Protein AF-A0A948CA43-F1 (afdb_monomer)

Foldseek 3Di:
DWWKDFWPPDFFTHDDDFDPLLVQCQQFPADAAFQAALVRAPQVPGPRQTGMKIAQFDFAPGGLDLVGTAFRFKDKFWDFFDADDVLVVLVVVVQFKWKKKFAANDANGTGTMMIIAGEPGTHGSVRLQQLVVLVCVSSVDDGDPVVSRSSDMDHGHYYHNHGDIDIDIDDGHHHYSVVSNVDDRDPDDDDDDDDDDDPDDPPPDDDQDDVPDRDGPLVVLLVQLCPDPDPVSNVQLVCLQVLAASDADPCSLVSLLSLLLSSLPRDDLPDDLVSSLVSRVSHQQNHDDDDPPPDPGSSVSSSVSNVVSNVVVVVVVVVVVVVVVVVVVSSVVSVVVPDDDDDDDPDDDDDDPPQAADDPVLLQVLCVVLVHGSVVQQQVCWEDEDQWIFGDAPSATDGTDGPVVCQVCVCVRCVRHPNQCQWDADPPPRDIDGDGVVVSCVRRYDYAHAEEEECLDQGWHADPVNSYTYHNLFHWDPDAADADVLLLVLLLLQQDVHSVLSLLCLLCVSVQQFFAAAEERAADPQLCLQLLQLLQQNRGALGGAAEPCCCPDPANSSCSRGLEYEYEADDDPPPDQVLVVLCPLRVDQWDWHHDPPDDIHIYGGHGYYYYRYNDLCSNQDQDADAPVNLQSNQQRYAYGHQHPPVSNVVSNCSDPPVCRPVCSPVPSRNVSNSNSNSNNSNVPPDADCPDNGNRTGHRDVSSLLSNCRHDVLVLLLQLVQACLQDVDPPQPCSVQWDAEQLWIKHFLVSLDPVSCCVRPVPDDRDDSVVSVSSLNSQADDWDWDQDPNDTTIIGTGNVSNSLVSCVVVVHHDNVSSVVRNHHDDPVVVVVVVVGVVVD

Solvent-accessible surface area (backbone atoms only — not comparable to full-atom values): 46603 Å² total; per-residue (Å²): 81,33,19,36,33,70,29,91,84,58,50,56,51,44,78,42,83,55,55,70,69,49,50,47,49,58,49,40,47,88,76,39,69,30,92,43,36,62,90,72,46,55,50,95,73,30,74,74,71,66,41,48,25,35,24,44,18,41,56,54,77,65,45,72,41,71,90,23,49,56,29,35,39,40,49,73,42,43,30,66,76,34,66,78,69,71,62,62,59,44,44,60,74,65,46,42,27,35,34,41,23,33,37,58,60,27,43,92,72,34,35,18,37,35,42,37,31,52,43,70,51,68,38,40,70,84,48,38,67,59,39,52,53,44,50,43,65,72,50,72,59,71,56,52,72,70,61,76,42,75,63,42,77,41,67,57,40,34,23,26,61,77,40,66,83,50,46,48,75,48,88,49,42,67,44,52,52,63,64,46,59,68,47,81,79,80,88,84,76,83,81,77,78,84,75,81,81,74,80,83,67,83,81,73,80,81,77,65,58,52,96,85,50,105,49,72,42,61,67,59,55,54,53,54,49,73,65,49,86,48,68,71,60,27,51,54,42,50,30,27,73,69,39,35,44,77,39,84,78,74,64,50,70,58,43,46,47,51,50,20,40,49,54,43,73,73,46,66,91,85,59,54,69,67,56,57,49,60,56,38,40,56,8,48,72,48,43,72,78,84,48,66,93,95,44,97,42,48,61,65,54,41,51,56,42,27,53,49,33,41,49,54,44,51,54,52,52,49,55,52,50,53,50,54,50,52,54,53,51,53,52,58,56,43,63,72,70,65,76,88,80,82,91,78,73,103,81,73,78,82,83,74,62,93,81,53,58,56,49,73,67,57,49,42,49,50,14,52,77,50,74,40,52,54,77,63,38,54,30,50,42,25,38,33,45,97,65,38,35,28,46,43,44,96,92,40,57,44,81,69,38,44,63,75,55,39,68,72,38,48,66,70,59,41,62,35,45,73,88,57,79,57,58,49,67,42,92,90,76,66,49,78,41,72,54,54,60,72,56,48,48,67,69,25,36,36,77,33,82,41,57,38,37,21,48,54,33,71,64,48,42,64,41,79,91,79,29,30,32,38,38,35,40,34,35,66,55,98,68,75,59,39,84,47,72,66,60,51,53,48,49,40,63,60,20,47,99,44,19,69,60,47,52,46,41,46,27,50,57,83,51,19,75,50,36,39,36,25,39,35,43,35,42,39,88,78,51,52,76,61,50,61,53,38,16,54,22,41,41,42,28,96,58,61,48,23,50,42,70,50,58,74,43,91,50,28,55,52,53,46,44,23,54,39,29,36,42,58,87,72,75,85,85,72,90,62,63,60,61,59,55,52,50,49,52,44,72,34,42,65,46,80,38,29,42,88,97,49,78,73,30,49,28,37,28,20,53,43,45,41,34,42,32,87,61,83,63,81,76,58,49,84,57,74,56,49,68,70,57,40,53,63,47,19,38,43,30,35,74,25,72,29,50,54,65,73,50,23,47,51,45,26,45,44,48,57,67,73,58,22,64,68,44,48,47,48,47,30,44,73,64,33,36,43,22,20,24,35,50,27,34,47,73,71,57,89,67,84,50,86,56,94,27,51,37,61,25,60,82,45,71,68,58,58,46,49,44,48,66,22,52,67,31,26,54,50,44,51,41,49,41,43,46,61,42,51,82,72,85,77,66,77,57,70,89,36,51,50,63,9,71,68,39,34,32,40,28,72,73,47,68,37,69,74,48,34,52,72,70,40,63,91,52,83,85,72,55,70,70,56,49,48,51,29,47,54,64,47,26,85,48,69,48,78,47,79,53,95,94,38,84,43,57,30,30,34,35,46,52,67,60,46,50,55,47,27,65,73,70,71,47,61,43,64,69,53,36,52,53,44,24,68,33,88,32,73,68,51,56,56,52,49,53,59,49,62,78,71,108

Radius of gyration: 36.67 Å; Cα contacts (8 Å, |Δi|>4): 1391; chains: 1; bounding box: 112×78×95 Å

pLDDT: mean 81.32, std 15.83, range [22.72, 98.62]

Nearest PDB structures (foldseek):
  2gxa-assembly2_K  TM=6.063E-01  e=1.203E-04  Deltapapillomavirus 4
  2v9p-assembly2_I  TM=6.144E-01  e=5.506E-04  Deltapapillomavirus 4
  5a9k-assembly1_C  TM=6.094E-01  e=7.157E-04  Bovine papillomavirus
  1tue-assembly2_D  TM=6.218E-01  e=1.656E-03  human papillomavirus 18
  5a9k-assembly1_B  TM=6.104E-01  e=1.656E-03  Bovine papillomavirus

Mean predicted aligned error: 19.96 Å

Sequence (839 aa):
MISVVQNKKDSRPFRLDVSWAELVADLTTLPRRCVCTVASCLQRDCEHKDGPGWCPCTFAGDHRLKANVEAVTVLVVDIDHQPPGNYNALLEEAGITHVVHSTHSHRDDDWCLRVVVPLSRPVTPTEWPRFRAAALARFRLPNDEATKDASRLFFLPSTPSDGPFLGFEEKGKVLDVDEILGAPAVAGLAPTPPSKEPASKPVAAPGVLNPRKGVADMDWLRATLKRLKDDASQALANLMLAGKPLAVEGGRDAALQRLAGILAFSLPTSTPIEAFLELARASVLALPGEPPSGYSDWMPAFESKLLRSLSDRSVSDLKKAAFKEEIQKRYRKAAAAAGTPEEPDEREEPADDPTAPYTPQQVARWASEQGCDPSEFYFRWIVSAGKAFWVFSEGKYQPPISRDDLEVSILRDLARAPDVTLYYQKEEDGNLVYVAPKSILRDYSTVARHVEASLALQRSYYDAATQTFHEAVCPMRPLTPKENPDIQKWLEMLGGDQADKLLDWVATYTNLSRQTCAIYLHSGPSTGKSLLSQGLAKIWTAGGPSELDSVVGGFNSVLTVCPLVVADESLPKDGKGITTVLRRLIGTTTRNLNRKFMATCNLRGAVRLIICANNDRLLETGEELTNADLEAVAGRFLYLDTSNPDASERLRNYLLEEITPEVVNSEWLDNDGIARHALWLARTRPVNSTGRFLVEGRQTEFHRGLVTASGVTSSVAEFLTKWVSHPGQGYAGNDLVQVGNGQIWVATEVFGKANWENLVPSLPLPSATRVGRALTNLSNGAVRALVNKRQLTFHRVQPGLLVAWAQKAQVGDLDYLQKRLASDNKVVTAWDRRVEAKL

Secondary structure (DSSP, 8-state):
-EEEESSTT--SPEEE---HHHHHHHHHS---EESS-TTT--GGG-GGG---EEESEEESSSS--GGGEEEEEEEEEEEEEE-S--HHHHHHHHTB-EEEEE-TT--SSSEEEEEEEEEEEEEPTTTHHHHHHHHHHHHT----GGGGSTT--EEPP-EETT----EEEE--B-B-HHHHHHSPPPS--PPPPPP-------------B-TTSS-B-HHHHHHHHHT-S-HHHHHHHHHHHTT--S-SSS-HHHHHHHHHHHHHHHS-TTS-HHHHHHHHHHHHHT--SPPSTT-SSHHHHHHHHHHHHHHHHHHHHHHHHHHHHHHHHHHHHHHTTS-------S--PPPPPTTSPPPHHHHHHHHHHTTS-HHHHGGGSEEEETTEEEEEETTEEPPPB-HHHHHHHHHHHTTT-TT---EEE-TTT--EEEPPHHHHHHHHEEE-SEEEEESS-SS-EEETTTTEEEEESSPPP-------HHHHHHHHHHHGGGHHHHHHHHHTTT-TTS--PEEEEEE-TTS-HHHHHHHHHTTT-SS-PEEHHHHHSS--GGGGT-SEEEE-S----SSS-HHHHHHHHHH-SEEEE--TTS--EEEES--EEEEEESSGGGG--SSPPPHHHHHHHHTTEEEEEE-SHHHHHHHHHIIIIII-HHHIIIIIIIT-HHHHHHHHHHHH------SSSSS-----HHHHHGGGSSHHHHHHHHHHHHHHH-TTSS-S-GGGEEEETTEEEEEGGGG-HHHHHHH-TTSPPPPHHHHHHHHHHHEEEEEEEEETTEEEEEEEE-HHHHHHHHHHHT-S-HHHHHHHHHS--HHHHHHHHHHHTT-

Structure (mmCIF, N/CA/C/O backbone):
data_AF-A0A948CA43-F1
#
_entry.id   AF-A0A948CA43-F1
#
loop_
_atom_site.group_PDB
_atom_site.id
_atom_site.type_symbol
_atom_site.label_atom_id
_atom_site.label_alt_id
_atom_site.label_comp_id
_atom_site.label_asym_id
_atom_site.label_entity_id
_atom_site.label_seq_id
_atom_site.pdbx_PDB_ins_code
_atom_site.Cartn_x
_atom_site.Cartn_y
_atom_site.Cartn_z
_atom_site.occupancy
_atom_site.B_iso_or_equiv
_atom_site.auth_seq_id
_atom_site.auth_comp_id
_atom_site.auth_asym_id
_atom_site.auth_atom_id
_atom_site.pdbx_PDB_model_num
ATOM 1 N N . MET A 1 1 ? 22.266 1.550 -1.591 1.00 83.62 1 MET A N 1
ATOM 2 C CA . MET A 1 1 ? 22.006 2.641 -2.565 1.00 83.62 1 MET A CA 1
ATOM 3 C C . MET A 1 1 ? 23.142 3.658 -2.648 1.00 83.62 1 MET A C 1
ATOM 5 O O . MET A 1 1 ? 23.427 4.289 -1.650 1.00 83.62 1 MET A O 1
ATOM 9 N N . ILE A 1 2 ? 23.712 3.903 -3.828 1.00 89.50 2 ILE A N 1
ATOM 10 C CA . ILE A 1 2 ? 24.694 4.975 -4.108 1.00 89.50 2 ILE A CA 1
ATOM 11 C C . ILE A 1 2 ? 24.252 5.790 -5.334 1.00 89.50 2 ILE A C 1
ATOM 13 O O . ILE A 1 2 ? 23.255 5.451 -5.972 1.00 89.50 2 ILE A O 1
ATOM 17 N N . SER A 1 3 ? 24.980 6.849 -5.698 1.00 90.62 3 SER A N 1
ATOM 18 C CA . SER A 1 3 ? 24.748 7.545 -6.974 1.00 90.62 3 SER A CA 1
ATOM 19 C C . SER A 1 3 ? 25.986 7.517 -7.868 1.00 90.62 3 SER A C 1
ATOM 21 O O . SER A 1 3 ? 27.083 7.719 -7.371 1.00 90.62 3 SER A O 1
ATOM 23 N N . VAL A 1 4 ? 25.841 7.321 -9.179 1.00 87.25 4 VAL A N 1
ATOM 24 C CA . VAL A 1 4 ? 26.958 7.263 -10.144 1.00 87.25 4 VAL A CA 1
ATOM 25 C C . VAL A 1 4 ? 26.875 8.355 -11.204 1.00 87.25 4 VAL A C 1
ATOM 27 O O . VAL A 1 4 ? 25.801 8.869 -11.508 1.00 87.25 4 VAL A O 1
ATOM 30 N N . VAL A 1 5 ? 28.018 8.695 -11.787 1.00 82.69 5 VAL A N 1
ATOM 31 C CA . VAL A 1 5 ? 28.165 9.678 -12.863 1.00 82.69 5 VAL A CA 1
ATOM 32 C C . VAL A 1 5 ? 29.162 9.193 -13.910 1.00 82.69 5 VAL A C 1
ATOM 34 O O . VAL A 1 5 ? 30.081 8.428 -13.612 1.00 82.69 5 VAL A O 1
ATOM 37 N N . GLN A 1 6 ? 29.021 9.686 -15.139 1.00 75.94 6 GLN A N 1
ATOM 38 C CA . GLN A 1 6 ? 29.928 9.332 -16.238 1.00 75.94 6 GLN A CA 1
ATOM 39 C C . GLN A 1 6 ? 31.344 9.871 -16.071 1.00 75.94 6 GLN A C 1
ATOM 41 O O . GLN A 1 6 ? 32.311 9.248 -16.505 1.00 75.94 6 GLN A O 1
ATOM 46 N N . ASN A 1 7 ? 31.444 11.082 -15.535 1.00 79.62 7 ASN A N 1
ATOM 47 C CA . ASN A 1 7 ? 32.680 11.831 -15.372 1.00 79.62 7 ASN A CA 1
ATOM 48 C C . ASN A 1 7 ? 32.446 12.994 -14.406 1.00 79.62 7 ASN A C 1
ATOM 50 O O . ASN A 1 7 ? 31.318 13.280 -13.998 1.00 79.62 7 ASN A O 1
ATOM 54 N N . LYS A 1 8 ? 33.514 13.718 -14.075 1.00 78.50 8 LYS A N 1
ATOM 55 C CA . LYS A 1 8 ? 33.456 14.831 -13.116 1.00 78.50 8 LYS A CA 1
ATOM 56 C C . LYS A 1 8 ? 32.545 16.000 -13.519 1.00 78.50 8 LYS A C 1
ATOM 58 O O . LYS A 1 8 ? 32.153 16.775 -12.646 1.00 78.50 8 LYS A O 1
ATOM 63 N N . LYS A 1 9 ? 32.245 16.164 -14.816 1.00 76.06 9 LYS A N 1
ATOM 64 C CA . LYS A 1 9 ? 31.420 17.263 -15.356 1.00 76.06 9 LYS A CA 1
ATOM 65 C C . LYS A 1 9 ? 29.929 16.924 -15.384 1.00 76.06 9 LYS A C 1
ATOM 67 O O . LYS A 1 9 ? 29.112 17.811 -15.623 1.00 76.06 9 LYS A O 1
ATOM 72 N N . ASP A 1 10 ? 29.571 15.667 -15.148 1.00 75.62 10 ASP A N 1
ATOM 73 C CA . ASP A 1 10 ? 28.184 15.237 -15.124 1.00 75.62 10 ASP A CA 1
ATOM 74 C C . ASP A 1 10 ? 27.490 15.736 -13.845 1.00 75.62 10 ASP A C 1
ATOM 76 O O . ASP A 1 10 ? 27.913 15.481 -12.712 1.00 75.62 10 ASP A O 1
ATOM 80 N N . SER A 1 11 ? 26.437 16.524 -14.048 1.00 76.31 11 SER A N 1
ATOM 81 C CA . SER A 1 11 ? 25.667 17.163 -1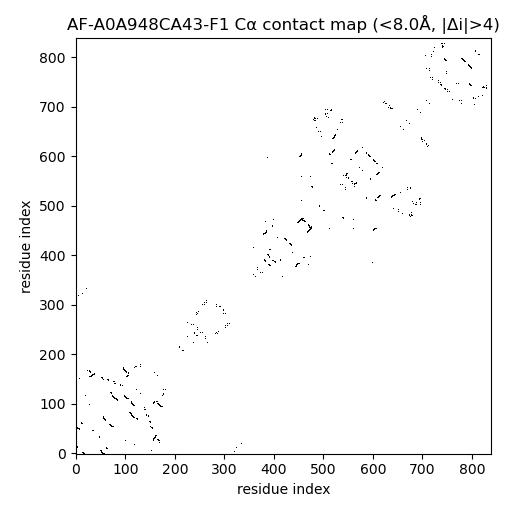2.983 1.00 76.31 11 SER A CA 1
ATOM 82 C C . SER A 1 11 ? 24.381 16.418 -12.654 1.00 76.31 11 SER A C 1
ATOM 84 O O . SER A 1 11 ? 23.662 16.873 -11.765 1.00 76.31 11 SER A O 1
ATOM 86 N N . ARG A 1 12 ? 24.082 15.305 -13.342 1.00 75.75 12 ARG A N 1
ATOM 87 C CA . ARG A 1 12 ? 22.857 14.524 -13.147 1.00 75.75 12 ARG A CA 1
ATOM 88 C C . ARG A 1 12 ? 23.185 13.092 -12.726 1.00 75.75 12 ARG A C 1
ATOM 90 O O . ARG A 1 12 ? 23.360 12.227 -13.580 1.00 75.75 12 ARG A O 1
ATOM 97 N N . PRO A 1 13 ? 23.310 12.843 -11.415 1.00 80.06 13 PRO A N 1
ATOM 98 C CA . PRO A 1 13 ? 23.765 11.56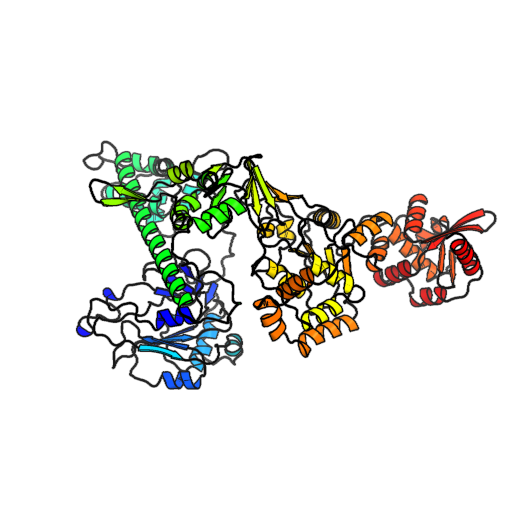5 -10.912 1.00 80.06 13 PRO A CA 1
ATOM 99 C C . PRO A 1 13 ? 22.646 10.527 -11.025 1.00 80.06 13 PRO A C 1
ATOM 101 O O . PRO A 1 13 ? 21.471 10.823 -10.803 1.00 80.06 13 PRO A O 1
ATOM 104 N N . PHE A 1 14 ? 23.013 9.295 -11.359 1.00 78.81 14 PHE A N 1
ATOM 105 C CA . PHE A 1 14 ? 22.080 8.184 -11.450 1.00 78.81 14 PHE A CA 1
ATOM 106 C C . PHE A 1 14 ? 22.072 7.387 -10.147 1.00 78.81 14 PHE A C 1
ATOM 108 O O . PHE A 1 14 ? 23.113 6.898 -9.715 1.00 78.81 14 PHE A O 1
ATOM 115 N N . ARG A 1 15 ? 20.901 7.254 -9.519 1.00 83.81 15 ARG A N 1
ATOM 116 C CA . ARG A 1 15 ? 20.733 6.454 -8.301 1.00 83.81 15 ARG A CA 1
ATOM 117 C C . ARG A 1 15 ? 20.768 4.968 -8.643 1.00 83.81 15 ARG A C 1
ATOM 119 O O . ARG A 1 15 ? 20.048 4.520 -9.534 1.00 83.81 15 ARG A O 1
ATOM 126 N N . LEU A 1 16 ? 21.557 4.219 -7.891 1.00 78.75 16 LEU A N 1
ATOM 127 C CA . LEU A 1 16 ? 21.676 2.776 -7.997 1.00 78.75 16 LEU A CA 1
ATOM 128 C C . LEU A 1 16 ? 21.432 2.132 -6.651 1.00 78.75 16 LEU A C 1
ATOM 130 O O . LEU A 1 16 ? 21.919 2.621 -5.629 1.00 78.75 16 LEU A O 1
ATOM 134 N N . ASP A 1 17 ? 20.723 1.012 -6.671 1.00 81.38 17 ASP A N 1
ATOM 135 C CA . ASP A 1 17 ? 20.732 0.104 -5.541 1.00 81.38 17 ASP A CA 1
ATOM 136 C C . ASP A 1 17 ? 21.807 -0.952 -5.765 1.00 81.38 17 ASP A C 1
ATOM 138 O O . ASP A 1 17 ? 21.845 -1.582 -6.818 1.00 81.38 17 ASP A O 1
ATOM 142 N N . VAL A 1 18 ? 22.734 -1.031 -4.819 1.00 81.25 18 VAL A N 1
ATOM 143 C CA . VAL A 1 18 ? 23.960 -1.827 -4.904 1.00 81.25 18 VAL A CA 1
ATOM 144 C C . VAL A 1 18 ? 24.154 -2.436 -3.528 1.00 81.25 18 VAL A C 1
ATOM 146 O O . VAL A 1 18 ? 24.157 -1.704 -2.529 1.00 81.25 18 VAL A O 1
ATOM 149 N N . SER A 1 19 ? 24.273 -3.758 -3.478 1.00 84.62 19 SER A N 1
ATOM 150 C CA . SER A 1 19 ? 24.628 -4.497 -2.271 1.00 84.62 19 SER A CA 1
ATOM 151 C C . SER A 1 19 ? 26.076 -4.215 -1.865 1.00 84.62 19 SER A C 1
ATOM 153 O O . SER A 1 19 ? 26.899 -3.766 -2.665 1.00 84.62 19 SER A O 1
ATOM 155 N N . TRP A 1 20 ? 26.419 -4.501 -0.609 1.00 86.31 20 TRP A N 1
ATOM 156 C CA . TRP A 1 20 ? 27.797 -4.345 -0.141 1.00 86.31 20 TRP A CA 1
ATOM 157 C C . TRP A 1 20 ? 28.786 -5.180 -0.972 1.00 86.31 20 TRP A C 1
ATOM 159 O O . TRP A 1 20 ? 29.804 -4.656 -1.411 1.00 86.31 20 TRP A O 1
ATOM 169 N N . ALA A 1 21 ? 28.440 -6.435 -1.273 1.00 83.31 21 ALA A N 1
ATOM 170 C CA . ALA A 1 21 ? 29.279 -7.336 -2.063 1.00 83.31 21 ALA A CA 1
ATOM 171 C C . ALA A 1 21 ? 29.534 -6.815 -3.489 1.00 83.31 21 ALA A C 1
ATOM 173 O O . ALA A 1 21 ? 30.657 -6.876 -3.985 1.00 83.31 21 ALA A O 1
ATOM 174 N N . GLU A 1 22 ? 28.514 -6.254 -4.141 1.00 81.88 22 GLU A N 1
ATOM 175 C CA . GLU A 1 22 ? 28.656 -5.660 -5.474 1.00 81.88 22 GLU A CA 1
ATOM 176 C C . GLU A 1 22 ? 29.536 -4.404 -5.457 1.00 81.88 22 GLU A C 1
ATOM 178 O O . GLU A 1 22 ? 30.362 -4.213 -6.351 1.00 81.88 22 GLU A O 1
ATOM 183 N N . LEU A 1 23 ? 29.393 -3.558 -4.430 1.00 86.69 23 LEU A N 1
ATOM 184 C CA . LEU A 1 23 ? 30.242 -2.381 -4.262 1.00 86.69 23 LEU A CA 1
ATOM 185 C C . LEU A 1 23 ? 31.700 -2.786 -4.005 1.00 86.69 23 LEU A C 1
ATOM 187 O O . LEU A 1 23 ? 32.607 -2.227 -4.615 1.00 86.69 23 LEU A O 1
ATOM 191 N N . VAL A 1 24 ? 31.933 -3.789 -3.155 1.00 87.38 24 VAL A N 1
ATOM 192 C CA . VAL A 1 24 ? 33.267 -4.354 -2.910 1.00 87.38 24 VAL A CA 1
ATOM 193 C C . VAL A 1 24 ? 33.880 -4.880 -4.202 1.00 87.38 24 VAL A C 1
ATOM 195 O O . VAL A 1 24 ? 35.030 -4.558 -4.501 1.00 87.38 24 VAL A O 1
ATOM 198 N N . ALA A 1 25 ? 33.127 -5.645 -4.995 1.00 83.81 25 ALA A N 1
ATOM 199 C CA . ALA A 1 25 ? 33.611 -6.172 -6.266 1.00 83.81 25 ALA A CA 1
ATOM 200 C C . ALA A 1 25 ? 34.038 -5.042 -7.216 1.00 83.81 25 ALA A C 1
ATOM 202 O O . ALA A 1 25 ? 35.097 -5.123 -7.834 1.00 83.81 25 ALA A O 1
ATOM 203 N N . ASP A 1 26 ? 33.277 -3.951 -7.284 1.00 81.06 26 ASP A N 1
ATOM 204 C CA . ASP A 1 26 ? 33.608 -2.799 -8.125 1.00 81.06 26 ASP A CA 1
ATOM 205 C C . ASP A 1 26 ? 34.831 -2.006 -7.666 1.00 81.06 26 ASP A C 1
ATOM 207 O O . ASP A 1 26 ? 35.533 -1.419 -8.498 1.00 81.06 26 ASP A O 1
ATOM 211 N N . LEU A 1 27 ? 35.072 -1.964 -6.357 1.00 88.12 27 LEU A N 1
ATOM 212 C CA . LEU A 1 27 ? 36.183 -1.226 -5.765 1.00 88.12 27 LEU A CA 1
ATOM 213 C C . LEU A 1 27 ? 37.477 -2.052 -5.711 1.00 88.12 27 LEU A C 1
ATOM 215 O O . LEU A 1 27 ? 38.562 -1.476 -5.753 1.00 88.12 27 LEU A O 1
ATOM 219 N N . THR A 1 28 ? 37.381 -3.383 -5.669 1.00 84.19 28 THR A N 1
ATOM 220 C CA . THR A 1 28 ? 38.541 -4.292 -5.593 1.00 84.19 28 THR A CA 1
ATOM 221 C C . THR A 1 28 ? 38.920 -4.918 -6.934 1.00 84.19 28 THR A C 1
ATOM 223 O O . THR A 1 28 ? 40.076 -5.287 -7.130 1.00 84.19 28 THR A O 1
ATOM 226 N N . THR A 1 29 ? 38.006 -4.986 -7.904 1.00 73.75 29 THR A N 1
ATOM 227 C CA . THR A 1 29 ? 38.320 -5.480 -9.252 1.00 73.75 29 THR A CA 1
ATOM 228 C C . THR A 1 29 ? 38.840 -4.325 -10.097 1.00 73.75 29 THR A C 1
ATOM 230 O O . THR A 1 29 ? 38.057 -3.461 -10.477 1.00 73.75 29 THR A O 1
ATOM 233 N N . LEU A 1 30 ? 40.147 -4.295 -10.399 1.00 59.53 30 LEU A N 1
ATOM 234 C CA . LEU A 1 30 ? 40.789 -3.222 -11.176 1.00 59.53 30 LEU A CA 1
ATOM 235 C C . LEU A 1 30 ? 40.073 -3.008 -12.530 1.00 59.53 30 LEU A C 1
ATOM 237 O O . LEU A 1 30 ? 40.308 -3.779 -13.463 1.00 59.53 30 LEU A O 1
ATOM 241 N N . PRO A 1 31 ? 39.263 -1.947 -12.713 1.00 58.81 31 PRO A N 1
ATOM 242 C CA . PRO A 1 31 ? 38.435 -1.832 -13.908 1.00 58.81 31 PRO A CA 1
ATOM 243 C C . PRO A 1 31 ? 39.147 -1.122 -15.066 1.00 58.81 31 PRO A C 1
ATOM 245 O O . PRO A 1 31 ? 38.720 -1.253 -16.212 1.00 58.81 31 PRO A O 1
ATOM 248 N N . ARG A 1 32 ? 40.192 -0.318 -14.799 1.00 72.56 32 ARG A N 1
ATOM 249 C CA . ARG A 1 32 ? 40.781 0.573 -15.813 1.00 72.56 32 ARG A CA 1
ATOM 250 C C . ARG A 1 32 ? 42.267 0.862 -15.588 1.00 72.56 32 ARG A C 1
ATOM 252 O O . ARG A 1 32 ? 42.634 1.637 -14.703 1.00 72.56 32 ARG A O 1
ATOM 259 N N . ARG A 1 33 ? 43.106 0.316 -16.472 1.00 80.00 33 ARG A N 1
ATOM 260 C CA . ARG A 1 33 ? 44.472 0.804 -16.717 1.00 80.00 33 ARG A CA 1
ATOM 261 C C . ARG A 1 33 ? 44.417 1.894 -17.784 1.00 80.00 33 ARG A C 1
ATOM 263 O O . ARG A 1 33 ? 43.873 1.675 -18.865 1.00 80.00 33 ARG A O 1
ATOM 270 N N . CYS A 1 34 ? 44.906 3.083 -17.458 1.00 76.06 34 CYS A N 1
ATOM 271 C CA . CYS A 1 34 ? 44.925 4.215 -18.381 1.00 76.06 34 CYS A CA 1
ATOM 272 C C . CYS A 1 34 ? 46.132 4.149 -19.325 1.00 76.06 34 CYS A C 1
ATOM 274 O O . CYS A 1 34 ? 47.083 3.417 -19.082 1.00 76.06 34 CYS A O 1
ATOM 276 N N . VAL A 1 35 ? 46.089 4.937 -20.403 1.00 78.44 35 VAL A N 1
ATOM 277 C CA . VAL A 1 35 ? 47.144 4.968 -21.434 1.00 78.44 35 VAL A CA 1
ATOM 278 C C . VAL A 1 35 ? 48.443 5.620 -20.929 1.00 78.44 35 VAL A C 1
ATOM 280 O O . VAL A 1 35 ? 49.507 5.371 -21.482 1.00 78.44 35 VAL A O 1
ATOM 283 N N . CYS A 1 36 ? 48.380 6.451 -19.884 1.00 80.06 36 CYS A N 1
ATOM 284 C CA . CYS A 1 36 ? 49.569 7.043 -19.269 1.00 80.06 36 CYS A CA 1
ATOM 285 C C . CYS A 1 36 ? 50.351 6.028 -18.425 1.00 80.06 36 CYS A C 1
ATOM 287 O O . CYS A 1 36 ? 49.749 5.148 -17.815 1.00 80.06 36 CYS A O 1
ATOM 289 N N . THR A 1 37 ? 51.669 6.213 -18.324 1.00 86.81 37 THR A N 1
ATOM 290 C CA . THR A 1 37 ? 52.538 5.484 -17.386 1.00 86.81 37 THR A CA 1
ATOM 291 C C . THR A 1 37 ? 52.716 6.268 -16.089 1.00 86.81 37 THR A C 1
ATOM 293 O O . THR A 1 37 ? 52.406 7.459 -16.028 1.00 86.81 37 THR A O 1
ATOM 296 N N . VAL A 1 38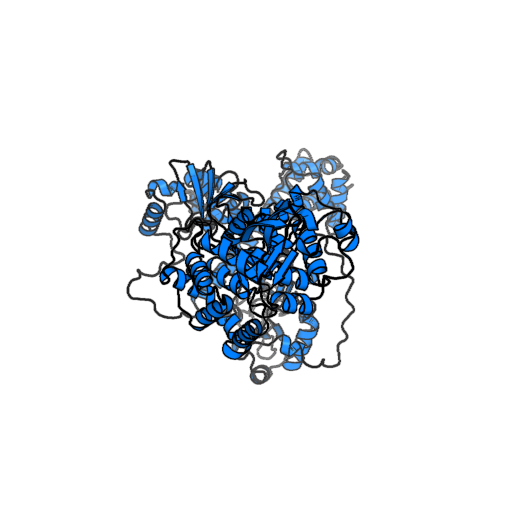 ? 53.239 5.635 -15.038 1.00 85.38 38 VAL A N 1
ATOM 297 C CA . VAL A 1 38 ? 53.605 6.293 -13.776 1.00 85.38 38 VAL A CA 1
ATOM 298 C C . VAL A 1 38 ? 54.512 7.496 -14.033 1.00 85.38 38 VAL A C 1
ATOM 300 O O . VAL A 1 38 ? 54.262 8.562 -13.471 1.00 85.38 38 VAL A O 1
ATOM 303 N N . ALA A 1 39 ? 55.490 7.349 -14.931 1.00 82.69 39 ALA A N 1
ATOM 304 C CA . ALA A 1 39 ? 56.434 8.403 -15.298 1.00 82.69 39 ALA A CA 1
ATOM 305 C C . ALA A 1 39 ? 55.787 9.568 -16.069 1.00 82.69 39 ALA A C 1
ATOM 307 O O . ALA A 1 39 ? 56.209 10.711 -15.918 1.00 82.69 39 ALA A O 1
ATOM 308 N N . SER A 1 40 ? 54.766 9.300 -16.892 1.00 84.25 40 SER A N 1
ATOM 309 C CA . SER A 1 40 ? 54.089 10.321 -17.704 1.00 84.25 40 SER A CA 1
ATOM 310 C C . SER A 1 40 ? 52.806 10.868 -17.062 1.00 84.25 40 SER A C 1
ATOM 312 O O . SER A 1 40 ? 52.106 11.681 -17.668 1.00 84.25 40 SER A O 1
ATOM 314 N N . CYS A 1 41 ? 52.431 10.382 -15.877 1.00 83.62 41 CYS A N 1
ATOM 315 C CA . CYS A 1 41 ? 51.171 10.715 -15.225 1.00 83.62 41 CYS A CA 1
ATOM 316 C C . CYS A 1 41 ? 51.309 11.983 -14.378 1.00 83.62 41 CYS A C 1
ATOM 318 O O . CYS A 1 41 ? 52.017 12.004 -13.377 1.00 83.62 41 CYS A O 1
ATOM 320 N N . LEU A 1 42 ? 50.523 13.009 -14.713 1.00 83.56 42 LEU A N 1
ATOM 321 C CA . LEU A 1 42 ? 50.434 14.263 -13.952 1.00 83.56 42 LEU A CA 1
ATOM 322 C C . LEU A 1 42 ? 49.577 14.147 -12.673 1.00 83.56 42 LEU A C 1
ATOM 324 O O . LEU A 1 42 ? 49.065 15.149 -12.182 1.00 83.56 42 LEU A O 1
ATOM 328 N N . GLN A 1 43 ? 49.356 12.927 -12.166 1.00 82.75 43 GLN A N 1
ATOM 329 C CA . GLN A 1 43 ? 48.565 12.618 -10.966 1.00 82.75 43 GLN A CA 1
ATOM 330 C C . GLN A 1 43 ? 47.230 13.391 -10.905 1.00 82.75 43 GLN A C 1
ATOM 332 O O . GLN A 1 43 ? 46.274 13.066 -11.619 1.00 82.75 43 GLN A O 1
ATOM 337 N N . ARG A 1 44 ? 47.154 14.443 -10.075 1.00 75.44 44 ARG A N 1
ATOM 338 C CA . ARG A 1 44 ? 45.971 15.289 -9.898 1.00 75.44 44 ARG A CA 1
ATOM 339 C C . ARG A 1 44 ? 45.526 15.979 -11.191 1.00 75.44 44 ARG A C 1
ATOM 341 O O . ARG A 1 44 ? 44.320 16.135 -11.381 1.00 75.44 44 ARG A O 1
ATOM 348 N N . ASP A 1 45 ? 46.436 16.314 -12.090 1.00 78.69 45 ASP A N 1
ATOM 349 C CA . ASP A 1 45 ? 46.121 17.049 -13.319 1.00 78.69 45 ASP A CA 1
ATOM 350 C C . ASP A 1 45 ? 46.138 16.155 -14.566 1.00 78.69 45 ASP A C 1
ATOM 352 O O . ASP A 1 45 ? 45.966 16.622 -15.688 1.00 78.69 45 ASP A O 1
ATOM 356 N N . CYS A 1 46 ? 46.279 14.839 -14.381 1.00 79.00 46 CYS A N 1
ATOM 357 C CA . CYS A 1 46 ? 46.268 13.870 -15.470 1.00 79.00 46 CYS A CA 1
ATOM 358 C C . CYS A 1 46 ? 44.894 13.823 -16.161 1.00 79.00 46 CYS A C 1
ATOM 360 O O . CYS A 1 46 ? 43.903 13.402 -15.564 1.00 79.00 46 CYS A O 1
ATOM 362 N N . GLU A 1 47 ? 44.822 14.193 -17.440 1.00 77.69 47 GLU A N 1
ATOM 363 C CA . GLU A 1 47 ? 43.575 14.139 -18.219 1.00 77.69 47 GLU A CA 1
ATOM 364 C C . GLU A 1 47 ? 43.055 12.704 -18.387 1.00 77.69 47 GLU A C 1
ATOM 366 O O . GLU A 1 47 ? 41.847 12.464 -18.374 1.00 77.69 47 GLU A O 1
ATOM 371 N N . HIS A 1 48 ? 43.963 11.725 -18.440 1.00 80.50 48 HIS A N 1
ATOM 372 C CA . HIS A 1 48 ? 43.624 10.306 -18.565 1.00 80.50 48 HIS A CA 1
ATOM 373 C C . HIS A 1 48 ? 42.959 9.717 -17.315 1.00 80.50 48 HIS A C 1
ATOM 375 O O . HIS A 1 48 ? 42.450 8.595 -17.381 1.00 80.50 48 HIS A O 1
ATOM 381 N N . LYS A 1 49 ? 42.932 10.455 -16.195 1.00 79.06 49 LYS A N 1
ATOM 382 C CA . LYS A 1 49 ? 42.250 10.043 -14.962 1.00 79.06 49 LYS A CA 1
ATOM 383 C C . LYS A 1 49 ? 40.734 10.254 -15.015 1.00 79.06 49 LYS A C 1
ATOM 385 O O . LYS A 1 49 ? 40.023 9.700 -14.183 1.00 79.06 49 LYS A O 1
ATOM 390 N N . ASP A 1 50 ? 40.235 11.080 -15.942 1.00 81.44 50 ASP A N 1
ATOM 391 C CA . ASP A 1 50 ? 38.801 11.368 -16.028 1.00 81.44 50 ASP A CA 1
ATOM 392 C C . ASP A 1 50 ? 38.032 10.124 -16.495 1.00 81.44 50 ASP A C 1
ATOM 394 O O . ASP A 1 50 ? 38.434 9.405 -17.420 1.00 81.44 50 ASP A O 1
ATOM 398 N N . GLY A 1 51 ? 36.926 9.833 -15.822 1.00 79.19 51 GLY A N 1
ATOM 399 C CA . GLY A 1 51 ? 36.196 8.585 -15.981 1.00 79.19 51 GLY A CA 1
ATOM 400 C C . GLY A 1 51 ? 35.027 8.457 -15.013 1.00 79.19 51 GLY A C 1
ATOM 401 O O . GLY A 1 51 ? 34.753 9.400 -14.265 1.00 79.19 51 GLY A O 1
ATOM 402 N N . PRO A 1 52 ? 34.353 7.294 -15.015 1.00 83.81 52 PRO A N 1
ATOM 403 C CA . PRO A 1 52 ? 33.190 7.056 -14.173 1.00 83.81 52 PRO A CA 1
ATOM 404 C C . PRO A 1 52 ? 33.491 7.291 -12.693 1.00 83.81 52 PRO A C 1
ATOM 406 O O . PRO A 1 52 ? 34.558 6.934 -12.183 1.00 83.81 52 PRO A O 1
ATOM 409 N N . GLY A 1 53 ? 32.532 7.890 -12.002 1.00 87.75 53 GLY A N 1
ATOM 410 C CA . GLY A 1 53 ? 32.627 8.163 -10.577 1.00 87.75 53 GLY A CA 1
ATOM 411 C C . GLY A 1 53 ? 31.308 7.919 -9.866 1.00 87.75 53 GLY A C 1
ATOM 412 O O . GLY A 1 53 ? 30.281 7.659 -10.490 1.00 87.75 53 GLY A O 1
ATOM 413 N N . TRP A 1 54 ? 31.345 8.004 -8.546 1.00 91.75 54 TRP A N 1
ATOM 414 C CA . TRP A 1 54 ? 30.227 7.726 -7.671 1.00 91.75 54 TRP A CA 1
ATOM 415 C C . TRP A 1 54 ? 30.232 8.634 -6.439 1.00 91.75 54 TRP A C 1
ATOM 417 O O . TRP A 1 54 ? 31.255 9.184 -6.033 1.00 91.75 54 TRP A O 1
ATOM 427 N N . CYS A 1 55 ? 29.055 8.821 -5.864 1.00 92.69 55 CYS A N 1
ATOM 428 C CA . CYS A 1 55 ? 28.811 9.530 -4.625 1.00 92.69 55 CYS A CA 1
ATOM 429 C C . CYS A 1 55 ? 28.258 8.523 -3.611 1.00 92.69 55 CYS A C 1
ATOM 431 O O . CYS A 1 55 ? 27.334 7.775 -3.950 1.00 92.69 55 CYS A O 1
ATOM 433 N N . PRO A 1 56 ? 28.728 8.548 -2.353 1.00 93.31 56 PRO A N 1
ATOM 434 C CA . PRO A 1 56 ? 28.242 7.660 -1.299 1.00 93.31 56 PRO A CA 1
ATOM 435 C C . PRO A 1 56 ? 26.853 8.061 -0.778 1.00 93.31 56 PRO A C 1
ATOM 437 O O . PRO A 1 56 ? 26.399 7.578 0.258 1.00 93.31 56 PRO A O 1
ATOM 440 N N . CYS A 1 57 ? 26.176 8.977 -1.467 1.00 92.12 57 CYS A N 1
ATOM 441 C CA . CYS A 1 57 ? 24.919 9.569 -1.064 1.00 92.12 57 CYS A CA 1
ATOM 442 C C . CYS A 1 57 ? 23.873 9.500 -2.176 1.00 92.12 57 CYS A C 1
ATOM 444 O O . CYS A 1 57 ? 24.172 9.258 -3.350 1.00 92.12 57 CYS A O 1
ATOM 446 N N . THR A 1 58 ? 22.629 9.724 -1.780 1.00 90.06 58 THR A N 1
ATOM 447 C CA . THR A 1 58 ? 21.478 9.865 -2.673 1.00 90.06 58 THR A CA 1
ATOM 448 C C . THR A 1 58 ? 21.067 11.332 -2.773 1.00 90.06 58 THR A C 1
ATOM 450 O O . THR A 1 58 ? 21.324 12.115 -1.857 1.00 90.06 58 THR A O 1
ATOM 453 N N . PHE A 1 59 ? 20.460 11.718 -3.900 1.00 84.94 59 PHE A N 1
ATOM 454 C CA . PHE A 1 59 ? 20.031 13.095 -4.166 1.00 84.94 59 PHE A CA 1
ATOM 455 C C . PHE A 1 59 ? 18.524 13.188 -4.419 1.00 84.94 59 PHE A C 1
ATOM 457 O O . PHE A 1 59 ? 17.979 12.359 -5.149 1.00 84.94 59 PHE A O 1
ATOM 464 N N . ALA A 1 60 ? 17.894 14.234 -3.890 1.00 77.19 60 ALA A N 1
ATOM 465 C CA . ALA A 1 60 ? 16.547 14.676 -4.207 1.00 77.19 60 ALA A CA 1
ATOM 466 C C . ALA A 1 60 ? 16.538 15.397 -5.562 1.00 77.19 60 ALA A C 1
ATOM 468 O O . ALA A 1 60 ? 17.299 16.340 -5.799 1.00 77.19 60 ALA A O 1
ATOM 469 N N . GLY A 1 61 ? 15.651 14.966 -6.459 1.00 71.50 61 GLY A N 1
ATOM 470 C CA . GLY A 1 61 ? 15.612 15.450 -7.840 1.00 71.50 61 GLY A CA 1
ATOM 471 C C . GLY A 1 61 ? 16.711 14.840 -8.717 1.00 71.50 61 GLY A C 1
ATOM 472 O O . GLY A 1 61 ? 17.214 13.756 -8.440 1.00 71.50 61 GLY A O 1
ATOM 473 N N . ASP A 1 62 ? 17.065 15.520 -9.807 1.00 71.38 62 ASP A N 1
ATOM 474 C CA . ASP A 1 62 ? 17.934 14.987 -10.866 1.00 71.38 62 ASP A CA 1
ATOM 475 C C . ASP A 1 62 ? 19.315 15.655 -10.936 1.00 71.38 62 ASP A C 1
ATOM 477 O O . ASP A 1 62 ? 20.038 15.461 -11.910 1.00 71.38 62 ASP A O 1
ATOM 481 N N . HIS A 1 63 ? 19.698 16.438 -9.922 1.00 75.31 63 HIS A N 1
ATOM 482 C CA . HIS A 1 63 ? 20.935 17.220 -9.927 1.00 75.31 63 HIS A CA 1
ATOM 483 C C . HIS A 1 63 ? 21.834 16.954 -8.713 1.00 75.31 63 HIS A C 1
ATOM 485 O O . HIS A 1 63 ? 21.381 16.989 -7.567 1.00 75.31 63 HIS A O 1
ATOM 491 N N . ARG A 1 64 ? 23.141 16.798 -8.974 1.00 82.31 64 ARG A N 1
ATOM 492 C CA . ARG A 1 64 ? 24.213 16.675 -7.974 1.00 82.31 64 ARG A CA 1
ATOM 493 C C . ARG A 1 64 ? 24.523 18.045 -7.377 1.00 82.31 64 ARG A C 1
ATOM 495 O O . ARG A 1 64 ? 25.374 18.776 -7.878 1.00 82.31 64 ARG A O 1
ATOM 502 N N . LEU A 1 65 ? 23.814 18.396 -6.311 1.00 80.81 65 LEU A N 1
ATOM 503 C CA . LEU A 1 65 ? 24.035 19.614 -5.535 1.00 80.81 65 LEU A CA 1
ATOM 504 C C . LEU A 1 65 ? 24.072 19.273 -4.050 1.00 80.81 65 LEU A C 1
ATOM 506 O O . LEU A 1 65 ? 23.313 18.425 -3.591 1.00 80.81 65 LEU A O 1
ATOM 510 N N . LYS A 1 66 ? 24.889 19.999 -3.282 1.00 80.75 66 LYS A N 1
ATOM 511 C CA . LYS A 1 66 ? 24.962 19.845 -1.823 1.00 80.75 66 LYS A CA 1
ATOM 512 C C . LYS A 1 66 ? 23.592 19.981 -1.144 1.00 80.75 66 LYS A C 1
ATOM 514 O O . LYS A 1 66 ? 23.288 19.226 -0.232 1.00 80.75 66 LYS A O 1
ATOM 519 N N . ALA A 1 67 ? 22.759 20.906 -1.624 1.00 81.81 67 ALA A N 1
ATOM 520 C CA . ALA A 1 67 ? 21.402 21.129 -1.115 1.00 81.81 67 ALA A CA 1
ATOM 521 C C . ALA A 1 67 ? 20.422 19.984 -1.426 1.00 81.81 67 ALA A C 1
ATOM 523 O O . ALA A 1 67 ? 19.369 19.906 -0.808 1.00 81.81 67 ALA A O 1
ATOM 524 N N . ASN A 1 68 ? 20.764 19.117 -2.381 1.00 86.25 68 ASN A N 1
ATOM 525 C CA . ASN A 1 68 ? 19.914 18.015 -2.807 1.00 86.25 68 ASN A CA 1
ATOM 526 C C . ASN A 1 68 ? 20.282 16.698 -2.118 1.00 86.25 68 ASN A C 1
ATOM 528 O O . ASN A 1 68 ? 19.649 15.702 -2.419 1.00 86.25 68 ASN A O 1
ATOM 532 N N . VAL A 1 69 ? 21.300 16.631 -1.255 1.00 88.56 69 VAL A N 1
ATOM 533 C CA . VAL A 1 69 ? 21.659 15.363 -0.596 1.00 88.56 69 VAL A CA 1
ATOM 534 C C . VAL A 1 69 ? 20.499 14.903 0.295 1.00 88.56 69 VAL A C 1
ATOM 536 O O . VAL A 1 69 ? 20.059 15.655 1.156 1.00 88.56 69 VAL A O 1
ATOM 539 N N . GLU A 1 70 ? 20.014 13.677 0.091 1.00 89.75 70 GLU A N 1
ATOM 540 C CA . GLU A 1 70 ? 18.970 13.044 0.913 1.00 89.75 70 GLU A CA 1
ATOM 541 C C . GLU A 1 70 ? 19.578 12.314 2.107 1.00 89.75 70 GLU A C 1
ATOM 543 O O . GLU A 1 70 ? 19.162 12.529 3.241 1.00 89.75 70 GLU A O 1
ATOM 548 N N . ALA A 1 71 ? 20.573 11.461 1.853 1.00 91.38 71 ALA A N 1
ATOM 549 C CA . ALA A 1 71 ? 21.306 10.737 2.884 1.00 91.38 71 ALA A CA 1
ATOM 550 C C . ALA A 1 71 ? 22.632 10.185 2.344 1.00 91.38 71 ALA A C 1
ATOM 552 O O . ALA A 1 71 ? 22.734 9.840 1.162 1.00 91.38 71 ALA A O 1
ATOM 553 N N . VAL A 1 72 ? 23.627 10.063 3.222 1.00 94.06 72 VAL A N 1
ATOM 554 C CA . VAL A 1 72 ? 24.882 9.335 2.993 1.00 94.06 72 VAL A CA 1
ATOM 555 C C . VAL A 1 72 ? 24.703 7.895 3.465 1.00 94.06 72 VAL A C 1
ATOM 557 O O . VAL A 1 72 ? 24.209 7.655 4.558 1.00 94.06 72 VAL A O 1
ATOM 560 N N . THR A 1 73 ? 25.067 6.929 2.634 1.00 93.69 73 THR A N 1
ATOM 561 C CA . THR A 1 73 ? 24.739 5.502 2.825 1.00 93.69 73 THR A CA 1
ATOM 562 C C . THR A 1 73 ? 25.955 4.636 3.137 1.00 93.69 73 THR A C 1
ATOM 564 O O . THR A 1 73 ? 25.809 3.566 3.717 1.00 93.69 73 THR A O 1
ATOM 567 N N . VAL A 1 74 ? 27.150 5.111 2.783 1.00 94.62 74 VAL A N 1
ATOM 568 C CA . VAL A 1 74 ? 28.440 4.502 3.120 1.00 94.62 74 VAL A CA 1
ATOM 569 C C . VAL A 1 74 ? 29.416 5.608 3.508 1.00 94.62 74 VAL A C 1
ATOM 571 O O . VAL A 1 74 ? 29.345 6.721 2.982 1.00 94.62 74 VAL A O 1
ATOM 574 N N . LEU A 1 75 ? 30.331 5.339 4.431 1.00 94.31 75 LEU A N 1
ATOM 575 C CA . LEU A 1 75 ? 31.399 6.279 4.766 1.00 94.31 75 LEU A CA 1
ATOM 576 C C . LEU A 1 75 ? 32.578 6.061 3.816 1.00 94.31 75 LEU A C 1
ATOM 578 O O . LEU A 1 75 ? 32.960 4.924 3.567 1.00 94.31 75 LEU A O 1
ATOM 582 N N . VAL A 1 76 ? 33.168 7.149 3.315 1.00 94.44 76 VAL A N 1
ATOM 583 C CA . VAL A 1 76 ? 34.409 7.120 2.529 1.00 94.44 76 VAL A CA 1
ATOM 584 C C . VAL A 1 76 ? 35.457 7.972 3.239 1.00 94.44 76 VAL A C 1
ATOM 586 O O . VAL A 1 76 ? 35.246 9.170 3.447 1.00 94.44 76 VAL A O 1
ATOM 589 N N . VAL A 1 77 ? 36.574 7.351 3.602 1.00 92.12 77 VAL A N 1
ATOM 590 C CA . VAL A 1 77 ? 37.784 8.001 4.114 1.00 92.12 77 VAL A CA 1
ATOM 591 C C . VAL A 1 77 ? 38.783 8.077 2.960 1.00 92.12 77 VAL A C 1
ATOM 593 O O . VAL A 1 77 ? 39.170 7.047 2.414 1.00 92.12 77 VAL A O 1
ATOM 596 N N . ASP A 1 78 ? 39.150 9.291 2.552 1.00 92.81 78 ASP A N 1
ATOM 597 C CA . ASP A 1 78 ? 40.013 9.572 1.397 1.00 92.81 78 ASP A CA 1
ATOM 598 C C . ASP A 1 78 ? 41.417 9.915 1.912 1.00 92.81 78 ASP A C 1
ATOM 600 O O . ASP A 1 78 ? 41.666 11.022 2.392 1.00 92.81 78 ASP A O 1
ATOM 604 N N . ILE A 1 79 ? 42.312 8.931 1.870 1.00 89.69 79 ILE A N 1
ATOM 605 C CA . ILE A 1 79 ? 43.721 9.057 2.242 1.00 89.69 79 ILE A CA 1
ATOM 606 C C . ILE A 1 79 ? 44.460 9.545 0.997 1.00 89.69 79 ILE A C 1
ATOM 608 O O . ILE A 1 79 ? 44.645 8.783 0.052 1.00 89.69 79 ILE A O 1
ATOM 612 N N . ASP A 1 80 ? 44.866 10.812 0.976 1.00 88.25 80 ASP A N 1
ATOM 613 C CA . ASP A 1 80 ? 45.533 11.421 -0.178 1.00 88.25 80 ASP A CA 1
ATOM 614 C C . ASP A 1 80 ? 46.970 11.812 0.182 1.00 88.25 80 ASP A C 1
ATOM 616 O O . ASP A 1 80 ? 47.208 12.445 1.218 1.00 88.25 80 ASP A O 1
ATOM 620 N N . HIS A 1 81 ? 47.910 11.407 -0.671 1.00 87.06 81 HIS A N 1
ATOM 621 C CA . HIS A 1 81 ? 49.339 11.703 -0.587 1.00 87.06 81 HIS A CA 1
ATOM 622 C C . HIS A 1 81 ? 49.973 11.502 0.805 1.00 87.06 81 HIS A C 1
ATOM 624 O O . HIS A 1 81 ? 50.461 12.449 1.429 1.00 87.06 81 HIS A O 1
ATOM 630 N N . GLN A 1 82 ? 49.918 10.271 1.326 1.00 86.00 82 GLN A N 1
ATOM 631 C CA . GLN A 1 82 ? 50.510 9.904 2.618 1.00 86.00 82 GLN A CA 1
ATOM 632 C C . GLN A 1 82 ? 51.715 8.962 2.460 1.00 86.00 82 GLN A C 1
ATOM 634 O O . GLN A 1 82 ? 51.743 8.165 1.526 1.00 86.00 82 GLN A O 1
ATOM 639 N N . PRO A 1 83 ? 52.705 8.984 3.371 1.00 81.25 83 PRO A N 1
ATOM 640 C CA . PRO A 1 83 ? 53.776 7.990 3.352 1.00 81.25 83 PRO A CA 1
ATOM 641 C C . PRO A 1 83 ? 53.230 6.575 3.636 1.00 81.25 83 PRO A C 1
ATOM 643 O O . PRO A 1 83 ? 52.174 6.442 4.264 1.00 81.25 83 PRO A O 1
ATOM 646 N N . PRO A 1 84 ? 53.955 5.506 3.251 1.00 78.56 84 PRO A N 1
ATOM 647 C CA . PRO A 1 84 ? 53.597 4.142 3.624 1.00 78.56 84 PRO A CA 1
ATOM 648 C C . PRO A 1 84 ? 53.421 4.014 5.141 1.00 78.56 84 PRO A C 1
ATOM 650 O O . PRO A 1 84 ? 54.309 4.374 5.917 1.00 78.56 84 PRO A O 1
ATOM 653 N N . GLY A 1 85 ? 52.264 3.516 5.571 1.00 70.12 85 GLY A N 1
ATOM 654 C CA . GLY A 1 85 ? 51.870 3.488 6.978 1.00 70.12 85 GLY A CA 1
ATOM 655 C C . GLY A 1 85 ? 50.999 2.282 7.309 1.00 70.12 85 GLY A C 1
ATOM 656 O O . GLY A 1 85 ? 50.432 1.644 6.425 1.00 70.12 85 GLY A O 1
ATOM 657 N N . ASN A 1 86 ? 50.874 1.961 8.599 1.00 69.69 86 ASN A N 1
ATOM 658 C CA . ASN A 1 86 ? 50.103 0.802 9.058 1.00 69.69 86 ASN A CA 1
ATOM 659 C C . ASN A 1 86 ? 48.602 1.123 9.212 1.00 69.69 86 ASN A C 1
ATOM 661 O O . ASN A 1 86 ? 48.019 0.962 10.282 1.00 69.69 86 ASN A O 1
ATOM 665 N N . TYR A 1 87 ? 47.987 1.644 8.146 1.00 76.19 87 TYR A N 1
ATOM 666 C CA . TYR A 1 87 ? 46.564 2.003 8.136 1.00 76.19 87 TYR A CA 1
ATOM 667 C C . TYR A 1 87 ? 45.658 0.778 8.301 1.00 76.19 87 TYR A C 1
ATOM 669 O O . TYR A 1 87 ? 44.598 0.894 8.908 1.00 76.19 87 TYR A O 1
ATOM 677 N N . ASN A 1 88 ? 46.113 -0.391 7.836 1.00 67.69 88 ASN A N 1
ATOM 678 C CA . ASN A 1 88 ? 45.411 -1.658 8.025 1.00 67.69 88 ASN A CA 1
ATOM 679 C C . ASN A 1 88 ? 45.314 -2.025 9.508 1.00 67.69 88 ASN A C 1
ATOM 681 O O . ASN A 1 88 ? 44.214 -2.278 9.972 1.00 67.69 88 ASN A O 1
ATOM 685 N N . ALA A 1 89 ? 46.394 -1.930 10.295 1.00 69.44 89 ALA A N 1
ATOM 686 C CA . ALA A 1 89 ? 46.316 -2.245 11.727 1.00 69.44 89 ALA A CA 1
ATOM 687 C C . ALA A 1 89 ? 45.354 -1.330 12.510 1.00 69.44 89 ALA A C 1
ATOM 689 O O . ALA A 1 89 ? 44.711 -1.785 13.451 1.00 69.44 89 ALA A O 1
ATOM 690 N N . LEU A 1 90 ? 45.223 -0.052 12.124 1.00 75.94 90 LEU A N 1
ATOM 691 C CA . LEU A 1 90 ? 44.246 0.865 12.736 1.00 75.94 90 LEU A CA 1
ATOM 692 C C . LEU A 1 90 ? 42.794 0.474 12.412 1.00 75.94 90 LEU A C 1
ATOM 694 O O . LEU A 1 90 ? 41.887 0.724 13.206 1.00 75.94 90 LEU A O 1
ATOM 698 N N . LEU A 1 91 ? 42.570 -0.126 11.243 1.00 69.81 91 LEU A N 1
ATOM 699 C CA . LEU A 1 91 ? 41.265 -0.612 10.804 1.00 69.81 91 LEU A CA 1
ATOM 700 C C . LEU A 1 91 ? 40.939 -1.998 11.382 1.00 69.81 91 LEU A C 1
ATOM 702 O O . LEU A 1 91 ? 39.806 -2.214 11.814 1.00 69.81 91 LEU A O 1
ATOM 706 N N . GLU A 1 92 ? 41.936 -2.880 11.487 1.00 75.12 92 GLU A N 1
ATOM 707 C CA . GLU A 1 92 ? 41.869 -4.169 12.188 1.00 75.12 92 GLU A CA 1
ATOM 708 C C . GLU A 1 92 ? 41.521 -3.966 13.676 1.00 75.12 92 GLU A C 1
ATOM 710 O O . GLU A 1 92 ? 40.613 -4.615 14.195 1.00 75.12 92 GLU A O 1
ATOM 715 N N . GLU A 1 93 ? 42.161 -2.999 14.356 1.00 78.06 93 GLU A N 1
ATOM 716 C CA . GLU A 1 93 ? 41.852 -2.629 15.752 1.00 78.06 93 GLU A CA 1
ATOM 717 C C . GLU A 1 93 ? 40.392 -2.170 15.915 1.00 78.06 93 GLU A C 1
ATOM 719 O O . GLU A 1 93 ? 39.753 -2.437 16.935 1.00 78.06 93 GLU A O 1
ATOM 724 N N . ALA A 1 94 ? 39.833 -1.502 14.900 1.00 77.69 94 ALA A N 1
ATOM 725 C CA . ALA A 1 94 ? 38.451 -1.037 14.921 1.00 77.69 94 ALA A CA 1
ATOM 726 C C . ALA A 1 94 ? 37.424 -2.167 14.705 1.00 77.69 94 ALA A C 1
ATOM 728 O O . ALA A 1 94 ? 36.253 -1.981 15.049 1.00 77.69 94 ALA A O 1
ATOM 729 N N . GLY A 1 95 ? 37.837 -3.320 14.162 1.00 83.62 95 GLY A N 1
ATOM 730 C CA . GLY A 1 95 ? 36.998 -4.511 13.993 1.00 83.62 95 GLY A CA 1
ATOM 731 C C . GLY A 1 95 ? 35.770 -4.302 13.102 1.00 83.62 95 GLY A C 1
ATOM 732 O O . GLY A 1 95 ? 34.744 -4.959 13.305 1.00 83.62 95 GLY A O 1
ATOM 733 N N . ILE A 1 96 ? 35.837 -3.361 12.154 1.00 88.31 96 ILE A N 1
ATOM 734 C CA . ILE A 1 96 ? 34.727 -2.991 11.268 1.00 88.31 96 ILE A CA 1
ATOM 735 C C . ILE A 1 96 ? 34.882 -3.586 9.868 1.00 88.31 96 ILE A C 1
ATOM 737 O O . ILE A 1 96 ? 35.988 -3.669 9.339 1.00 88.31 96 ILE A O 1
ATOM 741 N N . THR A 1 97 ? 33.760 -3.947 9.240 1.00 92.06 97 THR A N 1
ATOM 742 C CA . THR A 1 97 ? 33.755 -4.306 7.815 1.00 92.06 97 THR A CA 1
ATOM 743 C C . THR A 1 97 ? 34.183 -3.093 7.001 1.00 92.06 97 THR A C 1
ATOM 745 O O . THR A 1 97 ? 33.640 -2.007 7.192 1.00 92.06 97 THR A O 1
ATOM 748 N N . HIS A 1 98 ? 35.136 -3.260 6.091 1.00 91.94 98 HIS A N 1
ATOM 749 C CA . HIS A 1 98 ? 35.584 -2.177 5.225 1.00 91.94 98 HIS A CA 1
ATOM 750 C C . HIS A 1 98 ? 36.231 -2.708 3.941 1.00 91.94 98 HIS A C 1
ATOM 752 O O . HIS A 1 98 ? 36.661 -3.855 3.860 1.00 91.94 98 HIS A O 1
ATOM 758 N N . VAL A 1 99 ? 36.301 -1.854 2.922 1.00 92.88 99 VAL A N 1
ATOM 759 C CA . VAL A 1 99 ? 37.046 -2.118 1.686 1.00 92.88 99 VAL A CA 1
ATOM 760 C C . VAL A 1 99 ? 38.074 -1.022 1.468 1.00 92.88 99 VAL A C 1
ATOM 762 O O . VAL A 1 99 ? 37.760 0.166 1.578 1.00 92.88 99 VAL A O 1
ATOM 765 N N . VAL A 1 100 ? 39.304 -1.423 1.163 1.00 90.88 100 VAL A N 1
ATOM 766 C CA . VAL A 1 100 ? 40.407 -0.519 0.841 1.00 90.88 100 VAL A CA 1
ATOM 767 C C . VAL A 1 100 ? 40.725 -0.649 -0.634 1.00 90.88 100 VAL A C 1
ATOM 769 O O . VAL A 1 100 ? 40.906 -1.759 -1.134 1.00 90.88 100 VAL A O 1
ATOM 772 N N . HIS A 1 101 ? 40.832 0.479 -1.332 1.00 91.88 101 HIS A N 1
ATOM 773 C CA . HIS A 1 101 ? 41.336 0.491 -2.700 1.00 91.88 101 HIS A CA 1
ATOM 774 C C . HIS A 1 101 ? 42.253 1.686 -2.978 1.00 91.88 101 HIS A C 1
ATOM 776 O O . HIS A 1 101 ? 42.080 2.766 -2.411 1.00 91.88 101 HIS A O 1
ATOM 782 N N . SER A 1 102 ? 43.215 1.525 -3.887 1.00 90.12 102 SER A N 1
ATOM 783 C CA . SER A 1 102 ? 44.079 2.621 -4.323 1.00 90.12 102 SER A CA 1
ATOM 784 C C . SER A 1 102 ? 43.375 3.564 -5.306 1.00 90.12 102 SER A C 1
ATOM 786 O O . SER A 1 102 ? 42.411 3.201 -5.994 1.00 90.12 102 SER A O 1
ATOM 788 N N . THR A 1 103 ? 43.832 4.816 -5.357 1.00 89.50 103 THR A N 1
ATOM 789 C CA . THR A 1 103 ? 43.388 5.814 -6.340 1.00 89.50 103 THR A CA 1
ATOM 790 C C . THR A 1 103 ? 44.401 5.949 -7.484 1.00 89.50 103 THR A C 1
ATOM 792 O O . THR A 1 103 ? 45.509 5.423 -7.424 1.00 89.50 103 THR A O 1
ATOM 795 N N . HIS A 1 104 ? 44.046 6.703 -8.530 1.00 88.06 104 HIS A N 1
ATOM 796 C CA . HIS A 1 104 ? 44.902 6.918 -9.708 1.00 88.06 104 HIS A CA 1
ATOM 797 C C . HIS A 1 104 ? 46.291 7.502 -9.387 1.00 88.06 104 HIS A C 1
ATOM 799 O O . HIS A 1 104 ? 47.258 7.285 -10.125 1.00 88.06 104 HIS A O 1
ATOM 805 N N . SER A 1 105 ? 46.395 8.258 -8.293 1.00 88.12 105 SER A N 1
ATOM 806 C CA . SER A 1 105 ? 47.640 8.903 -7.873 1.00 88.12 105 SER A CA 1
ATOM 807 C C . SER A 1 105 ? 48.545 7.998 -7.033 1.00 88.12 105 SER A C 1
ATOM 809 O O . SER A 1 105 ? 49.687 8.373 -6.812 1.00 88.12 105 SER A O 1
ATOM 811 N N . HIS A 1 106 ? 48.089 6.812 -6.615 1.00 89.56 106 HIS A N 1
ATOM 812 C CA . HIS A 1 106 ? 48.836 5.930 -5.715 1.00 89.56 106 HIS A CA 1
ATOM 813 C C . HIS A 1 106 ? 50.190 5.487 -6.291 1.00 89.56 106 HIS A C 1
ATOM 815 O O . HIS A 1 106 ? 50.274 5.111 -7.465 1.00 89.56 106 HIS A O 1
ATOM 821 N N . ARG A 1 107 ? 51.233 5.511 -5.458 1.00 88.12 107 ARG A N 1
ATOM 822 C CA . ARG A 1 107 ? 52.584 4.992 -5.718 1.00 88.12 107 ARG A CA 1
ATOM 823 C C . ARG A 1 107 ? 53.080 4.215 -4.496 1.00 88.12 107 ARG A C 1
ATOM 825 O O . ARG A 1 107 ? 52.526 4.363 -3.409 1.00 88.12 107 ARG A O 1
ATOM 832 N N . ASP A 1 108 ? 54.139 3.431 -4.674 1.00 84.00 108 ASP A N 1
ATOM 833 C CA . ASP A 1 108 ? 54.713 2.604 -3.602 1.00 84.00 108 ASP A CA 1
ATOM 834 C C . ASP A 1 108 ? 55.218 3.442 -2.413 1.00 84.00 108 ASP A C 1
ATOM 836 O O . ASP A 1 108 ? 55.128 3.004 -1.267 1.00 84.00 108 ASP A O 1
ATOM 840 N N . ASP A 1 109 ? 55.697 4.659 -2.683 1.00 84.88 109 ASP A N 1
ATOM 841 C CA . ASP A 1 109 ? 56.218 5.640 -1.726 1.00 84.88 109 ASP A CA 1
ATOM 842 C C . ASP A 1 109 ? 55.256 6.812 -1.433 1.00 84.88 109 ASP A C 1
ATOM 844 O O . ASP A 1 109 ? 55.530 7.614 -0.540 1.00 84.88 109 ASP A O 1
ATOM 848 N N . ASP A 1 110 ? 54.120 6.889 -2.138 1.00 86.19 110 ASP A N 1
ATOM 849 C CA . ASP A 1 110 ? 53.108 7.951 -2.027 1.00 86.19 110 ASP A CA 1
ATOM 850 C C . ASP A 1 110 ? 51.687 7.353 -2.058 1.00 86.19 110 ASP A C 1
ATOM 852 O O . ASP A 1 110 ? 51.052 7.158 -3.106 1.00 86.19 110 ASP A O 1
ATOM 856 N N . TRP A 1 111 ? 51.185 6.982 -0.880 1.00 88.69 111 TRP A N 1
ATOM 857 C CA . TRP A 1 111 ? 49.946 6.235 -0.717 1.00 88.69 111 TRP A CA 1
ATOM 858 C C . TRP A 1 111 ? 48.719 7.135 -0.846 1.00 88.69 111 TRP A C 1
ATOM 860 O O . TRP A 1 111 ? 48.387 7.917 0.043 1.00 88.69 111 TRP A O 1
ATOM 870 N N . CYS A 1 112 ? 47.992 6.944 -1.948 1.00 89.56 112 CYS A N 1
ATOM 871 C CA . CYS A 1 112 ? 46.658 7.503 -2.153 1.00 89.56 112 CYS A CA 1
ATOM 872 C C . CYS A 1 112 ? 45.604 6.380 -2.133 1.00 89.56 112 CYS A C 1
ATOM 874 O O . CYS A 1 112 ? 45.465 5.642 -3.113 1.00 89.56 112 CYS A O 1
ATOM 876 N N . LEU A 1 113 ? 44.878 6.228 -1.026 1.00 90.31 113 LEU A N 1
ATOM 877 C CA . LEU A 1 113 ? 43.949 5.125 -0.756 1.00 90.31 113 LEU A CA 1
ATOM 878 C C . LEU A 1 113 ? 42.554 5.641 -0.388 1.00 90.31 113 LEU A C 1
ATOM 880 O O . LEU A 1 113 ? 42.389 6.750 0.109 1.00 90.31 113 LEU A O 1
ATOM 884 N N . ARG A 1 114 ? 41.533 4.808 -0.571 1.00 93.06 114 ARG A N 1
ATOM 885 C CA . ARG A 1 114 ? 40.190 5.038 -0.034 1.00 93.06 114 ARG A CA 1
ATOM 886 C C . ARG A 1 114 ? 39.751 3.864 0.802 1.00 93.06 114 ARG A C 1
ATOM 888 O O . ARG A 1 114 ? 39.818 2.730 0.338 1.00 93.06 114 ARG A O 1
ATOM 895 N N . VAL A 1 115 ? 39.256 4.170 1.994 1.00 92.25 115 VAL A N 1
ATOM 896 C CA . VAL A 1 115 ? 38.617 3.208 2.888 1.00 92.25 115 VAL A CA 1
ATOM 897 C C . VAL A 1 115 ? 37.121 3.467 2.848 1.00 92.25 115 VAL A C 1
ATOM 899 O O . VAL A 1 115 ? 36.669 4.566 3.177 1.00 92.25 115 VAL A O 1
ATOM 902 N N . VAL A 1 116 ? 36.347 2.477 2.419 1.00 94.50 116 VAL A N 1
ATOM 903 C CA . VAL A 1 116 ? 34.886 2.555 2.370 1.00 94.50 116 VAL A CA 1
ATOM 904 C C . VAL A 1 116 ? 34.311 1.639 3.440 1.00 94.50 116 VAL A C 1
ATOM 906 O O . VAL A 1 116 ? 34.741 0.496 3.568 1.00 94.50 116 VAL A O 1
ATOM 909 N N . VAL A 1 117 ? 33.352 2.145 4.216 1.00 93.31 117 VAL A N 1
ATOM 910 C CA . VAL A 1 117 ? 32.785 1.465 5.391 1.00 93.31 117 VAL A CA 1
ATOM 911 C C . VAL A 1 117 ? 31.252 1.430 5.273 1.00 93.31 117 VAL A C 1
ATOM 913 O O . VAL A 1 117 ? 30.646 2.486 5.036 1.00 93.31 117 VAL A O 1
ATOM 916 N N . PRO A 1 118 ? 30.600 0.261 5.434 1.00 94.62 118 PRO A N 1
ATOM 917 C CA . PRO A 1 118 ? 29.149 0.155 5.447 1.00 94.62 118 PRO A CA 1
ATOM 918 C C . PRO A 1 118 ? 28.578 0.686 6.765 1.00 94.62 118 PRO A C 1
ATOM 920 O O . PRO A 1 118 ? 29.170 0.516 7.833 1.00 94.62 118 PRO A O 1
ATOM 923 N N . LEU A 1 119 ? 27.407 1.316 6.683 1.00 94.81 119 LEU A N 1
ATOM 924 C CA . LEU A 1 119 ? 26.715 1.943 7.811 1.00 94.81 119 LEU A CA 1
ATOM 925 C C . LEU A 1 119 ? 25.466 1.142 8.193 1.00 94.81 119 LEU A C 1
ATOM 927 O O . LEU A 1 119 ? 24.799 0.605 7.310 1.00 94.81 119 LEU A O 1
ATOM 931 N N . SER A 1 120 ? 25.117 1.100 9.484 1.00 93.06 120 SER A N 1
ATOM 932 C CA . SER A 1 120 ? 23.904 0.414 9.969 1.00 93.06 120 SER A CA 1
ATOM 933 C C . SER A 1 120 ? 22.611 1.036 9.432 1.00 93.06 120 SER A C 1
ATOM 935 O O . SER A 1 120 ? 21.620 0.341 9.221 1.00 93.06 120 SER A O 1
ATOM 937 N N . ARG A 1 121 ? 22.632 2.347 9.171 1.00 94.38 121 ARG A N 1
ATOM 938 C CA . ARG A 1 121 ? 21.556 3.105 8.527 1.00 94.38 121 ARG A CA 1
ATOM 939 C C . ARG A 1 121 ? 22.113 4.285 7.724 1.00 94.38 121 ARG A C 1
ATOM 941 O O . ARG A 1 121 ? 23.243 4.709 7.962 1.00 94.38 121 ARG A O 1
ATOM 948 N N . PRO A 1 122 ? 21.333 4.878 6.805 1.00 95.06 122 PRO A N 1
ATOM 949 C CA . PRO A 1 122 ? 21.722 6.128 6.165 1.00 95.06 122 PRO A CA 1
ATOM 950 C C . PRO A 1 122 ? 21.868 7.283 7.175 1.00 95.06 122 PRO A C 1
ATOM 952 O O . PRO A 1 122 ? 21.088 7.407 8.121 1.00 95.06 122 PRO A O 1
ATOM 955 N N . VAL A 1 123 ? 22.854 8.151 6.940 1.00 94.25 123 VAL A N 1
ATOM 956 C CA . VAL A 1 123 ? 23.149 9.363 7.719 1.00 94.25 123 VAL A CA 1
ATOM 957 C C . VAL A 1 123 ? 22.566 10.569 6.995 1.00 94.25 123 VAL A C 1
ATOM 959 O O . VAL A 1 123 ? 22.864 10.811 5.823 1.00 94.25 123 VAL A O 1
ATOM 962 N N . THR A 1 124 ? 21.744 11.352 7.681 1.00 91.69 124 THR A N 1
ATOM 963 C CA . THR A 1 124 ? 21.116 12.543 7.094 1.00 91.69 124 THR A CA 1
ATOM 964 C C . THR A 1 124 ? 22.127 13.687 6.887 1.00 91.69 124 THR A C 1
ATOM 966 O O . THR A 1 124 ? 23.173 13.728 7.543 1.00 91.69 124 THR A O 1
ATOM 969 N N . PRO A 1 125 ? 21.848 14.673 6.011 1.00 88.19 125 PRO A N 1
ATOM 970 C CA . PRO A 1 125 ? 22.738 15.817 5.786 1.00 88.19 125 PRO A CA 1
ATOM 971 C C . PRO A 1 125 ? 23.017 16.637 7.050 1.00 88.19 125 PRO A C 1
ATOM 973 O O . PRO A 1 125 ? 24.082 17.240 7.172 1.00 88.19 125 PRO A O 1
ATOM 976 N N . THR A 1 126 ? 22.062 16.667 7.981 1.00 89.88 126 THR A N 1
ATOM 977 C CA . THR A 1 126 ? 22.169 17.338 9.280 1.00 89.88 126 THR A CA 1
ATOM 978 C C . THR A 1 126 ? 23.057 16.564 10.253 1.00 89.88 126 THR A C 1
ATOM 980 O O . THR A 1 126 ? 23.834 17.178 10.982 1.00 89.88 126 THR A O 1
ATOM 983 N N . GLU A 1 127 ? 22.998 15.231 10.243 1.00 92.38 127 GLU A N 1
ATOM 984 C CA . GLU A 1 127 ? 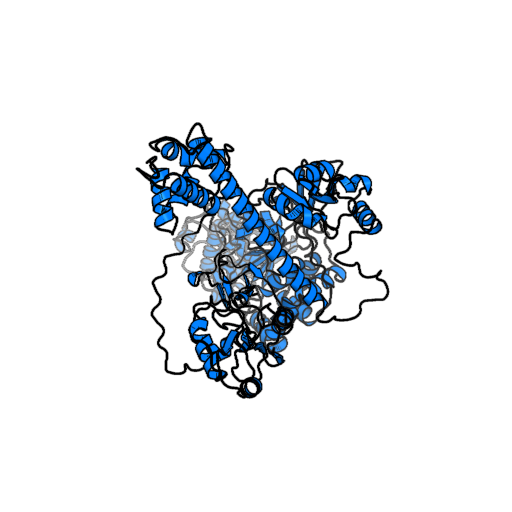23.860 14.362 11.059 1.00 92.38 127 GLU A CA 1
ATOM 985 C C . GLU A 1 127 ? 25.296 14.280 10.517 1.00 92.38 127 GLU A C 1
ATOM 987 O O . GLU A 1 127 ? 26.240 14.136 11.298 1.00 92.38 127 GLU A O 1
ATOM 992 N N . TRP A 1 128 ? 25.477 14.408 9.196 1.00 93.19 128 TRP A N 1
ATOM 993 C CA . TRP A 1 128 ? 26.742 14.147 8.502 1.00 93.19 128 TRP A CA 1
ATOM 994 C C . TRP A 1 128 ? 27.973 14.841 9.106 1.00 93.19 128 TRP A C 1
ATOM 996 O O . TRP A 1 128 ? 28.970 14.152 9.330 1.00 93.19 128 TRP A O 1
ATOM 1006 N N . PRO A 1 129 ? 27.960 16.153 9.428 1.00 90.12 129 PRO A N 1
ATOM 1007 C CA . PRO A 1 129 ? 29.137 16.809 9.995 1.00 90.12 129 PRO A CA 1
ATOM 1008 C C . PRO A 1 129 ? 29.573 16.200 11.334 1.00 90.12 129 PRO A C 1
ATOM 1010 O O . PRO A 1 129 ? 30.767 15.995 11.553 1.00 90.12 129 PRO A O 1
ATOM 1013 N N . ARG A 1 130 ? 28.607 15.883 12.209 1.00 90.44 130 ARG A N 1
ATOM 1014 C CA . ARG A 1 130 ? 28.861 15.301 13.534 1.00 90.44 130 ARG A CA 1
ATOM 1015 C C . ARG A 1 130 ? 29.295 13.845 13.415 1.00 90.44 130 ARG A C 1
ATOM 1017 O O . ARG A 1 130 ? 30.305 13.470 14.004 1.00 90.44 130 ARG A O 1
ATOM 1024 N N . PHE A 1 131 ? 28.569 13.057 12.622 1.00 93.81 131 PHE A N 1
ATOM 1025 C CA . PHE A 1 131 ? 28.885 11.654 12.374 1.00 93.81 131 PHE A CA 1
ATOM 1026 C C . PHE A 1 131 ? 30.292 11.491 11.785 1.00 93.81 131 PHE A C 1
ATOM 1028 O O . PHE A 1 131 ? 31.104 10.753 12.335 1.00 93.81 131 PHE A O 1
ATOM 1035 N N . ARG A 1 132 ? 30.623 12.239 10.719 1.00 91.38 132 ARG A N 1
ATOM 1036 C CA . ARG A 1 132 ? 31.944 12.191 10.071 1.00 91.38 132 ARG A CA 1
ATOM 1037 C C . ARG A 1 132 ? 33.062 12.512 11.061 1.00 91.38 132 ARG A C 1
ATOM 1039 O O . ARG A 1 132 ? 34.068 11.814 11.078 1.00 91.38 132 ARG A O 1
ATOM 1046 N N . ALA A 1 133 ? 32.910 13.564 11.867 1.00 87.81 133 ALA A N 1
ATOM 1047 C CA . ALA A 1 133 ? 33.929 13.945 12.843 1.00 87.81 133 ALA A CA 1
ATOM 1048 C C . ALA A 1 133 ? 34.161 12.843 13.893 1.00 87.81 133 ALA A C 1
ATOM 1050 O O . ALA A 1 133 ? 35.309 12.489 14.155 1.00 87.81 133 ALA A O 1
ATOM 1051 N N . ALA A 1 134 ? 33.087 12.266 14.438 1.00 88.50 134 ALA A N 1
ATOM 1052 C CA . ALA A 1 134 ? 33.170 11.189 15.423 1.00 88.50 134 ALA A CA 1
ATOM 1053 C C . ALA A 1 134 ? 33.753 9.891 14.831 1.00 88.50 134 ALA A C 1
ATOM 1055 O O . ALA A 1 134 ? 34.618 9.270 15.448 1.00 88.50 134 ALA A O 1
ATOM 1056 N N . ALA A 1 135 ? 33.357 9.520 13.610 1.00 88.94 135 ALA A N 1
ATOM 1057 C CA . ALA A 1 135 ? 33.887 8.349 12.913 1.00 88.94 135 ALA A CA 1
ATOM 1058 C C . ALA A 1 135 ? 35.391 8.484 12.611 1.00 88.94 135 ALA A C 1
ATOM 1060 O O . ALA A 1 135 ? 36.164 7.569 12.884 1.00 88.94 135 ALA A O 1
ATOM 1061 N N . LEU A 1 136 ? 35.838 9.645 12.117 1.00 87.50 136 LEU A N 1
ATOM 1062 C CA . LEU A 1 136 ? 37.263 9.889 11.853 1.00 87.50 136 LEU A CA 1
ATOM 1063 C C . LEU A 1 136 ? 38.096 9.899 13.139 1.00 87.50 136 LEU A C 1
ATOM 1065 O O . LEU A 1 136 ? 39.198 9.354 13.154 1.00 87.50 136 LEU A O 1
ATOM 1069 N N . ALA A 1 137 ? 37.562 10.464 14.227 1.00 85.75 137 ALA A N 1
ATOM 1070 C CA . ALA A 1 137 ? 38.216 10.423 15.533 1.00 85.75 137 ALA A CA 1
ATOM 1071 C C . ALA A 1 137 ? 38.372 8.983 16.053 1.00 85.75 137 ALA A C 1
ATOM 1073 O O . ALA A 1 137 ? 39.396 8.659 16.655 1.00 85.75 137 ALA A O 1
ATOM 1074 N N . ARG A 1 138 ? 37.386 8.113 15.787 1.00 85.12 138 ARG A N 1
ATOM 1075 C CA . ARG A 1 138 ? 37.442 6.689 16.140 1.00 85.12 138 ARG A CA 1
ATOM 1076 C C . ARG A 1 138 ? 38.511 5.940 15.348 1.00 85.12 138 ARG A C 1
ATOM 1078 O O . ARG A 1 138 ? 39.279 5.202 15.951 1.00 85.12 138 ARG A O 1
ATOM 1085 N N . PHE A 1 139 ? 38.578 6.139 14.031 1.00 84.44 139 PHE A N 1
ATOM 1086 C CA . PHE A 1 139 ? 39.511 5.397 13.171 1.00 84.44 139 PHE A CA 1
ATOM 1087 C C . PHE A 1 139 ? 40.936 5.946 13.179 1.00 84.44 139 PHE A C 1
ATOM 1089 O O . PHE A 1 139 ? 41.857 5.241 12.783 1.00 84.44 139 PHE A O 1
ATOM 1096 N N . ARG A 1 140 ? 41.137 7.197 13.620 1.00 86.06 140 ARG A N 1
ATOM 1097 C CA . ARG A 1 140 ? 42.455 7.860 13.669 1.00 86.06 140 ARG A CA 1
ATOM 1098 C C . ARG A 1 140 ? 43.182 7.849 12.313 1.00 86.06 140 ARG A C 1
ATOM 1100 O O . ARG A 1 140 ? 44.409 7.880 12.261 1.00 86.06 140 ARG A O 1
ATOM 1107 N N . LEU A 1 141 ? 42.422 7.817 11.217 1.00 82.12 141 LEU A N 1
ATOM 1108 C CA . LEU A 1 141 ? 42.949 7.815 9.855 1.00 82.12 141 LEU A CA 1
ATOM 1109 C C . LEU A 1 141 ? 43.091 9.243 9.307 1.00 82.12 141 LEU A C 1
ATOM 1111 O O . LEU A 1 141 ? 42.229 10.089 9.576 1.00 82.12 141 LEU A O 1
ATOM 1115 N N . PRO A 1 142 ? 44.131 9.520 8.497 1.00 82.44 142 PRO A N 1
ATOM 1116 C CA . PRO A 1 142 ? 44.196 10.750 7.717 1.00 82.44 142 PRO A CA 1
ATOM 1117 C C . PRO A 1 142 ? 43.044 10.785 6.704 1.00 82.44 142 PRO A C 1
ATOM 1119 O O . PRO A 1 142 ? 42.647 9.757 6.161 1.00 82.44 142 PRO A O 1
ATOM 1122 N N . ASN A 1 143 ? 42.476 11.966 6.459 1.00 87.00 143 ASN A N 1
ATOM 1123 C CA . ASN A 1 143 ? 41.347 12.117 5.545 1.00 87.00 143 ASN A CA 1
ATOM 1124 C C . ASN A 1 143 ? 41.318 13.511 4.912 1.00 87.00 143 ASN A C 1
ATOM 1126 O O . ASN A 1 143 ? 41.416 14.507 5.633 1.00 87.00 143 ASN A O 1
ATOM 1130 N N . ASP A 1 144 ? 41.094 13.590 3.599 1.00 83.69 144 ASP A N 1
ATOM 1131 C CA . ASP A 1 144 ? 40.903 14.858 2.886 1.00 83.69 144 ASP A CA 1
ATOM 1132 C C . ASP A 1 144 ? 39.720 15.640 3.494 1.00 83.69 144 ASP A C 1
ATOM 1134 O O . ASP A 1 144 ? 38.594 15.141 3.639 1.00 83.69 144 ASP A O 1
ATOM 1138 N N . GLU A 1 145 ? 39.956 16.909 3.840 1.00 81.94 145 GLU A N 1
ATOM 1139 C CA . GLU A 1 145 ? 38.927 17.828 4.322 1.00 81.94 145 GLU A CA 1
ATOM 1140 C C . GLU A 1 145 ? 37.755 17.975 3.352 1.00 81.94 145 GLU A C 1
ATOM 1142 O O . GLU A 1 145 ? 36.631 18.239 3.784 1.00 81.94 145 GLU A O 1
ATOM 1147 N N . ALA A 1 146 ? 37.984 17.819 2.050 1.00 79.12 146 ALA A N 1
ATOM 1148 C CA . ALA A 1 146 ? 36.953 17.967 1.037 1.00 79.12 146 ALA A CA 1
ATOM 1149 C C . ALA A 1 146 ? 35.821 16.930 1.174 1.00 79.12 146 ALA A C 1
ATOM 1151 O O . ALA A 1 146 ? 34.716 17.169 0.685 1.00 79.12 146 ALA A O 1
ATOM 1152 N N . THR A 1 147 ? 36.042 15.832 1.908 1.00 81.44 147 THR A N 1
ATOM 1153 C CA . THR A 1 147 ? 34.999 14.854 2.278 1.00 81.44 147 THR A CA 1
ATOM 1154 C C . THR A 1 147 ? 33.956 15.412 3.263 1.00 81.44 147 THR A C 1
ATOM 1156 O O . THR A 1 147 ? 32.940 14.768 3.518 1.00 81.44 147 THR A O 1
ATOM 1159 N N . LYS A 1 148 ? 34.143 16.633 3.800 1.00 83.69 148 LYS A N 1
ATOM 1160 C CA . LYS A 1 148 ? 33.099 17.359 4.555 1.00 83.69 148 LYS A CA 1
ATOM 1161 C C . LYS A 1 148 ? 31.868 17.687 3.708 1.00 83.69 148 LYS A C 1
ATOM 1163 O O . LYS A 1 148 ? 30.785 17.907 4.247 1.00 83.69 148 LYS A O 1
ATOM 1168 N N . ASP A 1 149 ? 32.023 17.733 2.388 1.00 85.62 149 ASP A N 1
ATOM 1169 C CA . ASP A 1 149 ? 30.905 17.837 1.462 1.00 85.62 149 ASP A CA 1
ATOM 1170 C C . ASP A 1 149 ? 30.257 16.460 1.260 1.00 85.62 149 ASP A C 1
ATOM 1172 O O . ASP A 1 149 ? 30.816 15.596 0.593 1.00 85.62 149 ASP A O 1
ATOM 1176 N N . ALA A 1 150 ? 29.051 16.260 1.800 1.00 86.31 150 ALA A N 1
ATOM 1177 C CA . ALA A 1 150 ? 28.294 15.016 1.632 1.00 86.31 150 ALA A CA 1
ATOM 1178 C C . ALA A 1 150 ? 27.994 14.677 0.157 1.00 86.31 150 ALA A C 1
ATOM 1180 O O . ALA A 1 150 ? 27.719 13.525 -0.161 1.00 86.31 150 ALA A O 1
ATOM 1181 N N . SER A 1 151 ? 28.056 15.659 -0.754 1.00 88.06 151 SER A N 1
ATOM 1182 C CA . SER A 1 151 ? 27.870 15.471 -2.201 1.00 88.06 151 SER A CA 1
ATOM 1183 C C . SER A 1 151 ? 29.168 15.164 -2.968 1.00 88.06 151 SER A C 1
ATOM 1185 O O . SER A 1 151 ? 29.187 15.196 -4.208 1.00 88.06 151 SER A O 1
ATOM 1187 N N . ARG A 1 152 ? 30.266 14.889 -2.244 1.00 89.88 152 ARG A N 1
ATOM 1188 C CA . ARG A 1 152 ? 31.587 14.614 -2.819 1.00 89.88 152 ARG A CA 1
ATOM 1189 C C . ARG A 1 152 ? 31.521 13.457 -3.816 1.00 89.88 152 ARG A C 1
ATOM 1191 O O . ARG A 1 152 ? 30.894 12.426 -3.586 1.00 89.88 152 ARG A O 1
ATOM 1198 N N . LEU A 1 153 ? 32.181 13.674 -4.948 1.00 90.75 153 LEU A N 1
ATOM 1199 C CA . LEU A 1 153 ? 32.368 12.684 -5.997 1.00 90.75 153 LEU A CA 1
ATOM 1200 C C . LEU A 1 153 ? 33.690 11.947 -5.777 1.00 90.75 153 LEU A C 1
ATOM 1202 O O . LEU A 1 153 ? 34.724 12.593 -5.603 1.00 90.75 153 LEU A O 1
ATOM 1206 N N . PHE A 1 154 ? 33.656 10.626 -5.894 1.00 91.38 154 PHE A N 1
ATOM 1207 C CA . PHE A 1 154 ? 34.817 9.747 -5.891 1.00 91.38 154 PHE A CA 1
ATOM 1208 C C . PHE A 1 154 ? 34.905 9.021 -7.231 1.00 91.38 154 PHE A C 1
ATOM 1210 O O . PHE A 1 154 ? 33.917 8.499 -7.732 1.00 91.38 154 PHE A O 1
ATOM 1217 N N . PHE A 1 155 ? 36.081 8.987 -7.851 1.00 88.88 155 PHE A N 1
ATOM 1218 C CA . PHE A 1 155 ? 36.273 8.187 -9.065 1.00 88.88 155 PHE A CA 1
ATOM 1219 C C . PHE A 1 155 ? 36.270 6.694 -8.732 1.00 88.88 155 PHE A C 1
ATOM 1221 O O . PHE A 1 155 ? 36.765 6.311 -7.669 1.00 88.88 155 PHE A O 1
ATOM 1228 N N . LEU A 1 156 ? 35.781 5.858 -9.651 1.00 87.75 156 LEU A N 1
ATOM 1229 C CA . LEU A 1 156 ? 36.049 4.422 -9.577 1.00 87.75 156 LEU A CA 1
ATOM 1230 C C . LEU A 1 156 ? 37.567 4.159 -9.663 1.00 87.75 156 LEU A C 1
ATOM 1232 O O . LEU A 1 156 ? 38.302 5.003 -10.199 1.00 87.75 156 LEU A O 1
ATOM 1236 N N . PRO A 1 157 ? 38.059 3.023 -9.133 1.00 87.38 157 PRO A N 1
ATOM 1237 C CA . PRO A 1 157 ? 39.486 2.735 -9.135 1.00 87.38 157 PRO A CA 1
ATOM 1238 C C . PRO A 1 157 ? 40.071 2.760 -10.553 1.00 87.38 157 PRO A C 1
ATOM 1240 O O . PRO A 1 157 ? 39.469 2.280 -11.514 1.00 87.38 157 PRO A O 1
ATOM 1243 N N . SER A 1 158 ? 41.253 3.351 -10.697 1.00 88.06 158 SER A N 1
ATOM 1244 C CA . SER A 1 158 ? 42.034 3.342 -11.936 1.00 88.06 158 SER A CA 1
ATOM 1245 C C . SER A 1 158 ? 43.507 3.534 -11.605 1.00 88.06 158 SER A C 1
ATOM 1247 O O . SER A 1 158 ? 43.829 4.022 -10.525 1.00 88.06 158 SER A O 1
ATOM 1249 N N . THR A 1 159 ? 44.395 3.175 -12.528 1.00 88.00 159 THR A N 1
ATOM 1250 C CA . THR A 1 159 ? 45.849 3.311 -12.356 1.00 88.00 159 THR A CA 1
ATOM 1251 C C . THR A 1 159 ? 46.518 3.602 -13.709 1.00 88.00 159 THR A C 1
ATOM 1253 O O . THR A 1 159 ? 45.927 3.279 -14.752 1.00 88.00 159 THR A O 1
ATOM 1256 N N . PRO A 1 160 ? 47.702 4.243 -13.749 1.00 87.06 160 PRO A N 1
ATOM 1257 C CA . PRO A 1 160 ? 48.554 4.239 -14.938 1.00 87.06 160 PRO A CA 1
ATOM 1258 C C . PRO A 1 160 ? 48.828 2.812 -15.442 1.00 87.06 160 PRO A C 1
ATOM 1260 O O . PRO A 1 160 ? 48.707 1.848 -14.690 1.00 87.06 160 PRO A O 1
ATOM 1263 N N . SER A 1 161 ? 49.201 2.644 -16.709 1.00 85.81 161 SER A N 1
ATOM 1264 C CA . SER A 1 161 ? 49.373 1.325 -17.336 1.00 85.81 161 SER A CA 1
ATOM 1265 C C . SER A 1 161 ? 50.305 0.387 -16.558 1.00 85.81 161 SER A C 1
ATOM 1267 O O . SER A 1 161 ? 50.017 -0.805 -16.448 1.00 85.81 161 SER A O 1
ATOM 1269 N N . ASP A 1 162 ? 51.373 0.937 -15.983 1.00 85.62 162 ASP A N 1
ATOM 1270 C CA . ASP A 1 162 ? 52.424 0.287 -15.189 1.00 85.62 162 ASP A CA 1
ATOM 1271 C C . ASP A 1 162 ? 52.350 0.628 -13.686 1.00 85.62 162 ASP A C 1
ATOM 1273 O O . ASP A 1 162 ? 53.283 0.345 -12.940 1.00 85.62 162 ASP A O 1
ATOM 1277 N N . GLY A 1 163 ? 51.251 1.237 -13.227 1.00 83.69 163 GLY A N 1
ATOM 1278 C CA . GLY A 1 163 ? 51.090 1.650 -11.835 1.00 83.69 163 GLY A CA 1
ATOM 1279 C C . GLY A 1 163 ? 50.652 0.522 -10.890 1.00 83.69 163 GLY A C 1
ATOM 1280 O O . GLY A 1 163 ? 49.995 -0.436 -11.327 1.00 83.69 163 GLY A O 1
ATOM 1281 N N . PRO A 1 164 ? 50.966 0.646 -9.585 1.00 84.69 164 PRO A N 1
ATOM 1282 C CA . PRO A 1 164 ? 50.495 -0.284 -8.568 1.00 84.69 164 PRO A CA 1
ATOM 1283 C C . PRO A 1 164 ? 48.979 -0.161 -8.365 1.00 84.69 164 PRO A C 1
ATOM 1285 O O . PRO A 1 164 ? 48.371 0.897 -8.570 1.00 84.69 164 PRO A O 1
ATOM 1288 N N . PHE A 1 165 ? 48.355 -1.265 -7.960 1.00 88.50 165 PHE A N 1
ATOM 1289 C CA . PHE A 1 165 ? 46.955 -1.303 -7.555 1.00 88.50 165 PHE A CA 1
ATOM 1290 C C . PHE A 1 165 ? 46.789 -2.160 -6.309 1.00 88.50 165 PHE A C 1
ATOM 1292 O O . PHE A 1 165 ? 47.268 -3.291 -6.265 1.00 88.50 165 PHE A O 1
ATOM 1299 N N . LEU A 1 166 ? 46.074 -1.612 -5.333 1.00 85.62 166 LEU A N 1
ATOM 1300 C CA . LEU A 1 166 ? 45.714 -2.276 -4.090 1.00 85.62 166 LEU A CA 1
ATOM 1301 C C . LEU A 1 166 ? 44.189 -2.280 -3.990 1.00 85.62 166 LEU A C 1
ATOM 1303 O O . LEU A 1 166 ? 43.570 -1.241 -4.207 1.00 85.62 166 LEU A O 1
ATOM 1307 N N . GLY A 1 167 ? 43.594 -3.427 -3.676 1.00 88.62 167 GLY A N 1
ATOM 1308 C CA . GLY A 1 167 ? 42.147 -3.587 -3.557 1.00 88.62 167 GLY A CA 1
ATOM 1309 C C . GLY A 1 167 ? 41.817 -4.832 -2.745 1.00 88.62 167 GLY A C 1
ATOM 1310 O O . GLY A 1 167 ? 42.064 -5.935 -3.222 1.00 88.62 167 GLY A O 1
ATOM 1311 N N . PHE A 1 168 ? 41.285 -4.675 -1.534 1.00 86.19 168 PHE A N 1
ATOM 1312 C CA . PHE A 1 168 ? 40.881 -5.800 -0.686 1.00 86.19 168 PHE A CA 1
ATOM 1313 C C . PHE A 1 168 ? 39.719 -5.426 0.242 1.00 86.19 168 PHE A C 1
ATOM 1315 O O . PHE A 1 168 ? 39.518 -4.257 0.572 1.00 86.19 168 PHE A O 1
ATOM 1322 N N . GLU A 1 169 ? 38.951 -6.436 0.646 1.00 91.38 169 GLU A N 1
ATOM 1323 C CA . GLU A 1 169 ? 37.902 -6.338 1.663 1.00 91.38 169 GLU A CA 1
ATOM 1324 C C . GLU A 1 169 ? 38.374 -7.011 2.947 1.00 91.38 169 GLU A C 1
ATOM 1326 O O . GLU A 1 169 ? 38.988 -8.079 2.905 1.00 91.38 169 GLU A O 1
ATOM 1331 N N . GLU A 1 170 ? 38.006 -6.425 4.079 1.00 88.12 170 GLU A N 1
ATOM 1332 C CA . GLU A 1 170 ? 38.098 -7.069 5.376 1.00 88.12 170 GLU A CA 1
ATOM 1333 C C . GLU A 1 170 ? 36.726 -7.100 6.057 1.00 88.12 170 GLU A C 1
ATOM 1335 O O . GLU A 1 170 ? 35.974 -6.119 6.057 1.00 88.12 170 GLU A O 1
ATOM 1340 N N . LYS A 1 171 ? 36.381 -8.261 6.624 1.00 88.12 171 LYS A N 1
ATOM 1341 C CA . LYS A 1 171 ? 35.081 -8.504 7.258 1.00 88.12 171 LYS A CA 1
ATOM 1342 C C . LYS A 1 171 ? 35.156 -8.242 8.758 1.00 88.12 171 LYS A C 1
ATOM 1344 O O . LYS A 1 171 ? 36.032 -8.753 9.443 1.00 88.12 171 LYS A O 1
ATOM 1349 N N . GLY A 1 172 ? 34.168 -7.521 9.271 1.00 88.75 172 GLY A N 1
ATOM 1350 C CA . GLY A 1 172 ? 34.020 -7.184 10.684 1.00 88.75 172 GLY A CA 1
ATOM 1351 C C . GLY A 1 172 ? 32.587 -6.760 11.008 1.00 88.75 172 GLY A C 1
ATOM 1352 O O . GLY A 1 172 ? 31.635 -7.154 10.336 1.00 88.75 172 GLY A O 1
ATOM 1353 N N . LYS A 1 173 ? 32.398 -5.918 12.022 1.00 89.00 173 LYS A N 1
ATOM 1354 C CA . LYS A 1 173 ? 31.077 -5.362 12.353 1.00 89.00 173 LYS A CA 1
ATOM 1355 C C . LYS A 1 173 ? 30.702 -4.218 11.407 1.00 89.00 173 LYS A C 1
ATOM 1357 O O . LYS A 1 173 ? 31.560 -3.448 10.984 1.00 89.00 173 LYS A O 1
ATOM 1362 N N . VAL A 1 174 ? 29.422 -4.093 11.067 1.00 90.81 174 VAL A N 1
ATOM 1363 C CA . VAL A 1 174 ? 28.912 -2.896 10.375 1.00 90.81 174 VAL A CA 1
ATOM 1364 C C . VAL A 1 174 ? 29.046 -1.695 11.316 1.00 90.81 174 VAL A C 1
ATOM 1366 O O . VAL A 1 174 ? 28.861 -1.841 12.524 1.00 90.81 174 VAL A O 1
ATOM 1369 N N . LEU A 1 175 ? 29.388 -0.516 10.787 1.00 91.50 175 LEU A N 1
ATOM 1370 C CA . LEU A 1 175 ? 29.546 0.682 11.608 1.00 91.50 175 LEU A CA 1
ATOM 1371 C C . LEU A 1 175 ? 28.177 1.194 12.068 1.00 91.50 175 LEU A C 1
ATOM 1373 O O . LEU A 1 175 ? 27.380 1.671 11.255 1.00 91.50 175 LEU A O 1
ATOM 1377 N N . ASP A 1 176 ? 27.925 1.119 13.372 1.00 92.44 176 ASP A N 1
ATOM 1378 C CA . ASP A 1 176 ? 26.686 1.609 13.965 1.00 92.44 176 ASP A CA 1
ATOM 1379 C C . ASP A 1 176 ? 26.661 3.146 13.997 1.00 92.44 176 ASP A C 1
ATOM 1381 O O . ASP A 1 176 ? 27.476 3.801 14.650 1.00 92.44 176 ASP A O 1
ATOM 1385 N N . VAL A 1 177 ? 25.720 3.735 13.259 1.00 94.12 177 VAL A N 1
ATOM 1386 C CA . VAL A 1 177 ? 25.564 5.189 13.166 1.00 94.12 177 VAL A CA 1
ATOM 1387 C C . VAL A 1 177 ? 25.141 5.815 14.490 1.00 94.12 177 VAL A C 1
ATOM 1389 O O . VAL A 1 177 ? 25.642 6.886 14.841 1.00 94.12 177 VAL A O 1
ATOM 1392 N N . ASP A 1 178 ? 24.240 5.171 15.224 1.00 93.19 178 ASP A N 1
ATOM 1393 C CA . ASP A 1 178 ? 23.680 5.712 16.458 1.00 93.19 178 ASP A CA 1
ATOM 1394 C C . ASP A 1 178 ? 24.671 5.580 17.619 1.00 93.19 178 ASP A C 1
ATOM 1396 O O . ASP A 1 178 ? 24.778 6.506 18.425 1.00 93.19 178 ASP A O 1
ATOM 1400 N N . GLU A 1 179 ? 25.494 4.524 17.645 1.00 91.81 179 GLU A N 1
ATOM 1401 C CA . GLU A 1 179 ? 26.636 4.418 18.571 1.00 91.81 179 GLU A CA 1
ATOM 1402 C C . GLU A 1 179 ? 27.620 5.585 18.368 1.00 91.81 179 GLU A C 1
ATOM 1404 O O . GLU A 1 179 ? 28.016 6.265 19.320 1.00 91.81 179 GLU A O 1
ATOM 1409 N N . ILE A 1 180 ? 27.986 5.864 17.112 1.00 90.06 180 ILE A N 1
ATOM 1410 C CA . ILE A 1 180 ? 28.929 6.936 16.764 1.00 90.06 180 ILE A CA 1
ATOM 1411 C C . ILE A 1 180 ? 28.348 8.321 17.075 1.00 90.06 180 ILE A C 1
ATOM 1413 O O . ILE A 1 180 ? 29.069 9.202 17.548 1.00 90.06 180 ILE A O 1
ATOM 1417 N N . LEU A 1 181 ? 27.051 8.533 16.832 1.00 89.50 181 LEU A N 1
ATOM 1418 C CA . LEU A 1 181 ? 26.374 9.792 17.152 1.00 89.50 181 LEU A CA 1
ATOM 1419 C C . LEU A 1 181 ? 26.140 9.971 18.659 1.00 89.50 181 LEU A C 1
ATOM 1421 O O . LEU A 1 181 ? 26.177 11.111 19.135 1.00 89.50 181 LEU A O 1
ATOM 1425 N N . GLY A 1 182 ? 25.922 8.881 19.396 1.00 81.88 182 GLY A N 1
ATOM 1426 C CA . GLY A 1 182 ? 25.701 8.855 20.843 1.00 81.88 182 GLY A CA 1
ATOM 1427 C C . GLY A 1 182 ? 26.964 9.066 21.683 1.00 81.88 182 GLY A C 1
ATOM 1428 O O . GLY A 1 182 ? 26.859 9.450 22.849 1.00 81.88 182 GLY A O 1
ATOM 1429 N N . ALA A 1 183 ? 28.154 8.878 21.103 1.00 72.88 183 ALA A N 1
ATOM 1430 C CA . ALA A 1 183 ? 29.422 9.112 21.787 1.00 72.88 183 ALA A CA 1
ATOM 1431 C C . ALA A 1 183 ? 29.583 10.590 22.232 1.00 72.88 183 ALA A C 1
ATOM 1433 O O . ALA A 1 183 ? 29.149 11.507 21.519 1.00 72.88 183 ALA A O 1
ATOM 1434 N N . PRO A 1 184 ? 30.217 10.862 23.395 1.00 55.38 184 PRO A N 1
ATOM 1435 C CA . PRO A 1 184 ? 30.457 12.223 23.872 1.00 55.38 184 PRO A CA 1
ATOM 1436 C C . PRO A 1 184 ? 31.214 13.043 22.823 1.00 55.38 184 PRO A C 1
ATOM 1438 O O . PRO A 1 184 ? 32.221 12.589 22.279 1.00 55.38 184 PRO A O 1
ATOM 1441 N N . ALA A 1 185 ? 30.735 14.255 22.537 1.00 50.38 185 ALA A N 1
ATOM 1442 C CA . ALA A 1 185 ? 31.334 15.116 21.525 1.00 50.38 185 ALA A CA 1
ATOM 1443 C C . ALA A 1 185 ? 32.811 15.398 21.848 1.00 50.38 185 ALA A C 1
ATOM 1445 O O . ALA A 1 185 ? 33.132 15.973 22.889 1.00 50.38 185 ALA A O 1
ATOM 1446 N N . VAL A 1 186 ? 33.708 15.030 20.931 1.00 46.34 186 VAL A N 1
ATOM 1447 C CA . VAL A 1 186 ? 35.112 15.445 20.983 1.00 46.34 186 VAL A CA 1
ATOM 1448 C C . VAL A 1 186 ? 35.153 16.963 20.798 1.00 46.34 186 VAL A C 1
ATOM 1450 O O . VAL A 1 186 ? 34.656 17.498 19.804 1.00 46.34 186 VAL A O 1
ATOM 1453 N N . ALA A 1 187 ? 35.693 17.672 21.789 1.00 36.94 187 ALA A N 1
ATOM 1454 C CA . ALA A 1 187 ? 35.799 19.122 21.773 1.00 36.94 187 ALA A CA 1
ATOM 1455 C C . ALA A 1 187 ? 36.726 19.579 20.637 1.00 36.94 187 ALA A C 1
ATOM 1457 O O . ALA A 1 187 ? 37.916 19.276 20.647 1.00 36.94 187 ALA A O 1
ATOM 1458 N N . GLY A 1 188 ? 36.182 20.348 19.691 1.00 41.25 188 GLY A N 1
ATOM 1459 C CA . GLY A 1 188 ? 36.992 21.121 18.751 1.00 41.25 188 GLY A CA 1
ATOM 1460 C C . GLY A 1 188 ? 36.580 21.025 17.291 1.00 41.25 188 GLY A C 1
ATOM 1461 O O . GLY A 1 188 ? 37.406 20.633 16.486 1.00 41.25 188 GLY A O 1
ATOM 1462 N N . LEU A 1 189 ? 35.347 21.418 16.950 1.00 38.75 189 LEU A N 1
ATOM 1463 C CA . LEU A 1 189 ? 34.976 22.013 15.653 1.00 38.75 189 LEU A CA 1
ATOM 1464 C C . LEU A 1 189 ? 33.551 22.580 15.782 1.00 38.75 189 LEU A C 1
ATOM 1466 O O . LEU A 1 189 ? 32.574 21.840 15.876 1.00 38.75 189 LEU A O 1
ATOM 1470 N N . ALA A 1 190 ? 33.436 23.907 15.860 1.00 30.72 190 ALA A N 1
ATOM 1471 C CA . ALA A 1 190 ? 32.154 24.589 16.010 1.00 30.72 190 ALA A CA 1
ATOM 1472 C C . ALA A 1 190 ? 31.269 24.382 14.760 1.00 30.72 190 ALA A C 1
ATOM 1474 O O . ALA A 1 190 ? 31.753 24.581 13.641 1.00 30.72 190 ALA A O 1
ATOM 1475 N N . PRO A 1 191 ? 29.977 24.028 14.906 1.00 33.22 191 PRO A N 1
ATOM 1476 C CA . PRO A 1 191 ? 29.054 24.025 13.782 1.00 33.22 191 PRO A CA 1
ATOM 1477 C C . PRO A 1 191 ? 28.848 25.462 13.293 1.00 33.22 191 PRO A C 1
ATOM 1479 O O . PRO A 1 191 ? 28.554 26.371 14.070 1.00 33.22 191 PRO A O 1
ATOM 1482 N N . THR A 1 192 ? 29.004 25.678 11.988 1.00 29.83 192 THR A N 1
ATOM 1483 C CA . THR A 1 192 ? 28.563 26.923 11.352 1.00 29.83 192 THR A CA 1
ATOM 1484 C C . THR A 1 192 ? 27.032 26.987 11.411 1.00 29.83 192 THR A C 1
ATOM 1486 O O . THR A 1 192 ? 26.377 25.957 11.233 1.00 29.83 192 THR A O 1
ATOM 1489 N N . PRO A 1 193 ? 26.443 28.164 11.690 1.00 28.61 193 PRO A N 1
ATOM 1490 C CA . PRO A 1 193 ? 25.006 28.286 11.892 1.00 28.61 193 PRO A CA 1
ATOM 1491 C C . PRO A 1 193 ? 24.231 27.898 10.622 1.00 28.61 193 PRO A C 1
ATOM 1493 O O . PRO A 1 193 ? 24.705 28.168 9.511 1.00 28.61 193 PRO A O 1
ATOM 1496 N N . PRO A 1 194 ? 23.038 27.289 10.765 1.00 27.66 194 PRO A N 1
ATOM 1497 C CA . PRO A 1 194 ? 22.208 26.915 9.631 1.00 27.66 194 PRO A CA 1
ATOM 1498 C C . PRO A 1 194 ? 21.844 28.172 8.838 1.00 27.66 194 PRO A C 1
ATOM 1500 O O . PRO A 1 194 ? 21.272 29.131 9.363 1.00 27.66 194 PRO A O 1
ATOM 1503 N N . SER A 1 195 ? 22.200 28.179 7.555 1.00 27.44 195 SER A N 1
ATOM 1504 C CA . SER A 1 195 ? 21.676 29.171 6.622 1.00 27.44 195 SER A CA 1
ATOM 1505 C C . SER A 1 195 ? 20.177 28.920 6.468 1.00 27.44 195 SER A C 1
ATOM 1507 O O . SER A 1 195 ? 19.748 27.788 6.270 1.00 27.44 195 SER A O 1
ATOM 1509 N N . LYS A 1 196 ? 19.396 29.992 6.642 1.00 26.59 196 LYS A N 1
ATOM 1510 C CA . LYS A 1 196 ? 17.929 30.014 6.623 1.00 26.59 196 LYS A CA 1
ATOM 1511 C C . LYS A 1 196 ? 17.368 29.142 5.499 1.00 26.59 196 LYS A C 1
ATOM 1513 O O . LYS A 1 196 ? 17.631 29.411 4.328 1.00 26.59 196 LYS A O 1
ATOM 1518 N N . GLU A 1 197 ? 16.557 28.160 5.874 1.00 25.39 197 GLU A N 1
ATOM 1519 C CA . GLU A 1 197 ? 15.711 27.402 4.958 1.00 25.39 197 GLU A CA 1
ATOM 1520 C C . GLU A 1 197 ? 14.814 28.364 4.162 1.00 25.39 197 GLU A C 1
ATOM 1522 O O . GLU A 1 197 ? 14.018 29.102 4.755 1.00 25.39 197 GLU A O 1
ATOM 1527 N N . PRO A 1 198 ? 14.873 28.382 2.821 1.00 27.41 198 PRO A N 1
ATOM 1528 C CA . PRO A 1 198 ? 13.730 28.817 2.053 1.00 27.41 198 PRO A CA 1
ATOM 1529 C C . PRO A 1 198 ? 12.723 27.668 2.061 1.00 27.41 198 PRO A C 1
ATOM 1531 O O . PRO A 1 198 ? 13.017 26.574 1.582 1.00 27.41 198 PRO A O 1
ATOM 1534 N N . ALA A 1 199 ? 11.537 27.939 2.606 1.00 25.14 199 ALA A N 1
ATOM 1535 C CA . ALA A 1 199 ? 10.383 27.051 2.567 1.00 25.14 199 ALA A CA 1
ATOM 1536 C C . ALA A 1 199 ? 10.273 26.351 1.201 1.00 25.14 199 ALA A C 1
ATOM 1538 O O . ALA A 1 199 ? 10.133 27.007 0.160 1.00 25.14 199 ALA A O 1
ATOM 1539 N N . SER A 1 200 ? 10.340 25.021 1.211 1.00 26.34 200 SER A N 1
ATOM 1540 C CA . SER A 1 200 ? 10.124 24.180 0.041 1.00 26.34 200 SER A CA 1
ATOM 1541 C C . SER A 1 200 ? 8.670 24.322 -0.405 1.00 26.34 200 SER A C 1
ATOM 1543 O O . SER A 1 200 ? 7.759 23.630 0.044 1.00 26.34 200 SER A O 1
ATOM 1545 N N . LYS A 1 201 ? 8.423 25.271 -1.310 1.00 23.11 201 LYS A N 1
ATOM 1546 C CA . LYS A 1 201 ? 7.177 25.287 -2.075 1.00 23.11 201 LYS A CA 1
ATOM 1547 C C . LYS A 1 201 ? 7.097 23.992 -2.889 1.00 23.11 201 LYS A C 1
ATOM 1549 O O . LYS A 1 201 ? 8.117 23.584 -3.450 1.00 23.11 201 LYS A O 1
ATOM 1554 N N . PRO A 1 202 ? 5.907 23.378 -3.010 1.00 22.72 202 PRO A N 1
ATOM 1555 C CA . PRO A 1 202 ? 5.722 22.214 -3.858 1.00 22.72 202 PRO A CA 1
ATOM 1556 C C . PRO A 1 202 ? 6.135 22.592 -5.279 1.00 22.72 202 PRO A C 1
ATOM 1558 O O . PRO A 1 202 ? 5.543 23.479 -5.901 1.00 22.72 202 PRO A O 1
ATOM 1561 N N . VAL A 1 203 ? 7.189 21.952 -5.784 1.00 27.20 203 VAL A N 1
ATOM 1562 C CA . VAL A 1 203 ? 7.560 22.056 -7.192 1.00 27.20 203 VAL A CA 1
ATOM 1563 C C . VAL A 1 203 ? 6.496 21.282 -7.956 1.00 27.20 203 VAL A C 1
ATOM 1565 O O . VAL A 1 203 ? 6.549 20.062 -8.084 1.00 27.20 203 VAL A O 1
ATOM 1568 N N . ALA A 1 204 ? 5.468 22.005 -8.392 1.00 26.31 204 ALA A N 1
ATOM 1569 C CA . ALA A 1 204 ? 4.483 21.501 -9.326 1.00 26.31 204 ALA A CA 1
ATOM 1570 C C . ALA A 1 204 ? 5.214 20.967 -10.564 1.00 26.31 204 ALA A C 1
ATOM 1572 O O . ALA A 1 204 ? 5.984 21.693 -11.198 1.00 26.31 204 ALA A O 1
ATOM 1573 N N . ALA A 1 205 ? 4.965 19.700 -10.897 1.00 27.88 205 ALA A N 1
ATOM 1574 C CA . ALA A 1 205 ? 5.364 19.133 -12.173 1.00 27.88 205 ALA A CA 1
ATOM 1575 C C . ALA A 1 205 ? 4.762 19.997 -13.294 1.00 27.88 205 ALA A C 1
ATOM 1577 O O . ALA A 1 205 ? 3.551 20.246 -13.286 1.00 27.88 205 ALA A O 1
ATOM 1578 N N . PRO A 1 206 ? 5.568 20.498 -14.234 1.00 35.53 206 PRO A N 1
ATOM 1579 C CA . PRO A 1 206 ? 5.042 21.334 -15.288 1.00 35.53 206 PRO A CA 1
ATOM 1580 C C . PRO A 1 206 ? 4.309 20.493 -16.332 1.00 35.53 206 PRO A C 1
ATOM 1582 O O . PRO A 1 206 ? 4.907 19.677 -17.031 1.00 35.53 206 PRO A O 1
ATOM 1585 N N . GLY A 1 207 ? 3.000 20.709 -16.446 1.00 35.66 207 GLY A N 1
ATOM 1586 C CA . GLY A 1 207 ? 2.228 20.267 -17.598 1.00 35.66 207 GLY A CA 1
ATOM 1587 C C . GLY A 1 207 ? 2.671 21.049 -18.831 1.00 35.66 207 GLY A C 1
ATOM 1588 O O . GLY A 1 207 ? 2.430 22.245 -18.919 1.00 35.66 207 GLY A O 1
ATOM 1589 N N . VAL A 1 208 ? 3.318 20.374 -19.779 1.00 40.72 208 VAL A N 1
ATOM 1590 C CA . VAL A 1 208 ? 3.737 20.964 -21.067 1.00 40.72 208 VAL A CA 1
ATOM 1591 C C . VAL A 1 208 ? 2.568 21.029 -22.066 1.00 40.72 208 VAL A C 1
ATOM 1593 O O . VAL A 1 208 ? 2.674 21.647 -23.122 1.00 40.72 208 VAL A O 1
ATOM 1596 N N . LEU A 1 209 ? 1.416 20.431 -21.741 1.00 36.69 209 LEU A N 1
ATOM 1597 C CA . LEU A 1 209 ? 0.274 20.347 -22.647 1.00 36.69 209 LEU A CA 1
ATOM 1598 C C . LEU A 1 209 ? -1.016 20.765 -21.947 1.00 36.69 209 LEU A C 1
ATOM 1600 O O . LEU A 1 209 ? -1.493 20.094 -21.031 1.00 36.69 209 LEU A O 1
ATOM 1604 N N . ASN A 1 210 ? -1.607 21.858 -22.428 1.00 35.66 210 ASN A N 1
ATOM 1605 C CA . ASN A 1 210 ? -2.964 22.249 -22.083 1.00 35.66 210 ASN A CA 1
ATOM 1606 C C . ASN A 1 210 ? -3.929 21.183 -22.655 1.00 35.66 210 ASN A C 1
ATOM 1608 O O . ASN A 1 210 ? -4.004 21.025 -23.875 1.00 35.66 210 ASN A O 1
ATOM 1612 N N . PRO A 1 211 ? -4.676 20.427 -21.830 1.00 36.19 211 PRO A N 1
ATOM 1613 C CA . PRO A 1 211 ? -5.400 19.220 -22.251 1.00 36.19 211 PRO A CA 1
ATOM 1614 C C . PRO A 1 211 ? -6.593 19.462 -23.196 1.00 36.19 211 PRO A C 1
ATOM 1616 O O . PRO A 1 211 ? -7.364 18.542 -23.457 1.00 36.19 211 PRO A O 1
ATOM 1619 N N . ARG A 1 212 ? -6.769 20.681 -23.722 1.00 37.41 212 ARG A N 1
ATOM 1620 C CA . ARG A 1 212 ? -7.859 21.030 -24.644 1.00 37.41 212 ARG A CA 1
ATOM 1621 C C . ARG A 1 212 ? -7.438 21.315 -26.084 1.00 37.41 212 ARG A C 1
ATOM 1623 O O . ARG A 1 212 ? -8.314 21.322 -26.941 1.00 37.41 212 ARG A O 1
ATOM 1630 N N . LYS A 1 213 ? -6.154 21.514 -26.389 1.00 39.31 213 LYS A N 1
ATOM 1631 C CA . LYS A 1 213 ? -5.644 21.695 -27.762 1.00 39.31 213 LYS A CA 1
ATOM 1632 C C . LYS A 1 213 ? -4.182 21.253 -27.773 1.00 39.31 213 LYS A C 1
ATOM 1634 O O . LYS A 1 213 ? -3.463 21.632 -26.861 1.00 39.31 213 LYS A O 1
ATOM 1639 N N . GLY A 1 214 ? -3.737 20.479 -28.762 1.00 45.38 214 GLY A N 1
ATOM 1640 C CA . GLY A 1 214 ? -2.336 20.046 -28.926 1.00 45.38 214 GLY A CA 1
ATOM 1641 C C . GLY A 1 214 ? -1.367 21.188 -29.268 1.00 45.38 214 GLY A C 1
ATOM 1642 O O . GLY A 1 214 ? -0.634 21.101 -30.241 1.00 45.38 214 GLY A O 1
ATOM 1643 N N . VAL A 1 215 ? -1.412 22.277 -28.504 1.00 52.84 215 VAL A N 1
ATOM 1644 C CA . VAL A 1 215 ? -0.627 23.500 -28.662 1.00 52.84 215 VAL A CA 1
ATOM 1645 C C . VAL A 1 215 ? 0.294 23.586 -27.450 1.00 52.84 215 VAL A C 1
ATOM 1647 O O . VAL A 1 215 ? -0.174 23.457 -26.316 1.00 52.84 215 VAL A O 1
ATOM 1650 N N . ALA A 1 216 ? 1.593 23.768 -27.688 1.00 62.81 216 ALA A N 1
ATOM 1651 C CA . ALA A 1 216 ? 2.574 23.960 -26.626 1.00 62.81 216 ALA A CA 1
ATOM 1652 C C . ALA A 1 216 ? 2.155 25.133 -25.722 1.00 62.81 216 ALA A C 1
ATOM 1654 O O . ALA A 1 216 ? 1.744 26.185 -26.218 1.00 62.81 216 ALA A O 1
ATOM 1655 N N . ASP A 1 217 ? 2.242 24.959 -24.401 1.00 76.81 217 ASP A N 1
ATOM 1656 C CA . ASP A 1 217 ? 1.938 26.034 -23.454 1.00 76.81 217 ASP A CA 1
ATOM 1657 C C . ASP A 1 217 ? 3.040 27.103 -23.505 1.00 76.81 217 ASP A C 1
ATOM 1659 O O . ASP A 1 217 ? 4.072 27.022 -22.833 1.00 76.81 217 ASP A O 1
ATOM 1663 N N . MET A 1 218 ? 2.824 28.109 -24.352 1.00 80.12 218 MET A N 1
ATOM 1664 C CA . MET A 1 218 ? 3.781 29.188 -24.575 1.00 80.12 218 MET A CA 1
ATOM 1665 C C . MET A 1 218 ? 4.039 30.000 -23.305 1.00 80.12 218 MET A C 1
ATOM 1667 O O . MET A 1 218 ? 5.155 30.474 -23.113 1.00 80.12 218 MET A O 1
ATOM 1671 N N . ASP A 1 219 ? 3.063 30.145 -22.411 1.00 79.31 219 ASP A N 1
ATOM 1672 C CA . ASP A 1 219 ? 3.242 30.919 -21.180 1.00 79.31 219 ASP A CA 1
ATOM 1673 C C . ASP A 1 219 ? 4.094 30.158 -20.171 1.00 79.31 219 ASP A C 1
ATOM 1675 O O . ASP A 1 219 ? 4.972 30.744 -19.525 1.00 79.31 219 ASP A O 1
ATOM 1679 N N . TRP A 1 220 ? 3.923 28.839 -20.111 1.00 80.38 220 TRP A N 1
ATOM 1680 C CA . TRP A 1 220 ? 4.805 27.977 -19.346 1.00 80.38 220 TRP A CA 1
ATOM 1681 C C . TRP A 1 220 ? 6.243 27.990 -19.885 1.00 80.38 220 TRP A C 1
ATOM 1683 O O . TRP A 1 220 ? 7.183 28.194 -19.113 1.00 80.38 220 TRP A O 1
ATOM 1693 N N . LEU A 1 221 ? 6.433 27.854 -21.204 1.00 82.44 221 LEU A N 1
ATOM 1694 C CA . LEU A 1 221 ? 7.764 27.900 -21.827 1.00 82.44 221 LEU A CA 1
ATOM 1695 C C . LEU A 1 221 ? 8.471 29.236 -21.546 1.00 82.44 221 LEU A C 1
ATOM 1697 O O . LEU A 1 221 ? 9.639 29.257 -21.147 1.00 82.44 221 LEU A O 1
ATOM 1701 N N . ARG A 1 222 ? 7.748 30.358 -21.660 1.00 87.69 222 ARG A N 1
ATOM 1702 C CA . ARG A 1 222 ? 8.260 31.695 -21.313 1.00 87.69 222 ARG A CA 1
ATOM 1703 C C . ARG A 1 222 ? 8.624 31.802 -19.831 1.00 87.69 222 ARG A C 1
ATOM 1705 O O . ARG A 1 222 ? 9.651 32.390 -19.497 1.00 87.69 222 ARG A O 1
ATOM 1712 N N . ALA A 1 223 ? 7.811 31.243 -18.935 1.00 80.38 223 ALA A N 1
ATOM 1713 C CA . ALA A 1 223 ? 8.087 31.243 -17.500 1.00 80.38 223 ALA A CA 1
ATOM 1714 C C . ALA A 1 223 ? 9.327 30.406 -17.140 1.00 80.38 223 ALA A C 1
ATOM 1716 O O . ALA A 1 223 ? 10.096 30.810 -16.267 1.00 80.38 223 ALA A O 1
ATOM 1717 N N . THR A 1 224 ? 9.549 29.283 -17.824 1.00 76.19 224 THR A N 1
ATOM 1718 C CA . THR A 1 224 ? 10.734 28.429 -17.652 1.00 76.19 224 THR A CA 1
ATOM 1719 C C . THR A 1 224 ? 12.011 29.160 -18.058 1.00 76.19 224 THR A C 1
ATOM 1721 O O . THR A 1 224 ? 12.969 29.190 -17.286 1.00 76.19 224 THR A O 1
ATOM 1724 N N . LEU A 1 225 ? 12.006 29.846 -19.205 1.00 85.31 225 LEU A N 1
ATOM 1725 C CA . LEU A 1 225 ? 13.157 30.629 -19.671 1.00 85.31 225 LEU A CA 1
ATOM 1726 C C . LEU A 1 225 ? 13.485 31.823 -18.760 1.00 85.31 225 LEU A C 1
ATOM 1728 O O . LEU A 1 225 ? 14.652 32.157 -18.575 1.00 85.31 225 LEU A O 1
ATOM 1732 N N . LYS A 1 226 ? 12.481 32.428 -18.111 1.00 84.75 226 LYS A N 1
ATOM 1733 C CA . LYS A 1 226 ? 12.704 33.493 -17.113 1.00 84.75 226 LYS A CA 1
ATOM 1734 C C . LYS A 1 226 ? 13.416 33.006 -15.845 1.00 84.75 226 LYS A C 1
ATOM 1736 O O . LYS A 1 226 ? 13.954 33.829 -15.109 1.00 84.75 226 LYS A O 1
ATOM 1741 N N . ARG A 1 227 ? 13.422 31.696 -15.572 1.00 81.38 227 ARG A N 1
ATOM 1742 C CA . ARG A 1 227 ? 14.005 31.078 -14.364 1.00 81.38 227 ARG A CA 1
ATOM 1743 C C . ARG A 1 227 ? 15.401 30.484 -14.587 1.00 81.38 227 ARG A C 1
ATOM 1745 O O . ARG A 1 227 ? 15.888 29.757 -13.721 1.00 81.38 227 ARG A O 1
ATOM 1752 N N . LEU A 1 228 ? 16.035 30.757 -15.729 1.00 77.62 228 LEU A N 1
ATOM 1753 C CA . LEU A 1 228 ? 17.418 30.348 -15.980 1.00 77.62 228 LEU A CA 1
ATOM 1754 C C . LEU A 1 228 ? 18.349 30.946 -14.917 1.00 77.62 228 LEU A C 1
ATOM 1756 O O . LEU A 1 228 ? 18.247 32.126 -14.600 1.00 77.62 228 LEU A O 1
ATOM 1760 N N . LYS A 1 229 ? 19.231 30.109 -14.358 1.00 70.38 229 LYS A N 1
ATOM 1761 C CA . LYS A 1 229 ? 20.147 30.484 -13.264 1.00 70.38 229 LYS A CA 1
ATOM 1762 C C . LYS A 1 229 ? 21.445 31.143 -13.741 1.00 70.38 229 LYS A C 1
ATOM 1764 O O . LYS A 1 229 ? 22.150 31.718 -12.926 1.00 70.38 229 LYS A O 1
ATOM 1769 N N . ASP A 1 230 ? 21.786 30.983 -15.018 1.00 81.06 230 ASP A N 1
ATOM 1770 C CA . ASP A 1 230 ? 22.985 31.565 -15.623 1.00 81.06 230 ASP A CA 1
ATOM 1771 C C . ASP A 1 230 ? 22.675 32.972 -16.143 1.00 81.06 230 ASP A C 1
ATOM 1773 O O . ASP A 1 230 ? 21.843 33.118 -17.042 1.00 81.06 230 ASP A O 1
ATOM 1777 N N . ASP A 1 231 ? 23.356 33.985 -15.604 1.00 75.94 231 ASP A N 1
ATOM 1778 C CA . ASP A 1 231 ? 23.089 35.401 -15.892 1.00 75.94 231 ASP A CA 1
ATOM 1779 C C . ASP A 1 231 ? 23.206 35.724 -17.391 1.00 75.94 231 ASP A C 1
ATOM 1781 O O . ASP A 1 231 ? 22.403 36.479 -17.946 1.00 75.94 231 ASP A O 1
ATOM 1785 N N . ALA A 1 232 ? 24.169 35.107 -18.086 1.00 76.12 232 ALA A N 1
ATOM 1786 C CA . ALA A 1 232 ? 24.384 35.335 -19.511 1.00 76.12 232 ALA A CA 1
ATOM 1787 C C . ALA A 1 232 ? 23.279 34.702 -20.379 1.00 76.12 232 ALA A C 1
ATOM 1789 O O . ALA A 1 232 ? 22.809 35.315 -21.342 1.00 76.12 232 ALA A O 1
ATOM 1790 N N . SER A 1 233 ? 22.835 33.492 -20.035 1.00 84.75 233 SER A N 1
ATOM 1791 C CA . SER A 1 233 ? 21.731 32.801 -20.710 1.00 84.75 233 SER A CA 1
ATOM 1792 C C . SER A 1 233 ? 20.385 33.460 -20.416 1.00 84.75 233 SER A C 1
ATOM 1794 O O . SER A 1 233 ? 19.545 33.579 -21.309 1.00 84.75 233 SER A O 1
ATOM 1796 N N . GLN A 1 234 ? 20.189 33.942 -19.186 1.00 87.19 234 GLN A N 1
ATOM 1797 C CA . GLN A 1 234 ? 18.986 34.656 -18.774 1.00 87.19 234 GLN A CA 1
ATOM 1798 C C . GLN A 1 234 ? 18.877 36.020 -19.471 1.00 87.19 234 GLN A C 1
ATOM 1800 O O . GLN A 1 234 ? 17.794 36.381 -19.933 1.00 87.19 234 GLN A O 1
ATOM 1805 N N . ALA A 1 235 ? 19.984 36.755 -19.625 1.00 85.31 235 ALA A N 1
ATOM 1806 C CA . ALA A 1 235 ? 20.012 38.008 -20.379 1.00 85.31 235 ALA A CA 1
ATOM 1807 C C . ALA A 1 235 ? 19.590 37.808 -21.846 1.00 85.31 235 ALA A C 1
ATOM 1809 O O . ALA A 1 235 ? 18.743 38.548 -22.353 1.00 85.31 235 ALA A O 1
ATOM 1810 N N . LEU A 1 236 ? 20.115 36.771 -22.507 1.00 88.81 236 LEU A N 1
ATOM 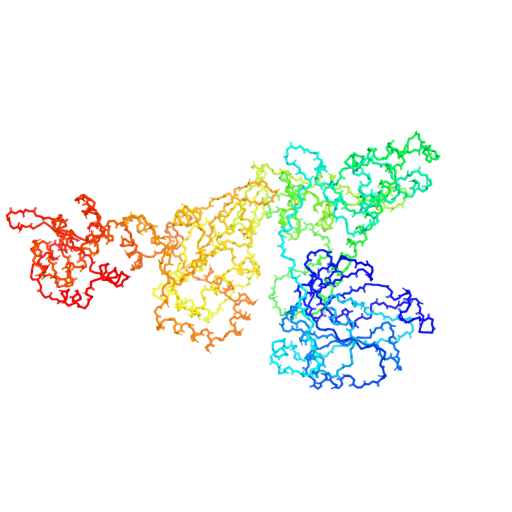1811 C CA . LEU A 1 236 ? 19.777 36.462 -23.899 1.00 88.81 236 LEU A CA 1
ATOM 1812 C C . LEU A 1 236 ? 18.323 35.978 -24.049 1.00 88.81 236 LEU A C 1
ATOM 1814 O O . LEU A 1 236 ? 17.617 36.413 -24.959 1.00 88.81 236 LEU A O 1
ATOM 1818 N N . ALA A 1 237 ? 17.839 35.146 -23.121 1.00 90.38 237 ALA A N 1
ATOM 1819 C CA . ALA A 1 237 ? 16.441 34.722 -23.080 1.00 90.38 237 ALA A CA 1
ATOM 1820 C C . ALA A 1 237 ? 15.484 35.904 -22.846 1.00 90.38 237 ALA A C 1
ATOM 1822 O O . ALA A 1 237 ? 14.432 35.978 -23.475 1.00 90.38 237 ALA A O 1
ATOM 1823 N N . ASN A 1 238 ? 15.848 36.868 -21.996 1.00 91.12 238 ASN A N 1
ATOM 1824 C CA . ASN A 1 238 ? 15.044 38.067 -21.758 1.00 91.12 238 ASN A CA 1
ATOM 1825 C C . ASN A 1 238 ? 14.964 38.976 -22.994 1.00 91.12 238 ASN A C 1
ATOM 1827 O O . ASN A 1 238 ? 13.892 39.514 -23.269 1.00 91.12 238 ASN A O 1
ATOM 1831 N N . LEU A 1 239 ? 16.054 39.121 -23.760 1.00 90.94 239 LEU A N 1
ATOM 1832 C CA . LEU A 1 239 ? 16.034 39.836 -25.044 1.00 90.94 239 LEU A CA 1
ATOM 1833 C C . LEU A 1 239 ? 15.091 39.157 -26.043 1.00 90.94 239 LEU A C 1
ATOM 1835 O O . LEU A 1 239 ? 14.249 39.836 -26.635 1.00 90.94 239 LEU A O 1
ATOM 1839 N N . MET A 1 240 ? 15.178 37.826 -26.152 1.00 94.12 240 MET A N 1
ATOM 1840 C CA . MET A 1 240 ? 14.295 37.027 -27.001 1.00 94.12 240 MET A CA 1
ATOM 1841 C C . MET A 1 240 ? 12.821 37.223 -26.618 1.00 94.12 240 MET A C 1
ATOM 1843 O O . MET A 1 240 ? 11.997 37.573 -27.460 1.00 94.12 240 MET A O 1
ATOM 1847 N N . LEU A 1 241 ? 12.495 37.063 -25.332 1.00 91.44 241 LEU A N 1
ATOM 1848 C CA . LEU A 1 241 ? 11.133 37.187 -24.806 1.00 91.44 241 LEU A CA 1
ATOM 1849 C C . LEU A 1 241 ? 10.556 38.602 -24.927 1.00 91.44 241 LEU A C 1
ATOM 1851 O O . LEU A 1 241 ? 9.339 38.757 -25.001 1.00 91.44 241 LEU A O 1
ATOM 1855 N N . ALA A 1 242 ? 11.412 39.624 -24.934 1.00 89.81 242 ALA A N 1
ATOM 1856 C CA . ALA A 1 242 ? 11.023 41.011 -25.163 1.00 89.81 242 ALA A CA 1
ATOM 1857 C C . ALA A 1 242 ? 10.899 41.368 -26.657 1.00 89.81 242 ALA A C 1
ATOM 1859 O O . ALA A 1 242 ? 10.565 42.510 -26.967 1.00 89.81 242 ALA A O 1
ATOM 1860 N N . GLY A 1 243 ? 11.202 40.437 -27.573 1.00 87.56 243 GLY A N 1
ATOM 1861 C CA . GLY A 1 243 ? 11.208 40.685 -29.018 1.00 87.56 243 GLY A CA 1
ATOM 1862 C C . GLY A 1 243 ? 12.285 41.678 -29.467 1.00 87.56 243 GLY A C 1
ATOM 1863 O O . GLY A 1 243 ? 12.149 42.292 -30.520 1.00 87.56 243 GLY A O 1
ATOM 1864 N N . LYS A 1 244 ? 13.336 41.881 -28.665 1.00 90.12 244 LYS A N 1
ATOM 1865 C CA . LYS A 1 244 ? 14.448 42.786 -28.992 1.00 90.12 244 LYS A CA 1
ATOM 1866 C C . LYS A 1 244 ? 15.506 42.043 -29.812 1.00 90.12 244 LYS A C 1
ATOM 1868 O O . LYS A 1 244 ? 15.654 40.839 -29.613 1.00 90.12 244 LYS A O 1
ATOM 1873 N N . PRO A 1 245 ? 16.272 42.717 -30.688 1.00 85.94 245 PRO A N 1
ATOM 1874 C CA . PRO A 1 245 ? 17.365 42.072 -31.413 1.00 85.94 245 PRO A CA 1
ATOM 1875 C C . PRO A 1 245 ? 18.370 41.429 -30.448 1.00 85.94 245 PRO A C 1
ATOM 1877 O O . PRO A 1 245 ? 18.770 42.044 -29.458 1.00 85.94 245 PRO A O 1
ATOM 1880 N N . LEU A 1 246 ? 18.792 40.196 -30.751 1.00 86.75 246 LEU A N 1
ATOM 1881 C CA . LEU A 1 246 ? 19.739 39.434 -29.919 1.00 86.75 246 LEU A CA 1
ATOM 1882 C C . LEU A 1 246 ? 21.143 40.057 -29.893 1.00 86.75 246 LEU A C 1
ATOM 1884 O O . LEU A 1 246 ? 21.900 39.823 -28.953 1.00 86.75 246 LEU A O 1
ATOM 1888 N N . ALA A 1 247 ? 21.488 40.832 -30.925 1.00 84.00 247 ALA A N 1
ATOM 1889 C CA . ALA A 1 247 ? 22.719 41.609 -31.034 1.00 84.00 247 ALA A CA 1
ATOM 1890 C C . ALA A 1 247 ? 22.517 42.790 -32.003 1.00 84.00 247 ALA A C 1
ATOM 1892 O O . ALA A 1 247 ? 21.787 42.662 -32.987 1.00 84.00 247 ALA A O 1
ATOM 1893 N N . VAL A 1 248 ? 23.168 43.929 -31.736 1.00 66.81 248 VAL A N 1
ATOM 1894 C CA . VAL A 1 248 ? 22.997 45.176 -32.510 1.00 66.81 248 VAL A CA 1
ATOM 1895 C C . VAL A 1 248 ? 24.006 45.249 -33.671 1.00 66.81 248 VAL A C 1
ATOM 1897 O O . VAL A 1 248 ? 23.602 45.337 -34.830 1.00 66.81 248 VAL A O 1
ATOM 1900 N N . GLU A 1 249 ? 25.307 45.060 -33.416 1.00 65.31 249 GLU A N 1
ATOM 1901 C CA . GLU A 1 249 ? 26.352 44.915 -34.449 1.00 65.31 249 GLU A CA 1
ATOM 1902 C C . GLU A 1 249 ? 27.465 43.959 -33.995 1.00 65.31 249 GLU A C 1
ATOM 1904 O O . GLU A 1 249 ? 27.892 44.003 -32.843 1.00 65.31 249 GLU A O 1
ATOM 1909 N N . GLY A 1 250 ? 27.923 43.087 -34.905 1.00 67.56 250 GLY A N 1
ATOM 1910 C CA . GLY A 1 250 ? 28.899 42.029 -34.610 1.00 67.56 250 GLY A CA 1
ATOM 1911 C C . GLY A 1 250 ? 28.326 40.875 -33.767 1.00 67.56 250 GLY A C 1
ATOM 1912 O O . GLY A 1 250 ? 27.417 41.047 -32.964 1.00 67.56 250 GLY A O 1
ATOM 1913 N N . GLY A 1 251 ? 28.812 39.647 -33.978 1.00 74.56 251 GLY A N 1
ATOM 1914 C CA . GLY A 1 251 ? 28.455 38.493 -33.132 1.00 74.56 251 GLY A CA 1
ATOM 1915 C C . GLY A 1 251 ? 27.025 37.937 -33.271 1.00 74.56 251 GLY A C 1
ATOM 1916 O O . GLY A 1 251 ? 26.635 37.091 -32.470 1.00 74.56 251 GLY A O 1
ATOM 1917 N N . ARG A 1 252 ? 26.252 38.352 -34.287 1.00 84.19 252 ARG A N 1
ATOM 1918 C CA . ARG A 1 252 ? 24.855 37.913 -34.527 1.00 84.19 252 ARG A CA 1
ATOM 1919 C C . ARG A 1 252 ? 24.723 36.395 -34.682 1.00 84.19 252 ARG A C 1
ATOM 1921 O O . ARG A 1 252 ? 23.872 35.778 -34.049 1.00 84.19 252 ARG A O 1
ATOM 1928 N N . ASP A 1 253 ? 25.614 35.786 -35.462 1.00 82.94 253 ASP A N 1
ATOM 1929 C CA . ASP A 1 253 ? 25.637 34.334 -35.676 1.00 82.94 253 ASP A CA 1
ATOM 1930 C C . ASP A 1 253 ? 25.922 33.560 -34.376 1.00 82.94 253 ASP A C 1
ATOM 1932 O O . ASP A 1 253 ? 25.259 32.568 -34.067 1.00 82.94 253 ASP A O 1
ATOM 1936 N N . ALA A 1 254 ? 26.847 34.075 -33.558 1.00 83.06 254 ALA A N 1
ATOM 1937 C CA . ALA A 1 254 ? 27.172 33.512 -32.251 1.00 83.06 254 ALA A CA 1
ATOM 1938 C C . ALA A 1 254 ? 26.020 33.679 -31.244 1.00 83.06 254 ALA A C 1
ATOM 1940 O O . ALA A 1 254 ? 25.770 32.779 -30.440 1.00 83.06 254 ALA A O 1
ATOM 1941 N N . ALA A 1 255 ? 25.288 34.798 -31.300 1.00 86.75 255 ALA A N 1
ATOM 1942 C CA . ALA A 1 255 ? 24.096 35.024 -30.487 1.00 86.75 255 ALA A CA 1
ATOM 1943 C C . ALA A 1 255 ? 22.963 34.053 -30.863 1.00 86.75 255 ALA A C 1
ATOM 1945 O O . ALA A 1 255 ? 22.360 33.456 -29.973 1.00 86.75 255 ALA A O 1
ATOM 1946 N N . LEU A 1 256 ? 22.734 33.815 -32.161 1.00 88.75 256 LEU A N 1
ATOM 1947 C CA . LEU A 1 256 ? 21.781 32.807 -32.638 1.00 88.75 256 LEU A CA 1
ATOM 1948 C C . LEU A 1 256 ? 22.185 31.391 -32.221 1.00 88.75 256 LEU A C 1
ATOM 1950 O O . LEU A 1 256 ? 21.340 30.631 -31.754 1.00 88.75 256 LEU A O 1
ATOM 1954 N N . GLN A 1 257 ? 23.473 31.049 -32.322 1.00 89.19 257 GLN A N 1
ATOM 1955 C CA . GLN A 1 257 ? 23.983 29.747 -31.889 1.00 89.19 257 GLN A CA 1
ATOM 1956 C C . GLN A 1 257 ? 23.807 29.535 -30.377 1.00 89.19 257 GLN A C 1
ATOM 1958 O O . GLN A 1 257 ? 23.386 28.460 -29.949 1.00 89.19 257 GLN A O 1
ATOM 1963 N N . ARG A 1 258 ? 24.092 30.555 -29.554 1.00 89.56 258 ARG A N 1
ATOM 1964 C CA . ARG A 1 258 ? 23.864 30.487 -28.100 1.00 89.56 258 ARG A CA 1
ATOM 1965 C C . ARG A 1 258 ? 22.383 30.369 -27.771 1.00 89.56 258 ARG A C 1
ATOM 1967 O O . ARG A 1 258 ? 22.033 29.556 -26.922 1.00 89.56 258 ARG A O 1
ATOM 1974 N N . LEU A 1 259 ? 21.521 31.133 -28.442 1.00 91.69 259 LEU A N 1
ATOM 1975 C CA . LEU A 1 259 ? 20.078 31.056 -28.223 1.00 91.69 259 LEU A CA 1
ATOM 1976 C C . LEU A 1 259 ? 19.527 29.670 -28.588 1.00 91.69 259 LEU A C 1
ATOM 1978 O O . LEU A 1 259 ? 18.777 29.094 -27.803 1.00 91.69 259 LEU A O 1
ATOM 1982 N N . ALA A 1 260 ? 19.951 29.109 -29.725 1.00 90.44 260 ALA A N 1
ATOM 1983 C CA . ALA A 1 260 ? 19.607 27.752 -30.144 1.00 90.44 260 ALA A CA 1
ATOM 1984 C C . ALA A 1 260 ? 19.995 26.712 -29.080 1.00 90.44 260 ALA A C 1
ATOM 1986 O O . ALA A 1 260 ? 19.171 25.878 -28.709 1.00 90.44 260 ALA A O 1
ATOM 1987 N N . GLY A 1 261 ? 21.205 26.813 -28.518 1.00 87.44 261 GLY A N 1
ATOM 1988 C CA . GLY A 1 261 ? 21.648 25.963 -27.412 1.00 87.44 261 GLY A CA 1
ATOM 1989 C C . GLY A 1 261 ? 20.812 26.145 -26.139 1.00 87.44 261 GLY A C 1
ATOM 1990 O O . GLY A 1 261 ? 20.381 25.166 -25.536 1.00 87.44 261 GLY A O 1
ATOM 1991 N N . ILE A 1 262 ? 20.518 27.383 -25.736 1.00 89.00 262 ILE A N 1
ATOM 1992 C CA . ILE A 1 262 ? 19.714 27.655 -24.533 1.00 89.00 262 ILE A CA 1
ATOM 1993 C C . ILE A 1 262 ? 18.332 27.020 -24.663 1.00 89.00 262 ILE A C 1
ATOM 1995 O O . ILE A 1 262 ? 17.901 26.313 -23.753 1.00 89.00 262 ILE A O 1
ATOM 1999 N N . LEU A 1 263 ? 17.657 27.230 -25.793 1.00 88.88 263 LEU A N 1
ATOM 2000 C CA . LEU A 1 263 ? 16.343 26.651 -26.045 1.00 88.88 263 LEU A CA 1
ATOM 2001 C C . LEU A 1 263 ? 16.415 25.123 -26.084 1.00 88.88 263 LEU A C 1
ATOM 2003 O O . LEU A 1 263 ? 15.668 24.461 -25.361 1.00 88.88 263 LEU A O 1
ATOM 2007 N N . ALA A 1 264 ? 17.357 24.573 -26.853 1.00 85.25 264 ALA A N 1
ATOM 2008 C CA . ALA A 1 264 ? 17.509 23.137 -27.021 1.00 85.25 264 ALA A CA 1
ATOM 2009 C C . ALA A 1 264 ? 17.810 22.414 -25.707 1.00 85.25 264 ALA A C 1
ATOM 2011 O O . ALA A 1 264 ? 17.308 21.315 -25.538 1.00 85.25 264 ALA A O 1
ATOM 2012 N N . PHE A 1 265 ? 18.581 22.989 -24.777 1.00 81.38 265 PHE A N 1
ATOM 2013 C CA . PHE A 1 265 ? 18.995 22.311 -23.538 1.00 81.38 265 PHE A CA 1
ATOM 2014 C C . PHE A 1 265 ? 18.183 22.698 -22.292 1.00 81.38 265 PHE A C 1
ATOM 2016 O O . PHE A 1 265 ? 18.240 21.979 -21.293 1.00 81.38 265 PHE A O 1
ATOM 2023 N N . SER A 1 266 ? 17.419 23.794 -22.336 1.00 80.88 266 SER A N 1
ATOM 2024 C CA . SER A 1 266 ? 16.654 24.288 -21.175 1.00 80.88 266 SER A CA 1
ATOM 2025 C C . SER A 1 266 ? 15.158 23.989 -21.234 1.00 80.88 266 SER A C 1
ATOM 2027 O O . SER A 1 266 ? 14.492 24.028 -20.200 1.00 80.88 266 SER A O 1
ATOM 2029 N N . LEU A 1 267 ? 14.613 23.707 -22.419 1.00 80.81 267 LEU A N 1
ATOM 2030 C CA . LEU A 1 267 ? 13.199 23.367 -22.600 1.00 80.81 267 LEU A CA 1
ATOM 2031 C C . LEU A 1 267 ? 13.004 21.849 -22.770 1.00 80.81 267 LEU A C 1
ATOM 2033 O O . LEU A 1 267 ? 13.965 21.138 -23.058 1.00 80.81 267 LEU A O 1
ATOM 2037 N N . PRO A 1 268 ? 11.795 21.301 -22.558 1.00 72.44 268 PRO A N 1
ATOM 2038 C CA . PRO A 1 268 ? 11.532 19.867 -22.724 1.00 72.44 268 PRO A CA 1
ATOM 2039 C C . PRO A 1 268 ? 11.857 19.353 -24.134 1.00 72.44 268 PRO A C 1
ATOM 2041 O O . PRO A 1 268 ? 11.608 20.060 -25.110 1.00 72.44 268 PRO A O 1
ATOM 2044 N N . THR A 1 269 ? 12.343 18.110 -24.254 1.00 64.75 269 THR A N 1
ATOM 2045 C CA . THR A 1 269 ? 12.567 17.440 -25.556 1.00 64.75 269 THR A CA 1
ATOM 2046 C C . THR A 1 269 ? 11.277 17.257 -26.355 1.00 64.75 269 THR A C 1
ATOM 2048 O O . THR A 1 269 ? 11.323 17.184 -27.575 1.00 64.75 269 THR A O 1
ATOM 2051 N N . SER A 1 270 ? 10.128 17.231 -25.676 1.00 63.44 270 SER A N 1
ATOM 2052 C CA . SER A 1 270 ? 8.791 17.155 -26.269 1.00 63.44 270 SER A CA 1
ATOM 2053 C C . SER A 1 270 ? 8.265 18.489 -26.813 1.00 63.44 270 SER A C 1
ATOM 2055 O O . SER A 1 270 ? 7.140 18.542 -27.307 1.00 63.44 270 SER A O 1
ATOM 2057 N N . THR A 1 271 ? 9.035 19.579 -26.716 1.00 72.19 271 THR A N 1
ATOM 2058 C CA . THR A 1 271 ? 8.639 20.887 -27.259 1.00 72.19 271 THR A CA 1
ATOM 2059 C C . THR A 1 271 ? 8.660 20.826 -28.796 1.00 72.19 271 THR A C 1
ATOM 2061 O O . THR A 1 271 ? 9.713 20.529 -29.360 1.00 72.19 271 THR A O 1
ATOM 2064 N N . PRO A 1 272 ? 7.542 21.101 -29.497 1.00 78.38 272 PRO A N 1
ATOM 2065 C CA . PRO A 1 272 ? 7.516 21.117 -30.960 1.00 78.38 272 PRO A CA 1
ATOM 2066 C C . PRO A 1 272 ? 8.442 22.190 -31.537 1.00 78.38 272 PRO A C 1
ATOM 2068 O O . PRO A 1 272 ? 8.606 23.259 -30.935 1.00 78.38 272 PRO A O 1
ATOM 2071 N N . ILE A 1 273 ? 9.006 21.942 -32.722 1.00 79.81 273 ILE A N 1
ATOM 2072 C CA . ILE A 1 273 ? 9.917 22.891 -33.376 1.00 79.81 273 ILE A CA 1
ATOM 2073 C C . ILE A 1 273 ? 9.248 24.247 -33.615 1.00 79.81 273 ILE A C 1
ATOM 2075 O O . ILE A 1 273 ? 9.848 25.292 -33.378 1.00 79.81 273 ILE A O 1
ATOM 2079 N N . GLU A 1 274 ? 7.963 24.242 -33.950 1.00 84.88 274 GLU A N 1
ATOM 2080 C CA . GLU A 1 274 ? 7.160 25.434 -34.193 1.00 84.88 274 GLU A CA 1
ATOM 2081 C C . GLU A 1 274 ? 7.056 26.311 -32.941 1.00 84.88 274 GLU A C 1
ATOM 2083 O O . GLU A 1 274 ? 7.069 27.535 -33.044 1.00 84.88 274 GLU A O 1
ATOM 2088 N N . ALA A 1 275 ? 7.013 25.709 -31.749 1.00 82.12 275 ALA A N 1
ATOM 2089 C CA . ALA A 1 275 ? 6.968 26.450 -30.491 1.00 82.12 275 ALA A CA 1
ATOM 2090 C C . ALA A 1 275 ? 8.310 27.135 -30.191 1.00 82.12 275 ALA A C 1
ATOM 2092 O O . ALA A 1 275 ? 8.333 28.273 -29.722 1.00 82.12 275 ALA A O 1
ATOM 2093 N N . PHE A 1 276 ? 9.432 26.480 -30.504 1.00 88.81 276 PHE A N 1
ATOM 2094 C CA . PHE A 1 276 ? 10.755 27.099 -30.402 1.00 88.81 276 PHE A CA 1
ATOM 2095 C C . PHE A 1 276 ? 10.922 28.264 -31.379 1.00 88.81 276 PHE A C 1
ATOM 2097 O O . PHE A 1 276 ? 11.418 29.326 -30.996 1.00 88.81 276 PHE A O 1
ATOM 2104 N N . LEU A 1 277 ? 10.488 28.073 -32.627 1.00 90.75 277 LEU A N 1
ATOM 2105 C CA . LEU A 1 277 ? 10.539 29.112 -33.649 1.00 90.75 277 LEU A CA 1
ATOM 2106 C C . LEU A 1 277 ? 9.646 30.293 -33.267 1.00 90.75 277 LEU A C 1
ATOM 2108 O O . LEU A 1 277 ? 10.089 31.432 -33.360 1.00 90.75 277 LEU A O 1
ATOM 2112 N N . GLU A 1 278 ? 8.440 30.045 -32.755 1.00 90.50 278 GLU A N 1
ATOM 2113 C CA . GLU A 1 278 ? 7.519 31.101 -32.328 1.00 90.50 278 GLU A CA 1
ATOM 2114 C C . GLU A 1 278 ? 8.034 31.878 -31.103 1.00 90.50 278 GLU A C 1
ATOM 2116 O O . GLU A 1 278 ? 7.849 33.091 -31.022 1.00 90.50 278 GLU A O 1
ATOM 2121 N N . LEU A 1 279 ? 8.742 31.225 -30.170 1.00 91.25 279 LEU A N 1
ATOM 2122 C CA . LEU A 1 279 ? 9.397 31.910 -29.044 1.00 91.25 279 LEU A CA 1
ATOM 2123 C C . LEU A 1 279 ? 10.471 32.900 -29.508 1.00 91.25 279 LEU A C 1
ATOM 2125 O O . LEU A 1 279 ? 10.609 33.972 -28.919 1.00 91.25 279 LEU A O 1
ATOM 2129 N N . ALA A 1 280 ? 11.232 32.533 -30.539 1.00 91.88 280 ALA A N 1
ATOM 2130 C CA . ALA A 1 280 ? 12.352 33.326 -31.030 1.00 91.88 280 ALA A CA 1
ATOM 2131 C C . ALA A 1 280 ? 11.965 34.313 -32.143 1.00 91.88 280 ALA A C 1
ATOM 2133 O O . ALA A 1 280 ? 12.678 35.294 -32.359 1.00 91.88 280 ALA A O 1
ATOM 2134 N N . ARG A 1 281 ? 10.829 34.091 -32.819 1.00 91.88 281 ARG A N 1
ATOM 2135 C CA . ARG A 1 281 ? 10.408 34.773 -34.051 1.00 91.88 281 ARG A CA 1
ATOM 2136 C C . ARG A 1 281 ? 10.566 36.288 -33.999 1.00 91.88 281 ARG A C 1
ATOM 2138 O O . ARG A 1 281 ? 11.230 36.860 -34.856 1.00 91.88 281 ARG A O 1
ATOM 2145 N N . ALA A 1 282 ? 9.981 36.935 -32.991 1.00 89.62 282 ALA A N 1
ATOM 2146 C CA . ALA A 1 282 ? 9.993 38.395 -32.885 1.00 89.62 282 ALA A CA 1
ATOM 2147 C C . ALA A 1 282 ? 11.416 38.966 -32.756 1.00 89.62 282 ALA A C 1
ATOM 2149 O O . ALA A 1 282 ? 11.717 40.017 -33.307 1.00 89.62 282 ALA A O 1
ATOM 2150 N N . SER A 1 283 ? 12.299 38.256 -32.056 1.00 91.56 283 SER A N 1
ATOM 2151 C CA . SER A 1 283 ? 13.675 38.685 -31.802 1.00 91.56 283 SER A CA 1
ATOM 2152 C C . SER A 1 283 ? 14.616 38.384 -32.973 1.00 91.56 283 SER A C 1
ATOM 2154 O O . SER A 1 283 ? 15.490 39.195 -33.276 1.00 91.56 283 SER A O 1
ATOM 2156 N N . VAL A 1 284 ? 14.410 37.255 -33.661 1.00 90.38 284 VAL A N 1
ATOM 2157 C CA . VAL A 1 284 ? 15.184 36.859 -34.849 1.00 90.38 284 VAL A CA 1
ATOM 2158 C C . VAL A 1 284 ? 14.843 37.750 -36.046 1.00 90.38 284 VAL A C 1
ATOM 2160 O O . VAL A 1 284 ? 15.755 38.209 -36.724 1.00 90.38 284 VAL A O 1
ATOM 2163 N N . LEU A 1 285 ? 13.562 38.073 -36.262 1.00 88.81 285 LEU A N 1
ATOM 2164 C CA . LEU A 1 285 ? 13.137 39.004 -37.320 1.00 88.81 285 LEU A CA 1
ATOM 2165 C C . LEU A 1 285 ? 13.570 40.454 -37.056 1.00 88.81 285 LEU A C 1
ATOM 2167 O O . LEU A 1 285 ? 13.680 41.243 -37.988 1.00 88.81 285 LEU A O 1
ATOM 2171 N N . ALA A 1 286 ? 13.819 40.812 -35.795 1.00 87.12 286 ALA A N 1
ATOM 2172 C CA . ALA A 1 286 ? 14.316 42.133 -35.421 1.00 87.12 286 ALA A CA 1
ATOM 2173 C C . ALA A 1 286 ? 15.836 42.295 -35.622 1.00 87.12 286 ALA A C 1
ATOM 2175 O O . ALA A 1 286 ? 16.360 43.379 -35.354 1.00 87.12 286 ALA A O 1
ATOM 2176 N N . LEU A 1 287 ? 16.562 41.250 -36.049 1.00 86.75 287 LEU A N 1
ATOM 2177 C CA . LEU A 1 287 ? 18.009 41.322 -36.259 1.00 86.75 287 LEU A CA 1
ATOM 2178 C C . LEU A 1 287 ? 18.357 42.247 -37.439 1.00 86.75 287 LEU A C 1
ATOM 2180 O O . LEU A 1 287 ? 17.893 42.018 -38.554 1.00 86.75 287 LEU A O 1
ATOM 2184 N N . PRO A 1 288 ? 19.203 43.271 -37.229 1.00 79.25 288 PRO A N 1
ATOM 2185 C CA . PRO A 1 288 ? 19.624 44.153 -38.310 1.00 79.25 288 PRO A CA 1
ATOM 2186 C C . PRO A 1 288 ? 20.672 43.483 -39.217 1.00 79.25 288 PRO A C 1
ATOM 2188 O O . PRO A 1 288 ? 21.519 42.718 -38.753 1.00 79.25 288 PRO A O 1
ATOM 2191 N N . GLY A 1 289 ? 20.677 43.851 -40.501 1.00 79.44 289 GLY A N 1
ATOM 2192 C CA . GLY A 1 289 ? 21.669 43.421 -41.495 1.00 79.44 289 GLY A CA 1
ATOM 2193 C C . GLY A 1 289 ? 21.339 42.107 -42.210 1.00 79.44 289 GLY A C 1
ATOM 2194 O O . GLY A 1 289 ? 20.295 41.503 -41.978 1.00 79.44 289 GLY A O 1
ATOM 2195 N N . GLU A 1 290 ? 22.236 41.680 -43.100 1.00 78.88 290 GLU A N 1
ATOM 2196 C CA . GLU A 1 290 ? 22.043 40.487 -43.935 1.00 78.88 290 GLU A CA 1
ATOM 2197 C C . GLU A 1 290 ? 22.395 39.183 -43.192 1.00 78.88 290 GLU A C 1
ATOM 2199 O O . GLU A 1 290 ? 23.360 39.167 -42.415 1.00 78.88 290 GLU A O 1
ATOM 2204 N N . PRO A 1 291 ? 21.630 38.094 -43.413 1.00 79.31 291 PRO A N 1
ATOM 2205 C CA . PRO A 1 291 ? 21.893 36.779 -42.831 1.00 79.31 291 PRO A CA 1
ATOM 2206 C C . PRO A 1 291 ? 23.201 36.157 -43.361 1.00 79.31 291 PRO A C 1
ATOM 2208 O O . PRO A 1 291 ? 23.768 36.631 -44.346 1.00 79.31 291 PRO A O 1
ATOM 2211 N N . PRO A 1 292 ? 23.703 35.073 -42.733 1.00 77.25 292 PRO A N 1
ATOM 2212 C CA . PRO A 1 292 ? 24.894 34.374 -43.206 1.00 77.25 292 PRO A CA 1
ATOM 2213 C C . PRO A 1 292 ? 24.738 33.904 -44.659 1.00 77.25 292 PRO A C 1
ATOM 2215 O O . PRO A 1 292 ? 23.653 33.491 -45.075 1.00 77.25 292 PRO A O 1
ATOM 2218 N N . SER A 1 293 ? 25.841 33.912 -45.415 1.00 72.81 293 SER A N 1
ATOM 2219 C CA . SER A 1 293 ? 25.867 33.483 -46.818 1.00 72.81 293 SER A CA 1
ATOM 2220 C C . SER A 1 293 ? 25.220 32.105 -46.995 1.00 72.81 293 SER A C 1
ATOM 2222 O O . SER A 1 293 ? 25.641 31.142 -46.351 1.00 72.81 293 SER A O 1
ATOM 2224 N N . GLY A 1 294 ? 24.226 32.009 -47.881 1.00 73.25 294 GLY A N 1
ATOM 2225 C CA . GLY A 1 294 ? 23.478 30.772 -48.139 1.00 73.25 294 GLY A CA 1
ATOM 2226 C C . GLY A 1 294 ? 22.063 30.737 -47.553 1.00 73.25 294 GLY A C 1
ATOM 2227 O O . GLY A 1 294 ? 21.334 29.787 -47.824 1.00 73.25 294 GLY A O 1
ATOM 2228 N N . TYR A 1 295 ? 21.646 31.769 -46.813 1.00 79.38 295 TYR A N 1
ATOM 2229 C CA . TYR A 1 295 ? 20.272 31.925 -46.334 1.00 79.38 295 TYR A CA 1
ATOM 2230 C C . TYR A 1 295 ? 19.647 33.214 -46.866 1.00 79.38 295 TYR A C 1
ATOM 2232 O O . TYR A 1 295 ? 20.307 34.244 -46.946 1.00 79.38 295 TYR A O 1
ATOM 2240 N N . SER A 1 296 ? 18.361 33.161 -47.216 1.00 76.94 296 SER A N 1
ATOM 2241 C CA . SER A 1 296 ? 17.598 34.332 -47.670 1.00 76.94 296 SER A CA 1
ATOM 2242 C C . SER A 1 296 ? 17.047 35.184 -46.521 1.00 76.94 296 SER A C 1
ATOM 2244 O O . SER A 1 296 ? 16.650 36.320 -46.751 1.00 76.94 296 SER A O 1
ATOM 2246 N N . ASP A 1 297 ? 16.986 34.634 -45.303 1.00 83.88 297 ASP A N 1
ATOM 2247 C CA . ASP A 1 297 ? 16.449 35.282 -44.101 1.00 83.88 297 ASP A CA 1
ATOM 2248 C C . ASP A 1 297 ? 17.099 34.684 -42.831 1.00 83.88 297 ASP A C 1
ATOM 2250 O O . ASP A 1 297 ? 17.649 33.577 -42.850 1.00 83.88 297 ASP A O 1
ATOM 2254 N N . TRP A 1 298 ? 17.033 35.403 -41.711 1.00 85.44 298 TRP A N 1
ATOM 2255 C CA . TRP A 1 298 ? 17.562 34.997 -40.408 1.00 85.44 298 TRP A CA 1
ATOM 2256 C C . TRP A 1 298 ? 16.787 33.834 -39.775 1.00 85.44 298 TRP A C 1
ATOM 2258 O O . TRP A 1 298 ? 17.372 33.056 -39.019 1.00 85.44 298 TRP A O 1
ATOM 2268 N N . MET A 1 299 ? 15.496 33.672 -40.091 1.00 90.44 299 MET A N 1
ATOM 2269 C CA . MET A 1 299 ? 14.664 32.587 -39.551 1.00 90.44 299 MET A CA 1
ATOM 2270 C C . MET A 1 299 ? 15.131 31.185 -39.998 1.00 90.44 299 MET A C 1
ATOM 2272 O O . MET A 1 299 ? 15.395 30.362 -39.120 1.00 90.44 299 MET A O 1
ATOM 2276 N N . PRO A 1 300 ? 15.340 30.904 -41.301 1.00 86.56 300 PRO A N 1
ATOM 2277 C CA . PRO A 1 300 ? 15.949 29.647 -41.751 1.00 86.56 300 PRO A CA 1
ATOM 2278 C C . PRO A 1 300 ? 17.350 29.390 -41.171 1.00 86.56 300 PRO A C 1
ATOM 2280 O O . PRO A 1 300 ? 17.691 28.256 -40.828 1.00 86.56 300 PRO A O 1
ATOM 2283 N N . ALA A 1 301 ? 18.162 30.444 -41.012 1.00 85.81 301 ALA A N 1
ATOM 2284 C CA . ALA A 1 301 ? 19.491 30.331 -40.407 1.00 85.81 301 ALA A CA 1
ATOM 2285 C C . ALA A 1 301 ? 19.414 29.925 -38.922 1.00 85.81 301 ALA A C 1
ATOM 2287 O O . ALA A 1 301 ? 20.223 29.125 -38.444 1.00 85.81 301 ALA A O 1
ATOM 2288 N N . PHE A 1 302 ? 18.429 30.447 -38.187 1.00 91.94 302 PHE A N 1
ATOM 2289 C CA . PHE A 1 302 ? 18.167 30.073 -36.800 1.00 91.94 302 PHE A CA 1
ATOM 2290 C C . PHE A 1 302 ? 17.615 28.650 -36.669 1.00 91.94 302 PHE A C 1
ATOM 2292 O O . PHE A 1 302 ? 18.099 27.888 -35.832 1.00 91.94 302 PHE A O 1
ATOM 2299 N N . GLU A 1 303 ? 16.652 28.273 -37.513 1.00 90.50 303 GLU A N 1
ATOM 2300 C CA . GLU A 1 303 ? 16.057 26.933 -37.530 1.00 90.50 303 GLU A CA 1
ATOM 2301 C C . GLU A 1 303 ? 17.121 25.846 -37.728 1.00 90.50 303 GLU A C 1
ATOM 2303 O O . GLU A 1 303 ? 17.170 24.879 -36.968 1.00 90.50 303 GLU A O 1
ATOM 2308 N N . SER A 1 304 ? 18.053 26.050 -38.664 1.00 84.62 304 SER A N 1
ATOM 2309 C CA . SER A 1 304 ? 19.170 25.125 -38.898 1.00 84.62 304 SER A CA 1
ATOM 2310 C C . SER A 1 304 ? 20.065 24.946 -37.658 1.00 84.62 304 SER A C 1
ATOM 2312 O O . SER A 1 304 ? 20.426 23.824 -37.286 1.00 84.62 304 SER A O 1
ATOM 2314 N N . LYS A 1 305 ? 20.385 26.040 -36.953 1.00 89.94 305 LYS A N 1
ATOM 2315 C CA . LYS A 1 305 ? 21.195 26.001 -35.720 1.00 89.94 305 LYS A CA 1
ATOM 2316 C C . LYS A 1 305 ? 20.455 25.332 -34.562 1.00 89.94 305 LYS A C 1
ATOM 2318 O O . LYS A 1 305 ? 21.066 24.574 -33.805 1.00 89.94 305 LYS A O 1
ATOM 2323 N N . LEU A 1 306 ? 19.152 25.583 -34.443 1.00 88.62 306 LEU A N 1
ATOM 2324 C CA . LEU A 1 306 ? 18.279 24.955 -33.455 1.00 88.62 306 LEU A CA 1
ATOM 2325 C C . LEU A 1 306 ? 18.189 23.442 -33.675 1.00 88.62 306 LEU A C 1
ATOM 2327 O O . LEU A 1 306 ? 18.415 22.688 -32.731 1.00 88.62 306 LEU A O 1
ATOM 2331 N N . LEU A 1 307 ? 17.943 22.997 -34.910 1.00 78.50 307 LEU A N 1
ATOM 2332 C CA . LEU A 1 307 ? 17.918 21.576 -35.272 1.00 78.50 307 LEU A CA 1
ATOM 2333 C C . LEU A 1 307 ? 19.241 20.885 -34.938 1.00 78.50 307 LEU A C 1
ATOM 2335 O O . LEU A 1 307 ? 19.240 19.800 -34.355 1.00 78.50 307 LEU A O 1
ATOM 2339 N N . ARG A 1 308 ? 20.374 21.536 -35.224 1.00 79.56 308 ARG A N 1
ATOM 2340 C CA . ARG A 1 308 ? 21.694 21.019 -34.847 1.00 79.56 308 ARG A CA 1
ATOM 2341 C C . ARG A 1 308 ? 21.840 20.881 -33.330 1.00 79.56 308 ARG A C 1
ATOM 2343 O O . ARG A 1 308 ? 22.233 19.823 -32.863 1.00 79.56 308 ARG A O 1
ATOM 2350 N N . SER A 1 309 ? 21.466 21.900 -32.554 1.00 80.25 309 SER A N 1
ATOM 2351 C CA . SER A 1 309 ? 21.539 21.838 -31.084 1.00 80.25 309 SER A CA 1
ATOM 2352 C C . SER A 1 309 ? 20.584 20.805 -30.468 1.00 80.25 309 SER A C 1
ATOM 2354 O O . SER A 1 309 ? 20.938 20.167 -29.478 1.00 80.25 309 SER A O 1
ATOM 2356 N N . LEU A 1 310 ? 19.402 20.592 -31.055 1.00 71.94 310 LEU A N 1
ATOM 2357 C CA . LEU A 1 310 ? 18.479 19.521 -30.660 1.00 71.94 310 LEU A CA 1
ATOM 2358 C C . LEU A 1 310 ? 19.056 18.133 -30.983 1.00 71.94 310 LEU A C 1
ATOM 2360 O O . LEU A 1 310 ? 18.969 17.227 -30.154 1.00 71.94 310 LEU A O 1
ATOM 2364 N N . SER A 1 311 ? 19.708 17.981 -32.139 1.00 71.00 311 SER A N 1
ATOM 2365 C CA . SER A 1 311 ? 20.434 16.761 -32.511 1.00 71.00 311 SER A CA 1
ATOM 2366 C C . SER A 1 311 ? 21.610 16.490 -31.564 1.00 71.00 311 SER A C 1
ATOM 2368 O O . SER A 1 311 ? 21.760 15.374 -31.069 1.00 71.00 311 SER A O 1
ATOM 2370 N N . ASP A 1 312 ? 22.412 17.508 -31.244 1.00 70.69 312 ASP A N 1
ATOM 2371 C CA . ASP A 1 312 ? 23.543 17.396 -30.314 1.00 70.69 312 ASP A CA 1
ATOM 2372 C C . ASP A 1 312 ? 23.075 17.008 -28.903 1.00 70.69 312 ASP A C 1
ATOM 2374 O O . ASP A 1 312 ? 23.690 16.165 -28.239 1.00 70.69 312 ASP A O 1
ATOM 2378 N N . ARG A 1 313 ? 21.944 17.569 -28.454 1.00 72.69 313 ARG A N 1
ATOM 2379 C CA . ARG A 1 313 ? 21.284 17.148 -27.215 1.00 72.69 313 ARG A CA 1
ATOM 2380 C C . ARG A 1 313 ? 20.855 15.687 -27.279 1.00 72.69 313 ARG A C 1
ATOM 2382 O O . ARG A 1 313 ? 21.163 14.948 -26.350 1.00 72.69 313 ARG A O 1
ATOM 2389 N N . SER A 1 314 ? 20.199 15.265 -28.359 1.00 61.97 314 SER A N 1
ATOM 2390 C CA . SER A 1 314 ? 19.762 13.876 -28.534 1.00 61.97 314 SER A CA 1
ATOM 2391 C C . SER A 1 314 ? 20.938 12.901 -28.435 1.00 61.97 314 SER A C 1
ATOM 2393 O O . SER A 1 314 ? 20.844 11.891 -27.747 1.00 61.97 314 SER A O 1
ATOM 2395 N N . VAL A 1 315 ? 22.077 13.217 -29.059 1.00 62.31 315 VAL A N 1
ATOM 2396 C CA . VAL A 1 315 ? 23.300 12.398 -28.969 1.00 62.31 315 VAL A CA 1
ATOM 2397 C C . VAL A 1 315 ? 23.851 12.363 -27.539 1.00 62.31 315 VAL A C 1
ATOM 2399 O O . VAL A 1 315 ? 24.294 11.314 -27.070 1.00 62.31 315 VAL A O 1
ATOM 2402 N N . SER A 1 316 ? 23.823 13.490 -26.825 1.00 59.38 316 SER A N 1
ATOM 2403 C CA . SER A 1 316 ? 24.239 13.570 -25.418 1.00 59.38 316 SER A CA 1
ATOM 2404 C C . SER A 1 316 ? 23.338 12.734 -24.499 1.00 59.38 316 SER A C 1
ATOM 2406 O O . SER A 1 316 ? 23.834 11.986 -23.655 1.00 59.38 316 SER A O 1
ATOM 2408 N N . ASP A 1 317 ? 22.022 12.797 -24.702 1.00 57.19 317 ASP A N 1
ATOM 2409 C CA . ASP A 1 317 ? 21.034 12.048 -23.923 1.00 57.19 317 ASP A CA 1
ATOM 2410 C C . ASP A 1 317 ? 21.111 10.534 -24.220 1.00 57.19 317 ASP A C 1
ATOM 2412 O O . ASP A 1 317 ? 21.059 9.727 -23.291 1.00 57.19 317 ASP A O 1
ATOM 2416 N N . LEU A 1 318 ? 21.377 10.134 -25.472 1.00 53.03 318 LEU A N 1
ATOM 2417 C CA . LEU A 1 318 ? 21.655 8.738 -25.849 1.00 53.03 318 LEU A CA 1
ATOM 2418 C C . LEU A 1 318 ? 22.924 8.192 -25.180 1.00 53.03 318 LEU A C 1
ATOM 2420 O O . LEU A 1 318 ? 22.915 7.081 -24.653 1.00 53.03 318 LEU A O 1
ATOM 2424 N N . LYS A 1 319 ? 24.010 8.977 -25.133 1.00 55.47 319 LYS A N 1
ATOM 2425 C CA . LYS A 1 319 ? 25.240 8.589 -24.417 1.00 55.47 319 LYS A CA 1
ATOM 2426 C C . LYS A 1 319 ? 24.992 8.399 -22.918 1.00 55.47 319 LYS A C 1
ATOM 2428 O O . LYS A 1 319 ? 25.583 7.508 -22.310 1.00 55.47 319 LYS A O 1
ATOM 2433 N N . LYS A 1 320 ? 24.119 9.212 -22.313 1.00 52.22 320 LYS A N 1
ATOM 2434 C CA . LYS A 1 320 ? 23.681 9.058 -20.913 1.00 52.22 320 LYS A CA 1
ATOM 2435 C C . LYS A 1 320 ? 22.849 7.802 -20.694 1.00 52.22 320 LYS A C 1
ATOM 2437 O O . LYS A 1 320 ? 23.096 7.085 -19.726 1.00 52.22 320 LYS A O 1
ATOM 2442 N N . ALA A 1 321 ? 21.920 7.511 -21.601 1.00 50.97 321 ALA A N 1
ATOM 2443 C CA . ALA A 1 321 ? 21.105 6.302 -21.554 1.00 50.97 321 ALA A CA 1
ATOM 2444 C C . ALA A 1 321 ? 21.954 5.026 -21.697 1.00 50.97 321 ALA A C 1
ATOM 2446 O O . ALA A 1 321 ? 21.833 4.129 -20.868 1.00 50.97 321 ALA A O 1
ATOM 2447 N N . ALA A 1 322 ? 22.880 4.989 -22.660 1.00 52.06 322 ALA A N 1
ATOM 2448 C CA . ALA A 1 322 ? 23.774 3.850 -22.879 1.00 52.06 322 ALA A CA 1
ATOM 2449 C C . ALA A 1 322 ? 24.688 3.577 -21.673 1.00 52.06 322 ALA A C 1
ATOM 2451 O O . ALA A 1 322 ? 24.865 2.436 -21.263 1.00 52.06 322 ALA A O 1
ATOM 2452 N N . PHE A 1 323 ? 25.231 4.622 -21.042 1.00 49.00 323 PHE A N 1
ATOM 2453 C CA . PHE A 1 323 ? 26.012 4.463 -19.812 1.00 49.00 323 PHE A CA 1
ATOM 2454 C C . PHE A 1 323 ? 25.173 3.947 -18.642 1.00 49.00 323 PHE A C 1
ATOM 2456 O O . PHE A 1 323 ? 25.634 3.107 -17.877 1.00 49.00 323 PHE A O 1
ATOM 2463 N N . LYS A 1 324 ? 23.940 4.444 -18.495 1.00 51.56 324 LYS A N 1
ATOM 2464 C CA . LYS A 1 324 ? 23.008 3.963 -17.472 1.00 51.56 324 LYS A CA 1
ATOM 2465 C C . LYS A 1 324 ? 22.736 2.466 -17.648 1.00 51.56 324 LYS A C 1
ATOM 2467 O O . LYS A 1 324 ? 22.751 1.733 -16.664 1.00 51.56 324 LYS A O 1
ATOM 2472 N N . GLU A 1 325 ? 22.528 2.023 -18.883 1.00 51.47 325 GLU A N 1
ATOM 2473 C CA . GLU A 1 325 ? 22.317 0.616 -19.225 1.00 51.47 325 GLU A CA 1
ATOM 2474 C C . GLU A 1 325 ? 23.570 -0.241 -18.983 1.00 51.47 325 GLU A C 1
ATOM 2476 O O . GLU A 1 325 ? 23.475 -1.297 -18.359 1.00 51.47 325 GLU A O 1
ATOM 2481 N N . GLU A 1 326 ? 24.750 0.242 -19.377 1.00 57.78 326 GLU A N 1
ATOM 2482 C CA . GLU A 1 326 ? 26.030 -0.443 -19.155 1.00 57.78 326 GLU A CA 1
ATOM 2483 C C . GLU A 1 326 ? 26.319 -0.647 -17.661 1.00 57.78 326 GLU A C 1
ATOM 2485 O O . GLU A 1 326 ? 26.678 -1.741 -17.224 1.00 57.78 326 GLU A O 1
ATOM 2490 N N . ILE A 1 327 ? 26.090 0.383 -16.844 1.00 52.78 327 ILE A N 1
ATOM 2491 C CA . ILE A 1 327 ? 26.270 0.290 -15.395 1.00 52.78 327 ILE A CA 1
ATOM 2492 C C . ILE A 1 327 ? 25.260 -0.691 -14.778 1.00 52.78 327 ILE A C 1
ATOM 2494 O O . ILE A 1 327 ? 25.633 -1.526 -13.957 1.00 52.78 327 ILE A O 1
ATOM 2498 N N . GLN A 1 328 ? 23.994 -0.662 -15.205 1.00 56.81 328 GLN A N 1
ATOM 2499 C CA . GLN A 1 328 ? 22.989 -1.627 -14.742 1.00 56.81 328 GLN A CA 1
ATOM 2500 C C . GLN A 1 328 ? 23.344 -3.071 -15.127 1.00 56.81 328 GLN A C 1
ATOM 2502 O O . GLN A 1 328 ? 23.132 -3.991 -14.336 1.00 56.81 328 GLN A O 1
ATOM 2507 N N . LYS A 1 329 ? 23.910 -3.280 -16.320 1.00 57.47 329 LYS A N 1
ATOM 2508 C CA . LYS A 1 329 ? 24.375 -4.589 -16.790 1.00 57.47 329 LYS A CA 1
ATOM 2509 C C . LYS A 1 329 ? 25.557 -5.104 -15.964 1.00 57.47 329 LYS A C 1
ATOM 2511 O O . LYS A 1 329 ? 25.593 -6.289 -15.632 1.00 57.47 329 LYS A O 1
ATOM 2516 N N . ARG A 1 330 ? 26.487 -4.220 -15.592 1.00 57.22 330 ARG A N 1
ATOM 2517 C CA . ARG A 1 330 ? 27.642 -4.536 -14.740 1.00 57.22 330 ARG A CA 1
ATOM 2518 C C . ARG A 1 330 ? 27.221 -5.046 -13.357 1.00 57.22 330 ARG A C 1
ATOM 2520 O O . ARG A 1 330 ? 27.709 -6.096 -12.946 1.00 57.22 330 ARG A O 1
ATOM 2527 N N . TYR A 1 331 ? 26.269 -4.383 -12.696 1.00 49.06 331 TYR A N 1
ATOM 2528 C CA . TYR A 1 331 ? 25.773 -4.814 -11.379 1.00 49.06 331 TYR A CA 1
ATOM 2529 C C . TYR A 1 331 ? 24.981 -6.128 -11.440 1.00 49.06 331 TYR A C 1
ATOM 2531 O O . TYR A 1 331 ? 25.235 -7.032 -10.650 1.00 49.06 331 TYR A O 1
ATOM 2539 N N . ARG A 1 332 ? 24.148 -6.334 -12.473 1.00 54.09 332 ARG A N 1
ATOM 2540 C CA . ARG A 1 332 ? 23.463 -7.628 -12.695 1.00 54.09 332 ARG A CA 1
ATOM 2541 C C . ARG A 1 332 ? 24.426 -8.815 -12.815 1.00 54.09 332 ARG A C 1
ATOM 2543 O O . ARG A 1 332 ? 24.096 -9.913 -12.379 1.00 54.09 332 ARG A O 1
ATOM 2550 N N . LYS A 1 333 ? 25.609 -8.608 -13.404 1.00 45.91 333 LYS A N 1
ATOM 2551 C CA . LYS A 1 333 ? 26.627 -9.656 -13.581 1.00 45.91 333 LYS A CA 1
ATOM 2552 C C . LYS A 1 333 ? 27.399 -9.959 -12.287 1.00 45.91 333 LYS A C 1
ATOM 2554 O O . LYS A 1 333 ? 27.812 -11.097 -12.096 1.00 45.91 333 LYS A O 1
ATOM 2559 N N . ALA A 1 334 ? 27.574 -8.970 -11.408 1.00 41.91 334 ALA A N 1
ATOM 2560 C CA . ALA A 1 334 ? 28.220 -9.139 -10.104 1.00 41.91 334 ALA A CA 1
ATOM 2561 C C . ALA A 1 334 ? 27.300 -9.837 -9.082 1.00 41.91 334 ALA A C 1
ATOM 2563 O O . ALA A 1 334 ? 27.766 -10.724 -8.369 1.00 41.91 334 ALA A O 1
ATOM 2564 N N . ALA A 1 335 ? 25.993 -9.538 -9.088 1.00 37.62 335 ALA A N 1
ATOM 2565 C CA . ALA A 1 335 ? 24.991 -10.251 -8.284 1.00 37.62 335 ALA A CA 1
ATOM 2566 C C . ALA A 1 335 ? 24.934 -11.759 -8.594 1.00 37.62 335 ALA A C 1
ATOM 2568 O O . ALA A 1 335 ? 24.758 -12.573 -7.694 1.00 37.62 335 ALA A O 1
ATOM 2569 N N . ALA A 1 336 ? 25.144 -12.144 -9.857 1.00 42.22 336 ALA A N 1
ATOM 2570 C CA . ALA A 1 336 ? 25.189 -13.546 -10.278 1.00 42.22 336 ALA A CA 1
ATOM 2571 C C . ALA A 1 336 ? 26.475 -14.288 -9.849 1.00 42.22 336 ALA A C 1
ATOM 2573 O O . ALA A 1 336 ? 26.502 -15.515 -9.858 1.00 42.22 336 ALA A O 1
ATOM 2574 N N . ALA A 1 337 ? 27.543 -13.567 -9.484 1.00 36.81 337 ALA A N 1
ATOM 2575 C CA . ALA A 1 337 ? 28.836 -14.146 -9.109 1.00 36.81 337 ALA A CA 1
ATOM 2576 C C . ALA A 1 337 ? 29.011 -14.338 -7.587 1.00 36.81 337 ALA A C 1
ATOM 2578 O O . ALA A 1 337 ? 29.933 -15.033 -7.162 1.00 36.81 337 ALA A O 1
ATOM 2579 N N . ALA A 1 338 ? 28.137 -13.751 -6.762 1.00 30.55 338 ALA A N 1
ATOM 2580 C CA . ALA A 1 338 ? 28.243 -13.738 -5.304 1.00 30.55 338 ALA A CA 1
ATOM 2581 C C . ALA A 1 338 ? 27.249 -14.704 -4.620 1.00 30.55 338 ALA A C 1
ATOM 2583 O O . ALA A 1 338 ? 26.390 -14.273 -3.865 1.00 30.55 338 ALA A O 1
ATOM 2584 N N . GLY A 1 339 ? 27.407 -16.012 -4.857 1.00 30.56 339 GLY A N 1
ATOM 2585 C CA . GLY A 1 339 ? 26.996 -17.078 -3.924 1.00 30.56 339 GLY A CA 1
ATOM 2586 C C . GLY A 1 339 ? 25.502 -17.441 -3.816 1.00 30.56 339 GLY A C 1
ATOM 2587 O O . GLY A 1 339 ? 24.676 -16.685 -3.321 1.00 30.56 339 GLY A O 1
ATOM 2588 N N . THR A 1 340 ? 25.209 -18.686 -4.191 1.00 35.53 340 THR A N 1
ATOM 2589 C CA . THR A 1 340 ? 23.983 -19.483 -3.977 1.00 35.53 340 THR A CA 1
ATOM 2590 C C . THR A 1 340 ? 23.564 -19.667 -2.510 1.00 35.53 340 THR A C 1
ATOM 2592 O O . THR A 1 340 ? 24.435 -19.869 -1.661 1.00 35.53 340 THR A O 1
ATOM 2595 N N . PRO A 1 341 ? 22.250 -19.822 -2.249 1.00 30.97 341 PRO A N 1
ATOM 2596 C CA . PRO A 1 341 ? 21.751 -20.706 -1.198 1.00 30.97 341 PRO A CA 1
ATOM 2597 C C . PRO A 1 341 ? 20.834 -21.831 -1.722 1.00 30.97 341 PRO A C 1
ATOM 2599 O O . PRO A 1 341 ? 19.935 -21.589 -2.520 1.00 30.97 341 PRO A O 1
ATOM 2602 N N . GLU A 1 342 ? 21.109 -23.021 -1.177 1.00 27.53 342 GLU A N 1
ATOM 2603 C CA . GLU A 1 342 ? 20.257 -24.193 -0.893 1.00 27.53 342 GLU A CA 1
ATOM 2604 C C . GLU A 1 342 ? 19.396 -24.833 -2.001 1.00 27.53 342 GLU A C 1
ATOM 2606 O O . GLU A 1 342 ? 18.548 -24.215 -2.637 1.00 27.53 342 GLU A O 1
ATOM 2611 N N . GLU A 1 343 ? 19.623 -26.142 -2.164 1.00 37.28 343 GLU A N 1
ATOM 2612 C CA . GLU A 1 343 ? 18.977 -27.061 -3.105 1.00 37.28 343 GLU A CA 1
ATOM 2613 C C . GLU A 1 343 ? 17.440 -27.053 -3.012 1.00 37.28 343 GLU A C 1
ATOM 2615 O O . GLU A 1 343 ? 16.884 -27.280 -1.933 1.00 37.28 343 GLU A O 1
ATOM 2620 N N . PRO A 1 344 ? 16.741 -26.925 -4.153 1.00 29.61 344 PRO A N 1
ATOM 2621 C CA . PRO A 1 344 ? 15.375 -27.390 -4.300 1.00 29.61 344 PRO A CA 1
ATOM 2622 C C . PRO A 1 344 ? 15.297 -28.637 -5.194 1.00 29.61 344 PRO A C 1
ATOM 2624 O O . PRO A 1 344 ? 15.797 -28.661 -6.313 1.00 29.61 344 PRO A O 1
ATOM 2627 N N . ASP A 1 345 ? 14.643 -29.648 -4.622 1.00 26.47 345 ASP A N 1
ATOM 2628 C CA . ASP A 1 345 ? 13.779 -30.684 -5.205 1.00 26.47 345 ASP A CA 1
ATOM 2629 C C . ASP A 1 345 ? 14.065 -31.165 -6.645 1.00 26.47 345 ASP A C 1
ATOM 2631 O O . ASP A 1 345 ? 13.952 -30.43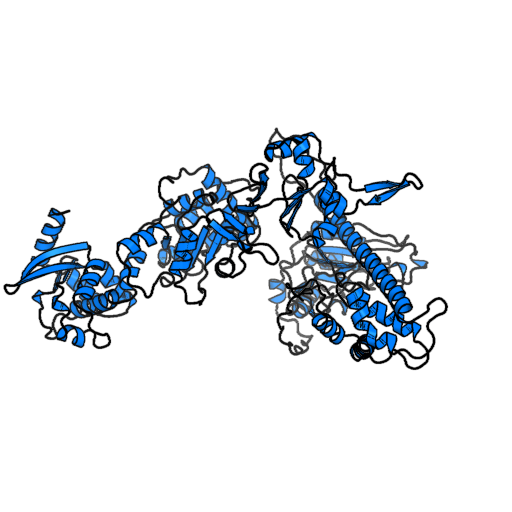5 -7.631 1.00 26.47 345 ASP A O 1
ATOM 2635 N N . GLU A 1 346 ? 14.347 -32.464 -6.767 1.00 31.84 346 GLU A N 1
ATOM 2636 C CA . GLU A 1 346 ? 14.551 -33.200 -8.017 1.00 31.84 346 GLU A CA 1
ATOM 2637 C C . GLU A 1 346 ? 13.271 -33.212 -8.877 1.00 31.84 346 GLU A C 1
ATOM 2639 O O . GLU A 1 346 ? 12.529 -34.200 -8.885 1.00 31.84 346 GLU A O 1
ATOM 2644 N N . ARG A 1 347 ? 12.993 -32.108 -9.593 1.00 39.16 347 ARG A N 1
ATOM 2645 C CA . ARG A 1 347 ? 12.114 -32.018 -10.779 1.00 39.16 347 ARG A CA 1
ATOM 2646 C C . ARG A 1 347 ? 12.015 -30.587 -11.349 1.00 39.16 347 ARG A C 1
ATOM 2648 O O . ARG A 1 347 ? 10.916 -30.075 -11.533 1.00 39.16 347 ARG A O 1
ATOM 2655 N N . GLU A 1 348 ? 13.127 -29.947 -11.709 1.00 31.19 348 GLU A N 1
ATOM 2656 C CA . GLU A 1 348 ? 13.084 -28.725 -12.537 1.00 31.19 348 GLU A CA 1
ATOM 2657 C C . GLU A 1 348 ? 14.016 -28.824 -13.755 1.00 31.19 348 GLU A C 1
ATOM 2659 O O . GLU A 1 348 ? 15.154 -29.285 -13.675 1.00 31.19 348 GLU A O 1
ATOM 2664 N N . GLU A 1 349 ? 13.469 -28.454 -14.916 1.00 35.94 349 GLU A N 1
ATOM 2665 C CA . GLU A 1 349 ? 14.154 -28.355 -16.210 1.00 35.94 349 GLU A CA 1
ATOM 2666 C C . GLU A 1 349 ? 15.339 -27.363 -16.146 1.00 35.94 349 GLU A C 1
ATOM 2668 O O . GLU A 1 349 ? 15.336 -26.464 -15.303 1.00 35.94 349 GLU A O 1
ATOM 2673 N N . PRO A 1 350 ? 16.372 -27.508 -17.004 1.00 34.94 350 PRO A N 1
ATOM 2674 C CA . PRO A 1 350 ? 17.611 -26.733 -16.903 1.00 34.94 350 PRO A CA 1
ATOM 2675 C C . PRO A 1 350 ? 17.365 -25.218 -16.890 1.00 34.94 350 PRO A C 1
ATOM 2677 O O . PRO A 1 350 ? 16.603 -24.700 -17.703 1.00 34.94 350 PRO A O 1
ATOM 2680 N N . ALA A 1 351 ? 18.046 -24.521 -15.973 1.00 40.75 351 ALA A N 1
ATOM 2681 C CA . ALA A 1 351 ? 17.933 -23.082 -15.752 1.00 40.75 351 ALA A CA 1
ATOM 2682 C C . ALA A 1 351 ? 18.082 -22.276 -17.058 1.00 40.75 351 ALA A C 1
ATOM 2684 O O . ALA A 1 351 ? 19.138 -22.293 -17.694 1.00 40.75 351 ALA A O 1
ATOM 2685 N N . ASP A 1 352 ? 17.017 -21.561 -17.432 1.00 55.66 352 ASP A N 1
ATOM 2686 C CA . ASP A 1 352 ? 16.982 -20.623 -18.556 1.00 55.66 352 ASP A CA 1
ATOM 2687 C C . ASP A 1 352 ? 18.091 -19.566 -18.417 1.00 55.66 352 ASP A C 1
ATOM 2689 O O . ASP A 1 352 ? 18.147 -18.840 -17.421 1.00 55.66 352 ASP A O 1
ATOM 2693 N N . ASP A 1 353 ? 18.943 -19.418 -19.436 1.00 57.78 353 ASP A N 1
ATOM 2694 C CA . ASP A 1 353 ? 19.842 -18.266 -19.552 1.00 57.78 353 ASP A CA 1
ATOM 2695 C C . ASP A 1 353 ? 18.991 -16.974 -19.559 1.00 57.78 353 ASP A C 1
ATOM 2697 O O . ASP A 1 353 ? 18.204 -16.753 -20.489 1.00 57.78 353 ASP A O 1
ATOM 2701 N N . PRO A 1 354 ? 19.128 -16.083 -18.554 1.00 60.84 354 PRO A N 1
ATOM 2702 C CA . PRO A 1 354 ? 18.291 -14.891 -18.413 1.00 60.84 354 PRO A CA 1
ATOM 2703 C C . PRO A 1 354 ? 18.537 -13.845 -19.511 1.00 60.84 354 PRO A C 1
ATOM 2705 O O . PRO A 1 354 ? 17.836 -12.836 -19.574 1.00 60.84 354 PRO A O 1
ATOM 2708 N N . THR A 1 355 ? 19.534 -14.059 -20.371 1.00 65.44 355 THR A N 1
ATOM 2709 C CA . THR A 1 355 ? 19.865 -13.189 -21.503 1.00 65.44 355 THR A CA 1
ATOM 2710 C C . THR A 1 355 ? 19.535 -13.798 -22.861 1.00 65.44 355 THR A C 1
ATOM 2712 O O . THR A 1 355 ? 19.489 -13.065 -23.851 1.00 65.44 355 THR A O 1
ATOM 2715 N N . ALA A 1 356 ? 19.253 -15.101 -22.916 1.00 75.56 356 ALA A N 1
ATOM 2716 C CA . ALA A 1 356 ? 18.882 -15.772 -24.151 1.00 75.56 356 ALA A CA 1
ATOM 2717 C C . ALA A 1 356 ? 17.475 -15.351 -24.621 1.00 75.56 356 ALA A C 1
ATOM 2719 O O . ALA A 1 356 ? 16.605 -15.045 -23.788 1.00 75.56 356 ALA A O 1
ATOM 2720 N N . PRO A 1 357 ? 17.228 -15.344 -25.947 1.00 81.50 357 PRO A N 1
ATOM 2721 C CA . PRO A 1 357 ? 15.881 -15.241 -26.492 1.00 81.50 357 PRO A CA 1
ATOM 2722 C C . PRO A 1 357 ? 14.966 -16.319 -25.914 1.00 81.50 357 PRO A C 1
ATOM 2724 O O . PRO A 1 357 ? 15.412 -17.425 -25.607 1.00 81.50 357 PRO A O 1
ATOM 2727 N N . TYR A 1 358 ? 13.679 -16.008 -25.800 1.00 86.94 358 TYR A N 1
ATOM 2728 C CA . TYR A 1 358 ? 12.694 -16.979 -25.357 1.00 86.94 358 TYR A CA 1
ATOM 2729 C C . TYR A 1 358 ? 12.595 -18.129 -26.358 1.00 86.94 358 TYR A C 1
ATOM 2731 O O . TYR A 1 358 ? 12.568 -17.925 -27.574 1.00 86.94 358 TYR A O 1
ATOM 2739 N N . THR A 1 359 ? 12.533 -19.352 -25.848 1.00 87.38 359 THR A N 1
ATOM 2740 C CA . THR A 1 359 ? 12.400 -20.545 -26.674 1.00 87.38 359 THR A CA 1
ATOM 2741 C C . THR A 1 359 ? 10.983 -20.638 -27.254 1.00 87.38 359 THR A C 1
ATOM 2743 O O . THR A 1 359 ? 10.016 -20.198 -26.622 1.00 87.38 359 THR A O 1
ATOM 2746 N N . PRO A 1 360 ? 10.800 -21.282 -28.421 1.00 81.44 360 PRO A N 1
ATOM 2747 C CA . PRO A 1 360 ? 9.465 -21.539 -28.966 1.00 81.44 360 PRO A CA 1
ATOM 2748 C C . PRO A 1 360 ? 8.543 -22.289 -27.990 1.00 81.44 360 PRO A C 1
ATOM 2750 O O . PRO A 1 360 ? 7.335 -22.069 -27.983 1.00 81.44 360 PRO A O 1
ATOM 2753 N N . GLN A 1 361 ? 9.104 -23.145 -27.128 1.00 83.19 361 GLN A N 1
ATOM 2754 C CA . GLN A 1 361 ? 8.363 -23.879 -26.097 1.00 83.19 361 GLN A CA 1
ATOM 2755 C C . GLN A 1 361 ? 7.838 -22.941 -25.001 1.00 83.19 361 GLN A C 1
ATOM 2757 O O . GLN A 1 361 ? 6.676 -23.054 -24.608 1.00 83.19 361 GLN A O 1
ATOM 2762 N N . GLN A 1 362 ? 8.647 -21.973 -24.550 1.00 88.06 362 GLN A N 1
ATOM 2763 C CA . GLN A 1 362 ? 8.205 -20.946 -23.600 1.00 88.06 362 GLN A CA 1
ATOM 2764 C C . GLN A 1 362 ? 7.090 -20.080 -24.195 1.00 88.06 362 GLN A C 1
ATOM 2766 O O . GLN A 1 362 ? 6.072 -19.866 -23.538 1.00 88.06 362 GLN A O 1
ATOM 2771 N N . VAL A 1 363 ? 7.252 -19.631 -25.446 1.00 86.06 363 VAL A N 1
ATOM 2772 C CA . VAL A 1 363 ? 6.243 -18.821 -26.145 1.00 86.06 363 VAL A CA 1
ATOM 2773 C C . VAL A 1 363 ? 4.943 -19.606 -26.323 1.00 86.06 363 VAL A C 1
ATOM 2775 O O . VAL A 1 363 ? 3.872 -19.080 -26.032 1.00 86.06 363 VAL A O 1
ATOM 2778 N N . ALA A 1 364 ? 5.015 -20.882 -26.713 1.00 82.19 364 ALA A N 1
ATOM 2779 C CA . ALA A 1 364 ? 3.837 -21.738 -26.839 1.00 82.19 364 ALA A CA 1
ATOM 2780 C C . ALA A 1 364 ? 3.119 -21.955 -25.500 1.00 82.19 364 ALA A C 1
ATOM 2782 O O . ALA A 1 364 ? 1.888 -21.899 -25.439 1.00 82.19 364 ALA A O 1
ATOM 2783 N N . ARG A 1 365 ? 3.878 -22.139 -24.412 1.00 92.12 365 ARG A N 1
ATOM 2784 C CA . ARG A 1 365 ? 3.325 -22.215 -23.056 1.00 92.12 365 ARG A CA 1
ATOM 2785 C C . ARG A 1 365 ? 2.596 -20.925 -22.691 1.00 92.12 365 ARG A C 1
ATOM 2787 O O . ARG A 1 365 ? 1.447 -20.991 -22.269 1.00 92.12 365 ARG A O 1
ATOM 2794 N N . TRP A 1 366 ? 3.220 -19.762 -22.878 1.00 93.12 366 TRP A N 1
ATOM 2795 C CA . TRP A 1 366 ? 2.589 -18.478 -22.561 1.00 93.12 366 TRP A CA 1
ATOM 2796 C C . TRP A 1 366 ? 1.367 -18.198 -23.424 1.00 93.12 366 TRP A C 1
ATOM 2798 O O . TRP A 1 366 ? 0.360 -17.747 -22.891 1.00 93.12 366 TRP A O 1
ATOM 2808 N N . ALA A 1 367 ? 1.404 -18.521 -24.717 1.00 86.94 367 ALA A N 1
ATOM 2809 C CA . ALA A 1 367 ? 0.235 -18.419 -25.582 1.00 86.94 367 ALA A CA 1
ATOM 2810 C C . ALA A 1 367 ? -0.935 -19.244 -25.017 1.00 86.94 367 ALA A C 1
ATOM 2812 O O . ALA A 1 367 ? -2.026 -18.705 -24.811 1.00 86.94 367 ALA A O 1
ATOM 2813 N N . SER A 1 368 ? -0.678 -20.504 -24.644 1.00 87.75 368 SER A N 1
ATOM 2814 C CA . SER A 1 368 ? -1.678 -21.373 -24.015 1.00 87.75 368 SER A CA 1
ATOM 2815 C C . SER A 1 368 ? -2.191 -20.816 -22.683 1.00 87.75 368 SER A C 1
ATOM 2817 O O . SER A 1 368 ? -3.391 -20.873 -22.425 1.00 87.75 368 SER A O 1
ATOM 2819 N N . GLU A 1 369 ? -1.318 -20.273 -21.832 1.00 89.00 369 GLU A N 1
ATOM 2820 C CA . GLU A 1 369 ? -1.705 -19.637 -20.562 1.00 89.00 369 GLU A CA 1
ATOM 2821 C C . GLU A 1 369 ? -2.536 -18.361 -20.769 1.00 89.00 369 GLU A C 1
ATOM 2823 O O . GLU A 1 369 ? -3.361 -18.013 -19.925 1.00 89.00 369 GLU A O 1
ATOM 2828 N N . GLN A 1 370 ? -2.333 -17.673 -21.893 1.00 88.19 370 GLN A N 1
ATOM 2829 C CA . GLN A 1 370 ? -3.110 -16.514 -22.334 1.00 88.19 370 GLN A CA 1
ATOM 2830 C C . GLN A 1 370 ? -4.394 -16.911 -23.083 1.00 88.19 370 GLN A C 1
ATOM 2832 O O . GLN A 1 370 ? -5.130 -16.038 -23.541 1.00 88.19 370 GLN A O 1
ATOM 2837 N N . GLY A 1 371 ? -4.680 -18.214 -23.202 1.00 86.38 371 GLY A N 1
ATOM 2838 C CA . GLY A 1 371 ? -5.874 -18.733 -23.865 1.00 86.38 371 GLY A CA 1
ATOM 2839 C C . GLY A 1 371 ? -5.879 -18.516 -25.379 1.00 86.38 371 GLY A C 1
ATOM 2840 O O . GLY A 1 371 ? -6.948 -18.346 -25.959 1.00 86.38 371 GLY A O 1
ATOM 2841 N N . CYS A 1 372 ? -4.705 -18.482 -26.012 1.00 86.50 372 CYS A N 1
ATOM 2842 C CA . CYS A 1 372 ? -4.551 -18.276 -27.451 1.00 86.50 372 CYS A CA 1
ATOM 2843 C C . CYS A 1 372 ? -3.501 -19.213 -28.052 1.00 86.50 372 CYS A C 1
ATOM 2845 O O . CYS A 1 372 ? -2.717 -19.839 -27.339 1.00 86.50 372 CYS A O 1
ATOM 2847 N N . ASP A 1 373 ? -3.486 -19.325 -29.375 1.00 80.56 373 ASP A N 1
ATOM 2848 C CA . ASP A 1 373 ? -2.410 -20.026 -30.069 1.00 80.56 373 ASP A CA 1
ATOM 2849 C C . ASP A 1 373 ? -1.177 -19.111 -30.266 1.00 80.56 373 ASP A C 1
ATOM 2851 O O . ASP A 1 373 ? -1.284 -17.884 -30.161 1.00 80.56 373 ASP A O 1
ATOM 2855 N N . PRO A 1 374 ? 0.017 -19.669 -30.546 1.00 78.81 374 PRO A N 1
ATOM 2856 C CA . PRO A 1 374 ? 1.228 -18.868 -30.737 1.00 78.81 374 PRO A CA 1
ATOM 2857 C C . PRO A 1 374 ? 1.138 -17.831 -31.869 1.00 78.81 374 PRO A C 1
ATOM 2859 O O . PRO A 1 374 ? 1.763 -16.776 -31.781 1.00 78.81 374 PRO A O 1
ATOM 2862 N N . SER A 1 375 ? 0.350 -18.095 -32.917 1.00 72.62 375 SER A N 1
ATOM 2863 C CA . SER A 1 375 ? 0.170 -17.166 -34.038 1.00 72.62 375 SER A CA 1
ATOM 2864 C C . SER A 1 375 ? -0.722 -15.979 -33.670 1.00 72.62 375 SER A C 1
ATOM 2866 O O . SER A 1 375 ? -0.479 -14.860 -34.111 1.00 72.62 375 SER A O 1
ATOM 2868 N N . GLU A 1 376 ? -1.704 -16.181 -32.793 1.00 77.44 376 GLU A N 1
ATOM 2869 C CA . GLU A 1 376 ? -2.462 -15.094 -32.181 1.00 77.44 376 GLU A CA 1
ATOM 2870 C C . GLU A 1 376 ? -1.614 -14.307 -31.178 1.00 77.44 376 GLU A C 1
ATOM 2872 O O . GLU A 1 376 ? -1.705 -13.077 -31.120 1.00 77.44 376 GLU A O 1
ATOM 2877 N N . PHE A 1 377 ? -0.784 -15.002 -30.394 1.00 84.50 377 PHE A N 1
ATOM 2878 C CA . PHE A 1 377 ? 0.105 -14.389 -29.408 1.00 84.50 377 PHE A CA 1
ATOM 2879 C C . PHE A 1 377 ? 1.145 -13.460 -30.049 1.00 84.50 377 PHE A C 1
ATOM 2881 O O . PHE A 1 377 ? 1.508 -12.447 -29.453 1.00 84.50 377 PHE A O 1
ATOM 2888 N N . TYR A 1 378 ? 1.556 -13.740 -31.289 1.00 78.81 378 TYR A N 1
ATOM 2889 C CA . TYR A 1 378 ? 2.454 -12.896 -32.082 1.00 78.81 378 TYR A CA 1
ATOM 2890 C C . TYR A 1 378 ? 2.019 -11.418 -32.128 1.00 78.81 378 TYR A C 1
ATOM 2892 O O . TYR A 1 378 ? 2.848 -10.515 -32.035 1.00 78.81 378 TYR A O 1
ATOM 2900 N N . PHE A 1 379 ? 0.712 -11.144 -32.187 1.00 80.75 379 PHE A N 1
ATOM 2901 C CA . PHE A 1 379 ? 0.175 -9.774 -32.190 1.00 80.75 379 PHE A CA 1
ATOM 2902 C C . PHE A 1 379 ? -0.073 -9.208 -30.785 1.00 80.75 379 PHE A C 1
ATOM 2904 O O . PHE A 1 379 ? -0.584 -8.097 -30.637 1.00 80.75 379 PHE A O 1
ATOM 2911 N N . ARG A 1 380 ? 0.220 -9.980 -29.738 1.00 90.50 380 ARG A N 1
ATOM 2912 C CA . ARG A 1 380 ? -0.115 -9.682 -28.340 1.00 90.50 380 ARG A CA 1
ATOM 2913 C C . ARG A 1 380 ? 1.119 -9.462 -27.470 1.00 90.50 380 ARG A C 1
ATOM 2915 O O . ARG A 1 380 ? 0.957 -9.261 -26.268 1.00 90.50 380 ARG A O 1
ATOM 2922 N N . TRP A 1 381 ? 2.318 -9.384 -28.052 1.00 91.88 381 TRP A N 1
ATOM 2923 C CA . TRP A 1 381 ? 3.514 -8.895 -27.351 1.00 91.88 381 TRP A CA 1
ATOM 2924 C C . TRP A 1 381 ? 3.286 -7.519 -26.726 1.00 91.88 381 TRP A C 1
ATOM 2926 O O . TRP A 1 381 ? 3.821 -7.226 -25.660 1.00 91.88 381 TRP A O 1
ATOM 2936 N N . ILE A 1 382 ? 2.456 -6.685 -27.357 1.00 95.81 382 ILE A N 1
ATOM 2937 C CA . ILE A 1 382 ? 2.020 -5.411 -26.792 1.00 95.81 382 ILE A CA 1
ATOM 2938 C C . ILE A 1 382 ? 0.499 -5.327 -26.839 1.00 95.81 382 ILE A C 1
ATOM 2940 O O . ILE A 1 382 ? -0.106 -5.396 -27.906 1.00 95.81 382 ILE A O 1
ATOM 2944 N N . VAL A 1 383 ? -0.140 -5.065 -25.707 1.00 95.69 383 VAL A N 1
ATOM 2945 C CA . VAL A 1 383 ? -1.542 -4.634 -25.691 1.00 95.69 383 VAL A CA 1
ATOM 2946 C C . VAL A 1 383 ? -1.586 -3.132 -25.457 1.00 95.69 383 VAL A C 1
ATOM 2948 O O . VAL A 1 383 ? -0.868 -2.611 -24.607 1.00 95.69 383 VAL A O 1
ATOM 2951 N N . SER A 1 384 ? -2.407 -2.411 -26.213 1.00 94.69 384 SER A N 1
ATOM 2952 C CA . SER A 1 384 ? -2.554 -0.961 -26.076 1.00 94.69 384 SER A CA 1
ATOM 2953 C C . SER A 1 384 ? -4.007 -0.552 -25.853 1.00 94.69 384 SER A C 1
ATOM 2955 O O . SER A 1 384 ? -4.926 -1.124 -26.433 1.00 94.69 384 SER A O 1
ATOM 2957 N N . ALA A 1 385 ? -4.228 0.453 -25.006 1.00 93.12 385 ALA A N 1
ATOM 2958 C CA . ALA A 1 385 ? -5.538 1.067 -24.801 1.00 93.12 385 ALA A CA 1
ATOM 2959 C C . ALA A 1 385 ? -5.377 2.570 -24.546 1.00 93.12 385 ALA A C 1
ATOM 2961 O O . ALA A 1 385 ? -4.910 3.015 -23.493 1.00 93.12 385 ALA A O 1
ATOM 2962 N N . GLY A 1 386 ? -5.761 3.386 -25.530 1.00 88.12 386 GLY A N 1
ATOM 2963 C CA . GLY A 1 386 ? -5.601 4.837 -25.466 1.00 88.12 386 GLY A CA 1
ATOM 2964 C C . GLY A 1 386 ? -4.128 5.254 -25.381 1.00 88.12 386 GLY A C 1
ATOM 2965 O O . GLY A 1 386 ? -3.422 5.234 -26.383 1.00 88.12 386 GLY A O 1
ATOM 2966 N N . LYS A 1 387 ? -3.682 5.678 -24.193 1.00 88.56 387 LYS A N 1
ATOM 2967 C CA . LYS A 1 387 ? -2.295 6.112 -23.923 1.00 88.56 387 LYS A CA 1
ATOM 2968 C C . LYS A 1 387 ? -1.484 5.107 -23.096 1.00 88.56 387 LYS A C 1
ATOM 2970 O O . LYS A 1 387 ? -0.359 5.421 -22.723 1.00 88.56 387 LYS A O 1
ATOM 2975 N N . ALA A 1 388 ? -2.075 3.960 -22.772 1.00 91.94 388 ALA A N 1
ATOM 2976 C CA . ALA A 1 388 ? -1.469 2.923 -21.954 1.00 91.94 388 ALA A CA 1
ATOM 2977 C C . ALA A 1 388 ? -1.019 1.753 -22.828 1.00 91.94 388 ALA A C 1
ATOM 2979 O O . ALA A 1 388 ? -1.776 1.309 -23.696 1.00 91.94 388 ALA A O 1
ATOM 2980 N N . PHE A 1 389 ? 0.192 1.263 -22.575 1.00 94.62 389 PHE A N 1
ATOM 2981 C CA . PHE A 1 389 ? 0.795 0.144 -23.290 1.00 94.62 389 PHE A CA 1
ATOM 2982 C C . PHE A 1 389 ? 1.298 -0.887 -22.284 1.00 94.62 389 PHE A C 1
ATOM 2984 O O . PHE A 1 389 ? 2.098 -0.556 -21.411 1.00 94.62 389 PHE A O 1
ATOM 2991 N N . TRP A 1 390 ? 0.824 -2.122 -22.412 1.00 96.31 390 TRP A N 1
ATOM 2992 C CA . TRP A 1 390 ? 1.263 -3.274 -21.633 1.00 96.31 390 TRP A CA 1
ATOM 2993 C C . TRP A 1 390 ? 2.159 -4.129 -22.518 1.00 96.31 390 TRP A C 1
ATOM 2995 O O . TRP A 1 390 ? 1.697 -4.698 -23.506 1.00 96.31 390 TRP A O 1
ATOM 3005 N N . VAL A 1 391 ? 3.439 -4.207 -22.167 1.00 96.12 391 VAL A N 1
ATOM 3006 C CA . VAL A 1 391 ? 4.421 -5.028 -22.881 1.00 96.12 391 VAL A CA 1
ATOM 3007 C C . VAL A 1 391 ? 4.522 -6.378 -22.185 1.00 96.12 391 VAL A C 1
ATOM 3009 O O . VAL A 1 391 ? 4.635 -6.436 -20.959 1.00 96.12 391 VAL A O 1
ATOM 3012 N N . PHE A 1 392 ? 4.446 -7.460 -22.953 1.00 94.62 392 PHE A N 1
ATOM 3013 C CA . PHE A 1 392 ? 4.667 -8.807 -22.458 1.00 94.62 392 PHE A CA 1
ATOM 3014 C C . PHE A 1 392 ? 6.167 -9.085 -22.400 1.00 94.62 392 PHE A C 1
ATOM 3016 O O . PHE A 1 392 ? 6.849 -9.077 -23.422 1.00 94.62 392 PHE A O 1
ATOM 3023 N N . SER A 1 393 ? 6.680 -9.341 -21.204 1.00 91.19 393 SER A N 1
ATOM 3024 C CA . SER A 1 393 ? 8.070 -9.732 -20.981 1.00 91.19 393 SER A CA 1
ATOM 3025 C C . SER A 1 393 ? 8.184 -10.533 -19.691 1.00 91.19 393 SER A C 1
ATOM 3027 O O . SER A 1 393 ? 7.403 -10.343 -18.756 1.00 91.19 393 SER A O 1
ATOM 3029 N N . GLU A 1 394 ? 9.143 -11.456 -19.637 1.00 87.25 394 GLU A N 1
ATOM 3030 C CA . GLU A 1 394 ? 9.359 -12.339 -18.481 1.00 87.25 394 GLU A CA 1
ATOM 3031 C C . GLU A 1 394 ? 8.082 -13.114 -18.088 1.00 87.25 394 GLU A C 1
ATOM 3033 O O . GLU A 1 394 ? 7.717 -13.218 -16.916 1.00 87.25 394 GLU A O 1
ATOM 3038 N N . GLY A 1 395 ? 7.349 -13.611 -19.095 1.00 88.75 395 GLY A N 1
ATOM 3039 C CA . GLY A 1 395 ? 6.157 -14.447 -18.918 1.00 88.75 395 GLY A CA 1
ATOM 3040 C C . GLY A 1 395 ? 4.890 -13.732 -18.439 1.00 88.75 395 GLY A C 1
ATOM 3041 O O . GLY A 1 395 ? 3.925 -14.399 -18.062 1.00 88.75 395 GLY A O 1
ATOM 3042 N N . LYS A 1 396 ? 4.857 -12.394 -18.432 1.00 92.69 396 LYS A N 1
ATOM 3043 C CA . LYS A 1 396 ? 3.666 -11.620 -18.054 1.00 92.69 396 LYS A CA 1
ATOM 3044 C C . LYS A 1 396 ? 3.620 -10.251 -18.725 1.00 92.69 396 LYS A C 1
ATOM 3046 O O . LYS A 1 396 ? 4.638 -9.703 -19.133 1.00 92.69 396 LYS A O 1
ATOM 3051 N N . TYR A 1 397 ? 2.437 -9.643 -18.752 1.00 95.44 397 TYR A N 1
ATOM 3052 C CA . TYR A 1 397 ? 2.322 -8.220 -19.059 1.00 95.44 397 TYR A CA 1
ATOM 3053 C C . TYR A 1 397 ? 2.827 -7.370 -17.897 1.00 95.44 397 TYR A C 1
ATOM 3055 O O . TYR A 1 397 ? 2.379 -7.523 -16.758 1.00 95.44 397 TYR A O 1
ATOM 3063 N N . GLN A 1 398 ? 3.729 -6.449 -18.207 1.00 93.56 398 GLN A N 1
ATOM 3064 C CA . GLN A 1 398 ? 4.236 -5.475 -17.253 1.00 93.56 398 GLN A CA 1
ATOM 3065 C C . GLN A 1 398 ? 3.220 -4.347 -17.018 1.00 93.56 398 GLN A C 1
ATOM 3067 O O . GLN A 1 398 ? 2.331 -4.137 -17.852 1.00 93.56 398 GLN A O 1
ATOM 3072 N N . PRO A 1 399 ? 3.327 -3.609 -15.895 1.00 90.25 399 PRO A N 1
ATOM 3073 C CA . PRO A 1 399 ? 2.490 -2.442 -15.641 1.00 90.25 399 PRO A CA 1
ATOM 3074 C C . PRO A 1 399 ? 2.515 -1.451 -16.814 1.00 90.25 399 PRO A C 1
ATOM 3076 O O . PRO A 1 399 ? 3.542 -1.319 -17.484 1.00 90.25 399 PRO A O 1
ATOM 3079 N N . PRO A 1 400 ? 1.405 -0.741 -17.064 1.00 92.00 400 PRO A N 1
ATOM 3080 C CA . PRO A 1 400 ? 1.273 0.078 -18.253 1.00 92.00 400 PRO A CA 1
ATOM 3081 C C . PRO A 1 400 ? 2.243 1.251 -18.233 1.00 92.00 400 PRO A C 1
ATOM 3083 O O . PRO A 1 400 ? 2.355 1.960 -17.230 1.00 92.00 400 PRO A O 1
ATOM 3086 N N . ILE A 1 401 ? 2.863 1.502 -19.380 1.00 91.44 401 ILE A N 1
ATOM 3087 C CA . ILE A 1 401 ? 3.738 2.652 -19.607 1.00 91.44 401 ILE A CA 1
ATOM 3088 C C . ILE A 1 401 ? 3.122 3.626 -20.609 1.00 91.44 401 ILE A C 1
ATOM 3090 O O . ILE A 1 401 ? 2.184 3.292 -21.343 1.00 91.44 401 ILE A O 1
ATOM 3094 N N . SER A 1 402 ? 3.620 4.864 -20.598 1.00 90.44 402 SER A N 1
ATOM 3095 C CA . SER A 1 402 ? 3.219 5.884 -21.562 1.00 90.44 402 SER A CA 1
ATOM 3096 C C . SER A 1 402 ? 3.835 5.608 -22.936 1.00 90.44 402 SER A C 1
ATOM 3098 O O . SER A 1 402 ? 4.769 4.818 -23.065 1.00 90.44 402 SER A O 1
ATOM 3100 N N . ARG A 1 403 ? 3.335 6.281 -23.978 1.00 86.88 403 ARG A N 1
ATOM 3101 C CA . ARG A 1 403 ? 3.932 6.181 -25.316 1.00 86.88 403 ARG A CA 1
ATOM 3102 C C . ARG A 1 403 ? 5.401 6.614 -25.327 1.00 86.88 403 ARG A C 1
ATOM 3104 O O . ARG A 1 403 ? 6.214 5.933 -25.937 1.00 86.88 403 ARG A O 1
ATOM 3111 N N . ASP A 1 404 ? 5.718 7.714 -24.653 1.00 86.56 404 ASP A N 1
ATOM 3112 C CA . ASP A 1 404 ? 7.070 8.276 -24.636 1.00 86.56 404 ASP A CA 1
ATOM 3113 C C . ASP A 1 404 ? 8.045 7.316 -23.936 1.00 86.56 404 ASP A C 1
ATOM 3115 O O . ASP A 1 404 ? 9.150 7.086 -24.421 1.00 86.56 404 ASP A O 1
ATOM 3119 N N . ASP A 1 405 ? 7.610 6.688 -22.837 1.00 88.00 405 ASP A N 1
ATOM 3120 C CA . ASP A 1 405 ? 8.410 5.677 -22.136 1.00 88.00 405 ASP A CA 1
ATOM 3121 C C . ASP A 1 405 ? 8.565 4.397 -22.969 1.00 88.00 405 ASP A C 1
ATOM 3123 O O . ASP A 1 405 ? 9.652 3.819 -23.005 1.00 88.00 405 ASP A O 1
ATOM 3127 N N . LEU A 1 406 ? 7.506 3.977 -23.675 1.00 88.81 406 LEU A N 1
ATOM 3128 C CA . LEU A 1 406 ? 7.544 2.818 -24.566 1.00 88.81 406 LEU A CA 1
ATOM 3129 C C . LEU A 1 406 ? 8.537 3.023 -25.708 1.00 88.81 406 LEU A C 1
ATOM 3131 O O . LEU A 1 406 ? 9.307 2.120 -26.004 1.00 88.81 406 LEU A O 1
ATOM 3135 N N . GLU A 1 407 ? 8.554 4.192 -26.351 1.00 85.88 407 GLU A N 1
ATOM 3136 C CA . GLU A 1 407 ? 9.480 4.466 -27.460 1.00 85.88 407 GLU A CA 1
ATOM 3137 C C . GLU A 1 407 ? 10.953 4.331 -27.031 1.00 85.88 407 GLU A C 1
ATOM 3139 O O . GLU A 1 407 ? 11.796 3.953 -27.845 1.00 85.88 407 GLU A O 1
ATOM 3144 N N . VAL A 1 408 ? 11.246 4.553 -25.745 1.00 85.44 408 VAL A N 1
ATOM 3145 C CA . VAL A 1 408 ? 12.575 4.355 -25.150 1.00 85.44 408 VAL A CA 1
ATOM 3146 C C . VAL A 1 408 ? 12.807 2.906 -24.704 1.00 85.44 408 VAL A C 1
ATOM 3148 O O . VAL A 1 408 ? 13.933 2.418 -24.792 1.00 85.44 408 VAL A O 1
ATOM 3151 N N . SER A 1 409 ? 11.783 2.206 -24.204 1.00 87.19 409 SER A N 1
ATOM 3152 C CA . SER A 1 409 ? 11.945 0.888 -23.573 1.00 87.19 409 SER A CA 1
ATOM 3153 C C . SER A 1 409 ? 11.691 -0.309 -24.491 1.00 87.19 409 SER A C 1
ATOM 3155 O O . SER A 1 409 ? 12.227 -1.382 -24.227 1.00 87.19 409 SER A O 1
ATOM 3157 N N . ILE A 1 410 ? 10.924 -0.148 -25.573 1.00 85.44 410 ILE A N 1
ATOM 3158 C CA . ILE A 1 410 ? 10.386 -1.243 -26.402 1.00 85.44 410 ILE A CA 1
ATOM 3159 C C . ILE A 1 410 ? 11.462 -2.183 -26.952 1.00 85.44 410 ILE A C 1
ATOM 3161 O O . ILE A 1 410 ? 11.260 -3.394 -26.970 1.00 85.44 410 ILE A O 1
ATOM 3165 N N . LEU A 1 411 ? 12.625 -1.646 -27.342 1.00 82.25 411 LEU A N 1
ATOM 3166 C CA . LEU A 1 411 ? 13.748 -2.450 -27.830 1.00 82.25 411 LEU A CA 1
ATOM 3167 C C . LEU A 1 411 ? 14.308 -3.357 -26.731 1.00 82.25 411 LEU A C 1
ATOM 3169 O O . LEU A 1 411 ? 14.604 -4.516 -26.989 1.00 82.25 411 LEU A O 1
ATOM 3173 N N . ARG A 1 412 ? 14.431 -2.837 -25.506 1.00 85.69 412 ARG A N 1
ATOM 3174 C CA . ARG A 1 412 ? 14.903 -3.593 -24.341 1.00 85.69 412 ARG A CA 1
ATOM 3175 C C . ARG A 1 412 ? 13.859 -4.611 -23.897 1.00 85.69 412 ARG A C 1
ATOM 3177 O O . ARG A 1 412 ? 14.200 -5.754 -23.618 1.00 85.69 412 ARG A O 1
ATOM 3184 N N . ASP A 1 413 ? 12.602 -4.189 -23.814 1.00 88.62 413 ASP A N 1
ATOM 3185 C CA . ASP A 1 413 ? 11.525 -5.001 -23.250 1.00 88.62 413 ASP A CA 1
ATOM 3186 C C . ASP A 1 413 ? 11.157 -6.183 -24.164 1.00 88.62 413 ASP A C 1
ATOM 3188 O O . ASP A 1 413 ? 10.777 -7.237 -23.661 1.00 88.62 413 ASP A O 1
ATOM 3192 N N . LEU A 1 414 ? 11.329 -6.038 -25.486 1.00 89.06 414 LEU A N 1
ATOM 3193 C CA . LEU A 1 414 ? 11.109 -7.100 -26.477 1.00 89.06 414 LEU A CA 1
ATOM 3194 C C . LEU A 1 414 ? 12.403 -7.759 -26.980 1.00 89.06 414 LEU A C 1
ATOM 3196 O O . LEU A 1 414 ? 12.334 -8.600 -27.869 1.00 89.06 414 LEU A O 1
ATOM 3200 N N . ALA A 1 415 ? 13.575 -7.433 -26.421 1.00 84.44 415 ALA A N 1
ATOM 3201 C CA . ALA A 1 415 ? 14.870 -7.941 -26.899 1.00 84.44 415 ALA A CA 1
ATOM 3202 C C . ALA A 1 415 ? 14.957 -9.476 -26.935 1.00 84.44 415 ALA A C 1
ATOM 3204 O O . ALA A 1 415 ? 15.688 -10.042 -27.745 1.00 84.44 415 ALA A O 1
ATOM 3205 N N . ARG A 1 416 ? 14.225 -10.140 -26.034 1.00 86.69 416 ARG A N 1
ATOM 3206 C CA . ARG A 1 416 ? 14.190 -11.600 -25.901 1.00 86.69 416 ARG A CA 1
ATOM 3207 C C . ARG A 1 416 ? 13.068 -12.250 -26.714 1.00 86.69 416 ARG A C 1
ATOM 3209 O O . ARG A 1 416 ? 13.016 -13.471 -26.775 1.00 86.69 416 ARG A O 1
ATOM 3216 N N . ALA A 1 417 ? 12.165 -11.478 -27.317 1.00 85.75 417 ALA A N 1
ATOM 3217 C CA . ALA A 1 417 ? 11.060 -12.023 -28.095 1.00 85.75 417 ALA A CA 1
ATOM 3218 C C . ALA A 1 417 ? 11.588 -12.576 -29.437 1.00 85.75 417 ALA A C 1
ATOM 3220 O O . ALA A 1 417 ? 12.080 -11.796 -30.253 1.00 85.75 417 ALA A O 1
ATOM 3221 N N . PRO A 1 418 ? 11.507 -13.898 -29.684 1.00 75.25 418 PRO A N 1
ATOM 3222 C CA . PRO A 1 418 ? 12.189 -14.536 -30.815 1.00 75.25 418 PRO A CA 1
ATOM 3223 C C . PRO A 1 418 ? 11.618 -14.114 -32.173 1.00 75.25 418 PRO A C 1
ATOM 3225 O O . PRO A 1 418 ? 12.354 -14.029 -33.152 1.00 75.25 418 PRO A O 1
ATOM 3228 N N . ASP A 1 419 ? 10.323 -13.802 -32.214 1.00 75.19 419 ASP A N 1
ATOM 3229 C CA . ASP A 1 419 ? 9.594 -13.506 -33.449 1.00 75.19 419 ASP A CA 1
ATOM 3230 C C . ASP A 1 419 ? 9.407 -11.998 -33.683 1.00 75.19 419 ASP A C 1
ATOM 3232 O O . ASP A 1 419 ? 8.703 -11.592 -34.605 1.00 75.19 419 ASP A O 1
ATOM 3236 N N . VAL A 1 420 ? 10.024 -11.147 -32.852 1.00 81.31 420 VAL A N 1
ATOM 3237 C CA . VAL A 1 420 ? 9.922 -9.690 -32.972 1.00 81.31 420 VAL A CA 1
ATOM 3238 C C . VAL A 1 420 ? 11.152 -9.139 -33.681 1.00 81.31 420 VAL A C 1
ATOM 3240 O O . VAL A 1 420 ? 12.263 -9.121 -33.156 1.00 81.31 420 VAL A O 1
ATOM 3243 N N . THR A 1 421 ? 10.944 -8.601 -34.878 1.00 78.06 421 THR A N 1
ATOM 3244 C CA . THR A 1 421 ? 12.004 -7.919 -35.627 1.00 78.06 421 THR A CA 1
ATOM 3245 C C . THR A 1 421 ? 12.235 -6.519 -35.057 1.00 78.06 421 THR A C 1
ATOM 3247 O O . THR A 1 421 ? 11.428 -5.612 -35.265 1.00 78.06 421 THR A O 1
ATOM 3250 N N . LEU A 1 422 ? 13.354 -6.333 -34.353 1.00 79.50 422 LEU A N 1
ATOM 3251 C CA . LEU A 1 422 ? 13.748 -5.051 -33.747 1.00 79.50 422 LEU A CA 1
ATOM 3252 C C . LEU A 1 422 ? 14.804 -4.287 -34.556 1.00 79.50 422 LEU A C 1
ATOM 3254 O O . LEU A 1 422 ? 14.959 -3.074 -34.402 1.00 79.50 422 LEU A O 1
ATOM 3258 N N . TYR A 1 423 ? 15.519 -4.982 -35.435 1.00 76.94 423 TYR A N 1
ATOM 3259 C CA . TYR A 1 423 ? 16.530 -4.421 -36.322 1.00 76.94 423 TYR A CA 1
ATOM 3260 C C . TYR A 1 423 ? 16.619 -5.242 -37.610 1.00 76.94 423 TYR A C 1
ATOM 3262 O O . TYR A 1 423 ? 16.252 -6.414 -37.637 1.00 76.94 423 TYR A O 1
ATOM 3270 N N . TYR A 1 424 ? 17.126 -4.630 -38.674 1.00 70.81 424 TYR A N 1
ATOM 3271 C CA . TYR A 1 424 ? 17.469 -5.307 -39.925 1.00 70.81 424 TYR A CA 1
ATOM 3272 C C . TYR A 1 424 ? 18.826 -4.811 -40.428 1.00 70.81 424 TYR A C 1
ATOM 3274 O O . TYR A 1 424 ? 19.257 -3.710 -40.086 1.00 70.81 424 TYR A O 1
ATOM 3282 N N . GLN A 1 425 ? 19.518 -5.618 -41.228 1.00 70.19 425 GLN A N 1
ATOM 3283 C CA . GLN A 1 425 ? 20.762 -5.202 -41.878 1.00 70.19 425 GLN A CA 1
ATOM 3284 C C . GLN A 1 425 ? 20.456 -4.573 -43.236 1.00 70.19 425 GLN A C 1
ATOM 3286 O O . GLN A 1 425 ? 19.670 -5.115 -44.012 1.00 70.19 425 GLN A O 1
ATOM 3291 N N . LYS A 1 426 ? 21.073 -3.426 -43.531 1.00 66.31 426 LYS A N 1
ATOM 3292 C CA . LYS A 1 426 ? 21.048 -2.851 -44.881 1.00 66.31 426 LYS A CA 1
ATOM 3293 C C . LYS A 1 426 ? 21.961 -3.647 -45.815 1.00 66.31 426 LYS A C 1
ATOM 3295 O O . LYS A 1 426 ? 23.127 -3.853 -45.488 1.00 66.31 426 LYS A O 1
ATOM 3300 N N . GLU A 1 427 ? 21.443 -4.011 -46.988 1.00 57.28 427 GLU A N 1
ATOM 3301 C CA . GLU A 1 427 ? 22.155 -4.810 -47.999 1.00 57.28 427 GLU A CA 1
ATOM 3302 C C . GLU A 1 427 ? 23.415 -4.122 -48.559 1.00 57.28 427 GLU A C 1
ATOM 3304 O O . GLU A 1 427 ? 24.349 -4.808 -48.958 1.00 57.28 427 GLU A O 1
ATOM 3309 N N . GLU A 1 428 ? 23.472 -2.786 -48.556 1.00 50.38 428 GLU A N 1
ATOM 3310 C CA . GLU A 1 428 ? 24.585 -2.020 -49.144 1.00 50.38 428 GLU A CA 1
ATOM 3311 C C . GLU A 1 428 ? 25.836 -1.955 -48.242 1.00 50.38 428 GLU A C 1
ATOM 3313 O O . GLU A 1 428 ? 26.955 -1.999 -48.753 1.00 50.38 428 GLU A O 1
ATOM 3318 N N . ASP A 1 429 ? 25.666 -1.912 -46.910 1.00 54.12 429 ASP A N 1
ATOM 3319 C CA . ASP A 1 429 ? 26.756 -1.557 -45.977 1.00 54.12 429 ASP A CA 1
ATOM 3320 C C . ASP A 1 429 ? 26.917 -2.535 -44.795 1.00 54.12 429 ASP A C 1
ATOM 3322 O O . ASP A 1 429 ? 27.820 -2.372 -43.974 1.00 54.12 429 ASP A O 1
ATOM 3326 N N . GLY A 1 430 ? 25.994 -3.490 -44.616 1.00 53.88 430 GLY A N 1
ATOM 3327 C CA . GLY A 1 430 ? 25.946 -4.376 -43.441 1.00 53.88 430 GLY A CA 1
ATOM 3328 C C . GLY A 1 430 ? 25.555 -3.687 -42.121 1.00 53.88 430 GLY A C 1
ATOM 3329 O O . GLY A 1 430 ? 25.503 -4.332 -41.073 1.00 53.88 430 GLY A O 1
ATOM 3330 N N . ASN A 1 431 ? 25.255 -2.384 -42.151 1.00 57.47 431 ASN A N 1
ATOM 3331 C CA . ASN A 1 431 ? 24.857 -1.615 -40.974 1.00 57.47 431 ASN A CA 1
ATOM 3332 C C . ASN A 1 431 ? 23.488 -2.066 -40.439 1.00 57.47 431 ASN A C 1
ATOM 3334 O O . ASN A 1 431 ? 22.517 -2.187 -41.191 1.00 57.47 431 ASN A O 1
ATOM 3338 N N . LEU A 1 432 ? 23.412 -2.264 -39.120 1.00 65.50 432 LEU A N 1
ATOM 3339 C CA . LEU A 1 432 ? 22.174 -2.560 -38.400 1.00 65.50 432 LEU A CA 1
ATOM 3340 C C . LEU A 1 432 ? 21.314 -1.296 -38.283 1.00 65.50 432 LEU A C 1
ATOM 3342 O O . LEU A 1 432 ? 21.746 -0.282 -37.734 1.00 65.50 432 LEU A O 1
ATOM 3346 N N . VAL A 1 433 ? 20.083 -1.372 -38.778 1.00 69.69 433 VAL A N 1
ATOM 3347 C CA . VAL A 1 433 ? 19.082 -0.307 -38.704 1.00 69.69 433 VAL A CA 1
ATOM 3348 C C . VAL A 1 433 ? 17.965 -0.742 -37.766 1.00 69.69 433 VAL A C 1
ATOM 3350 O O . VAL A 1 433 ? 17.361 -1.796 -37.954 1.00 69.69 433 VAL A O 1
ATOM 3353 N N . TYR A 1 434 ? 17.671 0.083 -36.761 1.00 76.69 434 TYR A N 1
ATOM 3354 C CA . TYR A 1 434 ? 16.580 -0.169 -35.821 1.00 76.69 434 TYR A CA 1
ATOM 3355 C C . TYR A 1 434 ? 15.214 0.008 -36.482 1.00 76.69 434 TYR A C 1
ATOM 3357 O O . TYR A 1 434 ? 14.984 0.944 -37.255 1.00 76.69 434 TYR A O 1
ATOM 3365 N N . VAL A 1 435 ? 14.280 -0.870 -36.128 1.00 72.75 435 VAL A N 1
ATOM 3366 C CA . VAL A 1 435 ? 12.880 -0.739 -36.522 1.00 72.75 435 VAL A CA 1
ATOM 3367 C C . VAL A 1 435 ? 12.243 0.367 -35.683 1.00 72.75 435 VAL A C 1
ATOM 3369 O O . VAL A 1 435 ? 12.316 0.368 -34.456 1.00 72.75 435 VAL A O 1
ATOM 3372 N N . ALA A 1 436 ? 11.610 1.333 -36.349 1.00 77.81 436 ALA A N 1
ATOM 3373 C CA . ALA A 1 436 ? 10.944 2.429 -35.658 1.00 77.81 436 ALA A CA 1
ATOM 3374 C C . ALA A 1 436 ? 9.821 1.893 -34.741 1.00 77.81 436 ALA A C 1
ATOM 3376 O O . ALA A 1 436 ? 9.039 1.050 -35.193 1.00 77.81 436 ALA A O 1
ATOM 3377 N N . PRO A 1 437 ? 9.642 2.427 -33.514 1.00 81.25 437 PRO A N 1
ATOM 3378 C CA . PRO A 1 437 ? 8.609 1.967 -32.576 1.00 81.25 437 PRO A CA 1
ATOM 3379 C C . PRO A 1 437 ? 7.198 1.913 -33.171 1.00 81.25 437 PRO A C 1
ATOM 3381 O O . PRO A 1 437 ? 6.416 1.019 -32.865 1.00 81.25 437 PRO A O 1
ATOM 3384 N N . LYS A 1 438 ? 6.876 2.836 -34.085 1.00 82.31 438 LYS A N 1
ATOM 3385 C CA . LYS A 1 438 ? 5.595 2.855 -34.804 1.00 82.31 438 LYS A CA 1
ATOM 3386 C C . LYS A 1 438 ? 5.361 1.590 -35.641 1.00 82.31 438 LYS A C 1
ATOM 3388 O O . LYS A 1 438 ? 4.224 1.137 -35.724 1.00 82.31 438 LYS A O 1
ATOM 3393 N N . SER A 1 439 ? 6.404 1.044 -36.264 1.00 78.81 439 SER A N 1
ATOM 3394 C CA . SER A 1 439 ? 6.312 -0.202 -37.029 1.00 78.81 439 SER A CA 1
ATOM 3395 C C . SER A 1 439 ? 6.164 -1.400 -36.094 1.00 78.81 439 SER A C 1
ATOM 3397 O O . SER A 1 439 ? 5.300 -2.232 -36.327 1.00 78.81 439 SER A O 1
ATOM 3399 N N . ILE A 1 440 ? 6.902 -1.425 -34.977 1.00 82.88 440 ILE A N 1
ATOM 3400 C CA . ILE A 1 440 ? 6.770 -2.479 -33.957 1.00 82.88 440 ILE A CA 1
ATOM 3401 C C . ILE A 1 440 ? 5.338 -2.508 -33.399 1.00 82.88 440 ILE A C 1
ATOM 3403 O O . ILE A 1 440 ? 4.705 -3.556 -33.342 1.00 82.88 440 ILE A O 1
ATOM 3407 N N . LEU A 1 441 ? 4.782 -1.344 -33.058 1.00 87.00 441 LEU A N 1
ATOM 3408 C CA . LEU A 1 441 ? 3.393 -1.227 -32.614 1.00 87.00 441 LEU A CA 1
ATOM 3409 C C . LEU A 1 441 ? 2.388 -1.685 -33.676 1.00 87.00 441 LEU A C 1
ATOM 3411 O O . LEU A 1 441 ? 1.373 -2.275 -33.332 1.00 87.00 441 LEU A O 1
ATOM 3415 N N . ARG A 1 442 ? 2.635 -1.404 -34.957 1.00 83.38 442 ARG A N 1
ATOM 3416 C CA . ARG A 1 442 ? 1.748 -1.849 -36.039 1.00 83.38 442 ARG A CA 1
ATOM 3417 C C . ARG A 1 442 ? 1.757 -3.373 -36.186 1.00 83.38 442 ARG A C 1
ATOM 3419 O O . ARG A 1 442 ? 0.707 -3.943 -36.457 1.00 83.38 442 ARG A O 1
ATOM 3426 N N . ASP A 1 443 ? 2.921 -3.995 -36.022 1.00 77.12 443 ASP A N 1
ATOM 3427 C CA . ASP A 1 443 ? 3.142 -5.389 -36.409 1.00 77.12 443 ASP A CA 1
ATOM 3428 C C . ASP A 1 443 ? 2.969 -6.372 -35.233 1.00 77.12 443 ASP A C 1
ATOM 3430 O O . ASP A 1 443 ? 2.576 -7.513 -35.457 1.00 77.12 443 ASP A O 1
ATOM 3434 N N . TYR A 1 444 ? 3.188 -5.926 -33.987 1.00 86.44 444 TYR A N 1
ATOM 3435 C CA . TYR A 1 444 ? 3.198 -6.782 -32.785 1.00 86.44 444 TYR A CA 1
ATOM 3436 C C . TYR A 1 444 ? 2.266 -6.302 -31.658 1.00 86.44 444 TYR A C 1
ATOM 3438 O O . TYR A 1 444 ? 2.372 -6.782 -30.523 1.00 86.44 444 TYR A O 1
ATOM 3446 N N . SER A 1 445 ? 1.378 -5.332 -31.930 1.00 88.56 445 SER A N 1
ATOM 3447 C CA . SER A 1 445 ? 0.416 -4.841 -30.937 1.00 88.56 445 SER A CA 1
ATOM 3448 C C . SER A 1 445 ? -1.041 -5.126 -31.279 1.00 88.56 445 SER A C 1
ATOM 3450 O O . SER A 1 445 ? -1.486 -4.971 -32.413 1.00 88.56 445 SER A O 1
ATOM 3452 N N . THR A 1 446 ? -1.811 -5.427 -30.235 1.00 90.62 446 THR A N 1
ATOM 3453 C CA . THR A 1 446 ? -3.269 -5.512 -30.255 1.00 90.62 446 THR A CA 1
ATOM 3454 C C . THR A 1 446 ? -3.874 -4.338 -29.486 1.00 90.62 446 THR A C 1
ATOM 3456 O O . THR A 1 446 ? -3.417 -3.981 -28.399 1.00 90.62 446 THR A O 1
ATOM 3459 N N . VAL A 1 447 ? -4.933 -3.732 -30.030 1.00 93.62 447 VAL A N 1
ATOM 3460 C CA . VAL A 1 447 ? -5.656 -2.633 -29.372 1.00 93.62 447 VAL A CA 1
ATOM 3461 C C . VAL A 1 447 ? -6.842 -3.189 -28.583 1.00 93.62 447 VAL A C 1
ATOM 3463 O O . VAL A 1 447 ? -7.769 -3.765 -29.155 1.00 93.62 447 VAL A O 1
ATOM 3466 N N . ALA A 1 448 ? -6.850 -2.975 -27.270 1.00 95.56 448 ALA A N 1
ATOM 3467 C CA . ALA A 1 448 ? -7.994 -3.256 -26.416 1.00 95.56 448 ALA A CA 1
ATOM 3468 C C . ALA A 1 448 ? -8.985 -2.086 -26.424 1.00 95.56 448 ALA A C 1
ATOM 3470 O O . ALA A 1 448 ? -8.610 -0.922 -26.258 1.00 95.56 448 ALA A O 1
ATOM 3471 N N . ARG A 1 449 ? -10.275 -2.395 -26.600 1.00 93.81 449 ARG A N 1
ATOM 3472 C CA . ARG A 1 449 ? -11.358 -1.398 -26.538 1.00 93.81 449 ARG A CA 1
ATOM 3473 C C . ARG A 1 449 ? -11.749 -1.066 -25.107 1.00 93.81 449 ARG A C 1
ATOM 3475 O O . ARG A 1 449 ? -12.187 0.051 -24.830 1.00 93.81 449 ARG A O 1
ATOM 3482 N N . HIS A 1 450 ? -11.572 -2.029 -24.211 1.00 93.31 450 HIS A N 1
ATOM 3483 C CA . HIS A 1 450 ? -11.883 -1.905 -22.798 1.00 93.31 450 HIS A CA 1
ATOM 3484 C C . HIS A 1 450 ? -10.707 -2.381 -21.954 1.00 93.31 450 HIS A C 1
ATOM 3486 O O . HIS A 1 450 ? -9.945 -3.257 -22.358 1.00 93.31 450 HIS A O 1
ATOM 3492 N N . VAL A 1 451 ? -10.571 -1.793 -20.769 1.00 95.44 451 VAL A N 1
ATOM 3493 C CA . VAL A 1 451 ? -9.604 -2.221 -19.759 1.00 95.44 451 VAL A CA 1
ATOM 3494 C C . VAL A 1 451 ? -10.371 -2.456 -18.473 1.00 95.44 451 VAL A C 1
ATOM 3496 O O . VAL A 1 451 ? -11.084 -1.567 -18.000 1.00 95.44 451 VAL A O 1
ATOM 3499 N N . GLU A 1 452 ? -10.217 -3.644 -17.909 1.00 95.62 452 GLU A N 1
ATOM 3500 C CA . GLU A 1 452 ? -10.757 -3.995 -16.604 1.00 95.62 452 GLU A CA 1
ATOM 3501 C C . GLU A 1 452 ? -9.625 -4.445 -15.690 1.00 95.62 452 GLU A C 1
ATOM 3503 O O . GLU A 1 452 ? -9.007 -5.484 -15.897 1.00 95.62 452 GLU A O 1
ATOM 3508 N N . ALA A 1 453 ? -9.369 -3.669 -14.645 1.00 96.94 453 ALA A N 1
ATOM 3509 C CA . ALA A 1 453 ? -8.417 -4.037 -13.616 1.00 96.94 453 ALA A CA 1
ATOM 3510 C C . ALA A 1 453 ? -9.047 -5.024 -12.626 1.00 96.94 453 ALA A C 1
ATOM 3512 O O . ALA A 1 453 ? -10.235 -4.943 -12.301 1.00 96.94 453 ALA A O 1
ATOM 3513 N N . SER A 1 454 ? -8.242 -5.933 -12.089 1.00 97.00 454 SER A N 1
ATOM 3514 C CA . SER A 1 454 ? -8.665 -6.893 -11.075 1.00 97.00 454 SER A CA 1
ATOM 3515 C C . SER A 1 454 ? -7.606 -7.059 -9.996 1.00 97.00 454 SER A C 1
ATOM 3517 O O . SER A 1 454 ? -6.445 -7.343 -10.285 1.00 97.00 454 SER A O 1
ATOM 3519 N N . LEU A 1 455 ? -8.035 -6.935 -8.740 1.00 96.75 455 LEU A N 1
ATOM 3520 C CA . LEU A 1 455 ? -7.222 -7.276 -7.572 1.00 96.75 455 LEU A CA 1
ATOM 3521 C C . LEU A 1 455 ? -7.015 -8.793 -7.450 1.00 96.75 455 LEU A C 1
ATOM 3523 O O . LEU A 1 455 ? -6.012 -9.230 -6.906 1.00 96.75 455 LEU A O 1
ATOM 3527 N N . ALA A 1 456 ? -7.972 -9.597 -7.925 1.00 94.75 456 ALA A N 1
ATOM 3528 C CA . ALA A 1 456 ? -7.972 -11.047 -7.725 1.00 94.75 456 ALA A CA 1
ATOM 3529 C C . ALA A 1 456 ? -7.167 -11.813 -8.789 1.00 94.75 456 ALA A C 1
ATOM 3531 O O . ALA A 1 456 ? -6.769 -12.954 -8.550 1.00 94.75 456 ALA A O 1
ATOM 3532 N N . LEU A 1 457 ? -6.933 -11.212 -9.960 1.00 95.12 457 LEU A N 1
ATOM 3533 C CA . LEU A 1 457 ? -6.163 -11.854 -11.024 1.00 95.12 457 LEU A CA 1
ATOM 3534 C C . LEU A 1 457 ? -4.679 -11.914 -10.658 1.00 95.12 457 LEU A C 1
ATOM 3536 O O . LEU A 1 457 ? -4.110 -10.940 -10.176 1.00 95.12 457 LEU A O 1
ATOM 3540 N N . GLN A 1 458 ? -4.055 -13.057 -10.940 1.00 93.44 458 GLN A N 1
ATOM 3541 C CA . GLN A 1 458 ? -2.613 -13.255 -10.762 1.00 93.44 458 GLN A CA 1
ATOM 3542 C C . GLN A 1 458 ? -1.816 -12.989 -12.042 1.00 93.44 458 GLN A C 1
ATOM 3544 O O . GLN A 1 458 ? -0.605 -12.800 -11.987 1.00 93.44 458 GLN A O 1
ATOM 3549 N N . ARG A 1 459 ? -2.483 -12.971 -13.202 1.00 93.00 459 ARG A N 1
ATOM 3550 C CA . ARG A 1 459 ? -1.878 -12.682 -14.505 1.00 93.00 459 ARG A CA 1
ATOM 3551 C C . ARG A 1 459 ? -2.849 -11.868 -15.347 1.00 93.00 459 ARG A C 1
ATOM 3553 O O . ARG A 1 459 ? -4.051 -12.139 -15.337 1.00 93.00 459 ARG A O 1
ATOM 3560 N N . SER A 1 460 ? -2.325 -10.858 -16.032 1.00 96.12 460 SER A N 1
ATOM 3561 C CA . SER A 1 460 ? -3.097 -10.087 -17.004 1.00 96.12 460 SER A CA 1
ATOM 3562 C C . SER A 1 460 ? -3.263 -10.893 -18.286 1.00 96.12 460 SER A C 1
ATOM 3564 O O . SER A 1 460 ? -2.377 -11.681 -18.629 1.00 96.12 460 SER A O 1
ATOM 3566 N N . TYR A 1 461 ? -4.364 -10.667 -18.994 1.00 95.00 461 TYR A N 1
ATOM 3567 C CA . TYR A 1 461 ? -4.622 -11.295 -20.284 1.00 95.00 461 TYR A CA 1
ATOM 3568 C C . TYR A 1 461 ? -5.543 -10.447 -21.158 1.00 95.00 461 TYR A C 1
ATOM 3570 O O . TYR A 1 461 ? -6.248 -9.555 -20.678 1.00 95.00 461 TYR A O 1
ATOM 3578 N N . TYR A 1 462 ? -5.530 -10.733 -22.456 1.00 94.81 462 TYR A N 1
ATOM 3579 C CA . TYR A 1 462 ? -6.411 -10.106 -23.435 1.00 94.81 462 TYR A CA 1
ATOM 3580 C C . TYR A 1 462 ? -7.507 -11.079 -23.874 1.00 94.81 462 TYR A C 1
ATOM 3582 O O . TYR A 1 462 ? -7.210 -12.150 -24.399 1.00 94.81 462 TYR A O 1
ATOM 3590 N N . ASP A 1 463 ? -8.768 -10.689 -23.695 1.00 92.56 463 ASP A N 1
ATOM 3591 C CA . ASP A 1 463 ? -9.926 -11.415 -24.211 1.00 92.56 463 ASP A CA 1
ATOM 3592 C C . ASP A 1 463 ? -10.300 -10.876 -25.598 1.00 92.56 463 ASP A C 1
ATOM 3594 O O . ASP A 1 463 ? -10.818 -9.763 -25.737 1.00 92.56 463 ASP A O 1
ATOM 3598 N N . ALA A 1 464 ? -10.053 -11.680 -26.633 1.00 89.06 464 ALA A N 1
ATOM 3599 C CA . ALA A 1 464 ? -10.336 -11.323 -28.018 1.00 89.06 464 ALA A CA 1
ATOM 3600 C C . ALA A 1 464 ? -11.840 -11.248 -28.338 1.00 89.06 464 ALA A C 1
ATOM 3602 O O . ALA A 1 464 ? -12.233 -10.467 -29.207 1.00 89.06 464 ALA A O 1
ATOM 3603 N N . ALA A 1 465 ? -12.686 -12.009 -27.633 1.00 89.88 465 ALA A N 1
ATOM 3604 C CA . ALA A 1 465 ? -14.126 -12.036 -27.885 1.00 89.88 465 ALA A CA 1
ATOM 3605 C C . ALA A 1 465 ? -14.790 -10.724 -27.449 1.00 89.88 465 ALA A C 1
ATOM 3607 O O . ALA A 1 465 ? -15.641 -10.183 -28.156 1.00 89.88 465 ALA A O 1
ATOM 3608 N N . THR A 1 466 ? -14.371 -10.186 -26.301 1.00 93.25 466 THR A N 1
ATOM 3609 C CA . THR A 1 466 ? -14.878 -8.907 -25.775 1.00 93.25 466 THR A CA 1
ATOM 3610 C C . THR A 1 466 ? -13.983 -7.712 -26.111 1.00 93.25 466 THR A C 1
ATOM 3612 O O . THR A 1 466 ? -14.378 -6.567 -25.891 1.00 93.25 466 THR A O 1
ATOM 3615 N N . GLN A 1 467 ? -12.791 -7.960 -26.662 1.00 93.62 467 GLN A N 1
ATOM 3616 C CA . GLN A 1 467 ? -11.736 -6.969 -26.903 1.00 93.62 467 GLN A CA 1
ATOM 3617 C C . GLN A 1 467 ? -11.334 -6.211 -25.628 1.00 93.62 467 GLN A C 1
ATOM 3619 O O . GLN A 1 467 ? -11.023 -5.011 -25.667 1.00 93.62 467 GLN A O 1
ATOM 3624 N N . THR A 1 468 ? -11.349 -6.919 -24.497 1.00 95.06 468 THR A N 1
ATOM 3625 C CA . THR A 1 468 ? -11.060 -6.383 -23.164 1.00 95.06 468 THR A CA 1
ATOM 3626 C C . THR A 1 468 ? -9.692 -6.847 -22.697 1.00 95.06 468 THR A C 1
ATOM 3628 O O . THR A 1 468 ? -9.386 -8.037 -22.708 1.00 95.06 468 THR A O 1
ATOM 3631 N N . PHE A 1 469 ? -8.868 -5.910 -22.236 1.00 97.00 469 PHE A N 1
ATOM 3632 C CA . PHE A 1 469 ? -7.664 -6.248 -21.493 1.00 97.00 469 PHE A CA 1
ATOM 3633 C C . PHE A 1 469 ? -7.988 -6.350 -20.003 1.00 97.00 469 PHE A C 1
ATOM 3635 O O . PHE A 1 469 ? -8.379 -5.363 -19.370 1.00 97.00 469 PHE A O 1
ATOM 3642 N N . HIS A 1 470 ? -7.831 -7.547 -19.452 1.00 96.31 470 HIS A N 1
ATOM 3643 C CA . HIS A 1 470 ? -7.976 -7.812 -18.032 1.00 96.31 470 HIS A CA 1
ATOM 3644 C C . HIS A 1 470 ? -6.619 -7.646 -17.353 1.00 96.31 470 HIS A C 1
ATOM 3646 O O . HIS A 1 470 ? -5.715 -8.460 -17.524 1.00 96.31 470 HIS A O 1
ATOM 3652 N N . GLU A 1 471 ? -6.470 -6.576 -16.580 1.00 96.75 471 GLU A N 1
ATOM 3653 C CA . GLU A 1 471 ? -5.217 -6.217 -15.923 1.00 96.75 471 GLU A CA 1
ATOM 3654 C C . GLU A 1 471 ? -5.168 -6.797 -14.502 1.00 96.75 471 GLU A C 1
ATOM 3656 O O . GLU A 1 471 ? -5.963 -6.427 -13.634 1.00 96.75 471 GLU A O 1
ATOM 3661 N N . ALA A 1 472 ? -4.209 -7.685 -14.242 1.00 96.12 472 ALA A N 1
ATOM 3662 C CA . ALA A 1 472 ? -3.858 -8.118 -12.895 1.00 96.12 472 ALA A CA 1
ATOM 3663 C C . ALA A 1 472 ? -3.043 -7.021 -12.207 1.00 96.12 472 ALA A C 1
ATOM 3665 O O . ALA A 1 472 ? -1.855 -6.855 -12.479 1.00 96.12 472 ALA A O 1
ATOM 3666 N N . VAL A 1 473 ? -3.684 -6.259 -11.319 1.00 93.81 473 VAL A N 1
ATOM 3667 C CA . VAL A 1 473 ? -3.026 -5.112 -10.674 1.00 93.81 473 VAL A CA 1
ATOM 3668 C C . VAL A 1 473 ? -2.298 -5.477 -9.383 1.00 93.81 473 VAL A C 1
ATOM 3670 O O . VAL A 1 473 ? -1.366 -4.780 -9.021 1.00 93.81 473 VAL A O 1
ATOM 3673 N N . CYS A 1 474 ? -2.679 -6.560 -8.699 1.00 92.94 474 CYS A N 1
ATOM 3674 C CA . CYS A 1 474 ? -2.022 -7.019 -7.467 1.00 92.94 474 CYS A CA 1
ATOM 3675 C C . CYS A 1 474 ? -1.705 -8.522 -7.519 1.00 92.94 474 CYS A C 1
ATOM 3677 O O . CYS A 1 474 ? -2.235 -9.287 -6.706 1.00 92.94 474 CYS A O 1
ATOM 3679 N N . PRO A 1 475 ? -0.862 -8.978 -8.464 1.00 93.88 475 PRO A N 1
ATOM 3680 C CA . PRO A 1 475 ? -0.347 -10.339 -8.405 1.00 93.88 475 PRO A CA 1
ATOM 3681 C C . PRO A 1 475 ? 0.447 -10.533 -7.106 1.00 93.88 475 PRO A C 1
ATOM 3683 O O . PRO A 1 475 ? 1.180 -9.640 -6.677 1.00 93.88 475 PRO A O 1
ATOM 3686 N N . MET A 1 476 ? 0.282 -11.683 -6.457 1.00 95.25 476 MET A N 1
ATOM 3687 C CA . MET A 1 476 ? 1.020 -12.002 -5.235 1.00 95.25 476 MET A CA 1
ATOM 3688 C C . MET A 1 476 ? 2.501 -12.227 -5.551 1.00 95.25 476 MET A C 1
ATOM 3690 O O . MET A 1 476 ? 2.858 -12.746 -6.613 1.00 95.25 476 MET A O 1
ATOM 3694 N N . ARG A 1 477 ? 3.371 -11.866 -4.607 1.00 94.56 477 ARG A N 1
ATOM 3695 C CA . ARG A 1 477 ? 4.790 -12.222 -4.656 1.00 94.56 477 ARG A CA 1
ATOM 3696 C C . ARG A 1 477 ? 4.932 -13.752 -4.580 1.00 94.56 477 ARG A C 1
ATOM 3698 O O . ARG A 1 477 ? 4.144 -14.397 -3.884 1.00 94.56 477 ARG A O 1
ATOM 3705 N N . PRO A 1 478 ? 5.925 -14.346 -5.263 1.00 92.75 478 PRO A N 1
ATOM 3706 C CA . PRO A 1 478 ? 6.173 -15.783 -5.208 1.00 92.75 478 PRO A CA 1
ATOM 3707 C C . PRO A 1 478 ? 6.807 -16.154 -3.858 1.00 92.75 478 PRO A C 1
ATOM 3709 O O . PRO A 1 478 ? 8.023 -16.248 -3.733 1.00 92.75 478 PRO A O 1
ATOM 3712 N N . LEU A 1 479 ? 5.979 -16.305 -2.824 1.00 94.88 479 LEU A N 1
ATOM 3713 C CA . LEU A 1 479 ? 6.404 -16.671 -1.473 1.00 94.88 479 LEU A CA 1
ATOM 3714 C C . LEU A 1 479 ? 6.074 -18.138 -1.185 1.00 94.88 479 LEU A C 1
ATOM 3716 O O . LEU A 1 479 ? 4.957 -18.590 -1.448 1.00 94.88 479 LEU A O 1
ATOM 3720 N N . THR A 1 480 ? 7.019 -18.859 -0.581 1.00 96.44 480 THR A N 1
ATOM 3721 C CA . THR A 1 480 ? 6.805 -20.234 -0.114 1.00 96.44 480 THR A CA 1
ATOM 3722 C C . THR A 1 480 ? 6.062 -20.224 1.223 1.00 96.44 480 THR A C 1
ATOM 3724 O O . THR A 1 480 ? 6.579 -19.664 2.195 1.00 96.44 480 THR A O 1
ATOM 3727 N N . PRO A 1 481 ? 4.868 -20.834 1.317 1.00 97.81 481 PRO A N 1
ATOM 3728 C CA . PRO A 1 481 ? 4.123 -20.880 2.572 1.00 97.81 481 PRO A CA 1
ATOM 3729 C C . PRO A 1 481 ? 4.848 -21.704 3.630 1.00 97.81 481 PRO A C 1
ATOM 3731 O O . PRO A 1 481 ? 5.333 -22.795 3.334 1.00 97.81 481 PRO A O 1
ATOM 3734 N N . LYS A 1 482 ? 4.906 -21.193 4.861 1.00 97.81 482 LYS A N 1
ATOM 3735 C CA . LYS A 1 482 ? 5.629 -21.824 5.969 1.00 97.81 482 LYS A CA 1
ATOM 3736 C C . LYS A 1 482 ? 4.935 -21.525 7.293 1.00 97.81 482 LYS A C 1
ATOM 3738 O O . LYS A 1 482 ? 4.641 -20.370 7.580 1.00 97.81 482 LYS A O 1
ATOM 3743 N N . GLU A 1 483 ? 4.688 -22.558 8.090 1.00 98.12 483 GLU A N 1
ATOM 3744 C CA . GLU A 1 483 ? 4.171 -22.402 9.449 1.00 98.12 483 GLU A CA 1
ATOM 3745 C C . GLU A 1 483 ? 5.207 -21.722 10.355 1.00 98.12 483 GLU A C 1
ATOM 3747 O O . GLU A 1 483 ? 6.408 -21.970 10.234 1.00 98.12 483 GLU A O 1
ATOM 3752 N N . ASN A 1 484 ? 4.739 -20.877 11.272 1.00 97.81 484 ASN A N 1
ATOM 3753 C CA . ASN A 1 484 ? 5.551 -20.305 12.333 1.00 97.81 484 ASN A CA 1
ATOM 3754 C C . ASN A 1 484 ? 4.722 -20.355 13.634 1.00 97.81 484 ASN A C 1
ATOM 3756 O O . ASN A 1 484 ? 3.718 -19.642 13.725 1.00 97.81 484 ASN A O 1
ATOM 3760 N N . PRO A 1 485 ? 5.103 -21.199 14.612 1.00 97.62 485 PRO A N 1
ATOM 3761 C CA . PRO A 1 485 ? 4.358 -21.363 15.861 1.00 97.62 485 PRO A CA 1
ATOM 3762 C C . PRO A 1 485 ? 4.248 -20.086 16.700 1.00 97.62 485 PRO A C 1
ATOM 3764 O O . PRO A 1 485 ? 3.234 -19.877 17.364 1.00 97.62 485 PRO A O 1
ATOM 3767 N N . ASP A 1 486 ? 5.249 -19.209 16.649 1.00 97.25 486 ASP A N 1
ATOM 3768 C CA . ASP A 1 486 ? 5.246 -17.970 17.425 1.00 97.25 486 ASP A CA 1
ATOM 3769 C C . ASP A 1 486 ? 4.292 -16.932 16.832 1.00 97.25 486 ASP A C 1
ATOM 3771 O O . ASP A 1 486 ? 3.539 -16.270 17.548 1.00 97.25 486 ASP A O 1
ATOM 3775 N N . ILE A 1 487 ? 4.245 -16.845 15.499 1.00 97.50 487 ILE A N 1
ATOM 3776 C CA . ILE A 1 487 ? 3.255 -16.020 14.796 1.00 97.50 487 ILE A CA 1
ATOM 3777 C C . ILE A 1 487 ? 1.846 -16.565 15.053 1.00 97.50 487 ILE A C 1
ATOM 3779 O O . ILE A 1 487 ? 0.933 -15.779 15.303 1.00 97.50 487 ILE A O 1
ATOM 3783 N N . GLN A 1 488 ? 1.667 -17.890 15.047 1.00 97.88 488 GLN A N 1
ATOM 3784 C CA . GLN A 1 488 ? 0.394 -18.535 15.382 1.00 97.88 488 GLN A CA 1
ATOM 3785 C C . GLN A 1 488 ? -0.063 -18.158 16.803 1.00 97.88 488 GLN A C 1
ATOM 3787 O O . GLN A 1 488 ? -1.172 -17.648 16.972 1.00 97.88 488 GLN A O 1
ATOM 3792 N N . LYS A 1 489 ? 0.810 -18.320 17.809 1.00 96.81 489 LYS A N 1
ATOM 3793 C CA . LYS A 1 489 ? 0.539 -17.943 19.209 1.00 96.81 489 LYS A CA 1
ATOM 3794 C C . LYS A 1 489 ? 0.229 -16.448 19.339 1.00 96.81 489 LYS A C 1
ATOM 3796 O O . LYS A 1 489 ? -0.720 -16.072 20.026 1.00 96.81 489 LYS A O 1
ATOM 3801 N N . TRP A 1 490 ? 0.973 -15.583 18.650 1.00 95.50 490 TRP A N 1
ATOM 3802 C CA . TRP A 1 490 ? 0.701 -14.145 18.638 1.00 95.50 490 TRP A CA 1
ATOM 3803 C C . TRP A 1 490 ? -0.667 -13.805 18.042 1.00 95.50 490 TRP A C 1
ATOM 3805 O O . TRP A 1 490 ? -1.392 -13.002 18.628 1.00 95.50 490 TRP A O 1
ATOM 3815 N N . LEU A 1 491 ? -1.051 -14.414 16.916 1.00 95.62 491 LEU A N 1
ATOM 3816 C CA . LEU A 1 491 ? -2.369 -14.202 16.310 1.00 95.62 491 LEU A CA 1
ATOM 3817 C C . LEU A 1 491 ? -3.496 -14.651 17.249 1.00 95.62 491 LEU A C 1
ATOM 3819 O O . LEU A 1 491 ? -4.503 -13.955 17.368 1.00 95.62 491 LEU A O 1
ATOM 3823 N N . GLU A 1 492 ? -3.323 -15.764 17.960 1.00 95.88 492 GLU A N 1
ATOM 3824 C CA . GLU A 1 492 ? -4.285 -16.227 18.966 1.00 95.88 492 GLU A CA 1
ATOM 3825 C C . GLU A 1 492 ? -4.425 -15.228 20.123 1.00 95.88 492 GLU A C 1
ATOM 3827 O O . GLU A 1 492 ? -5.540 -14.859 20.497 1.00 95.88 492 GLU A O 1
ATOM 3832 N N . MET A 1 493 ? -3.305 -14.712 20.641 1.00 93.25 493 MET A N 1
ATOM 3833 C CA . MET A 1 493 ? -3.309 -13.681 21.685 1.00 93.25 493 MET A CA 1
ATOM 3834 C C . MET A 1 493 ? -3.931 -12.363 21.203 1.00 93.25 493 MET A C 1
ATOM 3836 O O . MET A 1 493 ? -4.677 -11.727 21.946 1.00 93.25 493 MET A O 1
ATOM 3840 N N . LEU A 1 494 ? -3.638 -11.955 19.964 1.00 92.00 494 LEU A N 1
ATOM 3841 C CA . LEU A 1 494 ? -4.153 -10.727 19.358 1.00 92.00 494 LEU A CA 1
ATOM 3842 C C . LEU A 1 494 ? -5.662 -10.809 19.110 1.00 92.00 494 LEU A C 1
ATOM 3844 O O . LEU A 1 494 ? -6.366 -9.810 19.246 1.00 92.00 494 LEU A O 1
ATOM 3848 N N . GLY A 1 495 ? -6.154 -11.990 18.735 1.00 90.94 495 GLY A N 1
ATOM 3849 C CA . GLY A 1 495 ? -7.569 -12.223 18.480 1.00 90.94 495 GLY A CA 1
ATOM 3850 C C . GLY A 1 495 ? -8.413 -12.403 19.743 1.00 90.94 495 GLY A C 1
ATOM 3851 O O . GLY A 1 495 ? -9.624 -12.198 19.679 1.00 90.94 495 GLY A O 1
ATOM 3852 N N . GLY A 1 496 ? -7.804 -12.763 20.878 1.00 89.88 496 GLY A N 1
ATOM 3853 C CA . GLY A 1 496 ? -8.489 -12.888 22.164 1.00 89.88 496 GLY A CA 1
ATOM 3854 C C . GLY A 1 496 ? -9.658 -13.879 22.118 1.00 89.88 496 GLY A C 1
ATOM 3855 O O . GLY A 1 496 ? -9.511 -15.019 21.680 1.00 89.88 496 GLY A O 1
ATOM 3856 N N . ASP A 1 497 ? -10.846 -13.435 22.530 1.00 87.50 497 ASP A N 1
ATOM 3857 C CA . ASP A 1 497 ? -12.088 -14.224 22.483 1.00 87.50 497 ASP A CA 1
ATOM 3858 C C . ASP A 1 497 ? -12.545 -14.574 21.050 1.00 87.50 497 ASP A C 1
ATOM 3860 O O . ASP A 1 497 ? -13.399 -15.442 20.845 1.00 87.50 497 ASP A O 1
ATOM 3864 N N . GLN A 1 498 ? -11.967 -13.909 20.050 1.00 91.44 498 GLN A N 1
ATOM 3865 C CA . GLN A 1 498 ? -12.260 -14.074 18.632 1.00 91.44 498 GLN A CA 1
ATOM 3866 C C . GLN A 1 498 ? -11.048 -14.555 17.818 1.00 91.44 498 GLN A C 1
ATOM 3868 O O . GLN A 1 498 ? -11.047 -14.418 16.591 1.00 91.44 498 GLN A O 1
ATOM 3873 N N . ALA A 1 499 ? -10.062 -15.187 18.470 1.00 93.44 499 ALA A N 1
ATOM 3874 C CA . ALA A 1 499 ? -8.884 -15.792 17.838 1.00 93.44 499 ALA A CA 1
ATOM 3875 C C . ALA A 1 499 ? -9.225 -16.654 16.612 1.00 93.44 499 ALA A C 1
ATOM 3877 O O . ALA A 1 499 ? -8.674 -16.438 15.534 1.00 93.44 499 ALA A O 1
ATOM 3878 N N . ASP A 1 500 ? -10.207 -17.552 16.724 1.00 94.94 500 ASP A N 1
ATOM 3879 C CA . ASP A 1 500 ? -10.621 -18.405 15.603 1.00 94.94 500 ASP A CA 1
ATOM 3880 C C . ASP A 1 500 ? -11.087 -17.613 14.380 1.00 94.94 500 ASP A C 1
ATOM 3882 O O . ASP A 1 500 ? -10.739 -17.951 13.250 1.00 94.94 500 ASP A O 1
ATOM 3886 N N . LYS A 1 501 ? -11.842 -16.527 14.591 1.00 94.31 501 LYS A N 1
ATOM 3887 C CA . LYS A 1 501 ? -12.307 -15.673 13.492 1.00 94.31 501 LYS A CA 1
ATOM 3888 C C . LYS A 1 501 ? -11.176 -14.859 12.882 1.00 94.31 501 LYS A C 1
ATOM 3890 O O . LYS A 1 501 ? -11.201 -14.625 11.675 1.00 94.31 501 LYS A O 1
ATOM 3895 N N . LEU A 1 502 ? -10.202 -14.428 13.684 1.00 95.94 502 LEU A N 1
ATOM 3896 C CA . LEU A 1 502 ? -9.003 -13.776 13.165 1.00 95.94 502 LEU A CA 1
ATOM 3897 C C . LEU A 1 502 ? -8.205 -14.741 12.279 1.00 95.94 502 LEU A C 1
ATOM 3899 O O . LEU A 1 502 ? -7.839 -14.378 11.164 1.00 95.94 502 LEU A O 1
ATOM 3903 N N . LEU A 1 503 ? -8.001 -15.980 12.725 1.00 97.69 503 LEU A N 1
ATOM 3904 C CA . LEU A 1 503 ? -7.310 -17.007 11.943 1.00 97.69 503 LEU A CA 1
ATOM 3905 C C . LEU A 1 503 ? -8.072 -17.356 10.654 1.00 97.69 503 LEU A C 1
ATOM 3907 O O . LEU A 1 503 ? -7.454 -17.463 9.596 1.00 97.69 503 LEU A O 1
ATOM 3911 N N . ASP A 1 504 ? -9.405 -17.455 10.699 1.00 97.31 504 ASP A N 1
ATOM 3912 C CA . ASP A 1 504 ? -10.246 -17.629 9.503 1.00 97.31 504 ASP A CA 1
ATOM 3913 C C . ASP A 1 504 ? -10.107 -16.447 8.529 1.00 97.31 504 ASP A C 1
ATOM 3915 O O . ASP A 1 504 ? -10.074 -16.614 7.302 1.00 97.31 504 ASP A O 1
ATOM 3919 N N . TRP A 1 505 ? -10.011 -15.230 9.069 1.00 97.50 505 TRP A N 1
ATOM 3920 C CA . TRP A 1 505 ? -9.839 -14.019 8.275 1.00 97.50 505 TRP A CA 1
ATOM 3921 C C . TRP A 1 505 ? -8.473 -13.999 7.588 1.00 97.50 505 TRP A C 1
ATOM 3923 O O . TRP A 1 505 ? -8.403 -13.729 6.390 1.00 97.50 505 TRP A O 1
ATOM 3933 N N . VAL A 1 506 ? -7.404 -14.348 8.311 1.00 97.94 506 VAL A N 1
ATOM 3934 C CA . VAL A 1 506 ? -6.043 -14.461 7.763 1.00 97.94 506 VAL A CA 1
ATOM 3935 C C . VAL A 1 506 ? -5.969 -15.579 6.718 1.00 97.94 506 VAL A C 1
ATOM 3937 O O . VAL A 1 506 ? -5.414 -15.371 5.643 1.00 97.94 506 VAL A O 1
ATOM 3940 N N . ALA A 1 507 ? -6.604 -16.727 6.961 1.00 97.88 507 ALA A N 1
ATOM 3941 C CA . ALA A 1 507 ? -6.649 -17.835 6.005 1.00 97.88 507 ALA A CA 1
ATOM 3942 C C . ALA A 1 507 ? -7.392 -17.473 4.703 1.00 97.88 507 ALA A C 1
ATOM 3944 O O . ALA A 1 507 ? -7.019 -17.908 3.617 1.00 97.88 507 ALA A O 1
ATOM 3945 N N . THR A 1 508 ? -8.426 -16.630 4.770 1.00 96.75 508 THR A N 1
ATOM 3946 C CA . THR A 1 508 ? -9.187 -16.178 3.585 1.00 96.75 508 THR A CA 1
ATOM 3947 C C . THR A 1 508 ? -8.703 -14.840 3.011 1.00 96.75 508 THR A C 1
ATOM 3949 O O . THR A 1 508 ? -9.270 -14.307 2.045 1.00 96.75 508 THR A O 1
ATOM 3952 N N . TYR A 1 509 ? -7.624 -14.292 3.570 1.00 95.44 509 TYR A N 1
ATOM 3953 C CA . TYR A 1 509 ? -7.135 -12.947 3.301 1.00 95.44 509 TYR A CA 1
ATOM 3954 C C . TYR A 1 509 ? -6.785 -12.711 1.828 1.00 95.44 509 TYR A C 1
ATOM 3956 O O . TYR A 1 509 ? -7.152 -11.673 1.274 1.00 95.44 509 TYR A O 1
ATOM 3964 N N . THR A 1 510 ? -6.178 -13.694 1.162 1.00 96.56 510 THR A N 1
ATOM 3965 C CA . THR A 1 510 ? -5.767 -13.610 -0.250 1.00 96.56 510 THR A CA 1
ATOM 3966 C C . THR A 1 510 ? -6.918 -13.793 -1.246 1.00 96.56 510 THR A C 1
ATOM 3968 O O . THR A 1 510 ? -6.758 -13.502 -2.432 1.00 96.56 510 THR A O 1
ATOM 3971 N N . ASN A 1 511 ? -8.112 -14.212 -0.803 1.00 95.75 511 ASN A N 1
ATOM 3972 C CA . ASN A 1 511 ? -9.271 -14.389 -1.683 1.00 95.75 511 ASN A CA 1
ATOM 3973 C C . ASN A 1 511 ? -9.982 -13.059 -1.992 1.00 95.75 511 ASN A C 1
ATOM 3975 O O . ASN A 1 511 ? -11.078 -12.767 -1.505 1.00 95.75 511 ASN A O 1
ATOM 3979 N N . LEU A 1 512 ? -9.380 -12.243 -2.848 1.00 96.88 512 LEU A N 1
ATOM 3980 C CA . LEU A 1 512 ? -9.882 -10.907 -3.186 1.00 96.88 512 LEU A CA 1
ATOM 3981 C C . LEU A 1 512 ? -11.115 -10.924 -4.108 1.00 96.88 512 LEU A C 1
ATOM 3983 O O . LEU A 1 512 ? -11.636 -9.866 -4.448 1.00 96.88 512 LEU A O 1
ATOM 3987 N N . SER A 1 513 ? -11.621 -12.092 -4.518 1.00 94.31 513 SER A N 1
ATOM 3988 C CA . SER A 1 513 ? -12.840 -12.189 -5.340 1.00 94.31 513 SER A CA 1
ATOM 3989 C C . SER A 1 513 ? -14.120 -11.922 -4.539 1.00 94.31 513 SER A C 1
ATOM 3991 O O . SER A 1 513 ? -15.128 -11.477 -5.092 1.00 94.31 513 SER A O 1
ATOM 3993 N N . ARG A 1 514 ? -14.071 -12.151 -3.220 1.00 94.38 514 ARG A N 1
ATOM 3994 C CA . ARG A 1 514 ? -15.205 -12.019 -2.305 1.00 94.38 514 ARG A CA 1
ATOM 3995 C C . ARG A 1 514 ? -14.903 -11.055 -1.163 1.00 94.38 514 ARG A C 1
ATOM 3997 O O . ARG A 1 514 ? -13.759 -10.823 -0.769 1.00 94.38 514 ARG A O 1
ATOM 4004 N N . GLN A 1 515 ? -15.981 -10.478 -0.650 1.00 94.81 515 GLN A N 1
ATOM 4005 C CA . GLN A 1 515 ? -15.972 -9.554 0.477 1.00 94.81 515 GLN A CA 1
ATOM 4006 C C . GLN A 1 515 ? -15.696 -10.307 1.779 1.00 94.81 515 GLN A C 1
ATOM 4008 O O . GLN A 1 515 ? -16.142 -11.439 1.952 1.00 94.81 515 GLN A O 1
ATOM 4013 N N . THR A 1 516 ? -14.996 -9.657 2.699 1.00 95.50 516 THR A N 1
ATOM 4014 C CA . THR A 1 516 ? -14.780 -10.115 4.076 1.00 95.50 516 THR A CA 1
ATOM 4015 C C . THR A 1 516 ? -15.043 -8.943 5.021 1.00 95.50 516 THR A C 1
ATOM 4017 O O . THR A 1 516 ? -15.013 -7.792 4.571 1.00 95.50 516 THR A O 1
ATOM 4020 N N . CYS A 1 517 ? -15.329 -9.199 6.296 1.00 93.75 517 CYS A N 1
ATOM 4021 C CA . CYS A 1 517 ? -15.416 -8.129 7.287 1.00 93.75 517 CYS A CA 1
ATOM 4022 C C . CYS A 1 517 ? -14.083 -7.359 7.399 1.00 93.75 517 CYS A C 1
ATOM 4024 O O . CYS A 1 517 ? -13.012 -7.875 7.081 1.00 93.75 517 CYS A O 1
ATOM 4026 N N . ALA A 1 518 ? -14.136 -6.101 7.824 1.00 93.44 518 ALA A N 1
ATOM 4027 C CA . ALA A 1 518 ? -12.951 -5.346 8.213 1.00 93.44 518 ALA A CA 1
ATOM 4028 C C . ALA A 1 518 ? -12.514 -5.742 9.625 1.00 93.44 518 ALA A C 1
ATOM 4030 O O . ALA A 1 518 ? -13.366 -6.027 10.464 1.00 93.44 518 ALA A O 1
ATOM 4031 N N . ILE A 1 519 ? -11.217 -5.702 9.912 1.00 93.19 519 ILE A N 1
ATOM 4032 C CA . ILE A 1 519 ? -10.722 -5.828 11.285 1.00 93.19 519 ILE A CA 1
ATOM 4033 C C . ILE A 1 519 ? -10.765 -4.448 11.934 1.00 93.19 519 ILE A C 1
ATOM 4035 O O . ILE A 1 519 ? -10.253 -3.483 11.370 1.00 93.19 519 ILE A O 1
ATOM 4039 N N . TYR A 1 520 ? -11.358 -4.363 13.118 1.00 89.62 520 TYR A N 1
ATOM 4040 C CA . TYR A 1 520 ? -11.231 -3.218 14.008 1.00 89.62 520 TYR A CA 1
ATOM 4041 C C . TYR A 1 520 ? -10.374 -3.641 15.193 1.00 89.62 520 TYR A C 1
ATOM 4043 O O . TYR A 1 520 ? -10.831 -4.411 16.034 1.00 89.62 520 TYR A O 1
ATOM 4051 N N . LEU A 1 521 ? -9.129 -3.176 15.230 1.00 89.00 521 LEU A N 1
ATOM 4052 C CA . LEU A 1 521 ? -8.173 -3.528 16.266 1.00 89.00 521 LEU A CA 1
ATOM 4053 C C . LEU A 1 521 ? -8.136 -2.429 17.330 1.00 89.00 521 LEU A C 1
ATOM 4055 O O . LEU A 1 521 ? -7.490 -1.392 17.142 1.00 89.00 521 LEU A O 1
ATOM 4059 N N . HIS A 1 522 ? -8.810 -2.682 18.451 1.00 85.69 522 HIS A N 1
ATOM 4060 C CA . HIS A 1 522 ? -8.725 -1.861 19.650 1.00 85.69 522 HIS A CA 1
ATOM 4061 C C . HIS A 1 522 ? -7.729 -2.483 20.628 1.00 85.69 522 HIS A C 1
ATOM 4063 O O . HIS A 1 522 ? -7.908 -3.594 21.112 1.00 85.69 522 HIS A O 1
ATOM 4069 N N . SER A 1 523 ? -6.627 -1.793 20.890 1.00 76.56 523 SER A N 1
ATOM 4070 C CA . SER A 1 523 ? -5.525 -2.346 21.686 1.00 76.56 523 SER A CA 1
ATOM 4071 C C . SER A 1 523 ? -4.791 -1.249 22.451 1.00 76.56 523 SER A C 1
ATOM 4073 O O . SER A 1 523 ? -4.913 -0.068 22.119 1.00 76.56 523 SER A O 1
ATOM 4075 N N . GLY A 1 524 ? -4.023 -1.606 23.483 1.00 74.75 524 GLY A N 1
ATOM 4076 C CA . GLY A 1 524 ? -3.162 -0.665 24.206 1.00 74.75 524 GLY A CA 1
ATOM 4077 C C . GLY A 1 524 ? -1.896 -0.294 23.414 1.00 74.75 524 GLY A C 1
ATOM 4078 O O . GLY A 1 524 ? -1.578 -0.948 22.419 1.00 74.75 524 GLY A O 1
ATOM 4079 N N . PRO A 1 525 ? -1.153 0.760 23.795 1.00 75.69 525 PRO A N 1
ATOM 4080 C CA . PRO A 1 525 ? 0.096 1.140 23.126 1.00 75.69 525 PRO A CA 1
ATOM 4081 C C . PRO A 1 525 ? 1.126 -0.002 23.098 1.00 75.69 525 PRO A C 1
ATOM 4083 O O . PRO A 1 525 ? 1.226 -0.777 24.055 1.00 75.69 525 PRO A O 1
ATOM 4086 N N . SER A 1 526 ? 1.914 -0.072 22.021 1.00 73.38 526 SER A N 1
ATOM 4087 C CA . SER A 1 526 ? 3.023 -1.031 21.852 1.00 73.38 526 SER A CA 1
ATOM 4088 C C . SER A 1 526 ? 2.624 -2.516 21.871 1.00 73.38 526 SER A C 1
ATOM 4090 O O . SER A 1 526 ? 3.378 -3.356 22.341 1.00 73.38 526 SER A O 1
ATOM 4092 N N . THR A 1 527 ? 1.441 -2.847 21.352 1.00 78.12 527 THR A N 1
ATOM 4093 C CA . THR A 1 527 ? 0.913 -4.226 21.234 1.00 78.12 527 THR A CA 1
ATOM 4094 C C . THR A 1 527 ? 1.034 -4.804 19.816 1.00 78.12 527 THR A C 1
ATOM 4096 O O . THR A 1 527 ? 0.482 -5.859 19.521 1.00 78.12 527 THR A O 1
ATOM 4099 N N . GLY A 1 528 ? 1.739 -4.108 18.913 1.00 74.62 528 GLY A N 1
ATOM 4100 C CA . GLY A 1 528 ? 1.917 -4.544 17.522 1.00 74.62 528 GLY A CA 1
ATOM 4101 C C . GLY A 1 528 ? 0.751 -4.196 16.584 1.00 74.62 528 GLY A C 1
ATOM 4102 O O . GLY A 1 528 ? 0.474 -4.938 15.647 1.00 74.62 528 GLY A O 1
ATOM 4103 N N . LYS A 1 529 ? 0.069 -3.061 16.793 1.00 79.06 529 LYS A N 1
ATOM 4104 C CA . LYS A 1 529 ? -1.119 -2.658 16.002 1.00 79.06 529 LYS A CA 1
ATOM 4105 C C . LYS A 1 529 ? -0.862 -2.587 14.500 1.00 79.06 529 LYS A C 1
ATOM 4107 O O . LYS A 1 529 ? -1.666 -3.047 13.698 1.00 79.06 529 LYS A O 1
ATOM 4112 N N . SER A 1 530 ? 0.282 -2.023 14.129 1.00 86.81 530 SER A N 1
ATOM 4113 C CA . SER A 1 530 ? 0.723 -1.934 12.741 1.00 86.81 530 SER A CA 1
ATOM 4114 C C . SER A 1 530 ? 1.348 -3.238 12.241 1.00 86.81 530 SER A C 1
ATOM 4116 O O . SER A 1 530 ? 1.300 -3.488 11.038 1.00 86.81 530 SER A O 1
ATOM 4118 N N . LEU A 1 531 ? 1.865 -4.095 13.133 1.00 92.31 531 LEU A N 1
ATOM 4119 C CA . LEU A 1 531 ? 2.623 -5.303 12.789 1.00 92.31 531 LEU A CA 1
ATOM 4120 C C . LEU A 1 531 ? 1.811 -6.260 11.911 1.00 92.31 531 LEU A C 1
ATOM 4122 O O . LEU A 1 531 ? 2.303 -6.705 10.876 1.00 92.31 531 LEU A O 1
ATOM 4126 N N . LEU A 1 532 ? 0.542 -6.501 12.262 1.00 93.44 532 LEU A N 1
ATOM 4127 C CA . LEU A 1 532 ? -0.355 -7.346 11.466 1.00 93.44 532 LEU A CA 1
ATOM 4128 C C . LEU A 1 532 ? -0.522 -6.802 10.046 1.00 93.44 532 LEU A C 1
ATOM 4130 O O . LEU A 1 532 ? -0.378 -7.535 9.070 1.00 93.44 532 LEU A O 1
ATOM 4134 N N . SER A 1 533 ? -0.794 -5.505 9.923 1.00 94.19 533 SER A N 1
ATOM 4135 C CA . SER A 1 533 ? -1.008 -4.880 8.620 1.00 94.19 533 SER A CA 1
ATOM 4136 C C . SER A 1 533 ? 0.263 -4.826 7.764 1.00 94.19 533 SER A C 1
ATOM 4138 O O . SER A 1 533 ? 0.203 -5.080 6.562 1.00 94.19 533 SER A O 1
ATOM 4140 N N . GLN A 1 534 ? 1.419 -4.558 8.378 1.00 95.25 534 GLN A N 1
ATOM 4141 C CA . GLN A 1 534 ? 2.710 -4.516 7.695 1.00 95.25 534 GLN A CA 1
ATOM 4142 C C . GLN A 1 534 ? 3.128 -5.908 7.225 1.00 95.25 534 GLN A C 1
ATOM 4144 O O . GLN A 1 534 ? 3.456 -6.074 6.053 1.00 95.25 534 GLN A O 1
ATOM 4149 N N . GLY A 1 535 ? 3.042 -6.913 8.099 1.00 96.25 535 GLY A N 1
ATOM 4150 C CA . GLY A 1 535 ? 3.394 -8.291 7.771 1.00 96.25 535 GLY A CA 1
ATOM 4151 C C . GLY A 1 535 ? 2.497 -8.892 6.691 1.00 96.25 535 GLY A C 1
ATOM 4152 O O . GLY A 1 535 ? 2.984 -9.531 5.765 1.00 96.25 535 GLY A O 1
ATOM 4153 N N . LEU A 1 536 ? 1.186 -8.639 6.739 1.00 97.19 536 LEU A N 1
ATOM 4154 C CA . LEU A 1 536 ? 0.259 -9.140 5.722 1.00 97.19 536 LEU A CA 1
ATOM 4155 C C . LEU A 1 536 ? 0.376 -8.413 4.372 1.00 97.19 536 LEU A C 1
ATOM 4157 O O . LEU A 1 536 ? 0.098 -9.013 3.332 1.00 97.19 536 LEU A O 1
ATOM 4161 N N . ALA A 1 537 ? 0.780 -7.138 4.348 1.00 97.50 537 ALA A N 1
ATOM 4162 C CA . ALA A 1 537 ? 1.025 -6.412 3.097 1.00 97.50 537 ALA A CA 1
ATOM 4163 C C . ALA A 1 537 ? 2.166 -7.037 2.274 1.00 97.50 537 ALA A C 1
ATOM 4165 O O . ALA A 1 537 ? 2.141 -6.971 1.038 1.00 97.50 537 ALA A O 1
ATOM 4166 N N . LYS A 1 538 ? 3.104 -7.724 2.945 1.00 97.25 538 LYS A N 1
ATOM 4167 C CA . LYS A 1 538 ? 4.242 -8.405 2.316 1.00 97.25 538 LYS A CA 1
ATOM 4168 C C . LYS A 1 538 ? 3.852 -9.474 1.298 1.00 97.25 538 LYS A C 1
ATOM 4170 O O . LYS A 1 538 ? 4.665 -9.798 0.439 1.00 97.25 538 LYS A O 1
ATOM 4175 N N . ILE A 1 539 ? 2.607 -9.956 1.300 1.00 97.50 539 ILE A N 1
ATOM 4176 C CA . ILE A 1 539 ? 2.099 -10.864 0.259 1.00 97.50 539 ILE A CA 1
ATOM 4177 C C . ILE A 1 539 ? 2.131 -10.218 -1.139 1.00 97.50 539 ILE A C 1
ATOM 4179 O O . ILE A 1 539 ? 2.385 -10.916 -2.120 1.00 97.50 539 ILE A O 1
ATOM 4183 N N . TRP A 1 540 ? 1.912 -8.903 -1.258 1.00 96.69 540 TRP A N 1
ATOM 4184 C CA . TRP A 1 540 ? 1.859 -8.214 -2.561 1.00 96.69 540 TRP A CA 1
ATOM 4185 C C . TRP A 1 540 ? 3.018 -7.252 -2.805 1.00 96.69 540 TRP A C 1
ATOM 4187 O O . TRP A 1 540 ? 3.402 -7.043 -3.952 1.00 96.69 540 TRP A O 1
ATOM 4197 N N . THR A 1 541 ? 3.597 -6.668 -1.757 1.00 94.94 541 THR A N 1
ATOM 4198 C CA . THR A 1 541 ? 4.613 -5.617 -1.900 1.00 94.94 541 THR A CA 1
ATOM 4199 C C . THR A 1 541 ? 5.727 -5.768 -0.876 1.00 94.94 541 THR A C 1
ATOM 4201 O O . THR A 1 541 ? 5.487 -6.216 0.233 1.00 94.94 541 THR A O 1
ATOM 4204 N N . ALA A 1 542 ? 6.953 -5.368 -1.218 1.00 88.31 542 ALA A N 1
ATOM 4205 C CA . ALA A 1 542 ? 8.016 -5.221 -0.220 1.00 88.31 542 ALA A CA 1
ATOM 4206 C C . ALA A 1 542 ? 7.790 -3.992 0.689 1.00 88.31 542 ALA A C 1
ATOM 4208 O O . ALA A 1 542 ? 8.403 -3.887 1.749 1.00 88.31 542 ALA A O 1
ATOM 4209 N N . GLY A 1 543 ? 6.910 -3.068 0.282 1.00 90.25 543 GLY A N 1
ATOM 4210 C CA . GLY A 1 543 ? 6.491 -1.913 1.074 1.00 90.25 543 GLY A CA 1
ATOM 4211 C C . GLY A 1 543 ? 5.418 -2.246 2.117 1.00 90.25 543 GLY A C 1
ATOM 4212 O O . GLY A 1 543 ? 5.326 -3.369 2.608 1.00 90.25 543 GLY A O 1
ATOM 4213 N N . GLY A 1 544 ? 4.609 -1.242 2.455 1.00 91.81 544 GLY A N 1
ATOM 4214 C CA . GLY A 1 544 ? 3.521 -1.345 3.430 1.00 91.81 544 GLY A CA 1
ATOM 4215 C C . GLY A 1 544 ? 2.117 -1.441 2.810 1.00 91.81 544 GLY A C 1
ATOM 4216 O O . GLY A 1 544 ? 1.972 -1.514 1.584 1.00 91.81 544 GLY A O 1
ATOM 4217 N N . PRO A 1 545 ? 1.072 -1.449 3.655 1.00 95.50 545 PRO A N 1
ATOM 4218 C CA . PRO A 1 545 ? -0.320 -1.402 3.215 1.00 95.50 545 PRO A CA 1
ATOM 4219 C C . PRO A 1 545 ? -0.681 -0.062 2.546 1.00 95.50 545 PRO A C 1
ATOM 4221 O O . PRO A 1 545 ? 0.053 0.920 2.623 1.00 95.50 545 PRO A O 1
ATOM 4224 N N . SER A 1 546 ? -1.834 -0.024 1.879 1.00 95.00 546 SER A N 1
ATOM 4225 C CA . SER A 1 546 ? -2.393 1.199 1.296 1.00 95.00 546 SER A CA 1
ATOM 4226 C C . SER A 1 546 ? -3.079 2.052 2.365 1.00 95.00 546 SER A C 1
ATOM 4228 O O . SER A 1 546 ? -4.006 1.596 3.027 1.00 95.00 546 SER A O 1
ATOM 4230 N N . GLU A 1 547 ? -2.705 3.321 2.485 1.00 91.94 547 GLU A N 1
ATOM 4231 C CA . GLU A 1 547 ? -3.366 4.245 3.416 1.00 91.94 547 GLU A CA 1
ATOM 4232 C C . GLU A 1 547 ? -4.779 4.626 2.948 1.00 91.94 547 GLU A C 1
ATOM 4234 O O . GLU A 1 547 ? -4.986 4.943 1.769 1.00 91.94 547 GLU A O 1
ATOM 4239 N N . LEU A 1 548 ? -5.755 4.647 3.867 1.00 89.06 548 LEU A N 1
ATOM 4240 C CA . LEU A 1 548 ? -7.166 4.923 3.564 1.00 89.06 548 LEU A CA 1
ATOM 4241 C C . LEU A 1 548 ? -7.348 6.240 2.802 1.00 89.06 548 LEU A C 1
ATOM 4243 O O . LEU A 1 548 ? -8.059 6.259 1.795 1.00 89.06 548 LEU A O 1
ATOM 4247 N N . ASP A 1 549 ? -6.670 7.309 3.222 1.00 84.94 549 ASP A N 1
ATOM 4248 C CA . ASP A 1 549 ? -6.737 8.633 2.589 1.00 84.94 549 ASP A CA 1
ATOM 4249 C C . ASP A 1 549 ? -6.322 8.599 1.112 1.00 84.94 549 ASP A C 1
ATOM 4251 O O . ASP A 1 549 ? -6.948 9.228 0.254 1.00 84.94 549 ASP A O 1
ATOM 4255 N N . SER A 1 550 ? -5.317 7.783 0.785 1.00 87.50 550 SER A N 1
ATOM 4256 C CA . SER A 1 550 ? -4.862 7.585 -0.595 1.00 87.50 550 SER A CA 1
ATOM 4257 C C . SER A 1 550 ? -5.832 6.736 -1.423 1.00 87.50 550 SER A C 1
ATOM 4259 O O . SER A 1 550 ? -5.843 6.828 -2.648 1.00 87.50 550 SER A O 1
ATOM 4261 N N . VAL A 1 551 ? -6.661 5.911 -0.781 1.00 89.50 551 VAL A N 1
ATOM 4262 C CA . VAL A 1 551 ? -7.669 5.074 -1.451 1.00 89.50 551 VAL A CA 1
ATOM 4263 C C . VAL A 1 551 ? -8.955 5.849 -1.730 1.00 89.50 551 VAL A C 1
ATOM 4265 O O . VAL A 1 551 ? -9.577 5.653 -2.779 1.00 89.50 551 VAL A O 1
ATOM 4268 N N . VAL A 1 552 ? -9.371 6.712 -0.800 1.00 85.69 552 VAL A N 1
ATOM 4269 C CA . VAL A 1 552 ? -10.613 7.499 -0.912 1.00 85.69 552 VAL A CA 1
ATOM 4270 C C . VAL A 1 552 ? -10.432 8.800 -1.695 1.00 85.69 552 VAL A C 1
ATOM 4272 O O . VAL A 1 552 ? -11.426 9.393 -2.121 1.00 85.69 552 VAL A O 1
ATOM 4275 N N . GLY A 1 553 ? -9.186 9.232 -1.907 1.00 83.25 553 GLY A N 1
ATOM 4276 C CA . GLY A 1 553 ? -8.840 10.400 -2.709 1.00 83.25 553 GLY A CA 1
ATOM 4277 C C . GLY A 1 553 ? -9.199 10.277 -4.199 1.00 83.25 553 GLY A C 1
ATOM 4278 O O . GLY A 1 553 ? -9.691 9.262 -4.689 1.00 83.25 553 GLY A O 1
ATOM 4279 N N . GLY A 1 554 ? -8.934 11.345 -4.961 1.00 81.00 554 GLY A N 1
ATOM 4280 C CA . GLY A 1 554 ? -9.268 11.404 -6.393 1.00 81.00 554 GLY A CA 1
ATOM 4281 C C . GLY A 1 554 ? -8.498 10.404 -7.271 1.00 81.00 554 GLY A C 1
ATOM 4282 O O . GLY A 1 554 ? -9.016 9.972 -8.302 1.00 81.00 554 GLY A O 1
ATOM 4283 N N . PHE A 1 555 ? -7.294 10.013 -6.844 1.00 86.44 555 PHE A N 1
ATOM 4284 C CA . PHE A 1 555 ? -6.458 8.992 -7.478 1.00 86.44 555 PHE A CA 1
ATOM 4285 C C . PHE A 1 555 ? -6.160 7.893 -6.467 1.00 86.44 555 PHE A C 1
ATOM 4287 O O . PHE A 1 555 ? -5.666 8.193 -5.388 1.00 86.44 555 PHE A O 1
ATOM 4294 N N . ASN A 1 556 ? -6.410 6.640 -6.838 1.00 91.38 556 ASN A N 1
ATOM 4295 C CA . ASN A 1 556 ? -6.349 5.486 -5.938 1.00 91.38 556 ASN A CA 1
ATOM 4296 C C . ASN A 1 556 ? -5.436 4.374 -6.478 1.00 91.38 556 ASN A C 1
ATOM 4298 O O . ASN A 1 556 ? -5.677 3.187 -6.266 1.00 91.38 556 ASN A O 1
ATOM 4302 N N . SER A 1 557 ? -4.362 4.764 -7.172 1.00 92.12 557 SER A N 1
ATOM 4303 C CA . SER A 1 557 ? -3.376 3.840 -7.741 1.00 92.12 557 SER A CA 1
ATOM 4304 C C . SER A 1 557 ? -2.601 3.038 -6.694 1.00 92.12 557 SER A C 1
ATOM 4306 O O . SER A 1 557 ? -2.002 2.035 -7.043 1.00 92.12 557 SER A O 1
ATOM 4308 N N . VAL A 1 558 ? -2.633 3.420 -5.413 1.00 93.12 558 VAL A N 1
ATOM 4309 C CA . VAL A 1 558 ? -2.052 2.612 -4.321 1.00 93.12 558 VAL A CA 1
ATOM 4310 C C . VAL A 1 558 ? -2.658 1.200 -4.259 1.00 93.12 558 VAL A C 1
ATOM 4312 O O . VAL A 1 558 ? -1.960 0.233 -3.963 1.00 93.12 558 VAL A O 1
ATOM 4315 N N . LEU A 1 559 ? -3.923 1.050 -4.681 1.00 94.38 559 LEU A N 1
ATOM 4316 C CA . LEU A 1 559 ? -4.595 -0.246 -4.801 1.00 94.38 559 LEU A CA 1
ATOM 4317 C C . LEU A 1 559 ? -4.045 -1.133 -5.925 1.00 94.38 559 LEU A C 1
ATOM 4319 O O . LEU A 1 559 ? -4.468 -2.276 -6.016 1.00 94.38 559 LEU A O 1
ATOM 4323 N N . THR A 1 560 ? -3.149 -0.638 -6.786 1.00 93.81 560 THR A N 1
ATOM 4324 C CA . THR A 1 560 ? -2.407 -1.476 -7.746 1.00 93.81 560 THR A CA 1
ATOM 4325 C C . THR A 1 560 ? -1.081 -1.970 -7.174 1.00 93.81 560 THR A C 1
ATOM 4327 O O . THR A 1 560 ? -0.262 -2.510 -7.903 1.00 93.81 560 THR A O 1
ATOM 4330 N N . VAL A 1 561 ? -0.814 -1.716 -5.894 1.00 92.75 561 VAL A N 1
ATOM 4331 C CA . VAL A 1 561 ? 0.383 -2.193 -5.194 1.00 92.75 561 VAL A CA 1
ATOM 4332 C C . VAL A 1 561 ? -0.029 -3.107 -4.051 1.00 92.75 561 VAL A C 1
ATOM 4334 O O . VAL A 1 561 ? 0.503 -4.204 -3.925 1.00 92.75 561 VAL A O 1
ATOM 4337 N N . CYS A 1 562 ? -1.000 -2.679 -3.239 1.00 96.31 562 CYS A N 1
ATOM 4338 C CA . CYS A 1 562 ? -1.482 -3.466 -2.111 1.00 96.31 562 CYS A CA 1
ATOM 4339 C C . CYS A 1 562 ? -3.009 -3.332 -1.939 1.00 96.31 562 CYS A C 1
ATOM 4341 O O . CYS A 1 562 ? -3.511 -2.212 -1.792 1.00 96.31 562 CYS A O 1
ATOM 4343 N N . PRO A 1 563 ? -3.767 -4.447 -1.914 1.00 96.50 563 PRO A N 1
ATOM 4344 C CA . PRO A 1 563 ? -5.219 -4.444 -1.720 1.00 96.50 563 PRO A CA 1
ATOM 4345 C C . PRO A 1 563 ? -5.638 -4.276 -0.251 1.00 96.50 563 PRO A C 1
ATOM 4347 O O . PRO A 1 563 ? -6.831 -4.105 0.021 1.00 96.50 563 PRO A O 1
ATOM 4350 N N . LEU A 1 564 ? -4.689 -4.358 0.689 1.00 97.31 564 LEU A N 1
ATOM 4351 C CA . LEU A 1 564 ? -4.918 -4.077 2.100 1.00 97.31 564 LEU A CA 1
ATOM 4352 C C . LEU A 1 564 ? -4.880 -2.581 2.349 1.00 97.31 564 LEU A C 1
ATOM 4354 O O . LEU A 1 564 ? -3.881 -1.922 2.084 1.00 97.31 564 LEU A O 1
ATOM 4358 N N . VAL A 1 565 ? -5.981 -2.088 2.891 1.00 95.06 565 VAL A N 1
ATOM 4359 C CA . VAL A 1 565 ? -6.197 -0.710 3.283 1.00 95.06 565 VAL A CA 1
ATOM 4360 C C . VAL A 1 565 ? -6.090 -0.606 4.797 1.00 95.06 565 VAL A C 1
ATOM 4362 O O . VAL A 1 565 ? -6.710 -1.397 5.512 1.00 95.06 565 VAL A O 1
ATOM 4365 N N . VAL A 1 566 ? -5.333 0.371 5.280 1.00 92.50 566 VAL A N 1
ATOM 4366 C CA . VAL A 1 566 ? -5.240 0.695 6.705 1.00 92.50 566 VAL A CA 1
ATOM 4367 C C . VAL A 1 566 ? -5.821 2.075 6.960 1.00 92.50 566 VAL A C 1
ATOM 4369 O O . VAL A 1 566 ? -5.640 2.995 6.166 1.00 92.50 566 VAL A O 1
ATOM 4372 N N . ALA A 1 567 ? -6.560 2.197 8.057 1.00 86.12 567 ALA A N 1
ATOM 4373 C CA . ALA A 1 567 ? -6.975 3.475 8.610 1.00 86.12 567 ALA A CA 1
ATOM 4374 C C . ALA A 1 567 ? -6.313 3.647 9.980 1.00 86.12 567 ALA A C 1
ATOM 4376 O O . ALA A 1 567 ? -6.604 2.868 10.892 1.00 86.12 567 ALA A O 1
ATOM 4377 N N . ASP A 1 568 ? -5.433 4.640 10.089 1.00 71.56 568 ASP A N 1
ATOM 4378 C CA . ASP A 1 568 ? -4.813 5.066 11.345 1.00 71.56 568 ASP A CA 1
ATOM 4379 C C . ASP A 1 568 ? -5.547 6.303 11.903 1.00 71.56 568 ASP A C 1
ATOM 4381 O O . ASP A 1 568 ? -6.244 6.988 11.157 1.00 71.56 568 ASP A O 1
ATOM 4385 N N . GLU A 1 569 ? -5.417 6.552 13.206 1.00 58.44 569 GLU A N 1
ATOM 4386 C CA . GLU A 1 569 ? -6.176 7.403 14.152 1.00 58.44 569 GLU A CA 1
ATOM 4387 C C . GLU A 1 569 ? -6.828 8.726 13.673 1.00 58.44 569 GLU A C 1
ATOM 4389 O O . GLU A 1 569 ? -7.688 9.277 14.369 1.00 58.44 569 GLU A O 1
ATOM 4394 N N . SER A 1 570 ? -6.479 9.255 12.503 1.00 52.12 570 SER A N 1
ATOM 4395 C CA . SER A 1 570 ? -7.063 10.452 11.900 1.00 52.12 570 SER A CA 1
ATOM 4396 C C . SER A 1 570 ? -7.828 10.131 10.616 1.00 52.12 570 SER A C 1
ATOM 4398 O O . SER A 1 570 ? -7.249 9.857 9.570 1.00 52.12 570 SER A O 1
ATOM 4400 N N . LEU A 1 571 ? -9.153 10.237 10.695 1.00 57.38 571 LEU A N 1
ATOM 4401 C CA . LEU A 1 571 ? -10.055 10.093 9.557 1.00 57.38 571 LEU A CA 1
ATOM 4402 C C . LEU A 1 571 ? -10.088 11.353 8.671 1.00 57.38 571 LEU A C 1
ATOM 4404 O O . LEU A 1 571 ? -9.988 12.470 9.197 1.00 57.38 571 LEU A O 1
ATOM 4408 N N . PRO A 1 572 ? -10.353 11.216 7.359 1.00 51.34 572 PRO A N 1
ATOM 4409 C CA . PRO A 1 572 ? -10.512 12.361 6.474 1.00 51.34 572 PRO A CA 1
ATOM 4410 C C . PRO A 1 572 ? -11.692 13.240 6.923 1.00 51.34 572 PRO A C 1
ATOM 4412 O O . PRO A 1 572 ? -12.809 12.766 7.137 1.00 51.34 572 PRO A O 1
ATOM 4415 N N . LYS A 1 573 ? -11.439 14.549 7.060 1.00 48.62 573 LYS A N 1
ATOM 4416 C CA . LYS A 1 573 ? -12.373 15.557 7.614 1.00 48.62 573 LYS A CA 1
ATOM 4417 C C . LYS A 1 573 ? -13.513 15.950 6.660 1.00 48.62 573 LYS A C 1
ATOM 4419 O O . LYS A 1 573 ? -14.306 16.841 6.970 1.00 48.62 573 LYS A O 1
ATOM 4424 N N . ASP A 1 574 ? -13.614 15.296 5.509 1.00 45.81 574 ASP A N 1
ATOM 4425 C CA . ASP A 1 574 ? -14.454 15.710 4.388 1.00 45.81 574 ASP A CA 1
ATOM 4426 C C . ASP A 1 574 ? -15.912 15.254 4.536 1.00 45.81 574 ASP A C 1
ATOM 4428 O O . ASP A 1 574 ? -16.371 14.449 3.736 1.00 45.81 574 ASP A O 1
ATOM 4432 N N . GLY A 1 575 ? -16.643 15.764 5.538 1.00 43.03 575 GLY A N 1
ATOM 4433 C CA . GLY A 1 575 ? -18.115 15.948 5.599 1.00 43.03 575 GLY A CA 1
ATOM 4434 C C . GLY A 1 575 ? -19.092 14.796 5.265 1.00 43.03 575 GLY A C 1
ATOM 4435 O O . GLY A 1 575 ? -20.289 14.933 5.505 1.00 43.03 575 GLY A O 1
ATOM 4436 N N . LYS A 1 576 ? -18.642 13.667 4.720 1.00 50.69 576 LYS A N 1
ATOM 4437 C CA . LYS A 1 576 ? -19.398 12.453 4.417 1.00 50.69 576 LYS A CA 1
ATOM 4438 C C . LYS A 1 576 ? -19.109 11.487 5.552 1.00 50.69 576 LYS A C 1
ATOM 4440 O O . LYS A 1 576 ? -17.952 11.145 5.772 1.00 50.69 576 LYS A O 1
ATOM 4445 N N . GLY A 1 577 ? -20.144 11.062 6.275 1.00 60.81 577 GLY A N 1
ATOM 4446 C CA . GLY A 1 577 ? -19.987 10.188 7.439 1.00 60.81 577 GLY A CA 1
ATOM 4447 C C . GLY A 1 577 ? -19.065 9.003 7.138 1.00 60.81 577 GLY A C 1
ATOM 4448 O O . GLY A 1 577 ? -19.330 8.231 6.213 1.00 60.81 577 GLY A O 1
ATOM 4449 N N . ILE A 1 578 ? -17.983 8.879 7.913 1.00 64.50 578 ILE A N 1
ATOM 4450 C CA . ILE A 1 578 ? -16.915 7.883 7.738 1.00 64.50 578 ILE A CA 1
ATOM 4451 C C . ILE A 1 578 ? -17.467 6.465 7.581 1.00 64.50 578 ILE A C 1
ATOM 4453 O O . ILE A 1 578 ? -17.043 5.703 6.714 1.00 64.50 578 ILE A O 1
ATOM 4457 N N . THR A 1 579 ? -18.498 6.134 8.352 1.00 66.56 579 THR A N 1
ATOM 4458 C CA . THR A 1 579 ? -19.154 4.829 8.316 1.00 66.56 579 THR A CA 1
ATOM 4459 C C . THR A 1 579 ? -19.742 4.515 6.947 1.00 66.56 579 THR A C 1
ATOM 4461 O O . THR A 1 579 ? -19.712 3.364 6.530 1.00 66.56 579 THR A O 1
ATOM 4464 N N . THR A 1 580 ? -20.198 5.511 6.186 1.00 74.56 580 THR A N 1
ATOM 4465 C CA . THR A 1 580 ? -20.672 5.313 4.810 1.00 74.56 580 THR A CA 1
ATOM 4466 C C . THR A 1 580 ? -19.526 4.935 3.875 1.00 74.56 580 THR A C 1
ATOM 4468 O O . THR A 1 580 ? -19.676 4.026 3.055 1.00 74.56 580 THR A O 1
ATOM 4471 N N . VAL A 1 581 ? -18.367 5.585 4.017 1.00 78.50 581 VAL A N 1
ATOM 4472 C CA . VAL A 1 581 ? -17.164 5.273 3.232 1.00 78.50 581 VAL A CA 1
ATOM 4473 C C . VAL A 1 581 ? -16.677 3.858 3.544 1.00 78.50 581 VAL A C 1
ATOM 4475 O O . VAL A 1 581 ? -16.521 3.054 2.623 1.00 78.50 581 VAL A O 1
ATOM 4478 N N . LEU A 1 582 ? -16.538 3.514 4.828 1.00 81.69 582 LEU A N 1
ATOM 4479 C CA . LEU A 1 582 ? -16.104 2.184 5.267 1.00 81.69 582 LEU A CA 1
ATOM 4480 C C . LEU A 1 582 ? -17.095 1.096 4.826 1.00 81.69 582 LEU A C 1
ATOM 4482 O O . LEU A 1 582 ? -16.696 0.098 4.227 1.00 81.69 582 LEU A O 1
ATOM 4486 N N . ARG A 1 583 ? -18.407 1.311 5.014 1.00 81.00 583 ARG A N 1
ATOM 4487 C CA . ARG A 1 583 ? -19.453 0.378 4.552 1.00 81.00 583 ARG A CA 1
ATOM 4488 C C . ARG A 1 583 ? -19.393 0.159 3.042 1.00 81.00 583 ARG A C 1
ATOM 4490 O O . ARG A 1 583 ? -19.604 -0.967 2.596 1.00 81.00 583 ARG A O 1
ATOM 4497 N N . ARG A 1 584 ? -19.110 1.202 2.251 1.00 85.56 584 ARG A N 1
ATOM 4498 C CA . ARG A 1 584 ? -18.961 1.085 0.793 1.00 85.56 584 ARG A CA 1
ATOM 4499 C C . ARG A 1 584 ? -17.703 0.305 0.414 1.00 85.56 584 ARG A C 1
ATOM 4501 O O . ARG A 1 584 ? -17.786 -0.536 -0.478 1.00 85.56 584 ARG A O 1
ATOM 4508 N N . LEU A 1 585 ? -16.570 0.560 1.069 1.00 88.12 585 LEU A N 1
ATOM 4509 C CA . LEU A 1 585 ? -15.315 -0.155 0.808 1.00 88.12 585 LEU A CA 1
ATOM 4510 C C . LEU A 1 585 ? -15.448 -1.656 1.087 1.00 88.12 585 LEU A C 1
ATOM 4512 O O . LEU A 1 585 ? -15.084 -2.459 0.231 1.00 88.12 585 LEU A O 1
ATOM 4516 N N . ILE A 1 586 ? -16.047 -2.017 2.225 1.00 89.94 586 ILE A N 1
ATOM 4517 C CA . ILE A 1 586 ? -16.283 -3.411 2.633 1.00 89.94 586 ILE A CA 1
ATOM 4518 C C . ILE A 1 586 ? -17.361 -4.065 1.753 1.00 89.94 586 ILE A C 1
ATOM 4520 O O . ILE A 1 586 ? -17.240 -5.209 1.324 1.00 89.94 586 ILE A O 1
ATOM 4524 N N . GLY A 1 587 ? -18.440 -3.332 1.471 1.00 87.19 587 GLY A N 1
ATOM 4525 C CA . GLY A 1 587 ? -19.644 -3.859 0.833 1.00 87.19 587 GLY A CA 1
ATOM 4526 C C . GLY A 1 587 ? -19.624 -3.906 -0.694 1.00 87.19 587 GLY A C 1
ATOM 4527 O O . GLY A 1 587 ? -20.637 -4.299 -1.273 1.00 87.19 587 GLY A O 1
ATOM 4528 N N . THR A 1 588 ? -18.533 -3.514 -1.365 1.00 90.00 588 THR A N 1
ATOM 4529 C CA . THR A 1 588 ? -18.435 -3.523 -2.840 1.00 90.00 588 THR A CA 1
ATOM 4530 C C . THR A 1 588 ? -17.202 -4.279 -3.338 1.00 90.00 588 THR A C 1
ATOM 4532 O O . THR A 1 588 ? -16.124 -4.203 -2.757 1.00 90.00 588 THR A O 1
ATOM 4535 N N . THR A 1 589 ? -17.352 -5.015 -4.440 1.00 93.50 589 THR A N 1
ATOM 4536 C CA . THR A 1 589 ? -16.250 -5.685 -5.161 1.00 93.50 589 THR A CA 1
ATOM 4537 C C . THR A 1 589 ? -15.901 -4.976 -6.464 1.00 93.50 589 THR A C 1
ATOM 4539 O O . THR A 1 589 ? -15.109 -5.480 -7.250 1.00 93.50 589 THR A O 1
ATOM 4542 N N . THR A 1 590 ? -16.512 -3.830 -6.751 1.00 92.88 590 THR A N 1
ATOM 4543 C CA . THR A 1 590 ? -16.247 -3.069 -7.972 1.00 92.88 590 THR A CA 1
ATOM 4544 C C . THR A 1 590 ? -16.182 -1.593 -7.639 1.00 92.88 590 THR A C 1
ATOM 4546 O O . THR A 1 590 ? -17.031 -1.069 -6.914 1.00 92.88 590 THR A O 1
ATOM 4549 N N . ARG A 1 591 ? -15.147 -0.927 -8.144 1.00 93.06 591 ARG A N 1
ATOM 4550 C CA . ARG A 1 591 ? -14.912 0.506 -7.957 1.00 93.06 591 ARG A CA 1
ATOM 4551 C C . ARG A 1 591 ? -14.167 1.081 -9.153 1.00 93.06 591 ARG A C 1
ATOM 4553 O O . ARG A 1 591 ? -13.609 0.335 -9.943 1.00 93.06 591 ARG A O 1
ATOM 4560 N N . ASN A 1 592 ? -14.131 2.401 -9.265 1.00 93.56 592 ASN A N 1
ATOM 4561 C CA . ASN A 1 592 ? -13.333 3.054 -10.297 1.00 93.56 592 ASN A CA 1
ATOM 4562 C C . ASN A 1 592 ? -11.862 3.072 -9.873 1.00 93.56 592 ASN A C 1
ATOM 4564 O O . ASN A 1 592 ? -11.555 3.432 -8.733 1.00 93.56 592 ASN A O 1
ATOM 4568 N N . LEU A 1 593 ? -10.968 2.725 -10.795 1.00 94.56 593 LEU A N 1
ATOM 4569 C CA . LEU A 1 593 ? -9.531 2.936 -10.674 1.00 94.56 593 LEU A CA 1
ATOM 4570 C C . LEU A 1 593 ? -9.141 4.182 -11.461 1.00 94.56 593 LEU A C 1
ATOM 4572 O O . LEU A 1 593 ? -9.224 4.223 -12.691 1.00 94.56 593 LEU A O 1
ATOM 4576 N N . ASN A 1 594 ? -8.699 5.189 -10.716 1.00 92.75 594 ASN A N 1
ATOM 4577 C CA . ASN A 1 594 ? -8.233 6.465 -11.226 1.00 92.75 594 ASN A CA 1
ATOM 4578 C C . ASN A 1 594 ? -6.718 6.531 -11.056 1.00 92.75 594 ASN A C 1
ATOM 4580 O O . ASN A 1 594 ? -6.202 6.707 -9.949 1.00 92.75 594 ASN A O 1
ATOM 4584 N N . ARG A 1 595 ? -6.007 6.412 -12.174 1.00 89.38 595 ARG A N 1
ATOM 4585 C CA . ARG A 1 595 ? -4.553 6.566 -12.252 1.00 89.38 595 ARG A CA 1
ATOM 4586 C C . ARG A 1 595 ? -4.231 7.908 -12.898 1.00 89.38 595 ARG A C 1
ATOM 4588 O O . ARG A 1 595 ? -4.952 8.368 -13.784 1.00 89.38 595 ARG A O 1
ATOM 4595 N N . LYS A 1 596 ? -3.161 8.563 -12.444 1.00 80.94 596 LYS A N 1
ATOM 4596 C CA . LYS A 1 596 ? -2.726 9.825 -13.055 1.00 80.94 596 LYS A CA 1
ATOM 4597 C C . LYS A 1 596 ? -2.414 9.583 -14.532 1.00 80.94 596 LYS A C 1
ATOM 4599 O O . LYS A 1 596 ? -1.753 8.609 -14.867 1.00 80.94 596 LYS A O 1
ATOM 4604 N N . PHE A 1 597 ? -2.902 10.474 -15.394 1.00 79.56 597 PHE A N 1
ATOM 4605 C CA . PHE A 1 597 ? -2.662 10.457 -16.844 1.00 79.56 597 PHE A CA 1
ATOM 4606 C C . PHE A 1 597 ? -3.199 9.231 -17.606 1.00 79.56 597 PHE A C 1
ATOM 4608 O O . PHE A 1 597 ? -2.910 9.081 -18.792 1.00 79.56 597 PHE A O 1
ATOM 4615 N N . MET A 1 598 ? -4.032 8.403 -16.972 1.00 82.38 598 MET A N 1
ATOM 4616 C CA . MET A 1 598 ? -4.686 7.255 -17.600 1.00 82.38 598 MET A CA 1
ATOM 4617 C C . MET A 1 598 ? -6.204 7.420 -17.601 1.00 82.38 598 MET A C 1
ATOM 4619 O O . MET A 1 598 ? -6.769 8.146 -16.781 1.00 82.38 598 MET A O 1
ATOM 4623 N N . ALA A 1 599 ? -6.871 6.724 -18.520 1.00 84.50 599 ALA A N 1
ATOM 4624 C CA . ALA A 1 599 ? -8.321 6.631 -18.499 1.00 84.50 599 ALA A CA 1
ATOM 4625 C C . ALA A 1 599 ? -8.789 5.902 -17.230 1.00 84.50 599 ALA A C 1
ATOM 4627 O O . ALA A 1 599 ? -8.183 4.916 -16.801 1.00 84.50 599 ALA A O 1
ATOM 4628 N N . THR A 1 600 ? -9.882 6.384 -16.642 1.00 91.69 600 THR A N 1
ATOM 4629 C CA . THR A 1 600 ? -10.574 5.666 -15.572 1.00 91.69 600 THR A CA 1
ATOM 4630 C C . THR A 1 600 ? -11.063 4.320 -16.098 1.00 91.69 600 THR A C 1
ATOM 4632 O O . THR A 1 600 ? -11.652 4.247 -17.176 1.00 91.69 600 THR A O 1
ATOM 4635 N N . CYS A 1 601 ? -10.847 3.264 -15.320 1.00 92.75 601 CYS A N 1
ATOM 4636 C CA . CYS A 1 601 ? -11.314 1.913 -15.629 1.00 92.75 601 CYS A CA 1
ATOM 4637 C C . CYS A 1 601 ? -11.999 1.283 -14.413 1.00 92.75 601 CYS A C 1
ATOM 4639 O O . CYS A 1 601 ? -11.881 1.778 -13.288 1.00 92.75 601 CYS A O 1
ATOM 4641 N N . ASN A 1 602 ? -12.721 0.187 -14.636 1.00 94.62 602 ASN A N 1
ATOM 4642 C CA . ASN A 1 602 ? -13.303 -0.595 -13.551 1.00 94.62 602 ASN A CA 1
ATOM 4643 C C . ASN A 1 602 ? -12.211 -1.414 -12.859 1.00 94.62 602 ASN A C 1
ATOM 4645 O O . ASN A 1 602 ? -11.412 -2.067 -13.522 1.00 94.62 602 ASN A O 1
ATOM 4649 N N . LEU A 1 603 ? -12.219 -1.415 -11.529 1.00 96.44 603 LEU A N 1
ATOM 4650 C CA . LEU A 1 603 ? -11.409 -2.267 -10.668 1.00 96.44 603 LEU A CA 1
ATOM 4651 C C . LEU A 1 603 ? -12.310 -3.256 -9.944 1.00 96.44 603 LEU A C 1
ATOM 4653 O O . LEU A 1 603 ? -13.102 -2.869 -9.078 1.00 96.44 603 LEU A O 1
ATOM 4657 N N . ARG A 1 604 ? -12.171 -4.530 -10.300 1.00 96.81 604 ARG A N 1
ATOM 4658 C CA . ARG A 1 604 ? -12.861 -5.657 -9.675 1.00 96.81 604 ARG A CA 1
ATOM 4659 C C . ARG A 1 604 ? -12.035 -6.236 -8.522 1.00 96.81 604 ARG A C 1
ATOM 4661 O O . ARG A 1 604 ? -10.808 -6.204 -8.529 1.00 96.81 604 ARG A O 1
ATOM 4668 N N . GLY A 1 605 ? -12.728 -6.782 -7.533 1.00 96.00 605 GLY A N 1
ATOM 4669 C CA . GLY A 1 605 ? -12.170 -7.378 -6.325 1.00 96.00 605 GLY A CA 1
ATOM 4670 C C . GLY A 1 605 ? -12.520 -6.608 -5.049 1.00 96.00 605 GLY A C 1
ATOM 4671 O O . GLY A 1 605 ? -12.741 -5.393 -5.041 1.00 96.00 605 GLY A O 1
ATOM 4672 N N . ALA A 1 606 ? -12.600 -7.330 -3.942 1.00 95.69 606 ALA A N 1
ATOM 4673 C CA . ALA A 1 606 ? -12.752 -6.781 -2.606 1.00 95.69 606 ALA A CA 1
ATOM 4674 C C . ALA A 1 606 ? -11.395 -6.312 -2.071 1.00 95.69 606 ALA A C 1
ATOM 4676 O O . ALA A 1 606 ? -10.405 -7.033 -2.168 1.00 95.69 606 ALA A O 1
ATOM 4677 N N . VAL A 1 607 ? -11.368 -5.126 -1.466 1.00 95.94 607 VAL A N 1
ATOM 4678 C CA . VAL A 1 607 ? -10.220 -4.693 -0.661 1.00 95.94 607 VAL A CA 1
ATOM 4679 C C . VAL A 1 607 ? -10.234 -5.396 0.695 1.00 95.94 607 VAL A C 1
ATOM 4681 O O . VAL A 1 607 ? -11.249 -5.972 1.102 1.00 95.94 607 VAL A O 1
ATOM 4684 N N . ARG A 1 608 ? -9.108 -5.348 1.400 1.00 96.56 608 ARG A N 1
ATOM 4685 C CA . ARG A 1 608 ? -9.020 -5.705 2.819 1.00 96.56 608 ARG A CA 1
ATOM 4686 C C . ARG A 1 608 ? -8.907 -4.431 3.624 1.00 96.56 608 ARG A C 1
ATOM 4688 O O . ARG A 1 608 ? -8.326 -3.472 3.140 1.00 96.56 608 ARG A O 1
ATOM 4695 N N . LEU A 1 609 ? -9.500 -4.401 4.807 1.00 94.88 609 LEU A N 1
ATOM 4696 C CA . LEU A 1 609 ? -9.499 -3.209 5.640 1.00 94.88 609 LEU A CA 1
ATOM 4697 C C . LEU A 1 609 ? -9.143 -3.598 7.069 1.00 94.88 609 LEU A C 1
ATOM 4699 O O . LEU A 1 609 ? -9.819 -4.440 7.661 1.00 94.88 609 LEU A O 1
ATOM 4703 N N . ILE A 1 610 ? -8.097 -2.969 7.592 1.00 93.75 610 ILE A N 1
ATOM 4704 C CA . ILE A 1 610 ? -7.727 -3.009 9.002 1.00 93.75 610 ILE A CA 1
ATOM 4705 C C . ILE A 1 610 ? -7.818 -1.582 9.532 1.00 93.75 610 ILE A C 1
ATOM 4707 O O . ILE A 1 610 ? -7.311 -0.637 8.932 1.00 93.75 610 ILE A O 1
ATOM 4711 N N . ILE A 1 611 ? -8.505 -1.430 10.649 1.00 89.31 611 ILE A N 1
ATOM 4712 C CA . ILE A 1 611 ? -8.655 -0.173 11.357 1.00 89.31 611 ILE A CA 1
ATOM 4713 C C . ILE A 1 611 ? -7.876 -0.307 12.655 1.00 89.31 611 ILE A C 1
ATOM 4715 O O . ILE A 1 611 ? -8.223 -1.139 13.494 1.00 89.31 611 ILE A O 1
ATOM 4719 N N . CYS A 1 612 ? -6.840 0.508 12.811 1.00 85.88 612 CYS A N 1
ATOM 4720 C CA . CYS A 1 612 ? -6.049 0.574 14.030 1.00 85.88 612 CYS A CA 1
ATOM 4721 C C . CYS A 1 612 ? -6.525 1.790 14.822 1.00 85.88 612 CYS A C 1
ATOM 4723 O O . CYS A 1 612 ? -6.422 2.915 14.340 1.00 85.88 612 CYS A O 1
ATOM 4725 N N . ALA A 1 613 ? -7.086 1.577 16.013 1.00 74.62 613 ALA A N 1
ATOM 4726 C CA . ALA A 1 613 ? -7.615 2.681 16.804 1.00 74.62 613 ALA A CA 1
ATOM 4727 C C . ALA A 1 613 ? -7.278 2.552 18.291 1.00 74.62 613 ALA A C 1
ATOM 4729 O O . ALA A 1 613 ? -7.480 1.516 18.929 1.00 74.62 613 ALA A O 1
ATOM 4730 N N . ASN A 1 614 ? -6.832 3.667 18.869 1.00 66.50 614 ASN A N 1
ATOM 4731 C CA . ASN A 1 614 ? -6.632 3.804 20.315 1.00 66.50 614 ASN A CA 1
ATOM 4732 C C . ASN A 1 614 ? -7.925 4.154 21.056 1.00 66.50 614 ASN A C 1
ATOM 4734 O O . ASN A 1 614 ? -7.924 4.227 22.280 1.00 66.50 614 ASN A O 1
ATOM 4738 N N . ASN A 1 615 ? -9.012 4.420 20.331 1.00 64.38 615 ASN A N 1
ATOM 4739 C CA . ASN A 1 615 ? -10.299 4.758 20.912 1.00 64.38 615 ASN A CA 1
ATOM 4740 C C . ASN A 1 615 ? -11.457 4.163 20.105 1.00 64.38 615 ASN A C 1
ATOM 4742 O O . ASN A 1 615 ? -11.344 3.867 18.917 1.00 64.38 615 ASN A O 1
ATOM 4746 N N . ASP A 1 616 ? -12.596 4.059 20.771 1.00 63.28 616 ASP A N 1
ATOM 4747 C CA . ASP A 1 616 ? -13.818 3.437 20.259 1.00 63.28 616 ASP A CA 1
ATOM 4748 C C . ASP A 1 616 ? -14.664 4.372 19.386 1.00 63.28 616 ASP A C 1
ATOM 4750 O O . ASP A 1 616 ? -15.736 4.008 18.901 1.00 63.28 616 ASP A O 1
ATOM 4754 N N . ARG A 1 617 ? -14.212 5.615 19.190 1.00 62.12 617 ARG A N 1
ATOM 4755 C CA . ARG A 1 617 ? -15.047 6.683 18.627 1.00 62.12 617 ARG A CA 1
ATOM 4756 C C . ARG A 1 617 ? -15.089 6.685 17.104 1.00 62.12 617 ARG A C 1
ATOM 4758 O O . ARG A 1 617 ? -15.886 7.406 16.515 1.00 62.12 617 ARG A O 1
ATOM 4765 N N . LEU A 1 618 ? -14.260 5.878 16.449 1.00 63.53 618 LEU A N 1
ATOM 4766 C CA . LEU A 1 618 ? -14.112 5.892 14.995 1.00 63.53 618 LEU A CA 1
ATOM 4767 C C . LEU A 1 618 ? -15.378 5.415 14.251 1.00 63.53 618 LEU A C 1
ATOM 4769 O O . LEU A 1 618 ? -15.624 5.820 13.114 1.00 63.53 618 LEU A O 1
ATOM 4773 N N . LEU A 1 619 ? -16.185 4.560 14.891 1.00 66.00 619 LEU A N 1
ATOM 4774 C CA . LEU A 1 619 ? -17.457 4.058 14.355 1.00 66.00 619 LEU A CA 1
ATOM 4775 C C . LEU A 1 619 ? -18.683 4.785 14.926 1.00 66.00 619 LEU A C 1
ATOM 4777 O O . LEU A 1 619 ? -19.807 4.478 14.519 1.00 66.00 619 LEU A O 1
ATOM 4781 N N . GLU A 1 620 ? -18.491 5.756 15.826 1.00 65.12 620 GLU A N 1
ATOM 4782 C CA . GLU A 1 620 ? -19.587 6.570 16.345 1.00 65.12 620 GLU A CA 1
ATOM 4783 C C . GLU A 1 620 ? -20.149 7.455 15.233 1.00 65.12 620 GLU A C 1
ATOM 4785 O O . GLU A 1 620 ? -19.475 8.311 14.658 1.00 65.12 620 GLU A O 1
ATOM 4790 N N . THR A 1 621 ? -21.423 7.248 14.921 1.00 59.31 621 THR A N 1
ATOM 4791 C CA . THR A 1 621 ? -22.179 8.135 14.045 1.00 59.31 621 THR A CA 1
ATOM 4792 C C . THR A 1 621 ? -22.965 9.119 14.893 1.00 59.31 621 THR A C 1
ATOM 4794 O O . THR A 1 621 ? -23.574 8.738 15.890 1.00 59.31 621 THR A O 1
ATOM 4797 N N . GLY A 1 622 ? -23.055 10.377 14.457 1.00 57.28 622 GLY A N 1
ATOM 4798 C CA . GLY A 1 622 ? -24.036 11.327 15.002 1.00 57.28 622 GLY A CA 1
ATOM 4799 C C . GLY A 1 622 ? -25.498 10.969 14.671 1.00 57.28 622 GLY A C 1
ATOM 4800 O O . GLY A 1 622 ? -26.402 11.733 14.996 1.00 57.28 622 GLY A O 1
ATOM 4801 N N . GLU A 1 623 ? -25.725 9.842 13.992 1.00 64.00 623 GLU A N 1
ATOM 4802 C CA . GLU A 1 623 ? -27.029 9.319 13.582 1.00 64.00 623 GLU A CA 1
ATOM 4803 C C . GLU A 1 623 ? -27.551 8.276 14.587 1.00 64.00 623 GLU A C 1
ATOM 4805 O O . GLU A 1 623 ? -26.782 7.449 15.079 1.00 64.00 623 GLU A O 1
ATOM 4810 N N . GLU A 1 624 ? -28.867 8.279 14.843 1.00 65.94 624 GLU A N 1
ATOM 4811 C CA . GLU A 1 624 ? -29.548 7.262 15.661 1.00 65.94 624 GLU A CA 1
ATOM 4812 C C . GLU A 1 624 ? -29.586 5.910 14.924 1.00 65.94 624 GLU A C 1
ATOM 4814 O O . GLU A 1 624 ? -30.240 5.780 13.887 1.00 65.94 624 GLU A O 1
ATOM 4819 N N . LEU A 1 625 ? -28.933 4.888 15.485 1.00 70.44 625 LEU A N 1
ATOM 4820 C CA . LEU A 1 625 ? -28.902 3.528 14.933 1.00 70.44 625 LEU A CA 1
ATOM 4821 C C . LEU A 1 625 ? -30.037 2.653 15.494 1.00 70.44 625 LEU A C 1
ATOM 4823 O O . LEU A 1 625 ? -30.405 2.762 16.666 1.00 70.44 625 LEU A O 1
ATOM 4827 N N . THR A 1 626 ? -30.586 1.761 14.665 1.00 70.06 626 THR A N 1
ATOM 4828 C CA . THR A 1 626 ? -31.497 0.684 15.099 1.00 70.06 626 THR A CA 1
ATOM 4829 C C . THR A 1 626 ? -30.749 -0.631 15.343 1.00 70.06 626 THR A C 1
ATOM 4831 O O . THR A 1 626 ? -29.613 -0.797 14.901 1.00 70.06 626 THR A O 1
ATOM 4834 N N . ASN A 1 627 ? -31.394 -1.612 15.986 1.00 68.75 627 ASN A N 1
ATOM 4835 C CA . ASN A 1 627 ? -30.812 -2.955 16.155 1.00 68.75 627 ASN A CA 1
ATOM 4836 C C . ASN A 1 627 ? -30.491 -3.644 14.814 1.00 68.75 627 ASN A C 1
ATOM 4838 O O . ASN A 1 627 ? -29.463 -4.303 14.700 1.00 68.75 627 ASN A O 1
ATOM 4842 N N . ALA A 1 628 ? -31.315 -3.440 13.781 1.00 69.75 628 ALA A N 1
ATOM 4843 C CA . ALA A 1 628 ? -31.052 -3.980 12.446 1.00 69.75 628 ALA A CA 1
ATOM 4844 C C . ALA A 1 628 ? -29.846 -3.297 11.773 1.00 69.75 628 ALA A C 1
ATOM 4846 O O . ALA A 1 628 ? -29.025 -3.959 11.135 1.00 69.75 628 ALA A O 1
ATOM 4847 N N . ASP A 1 629 ? -29.696 -1.977 11.951 1.00 71.38 629 ASP A N 1
ATOM 4848 C CA . ASP A 1 629 ? -28.513 -1.249 11.470 1.00 71.38 629 ASP A CA 1
ATOM 4849 C C . ASP A 1 629 ? -27.246 -1.755 12.161 1.00 71.38 629 ASP A C 1
ATOM 4851 O O . ASP A 1 629 ? -26.191 -1.878 11.538 1.00 71.38 629 ASP A O 1
ATOM 4855 N N . LEU A 1 630 ? -27.364 -2.089 13.443 1.00 71.25 630 LEU A N 1
ATOM 4856 C CA . LEU A 1 630 ? -26.276 -2.591 14.259 1.00 71.25 630 LEU A CA 1
ATOM 4857 C C . LEU A 1 630 ? -25.846 -3.998 13.852 1.00 71.25 630 LEU A C 1
ATOM 4859 O O . LEU A 1 630 ? -24.651 -4.211 13.688 1.00 71.25 630 LEU A O 1
ATOM 4863 N N . GLU A 1 631 ? -26.767 -4.932 13.614 1.00 71.94 631 GLU A N 1
ATOM 4864 C CA . GLU A 1 631 ? -26.428 -6.255 13.061 1.00 71.94 631 GLU A CA 1
ATOM 4865 C C . GLU A 1 631 ? -25.715 -6.128 11.709 1.00 71.94 631 GLU A C 1
ATOM 4867 O O . GLU A 1 631 ? -24.694 -6.775 11.461 1.00 71.94 631 GLU A O 1
ATOM 4872 N N . ALA A 1 632 ? -26.191 -5.222 10.852 1.00 74.94 632 ALA A N 1
ATOM 4873 C CA . ALA A 1 632 ? -25.559 -4.953 9.569 1.00 74.94 632 ALA A CA 1
ATOM 4874 C C . ALA A 1 632 ? -24.157 -4.328 9.713 1.00 74.94 632 ALA A C 1
ATOM 4876 O O . ALA A 1 632 ? -23.303 -4.530 8.843 1.00 74.94 632 ALA A O 1
ATOM 4877 N N . VAL A 1 633 ? -23.904 -3.538 10.759 1.00 76.12 633 VAL A N 1
ATOM 4878 C CA . VAL A 1 633 ? -22.568 -3.015 11.089 1.00 76.12 633 VAL A CA 1
ATOM 4879 C C . VAL A 1 633 ? -21.697 -4.129 11.673 1.00 76.12 633 VAL A C 1
ATOM 4881 O O . VAL A 1 633 ? -20.608 -4.353 11.161 1.00 76.12 633 VAL A O 1
ATOM 4884 N N . ALA A 1 634 ? -22.193 -4.887 12.648 1.00 79.00 634 ALA A N 1
ATOM 4885 C CA . ALA A 1 634 ? -21.465 -5.961 13.316 1.00 79.00 634 ALA A CA 1
ATOM 4886 C C . ALA A 1 634 ? -21.005 -7.057 12.351 1.00 79.00 634 ALA A C 1
ATOM 4888 O O . ALA A 1 634 ? -19.868 -7.503 12.425 1.00 79.00 634 ALA A O 1
ATOM 4889 N N . GLY A 1 635 ? -21.826 -7.436 11.367 1.00 84.06 635 GLY A N 1
ATOM 4890 C CA . GLY A 1 635 ? -21.396 -8.386 10.337 1.00 84.06 635 GLY A CA 1
ATOM 4891 C C . GLY A 1 635 ? -20.211 -7.884 9.497 1.00 84.06 635 GLY A C 1
ATOM 4892 O O . GLY A 1 635 ? -19.430 -8.689 8.993 1.00 84.06 635 GLY A O 1
ATOM 4893 N N . ARG A 1 636 ? -20.041 -6.559 9.362 1.00 87.38 636 ARG A N 1
ATOM 4894 C CA . ARG A 1 636 ? -18.978 -5.917 8.569 1.00 87.38 636 ARG A CA 1
ATOM 4895 C C . ARG A 1 636 ? -17.687 -5.667 9.343 1.00 87.38 636 ARG A C 1
ATOM 4897 O O . ARG A 1 636 ? -16.690 -5.405 8.679 1.00 87.38 636 ARG A O 1
ATOM 4904 N N . PHE A 1 637 ? -17.682 -5.744 10.673 1.00 88.31 637 PHE A N 1
ATOM 4905 C CA . PHE A 1 637 ? -16.498 -5.472 11.493 1.00 88.31 637 PHE A CA 1
ATOM 4906 C C . PHE A 1 637 ? -16.210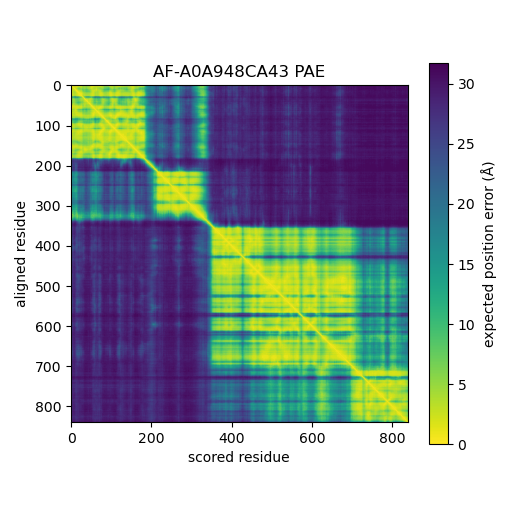 -6.630 12.450 1.00 88.31 637 PHE A C 1
ATOM 4908 O O . PHE A 1 637 ? -17.017 -6.963 13.312 1.00 88.31 637 PHE A O 1
ATOM 4915 N N . LEU A 1 638 ? -15.030 -7.228 12.322 1.00 91.12 638 LEU A N 1
ATOM 4916 C CA . LEU A 1 638 ? -14.450 -8.084 13.344 1.00 91.12 638 LEU A CA 1
ATOM 4917 C C . LEU A 1 638 ? -13.753 -7.187 14.371 1.00 91.12 638 LEU A C 1
ATOM 4919 O O . LEU A 1 638 ? -12.654 -6.695 14.123 1.00 91.12 638 LEU A O 1
ATOM 4923 N N . TYR A 1 639 ? -14.433 -6.930 15.487 1.00 88.69 639 TYR A N 1
ATOM 4924 C CA . TYR A 1 639 ? -13.901 -6.129 16.588 1.00 88.69 639 TYR A CA 1
ATOM 4925 C C . TYR A 1 639 ? -13.008 -6.998 17.472 1.00 88.69 639 TYR A C 1
ATOM 4927 O O . TYR A 1 639 ? -13.505 -7.941 18.088 1.00 88.69 639 TYR A O 1
ATOM 4935 N N . LEU A 1 640 ? -11.715 -6.686 17.497 1.00 89.00 640 LEU A N 1
ATOM 4936 C CA . LEU A 1 640 ? -10.703 -7.338 18.319 1.00 89.00 640 LEU A CA 1
ATOM 4937 C C . LEU A 1 640 ? -10.297 -6.376 19.427 1.00 89.00 640 LEU A C 1
ATOM 4939 O O . LEU A 1 640 ? -9.774 -5.297 19.137 1.00 89.00 640 LEU A O 1
ATOM 4943 N N . ASP A 1 641 ? -10.549 -6.770 20.672 1.00 85.38 641 ASP A N 1
ATOM 4944 C CA . ASP A 1 641 ? -10.283 -5.939 21.840 1.00 85.38 641 ASP A CA 1
ATOM 4945 C C . ASP A 1 641 ? -9.218 -6.565 22.728 1.00 85.38 641 ASP A C 1
ATOM 4947 O O . ASP A 1 641 ? -9.431 -7.578 23.393 1.00 85.38 641 ASP A O 1
ATOM 4951 N N . THR A 1 642 ? -8.059 -5.929 22.745 1.00 83.88 642 THR A N 1
ATOM 4952 C CA . THR A 1 642 ? -6.955 -6.261 23.642 1.00 83.88 642 THR A CA 1
ATOM 4953 C C . THR A 1 642 ? -6.553 -5.052 24.480 1.00 83.88 642 THR A C 1
ATOM 4955 O O . THR A 1 642 ? -5.449 -5.006 25.019 1.00 83.88 642 THR A O 1
ATOM 4958 N N . SER A 1 643 ? -7.439 -4.056 24.609 1.00 80.19 643 SER A N 1
ATOM 4959 C CA . SER A 1 643 ? -7.193 -2.804 25.336 1.00 80.19 643 SER A CA 1
ATOM 4960 C C . SER A 1 643 ? -7.129 -2.966 26.858 1.00 80.19 643 SER A C 1
ATOM 4962 O O . SER A 1 643 ? -6.500 -2.142 27.525 1.00 80.19 643 SER A O 1
ATOM 4964 N N . ASN A 1 644 ? -7.724 -4.033 27.410 1.00 82.88 644 ASN A N 1
ATOM 4965 C CA . ASN A 1 644 ? -7.612 -4.356 28.833 1.00 82.88 644 ASN A CA 1
ATOM 4966 C C . ASN A 1 644 ? -6.119 -4.461 29.229 1.00 82.88 644 ASN A C 1
ATOM 4968 O O . ASN A 1 644 ? -5.383 -5.188 28.547 1.00 82.88 644 ASN A O 1
ATOM 4972 N N . PRO A 1 645 ? -5.682 -3.787 30.318 1.00 83.75 645 PRO A N 1
ATOM 4973 C CA . PRO A 1 645 ? -4.316 -3.842 30.835 1.00 83.75 645 PRO A CA 1
ATOM 4974 C C . PRO A 1 645 ? -3.668 -5.230 30.801 1.00 83.75 645 PRO A C 1
ATOM 4976 O O . PRO A 1 645 ? -2.591 -5.361 30.225 1.00 83.75 645 PRO A O 1
ATOM 4979 N N . ASP A 1 646 ? -4.349 -6.272 31.288 1.00 86.44 646 ASP A N 1
ATOM 4980 C CA . ASP A 1 646 ? -3.776 -7.623 31.384 1.00 86.44 646 ASP A CA 1
ATOM 4981 C C . ASP A 1 646 ? -3.520 -8.260 30.006 1.00 86.44 646 ASP 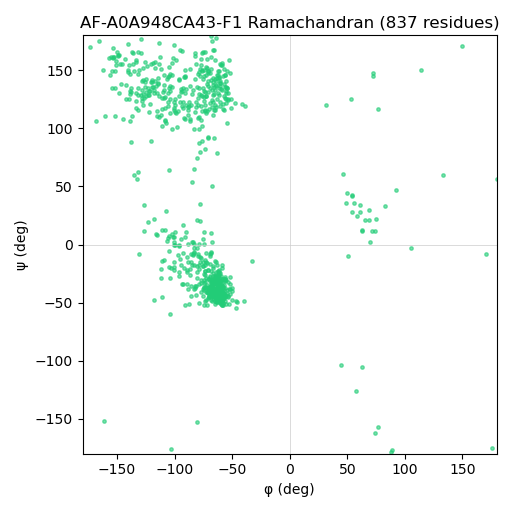A C 1
ATOM 4983 O O . ASP A 1 646 ? -2.575 -9.024 29.805 1.00 86.44 646 ASP A O 1
ATOM 4987 N N . ALA A 1 647 ? -4.389 -8.000 29.026 1.00 86.38 647 ALA A N 1
ATOM 4988 C CA . ALA A 1 647 ? -4.219 -8.508 27.664 1.00 86.38 647 ALA A CA 1
ATOM 4989 C C . ALA A 1 647 ? -3.134 -7.724 26.916 1.00 86.38 647 ALA A C 1
ATOM 4991 O O . ALA A 1 647 ? -2.265 -8.321 26.280 1.00 86.38 647 ALA A O 1
ATOM 4992 N N . SER A 1 648 ? -3.155 -6.395 27.045 1.00 87.69 648 SER A N 1
ATOM 4993 C CA . SER A 1 648 ? -2.155 -5.501 26.462 1.00 87.69 648 SER A CA 1
ATOM 4994 C C . SER A 1 648 ? -0.750 -5.774 26.996 1.00 87.69 648 SER A C 1
ATOM 4996 O O . SER A 1 648 ? 0.199 -5.798 26.216 1.00 87.69 648 SER A O 1
ATOM 4998 N N . GLU A 1 649 ? -0.603 -5.988 28.304 1.00 89.88 649 GLU A N 1
ATOM 4999 C CA . GLU A 1 649 ? 0.681 -6.306 28.928 1.00 89.88 649 GLU A CA 1
ATOM 5000 C C . GLU A 1 649 ? 1.201 -7.666 28.463 1.00 89.88 649 GLU A C 1
ATOM 5002 O O . GLU A 1 649 ? 2.341 -7.753 28.021 1.00 89.88 649 GLU A O 1
ATOM 5007 N N . ARG A 1 650 ? 0.353 -8.703 28.428 1.00 90.25 650 ARG A N 1
ATOM 5008 C CA . ARG A 1 650 ? 0.752 -10.021 27.905 1.00 90.25 650 ARG A CA 1
ATOM 5009 C C . ARG A 1 650 ? 1.217 -9.965 26.452 1.00 90.25 650 ARG A C 1
ATOM 5011 O O . ARG A 1 650 ? 2.245 -10.550 26.130 1.00 90.25 650 ARG A O 1
ATOM 5018 N N . LEU A 1 651 ? 0.495 -9.259 25.580 1.00 90.81 651 LEU A N 1
ATOM 5019 C CA . LEU A 1 651 ? 0.908 -9.074 24.184 1.00 90.81 651 LEU A CA 1
ATOM 5020 C C . LEU A 1 651 ? 2.229 -8.316 24.071 1.00 90.81 651 LEU A C 1
ATOM 5022 O O . LEU A 1 651 ? 3.092 -8.694 23.283 1.00 90.81 651 LEU A O 1
ATOM 5026 N N . ARG A 1 652 ? 2.390 -7.251 24.861 1.00 90.69 652 ARG A N 1
ATOM 5027 C CA . ARG A 1 652 ? 3.617 -6.458 24.880 1.00 90.69 652 ARG A CA 1
ATOM 5028 C C . ARG A 1 652 ? 4.806 -7.296 25.345 1.00 90.69 652 ARG A C 1
ATOM 5030 O O . ARG A 1 652 ? 5.825 -7.287 24.666 1.00 90.69 652 ARG A O 1
ATOM 5037 N N . ASN A 1 653 ? 4.669 -8.033 26.443 1.00 92.75 653 ASN A N 1
ATOM 5038 C CA . ASN A 1 653 ? 5.745 -8.862 26.986 1.00 92.75 653 ASN A CA 1
ATOM 5039 C C . ASN A 1 653 ? 6.084 -10.006 26.026 1.00 92.75 653 ASN A C 1
ATOM 5041 O O . ASN A 1 653 ? 7.255 -10.270 25.788 1.00 92.75 653 ASN A O 1
ATOM 5045 N N . TYR A 1 654 ? 5.085 -10.614 25.376 1.00 93.75 654 TYR A N 1
ATOM 5046 C CA . TYR A 1 654 ? 5.340 -11.630 24.355 1.00 93.75 654 TYR A CA 1
ATOM 5047 C C . TYR A 1 654 ? 6.193 -11.081 23.199 1.00 93.75 654 TYR A C 1
ATOM 5049 O O . TYR A 1 654 ? 7.179 -11.695 22.806 1.00 93.75 654 TYR A O 1
ATOM 5057 N N . LEU A 1 655 ? 5.865 -9.889 22.688 1.00 91.94 655 LEU A N 1
ATOM 5058 C CA . LEU A 1 655 ? 6.611 -9.275 21.584 1.00 91.94 655 LEU A CA 1
ATOM 5059 C C . LEU A 1 655 ? 7.987 -8.727 22.000 1.00 91.94 655 LEU A C 1
ATOM 5061 O O . LEU A 1 655 ? 8.922 -8.786 21.206 1.00 91.94 655 LEU A O 1
ATOM 5065 N N . LEU A 1 656 ? 8.118 -8.168 23.206 1.00 90.44 656 LEU A N 1
ATOM 5066 C CA . LEU A 1 656 ? 9.353 -7.514 23.656 1.00 90.44 656 LEU A CA 1
ATOM 5067 C C . LEU A 1 656 ? 10.339 -8.461 24.344 1.00 90.44 656 LEU A C 1
ATOM 5069 O O . LEU A 1 656 ? 11.542 -8.258 24.209 1.00 90.44 656 LEU A O 1
ATOM 5073 N N . GLU A 1 657 ? 9.852 -9.461 25.076 1.00 90.44 657 GLU A N 1
ATOM 5074 C CA . GLU A 1 657 ? 10.676 -10.311 25.944 1.00 90.44 657 GLU A CA 1
ATOM 5075 C C . GLU A 1 657 ? 10.795 -11.745 25.420 1.00 90.44 657 GLU A C 1
ATOM 5077 O O . GLU A 1 657 ? 11.899 -12.280 25.397 1.00 90.44 657 GLU A O 1
ATOM 5082 N N . GLU A 1 658 ? 9.690 -12.373 24.990 1.00 93.00 658 GLU A N 1
ATOM 5083 C CA . GLU A 1 658 ? 9.728 -13.758 24.483 1.00 93.00 658 GLU A CA 1
ATOM 5084 C C . GLU A 1 658 ? 10.240 -13.827 23.038 1.00 93.00 658 GLU A C 1
ATOM 5086 O O . GLU A 1 658 ? 11.138 -14.611 22.744 1.00 93.00 658 GLU A O 1
ATOM 5091 N N . ILE A 1 659 ? 9.681 -13.014 22.137 1.00 92.81 659 ILE A N 1
ATOM 5092 C CA . ILE A 1 659 ? 10.071 -13.010 20.719 1.00 92.81 659 ILE A CA 1
ATOM 5093 C C . ILE A 1 659 ? 11.227 -12.059 20.453 1.00 92.81 659 ILE A C 1
ATOM 5095 O O . ILE A 1 659 ? 12.126 -12.418 19.704 1.00 92.81 659 ILE A O 1
ATOM 5099 N N . THR A 1 660 ? 11.244 -10.898 21.112 1.00 90.62 660 THR A N 1
ATOM 5100 C CA . THR A 1 660 ? 12.184 -9.777 20.921 1.00 90.62 660 THR A CA 1
ATOM 5101 C C . THR A 1 660 ? 11.982 -8.969 19.622 1.00 90.62 660 THR A C 1
ATOM 5103 O O . THR A 1 660 ? 11.637 -9.527 18.573 1.00 90.62 660 THR A O 1
ATOM 5106 N N . PRO A 1 661 ? 12.205 -7.636 19.641 1.00 91.00 661 PRO A N 1
ATOM 5107 C CA . PRO A 1 661 ? 12.092 -6.784 18.452 1.00 91.00 661 PRO A CA 1
ATOM 5108 C C . PRO A 1 661 ? 12.990 -7.209 17.284 1.00 91.00 661 PRO A C 1
ATOM 5110 O O . PRO A 1 661 ? 12.627 -7.009 16.126 1.00 91.00 661 PRO A O 1
ATOM 5113 N N . GLU A 1 662 ? 14.153 -7.792 17.564 1.00 92.06 662 GLU A N 1
ATOM 5114 C CA . GLU A 1 662 ? 15.105 -8.255 16.558 1.00 92.06 662 GLU A CA 1
ATOM 5115 C C . GLU A 1 662 ? 14.504 -9.371 15.694 1.00 92.06 662 GLU A C 1
ATOM 5117 O O . GLU A 1 662 ? 14.583 -9.300 14.465 1.00 92.06 662 GLU A O 1
ATOM 5122 N N . VAL A 1 663 ? 13.844 -10.358 16.309 1.00 92.44 663 VAL A N 1
ATOM 5123 C CA . VAL A 1 663 ? 13.157 -11.452 15.597 1.00 92.44 663 VAL A CA 1
ATOM 5124 C C . VAL A 1 663 ? 11.924 -10.931 14.864 1.00 92.44 663 VAL A C 1
ATOM 5126 O O . VAL A 1 663 ? 11.694 -11.290 13.708 1.00 92.44 663 VAL A O 1
ATOM 5129 N N . VAL A 1 664 ? 11.148 -10.036 15.486 1.00 92.56 664 VAL A N 1
ATOM 5130 C CA . VAL A 1 664 ? 9.981 -9.424 14.829 1.00 92.56 664 VAL A CA 1
ATOM 5131 C C . VAL A 1 664 ? 10.398 -8.678 13.554 1.00 92.56 664 VAL A C 1
ATOM 5133 O O . VAL A 1 664 ? 9.767 -8.827 12.508 1.00 92.56 664 VAL A O 1
ATOM 5136 N N . ASN A 1 665 ? 11.469 -7.888 13.601 1.00 91.94 665 ASN A N 1
ATOM 5137 C CA . ASN A 1 665 ? 11.917 -7.142 12.428 1.00 91.94 665 ASN A CA 1
ATOM 5138 C C . ASN A 1 665 ? 12.544 -8.068 11.379 1.00 91.94 665 ASN A C 1
ATOM 5140 O O . ASN A 1 665 ? 12.111 -8.067 10.231 1.00 91.94 665 ASN A O 1
ATOM 5144 N N . SER A 1 666 ? 13.505 -8.905 11.771 1.00 91.38 666 SER A N 1
ATOM 5145 C CA . SER A 1 666 ? 14.251 -9.729 10.816 1.00 91.38 666 SER A CA 1
ATOM 5146 C C . SER A 1 666 ? 13.438 -10.912 10.278 1.00 91.38 666 SER A C 1
ATOM 5148 O O . SER A 1 666 ? 13.310 -11.089 9.068 1.00 91.38 666 SER A O 1
ATOM 5150 N N . GLU A 1 667 ? 12.851 -11.733 11.147 1.00 94.00 667 GLU A N 1
ATOM 5151 C CA . GLU A 1 667 ? 12.181 -12.969 10.740 1.00 94.00 667 GLU A CA 1
ATOM 5152 C C . GLU A 1 667 ? 10.729 -12.738 10.323 1.00 94.00 667 GLU A C 1
ATOM 5154 O O . GLU A 1 667 ? 10.280 -13.281 9.309 1.00 94.00 667 GLU A O 1
ATOM 5159 N N . TRP A 1 668 ? 9.975 -11.940 11.083 1.00 95.81 668 TRP A N 1
ATOM 5160 C CA . TRP A 1 668 ? 8.539 -11.783 10.834 1.00 95.81 668 TRP A CA 1
ATOM 5161 C C . TRP A 1 668 ? 8.239 -10.780 9.714 1.00 95.81 668 TRP A C 1
ATOM 5163 O O . TRP A 1 668 ? 7.290 -11.007 8.953 1.00 95.81 668 TRP A O 1
ATOM 5173 N N . LEU A 1 669 ? 9.031 -9.705 9.593 1.00 93.31 669 LEU A N 1
ATOM 5174 C CA . LEU A 1 669 ? 8.833 -8.637 8.605 1.00 93.31 669 LEU A CA 1
ATOM 5175 C C . LEU A 1 669 ? 9.799 -8.705 7.416 1.00 93.31 669 LEU A C 1
ATOM 5177 O O . LEU A 1 669 ? 9.326 -8.813 6.282 1.00 93.31 669 LEU A O 1
ATOM 5181 N N . ASP A 1 670 ? 11.112 -8.635 7.640 1.00 91.62 670 ASP A N 1
ATOM 5182 C CA . ASP A 1 670 ? 12.109 -8.537 6.562 1.00 91.62 670 ASP A CA 1
ATOM 5183 C C . ASP A 1 670 ? 12.194 -9.832 5.745 1.00 91.62 670 ASP A C 1
ATOM 5185 O O . ASP A 1 670 ? 12.271 -9.787 4.517 1.00 91.62 670 ASP A O 1
ATOM 5189 N N . ASN A 1 671 ? 12.063 -10.985 6.407 1.00 93.75 671 ASN A N 1
ATOM 5190 C CA . ASN A 1 671 ? 12.019 -12.306 5.773 1.00 93.75 671 ASN A CA 1
ATOM 5191 C C . ASN A 1 671 ? 10.595 -12.800 5.455 1.00 93.75 671 ASN A C 1
ATOM 5193 O O . ASN A 1 671 ? 10.376 -13.989 5.191 1.00 93.75 671 ASN A O 1
ATOM 5197 N N . ASP A 1 672 ? 9.617 -11.889 5.446 1.00 97.12 672 ASP A N 1
ATOM 5198 C CA . ASP A 1 672 ? 8.216 -12.149 5.104 1.00 97.12 672 ASP A CA 1
ATOM 5199 C C . ASP A 1 672 ? 7.533 -13.224 5.987 1.00 97.12 672 ASP A C 1
ATOM 5201 O O . ASP A 1 672 ? 6.567 -13.856 5.549 1.00 97.12 672 ASP A O 1
ATOM 5205 N N . GLY A 1 673 ? 8.002 -13.466 7.219 1.00 97.69 673 GLY A N 1
ATOM 5206 C CA . GLY A 1 673 ? 7.506 -14.540 8.089 1.00 97.69 673 GLY A CA 1
ATOM 5207 C C . GLY A 1 673 ? 5.987 -14.524 8.300 1.00 97.69 673 GLY A C 1
ATOM 5208 O O . GLY A 1 673 ? 5.336 -15.557 8.127 1.00 97.69 673 GLY A O 1
ATOM 5209 N N . ILE A 1 674 ? 5.393 -13.352 8.569 1.00 97.94 674 ILE A N 1
ATOM 5210 C CA . ILE A 1 674 ? 3.930 -13.209 8.728 1.00 97.94 674 ILE A CA 1
ATOM 5211 C C . ILE A 1 674 ? 3.197 -13.557 7.429 1.00 97.94 674 ILE A C 1
ATOM 5213 O O . ILE A 1 674 ? 2.197 -14.274 7.454 1.00 97.94 674 ILE A O 1
ATOM 5217 N N . ALA A 1 675 ? 3.692 -13.091 6.280 1.00 98.06 675 ALA A N 1
ATOM 5218 C CA . ALA A 1 675 ? 3.087 -13.385 4.984 1.00 98.06 675 ALA A CA 1
ATOM 5219 C C . ALA A 1 675 ? 3.177 -14.877 4.630 1.00 98.06 675 ALA A C 1
ATOM 5221 O O . ALA A 1 675 ? 2.192 -15.458 4.172 1.00 98.06 675 ALA A O 1
ATOM 5222 N N . ARG A 1 676 ? 4.324 -15.521 4.880 1.00 98.44 676 ARG A N 1
ATOM 5223 C CA . ARG A 1 676 ? 4.512 -16.965 4.656 1.00 98.44 676 ARG A CA 1
ATOM 5224 C C . ARG A 1 676 ? 3.599 -17.800 5.552 1.00 98.44 676 ARG A C 1
ATOM 5226 O O . ARG A 1 676 ? 3.025 -18.778 5.070 1.00 98.44 676 ARG A O 1
ATOM 5233 N N . HIS A 1 677 ? 3.418 -17.387 6.806 1.00 98.62 677 HIS A N 1
ATOM 5234 C CA . HIS A 1 677 ? 2.494 -18.035 7.734 1.00 98.62 677 HIS A CA 1
ATOM 5235 C C . HIS A 1 677 ? 1.029 -17.841 7.327 1.00 98.62 677 HIS A C 1
ATOM 5237 O O . HIS A 1 677 ? 0.267 -18.805 7.286 1.00 98.62 677 HIS A O 1
ATOM 5243 N N . ALA A 1 678 ? 0.640 -16.634 6.913 1.00 98.25 678 ALA A N 1
ATOM 5244 C CA . ALA A 1 678 ? -0.703 -16.367 6.402 1.00 98.25 678 ALA A CA 1
ATOM 5245 C C . ALA A 1 678 ? -1.030 -17.202 5.151 1.00 98.25 678 ALA A C 1
ATOM 5247 O O . ALA A 1 678 ? -2.129 -17.745 5.029 1.00 98.25 678 ALA A O 1
ATOM 5248 N N . LEU A 1 679 ? -0.070 -17.364 4.233 1.00 98.38 679 LEU A N 1
ATOM 5249 C CA . LEU A 1 679 ? -0.234 -18.242 3.073 1.00 98.38 679 LEU A CA 1
ATOM 5250 C C . LEU A 1 679 ? -0.302 -19.726 3.460 1.00 98.38 679 LEU A C 1
ATOM 5252 O O . LEU A 1 679 ? -0.952 -20.502 2.759 1.00 98.38 679 LEU A O 1
ATOM 5256 N N . TRP A 1 680 ? 0.363 -20.129 4.547 1.00 98.50 680 TRP A N 1
ATOM 5257 C CA . TRP A 1 680 ? 0.258 -21.489 5.074 1.00 98.50 680 TRP A CA 1
ATOM 5258 C C . TRP A 1 680 ? -1.148 -21.726 5.630 1.00 98.50 680 TRP A C 1
ATOM 5260 O O . TRP A 1 680 ? -1.806 -22.666 5.188 1.00 98.50 680 TRP A O 1
ATOM 5270 N N . LEU A 1 681 ? -1.663 -20.804 6.454 1.00 98.38 681 LEU A N 1
ATOM 5271 C CA . LEU A 1 681 ? -3.044 -20.831 6.950 1.00 98.38 681 LEU A CA 1
ATOM 5272 C C . LEU A 1 681 ? -4.060 -20.903 5.805 1.00 98.38 681 LEU A C 1
ATOM 5274 O O . LEU A 1 681 ? -5.004 -21.684 5.872 1.00 98.38 681 LEU A O 1
ATOM 5278 N N . ALA A 1 682 ? -3.845 -20.148 4.725 1.00 96.88 682 ALA A N 1
ATOM 5279 C CA . ALA A 1 682 ? -4.718 -20.173 3.552 1.00 96.88 682 ALA A CA 1
ATOM 5280 C C . ALA A 1 682 ? -4.787 -21.543 2.852 1.00 96.88 682 ALA A C 1
ATOM 5282 O O . ALA A 1 682 ? -5.762 -21.825 2.154 1.00 96.88 682 ALA A O 1
ATOM 5283 N N . ARG A 1 683 ? -3.765 -22.394 3.013 1.00 96.38 683 ARG A N 1
ATOM 5284 C CA . ARG A 1 683 ? -3.725 -23.752 2.448 1.00 96.38 683 ARG A CA 1
ATOM 5285 C C . ARG A 1 683 ? -4.227 -24.818 3.418 1.00 96.38 683 ARG A C 1
ATOM 5287 O O . ARG A 1 683 ? -4.786 -25.811 2.964 1.00 96.38 683 ARG A O 1
ATOM 5294 N N . THR A 1 684 ? -3.989 -24.648 4.717 1.00 97.06 684 THR A N 1
ATOM 5295 C CA . THR A 1 684 ? -4.184 -25.710 5.715 1.00 97.06 684 THR A CA 1
ATOM 5296 C C . THR A 1 684 ? -5.437 -25.537 6.563 1.00 97.06 684 THR A C 1
ATOM 5298 O O . THR A 1 684 ? -6.007 -26.536 7.002 1.00 97.06 684 THR A O 1
ATOM 5301 N N . ARG A 1 685 ? -5.896 -24.301 6.795 1.00 96.56 685 ARG A N 1
ATOM 5302 C CA . ARG A 1 685 ? -7.029 -24.032 7.684 1.00 96.56 685 ARG A CA 1
ATOM 5303 C C . ARG A 1 685 ? -8.362 -24.158 6.933 1.00 96.56 685 ARG A C 1
ATOM 5305 O O . ARG A 1 685 ? -8.605 -23.399 5.992 1.00 96.56 685 ARG A O 1
ATOM 5312 N N . PRO A 1 686 ? -9.272 -25.057 7.347 1.00 93.94 686 PRO A N 1
ATOM 5313 C CA . PRO A 1 686 ? -10.617 -25.105 6.788 1.00 93.94 686 PRO A CA 1
ATOM 5314 C C . PRO A 1 686 ? -11.440 -23.915 7.296 1.00 93.94 686 PRO A C 1
ATOM 5316 O O . PRO A 1 686 ? -11.550 -23.705 8.500 1.00 93.94 686 PRO A O 1
ATOM 5319 N N . VAL A 1 687 ? -12.059 -23.159 6.384 1.00 93.12 687 VAL A N 1
ATOM 5320 C CA . VAL A 1 687 ? -12.891 -21.995 6.733 1.00 93.12 687 VAL A CA 1
ATOM 5321 C C . VAL A 1 687 ? -14.292 -22.130 6.144 1.00 93.12 687 VAL A C 1
ATOM 5323 O O . VAL A 1 687 ? -14.466 -22.313 4.936 1.00 93.12 687 VAL A O 1
ATOM 5326 N N . ASN A 1 688 ? -15.315 -21.988 6.990 1.00 88.50 688 ASN A N 1
ATOM 5327 C CA . ASN A 1 688 ? -16.706 -21.960 6.545 1.00 88.50 688 ASN A CA 1
ATOM 5328 C C . ASN A 1 688 ? -17.066 -20.578 5.974 1.00 88.50 688 ASN A C 1
ATOM 5330 O O . ASN A 1 688 ? -17.391 -19.652 6.709 1.00 88.50 688 ASN A O 1
ATOM 5334 N N . SER A 1 689 ? -17.056 -20.464 4.646 1.00 86.25 689 SER A N 1
ATOM 5335 C CA . SER A 1 689 ? -17.284 -19.209 3.912 1.00 86.25 689 SER A CA 1
ATOM 5336 C C . SER A 1 689 ? -18.653 -19.140 3.208 1.00 86.25 689 SER A C 1
ATOM 5338 O O . SER A 1 689 ? -18.805 -18.484 2.169 1.00 86.25 689 SER A O 1
ATOM 5340 N N . THR A 1 690 ? -19.662 -19.826 3.760 1.00 81.69 690 THR A N 1
ATOM 5341 C CA . THR A 1 690 ? -21.042 -19.882 3.221 1.00 81.69 690 THR A CA 1
ATOM 5342 C C . THR A 1 690 ? -21.859 -18.610 3.464 1.00 81.69 690 THR A C 1
ATOM 5344 O O . THR A 1 690 ? -22.883 -18.409 2.812 1.00 81.69 690 THR A O 1
ATOM 5347 N N . GLY A 1 691 ? -21.400 -17.742 4.369 1.00 82.56 691 GLY A N 1
ATOM 5348 C CA . GLY A 1 691 ? -22.036 -16.465 4.679 1.00 82.56 691 GLY A CA 1
ATOM 5349 C C . GLY A 1 691 ? -21.955 -15.440 3.546 1.00 82.56 691 GLY A C 1
ATOM 5350 O O . GLY A 1 691 ? -21.368 -15.664 2.478 1.00 82.56 691 GLY A O 1
ATOM 5351 N N . ARG A 1 692 ? -22.535 -14.261 3.797 1.00 84.12 692 ARG A N 1
ATOM 5352 C CA . ARG A 1 692 ? -22.482 -13.127 2.865 1.00 84.12 692 ARG A CA 1
ATOM 5353 C C . ARG A 1 692 ? -21.038 -12.671 2.667 1.00 84.12 692 ARG A C 1
ATOM 5355 O O . ARG A 1 692 ? -20.634 -12.365 1.543 1.00 84.12 692 ARG A O 1
ATOM 5362 N N . PHE A 1 693 ? -20.275 -12.635 3.754 1.00 90.94 693 PHE A N 1
ATOM 5363 C CA . PHE A 1 693 ? -18.837 -12.400 3.744 1.00 90.94 693 PHE A CA 1
ATOM 5364 C C . PHE A 1 693 ? -18.064 -13.710 3.928 1.00 90.94 693 PHE A C 1
ATOM 5366 O O . PHE A 1 693 ? -18.594 -14.676 4.468 1.00 90.94 693 PHE A O 1
ATOM 5373 N N . LEU A 1 694 ? -16.807 -13.740 3.469 1.00 94.00 694 LEU A N 1
ATOM 5374 C CA . LEU A 1 694 ? -15.884 -14.858 3.711 1.00 94.00 694 LEU A CA 1
ATOM 5375 C C . LEU A 1 694 ? -15.745 -15.131 5.210 1.00 94.00 694 LEU A C 1
ATOM 5377 O O . LEU A 1 694 ? -15.827 -16.279 5.632 1.00 94.00 694 LEU A O 1
ATOM 5381 N N . VAL A 1 695 ? -15.598 -14.054 5.982 1.00 94.56 695 VAL A N 1
ATOM 5382 C CA . VAL A 1 695 ? -15.702 -14.032 7.436 1.00 94.56 695 VAL A CA 1
ATOM 5383 C C . VAL A 1 695 ? -16.611 -12.872 7.815 1.00 94.56 695 VAL A C 1
ATOM 5385 O O . VAL A 1 695 ? -16.493 -11.771 7.275 1.00 94.56 695 VAL A O 1
ATOM 5388 N N . GLU A 1 696 ? -17.541 -13.126 8.727 1.00 90.19 696 GLU A N 1
ATOM 5389 C CA . GLU A 1 696 ? -18.441 -12.116 9.286 1.00 90.19 696 GLU A CA 1
ATOM 5390 C C . GLU A 1 696 ? -17.987 -11.755 10.698 1.00 90.19 696 GLU A C 1
ATOM 5392 O O . GLU A 1 696 ? -17.494 -12.614 11.432 1.00 90.19 696 GLU A O 1
ATOM 5397 N N . GLY A 1 697 ? -18.164 -10.501 11.109 1.00 85.12 697 GLY A N 1
ATOM 5398 C CA . GLY A 1 697 ? -17.976 -10.116 12.508 1.00 85.12 697 GLY A CA 1
ATOM 5399 C C . GLY A 1 697 ? -19.030 -10.740 13.431 1.00 85.12 697 GLY A C 1
ATOM 5400 O O . GLY A 1 697 ? -19.947 -11.440 12.991 1.00 85.12 697 GLY A O 1
ATOM 5401 N N . ARG A 1 698 ? -18.888 -10.538 14.740 1.00 81.56 698 ARG A N 1
ATOM 5402 C CA . ARG A 1 698 ? -19.942 -10.832 15.722 1.00 81.56 698 ARG A CA 1
ATOM 5403 C C . ARG A 1 698 ? -20.354 -9.540 16.403 1.00 81.56 698 ARG A C 1
ATOM 5405 O O . ARG A 1 698 ? -19.561 -8.613 16.540 1.00 81.56 698 ARG A O 1
ATOM 5412 N N . GLN A 1 699 ? -21.602 -9.491 16.849 1.00 73.50 699 GLN A N 1
ATOM 5413 C CA . GLN A 1 699 ? -22.049 -8.405 17.705 1.00 73.50 699 GLN A CA 1
ATOM 5414 C C . GLN A 1 699 ? -21.325 -8.503 19.055 1.00 73.50 699 GLN A C 1
ATOM 5416 O O . GLN A 1 699 ? -21.426 -9.518 19.740 1.00 73.50 699 GLN A O 1
ATOM 5421 N N . THR A 1 700 ? -20.618 -7.441 19.428 1.00 75.19 700 THR A N 1
ATOM 5422 C CA . THR A 1 700 ? -19.907 -7.300 20.712 1.00 75.19 700 THR A CA 1
ATOM 5423 C C . THR A 1 700 ? -20.546 -6.192 21.556 1.00 75.19 700 THR A C 1
ATOM 5425 O O . THR A 1 700 ? -21.430 -5.473 21.076 1.00 75.19 700 THR A O 1
ATOM 5428 N N . GLU A 1 701 ? -20.117 -6.024 22.811 1.00 69.94 701 GLU A N 1
ATOM 5429 C CA . GLU A 1 701 ? -20.574 -4.911 23.662 1.00 69.94 701 GLU A CA 1
ATOM 5430 C C . GLU A 1 701 ? -20.266 -3.541 23.050 1.00 69.94 701 GLU A C 1
ATOM 5432 O O . GLU A 1 701 ? -21.115 -2.654 23.091 1.00 69.94 701 GLU A O 1
ATOM 5437 N N . PHE A 1 702 ? -19.122 -3.404 22.375 1.00 72.00 702 PHE A N 1
ATOM 5438 C CA . PHE A 1 702 ? -18.782 -2.218 21.591 1.00 72.00 702 PHE A CA 1
ATOM 5439 C C . PHE A 1 702 ? -19.887 -1.862 20.583 1.00 72.00 702 PHE A C 1
ATOM 5441 O O . PHE A 1 702 ? -20.402 -0.743 20.578 1.00 72.00 702 PHE A O 1
ATOM 5448 N N . HIS A 1 703 ? -20.325 -2.837 19.774 1.00 73.19 703 HIS A N 1
ATOM 5449 C CA . HIS A 1 703 ? -21.384 -2.617 18.788 1.00 73.19 703 HIS A CA 1
ATOM 5450 C C . HIS A 1 703 ? -22.686 -2.169 19.459 1.00 73.19 703 HIS A C 1
ATOM 5452 O O . HIS A 1 703 ? -23.364 -1.283 18.947 1.00 73.19 703 HIS A O 1
ATOM 5458 N N . ARG A 1 704 ? -23.012 -2.744 20.623 1.00 70.94 704 ARG A N 1
ATOM 5459 C CA . ARG A 1 704 ? -24.179 -2.375 21.440 1.00 70.94 704 ARG A CA 1
ATOM 5460 C C . ARG A 1 704 ? -24.080 -0.947 21.989 1.00 70.94 704 ARG A C 1
ATOM 5462 O O . ARG A 1 704 ? -25.075 -0.228 21.964 1.00 70.94 704 ARG A O 1
ATOM 5469 N N . GLY A 1 705 ? -22.892 -0.504 22.397 1.00 69.56 705 GLY A N 1
ATOM 5470 C CA . GLY A 1 705 ? -22.636 0.862 22.862 1.00 69.56 705 GLY A CA 1
ATOM 5471 C C . GLY A 1 705 ? -22.845 1.945 21.794 1.00 69.56 705 GLY A C 1
ATOM 5472 O O . GLY A 1 705 ? -23.176 3.080 22.132 1.00 69.56 705 GLY A O 1
ATOM 5473 N N . LEU A 1 706 ? -22.748 1.611 20.501 1.00 70.81 706 LEU A N 1
ATOM 5474 C CA . LEU A 1 706 ? -23.031 2.560 19.412 1.00 70.81 706 LEU A CA 1
ATOM 5475 C C . LEU A 1 706 ? -24.487 3.059 19.416 1.00 70.81 706 LEU A C 1
ATOM 5477 O O . LEU A 1 706 ? -24.750 4.176 18.977 1.00 70.81 706 LEU A O 1
ATOM 5481 N N . VAL A 1 707 ? -25.430 2.272 19.950 1.00 70.19 707 VAL A N 1
ATOM 5482 C CA . VAL A 1 707 ? -26.852 2.652 20.072 1.00 70.19 707 VAL A CA 1
ATOM 5483 C C . VAL A 1 707 ? -27.043 3.865 20.981 1.00 70.19 707 VAL A C 1
ATOM 5485 O O . VAL A 1 707 ? -27.940 4.678 20.757 1.00 70.19 707 VAL A O 1
ATOM 5488 N N . THR A 1 708 ? -26.210 3.985 22.015 1.00 73.56 708 THR A N 1
ATOM 5489 C CA . THR A 1 708 ? -26.297 5.046 23.024 1.00 73.56 708 THR A CA 1
ATOM 5490 C C . THR A 1 708 ? -25.295 6.175 22.785 1.00 73.56 708 THR A C 1
ATOM 5492 O O . THR A 1 708 ? -25.263 7.131 23.557 1.00 73.56 708 THR A O 1
ATOM 5495 N N . ALA A 1 709 ? -24.507 6.115 21.705 1.00 70.25 709 ALA A N 1
ATOM 5496 C CA . ALA A 1 709 ? -23.462 7.093 21.414 1.00 70.25 709 ALA A CA 1
ATOM 5497 C C . ALA A 1 709 ? -24.009 8.491 21.065 1.00 70.25 709 ALA A C 1
ATOM 5499 O O . ALA A 1 709 ? -23.375 9.494 21.386 1.00 70.25 709 ALA A O 1
ATOM 5500 N N . SER A 1 710 ? -25.182 8.589 20.429 1.00 69.94 710 SER A N 1
ATOM 5501 C CA . SER A 1 710 ? -25.736 9.873 19.981 1.00 69.94 710 SER A CA 1
ATOM 5502 C C . SER A 1 710 ? -27.272 9.879 19.887 1.00 69.94 710 SER A C 1
ATOM 5504 O O . SER A 1 710 ? -27.940 8.851 20.021 1.00 69.94 710 SER A O 1
ATOM 5506 N N . GLY A 1 711 ? -27.851 11.070 19.697 1.00 82.81 711 GLY A N 1
ATOM 5507 C CA . GLY A 1 711 ? -29.288 11.258 19.467 1.00 82.81 711 GLY A CA 1
ATOM 5508 C C . GLY A 1 711 ? -30.179 11.074 20.702 1.00 82.81 711 GLY A C 1
ATOM 5509 O O . GLY A 1 711 ? -29.720 11.123 21.843 1.00 82.81 711 GLY A O 1
ATOM 5510 N N . VAL A 1 712 ? -31.483 10.866 20.477 1.00 84.94 712 VAL A N 1
ATOM 5511 C CA . VAL A 1 712 ? -32.487 10.751 21.555 1.00 84.94 712 VAL A CA 1
ATOM 5512 C C . VAL A 1 712 ? -32.235 9.544 22.444 1.00 84.94 712 VAL A C 1
ATOM 5514 O O . VAL A 1 712 ? -32.524 9.607 23.635 1.00 84.94 712 VAL A O 1
ATOM 5517 N N . THR A 1 713 ? -31.667 8.464 21.907 1.00 87.00 713 THR A N 1
ATOM 5518 C CA . THR A 1 713 ? -31.321 7.283 22.705 1.00 87.00 713 THR A CA 1
ATOM 5519 C C . THR A 1 713 ? -30.299 7.607 23.791 1.00 87.00 713 THR A C 1
ATOM 5521 O O . THR A 1 713 ? -30.464 7.161 24.924 1.00 87.00 713 THR A O 1
ATOM 5524 N N . SER A 1 714 ? -29.304 8.446 23.480 1.00 87.56 714 SER A N 1
ATOM 5525 C CA . SER A 1 714 ? -28.331 8.945 24.459 1.00 87.56 714 SER A CA 1
ATOM 5526 C C . SER A 1 714 ? -29.004 9.826 25.520 1.00 87.56 714 SER A C 1
ATOM 5528 O O . SER A 1 714 ? -28.821 9.607 26.713 1.00 87.56 714 SER A O 1
ATOM 5530 N N . SER A 1 715 ? -29.894 10.742 25.117 1.00 89.50 715 SER A N 1
ATOM 5531 C CA . SER A 1 715 ? -30.657 11.581 26.060 1.00 89.50 715 SER A CA 1
ATOM 5532 C C . SER A 1 715 ? -31.585 10.771 26.978 1.00 89.50 715 SER A C 1
ATOM 5534 O O . SER A 1 715 ? -31.750 11.087 28.153 1.00 89.50 715 SER A O 1
ATOM 5536 N N . VAL A 1 716 ? -32.201 9.710 26.451 1.00 91.06 716 VAL A N 1
ATOM 5537 C CA . VAL A 1 716 ? -33.033 8.776 27.224 1.00 91.06 716 VAL A CA 1
ATOM 5538 C C . VAL A 1 716 ? -32.175 7.960 28.193 1.00 91.06 716 VAL A C 1
ATOM 5540 O O . VAL A 1 716 ? -32.588 7.761 29.336 1.00 91.06 716 VAL A O 1
ATOM 5543 N N . ALA A 1 717 ? -30.978 7.531 27.780 1.00 90.06 717 ALA A N 1
ATOM 5544 C CA . ALA A 1 717 ? -30.019 6.874 28.664 1.00 90.06 717 ALA A CA 1
ATOM 5545 C C . ALA A 1 717 ? -29.550 7.813 29.790 1.00 90.06 717 ALA A C 1
ATOM 5547 O O . ALA A 1 717 ? -29.511 7.388 30.944 1.00 90.06 717 ALA A O 1
ATOM 5548 N N . GLU A 1 718 ? -29.299 9.093 29.495 1.00 90.75 718 GLU A N 1
ATOM 5549 C CA . GLU A 1 718 ? -28.980 10.119 30.496 1.00 90.75 718 GLU A CA 1
ATOM 5550 C C . GLU A 1 718 ? -30.088 10.268 31.534 1.00 90.75 718 GLU A C 1
ATOM 5552 O O . GLU A 1 718 ? -29.835 10.177 32.740 1.00 90.75 718 GLU A O 1
ATOM 5557 N N . PHE A 1 719 ? -31.325 10.449 31.064 1.00 91.94 719 PHE A N 1
ATOM 5558 C CA . PHE A 1 719 ? -32.494 10.554 31.927 1.00 91.94 719 PHE A CA 1
ATOM 5559 C C . PHE A 1 719 ? -32.607 9.336 32.847 1.00 91.94 719 PHE A C 1
ATOM 5561 O O . PHE A 1 719 ? -32.738 9.484 34.062 1.00 91.94 719 PHE A O 1
ATOM 5568 N N . LEU A 1 720 ? -32.545 8.128 32.277 1.00 90.88 720 LEU A N 1
ATOM 5569 C CA . LEU A 1 720 ? -32.712 6.887 33.029 1.00 90.88 720 LEU A CA 1
ATOM 5570 C C . LEU A 1 720 ? -31.586 6.669 34.029 1.00 90.88 720 LEU A C 1
ATOM 5572 O O . LEU A 1 720 ? -31.855 6.279 35.159 1.00 90.88 720 LEU A O 1
ATOM 5576 N N . THR A 1 721 ? -30.348 6.965 33.647 1.00 89.88 721 THR A N 1
ATOM 5577 C CA . THR A 1 721 ? -29.195 6.866 34.542 1.00 89.88 721 THR A CA 1
ATOM 5578 C C . THR A 1 721 ? -29.386 7.782 35.749 1.00 89.88 721 THR A C 1
ATOM 5580 O O . THR A 1 721 ? -29.350 7.318 36.887 1.00 89.88 721 THR A O 1
ATOM 5583 N N . LYS A 1 722 ? -29.703 9.064 35.524 1.00 87.94 722 LYS A N 1
ATOM 5584 C CA . LYS A 1 722 ? -29.935 10.024 36.614 1.00 87.94 722 LYS A CA 1
ATOM 5585 C C . LYS A 1 722 ? -31.143 9.648 37.478 1.00 87.94 722 LYS A C 1
ATOM 5587 O O . LYS A 1 722 ? -31.054 9.739 38.702 1.00 87.94 722 LYS A O 1
ATOM 5592 N N . TRP A 1 723 ? -32.233 9.178 36.863 1.00 87.50 723 TRP A N 1
ATOM 5593 C CA . TRP A 1 723 ? -33.426 8.696 37.569 1.00 87.50 723 TRP A CA 1
ATOM 5594 C C . TRP A 1 723 ? -33.106 7.506 38.476 1.00 87.50 723 TRP A C 1
ATOM 5596 O O . TRP A 1 723 ? -33.510 7.462 39.639 1.00 87.50 723 TRP A O 1
ATOM 5606 N N . VAL A 1 724 ? -32.388 6.513 37.946 1.00 83.88 724 VAL A N 1
ATOM 5607 C CA . VAL A 1 724 ? -32.060 5.286 38.675 1.00 83.88 724 VAL A CA 1
ATOM 5608 C C . VAL A 1 724 ? -31.080 5.563 39.810 1.00 83.88 724 VAL A C 1
ATOM 5610 O O . VAL A 1 724 ? -31.235 4.943 40.864 1.00 83.88 724 VAL A O 1
ATOM 5613 N N . SER A 1 725 ? -30.156 6.511 39.621 1.00 80.12 725 SER A N 1
ATOM 5614 C CA . SER A 1 725 ? -29.205 6.969 40.637 1.00 80.12 725 SER A CA 1
ATOM 5615 C C . SER A 1 725 ? -29.825 7.841 41.739 1.00 80.12 725 SER A C 1
ATOM 5617 O O . SER A 1 725 ? -29.266 7.899 42.825 1.00 80.12 725 SER A O 1
ATOM 5619 N N . HIS A 1 726 ? -30.975 8.491 41.511 1.00 71.56 726 HIS A N 1
ATOM 5620 C CA . HIS A 1 726 ? -31.627 9.353 42.514 1.00 71.56 726 HIS A CA 1
ATOM 5621 C C . HIS A 1 726 ? -33.151 9.138 42.622 1.00 71.56 726 HIS A C 1
ATOM 5623 O O . HIS A 1 726 ? -33.932 10.076 42.433 1.00 71.56 726 HIS A O 1
ATOM 5629 N N . PRO A 1 727 ? -33.632 7.931 42.962 1.00 59.75 727 PRO A N 1
ATOM 5630 C CA . PRO A 1 727 ? -35.059 7.663 43.083 1.00 59.75 727 PRO A CA 1
ATOM 5631 C C . PRO A 1 727 ? -35.584 8.226 44.410 1.00 59.75 727 PRO A C 1
ATOM 5633 O O . PRO A 1 727 ? -35.710 7.505 45.394 1.00 59.75 727 PRO A O 1
ATOM 5636 N N . GLY A 1 728 ? -35.846 9.532 44.486 1.00 55.06 728 GLY A N 1
ATOM 5637 C CA . GLY A 1 728 ? -36.313 10.110 45.751 1.00 55.06 728 GLY A CA 1
ATOM 5638 C C . GLY A 1 728 ? -36.396 11.626 45.867 1.00 55.06 728 GLY A C 1
ATOM 5639 O O . GLY A 1 728 ? -36.984 12.096 46.835 1.00 55.06 728 GLY A O 1
ATOM 5640 N N . GLN A 1 729 ? -35.904 12.414 44.905 1.00 58.66 729 GLN A N 1
ATOM 5641 C CA . GLN A 1 729 ? -36.017 13.884 44.962 1.00 58.66 729 GLN A CA 1
ATOM 5642 C C . GLN A 1 729 ? -37.415 14.417 44.563 1.00 58.66 729 GLN A C 1
ATOM 5644 O O . GLN A 1 729 ? -37.535 15.472 43.952 1.00 58.66 729 GLN A O 1
ATOM 5649 N N . GLY A 1 730 ? -38.494 13.694 44.884 1.00 57.50 730 GLY A N 1
ATOM 5650 C CA . GLY A 1 730 ? -39.865 14.151 44.610 1.00 57.50 730 GLY A CA 1
ATOM 5651 C C . GLY A 1 730 ? -40.308 14.069 43.143 1.00 57.50 730 GLY A C 1
ATOM 5652 O O . GLY A 1 730 ? -41.242 14.765 42.750 1.00 57.50 730 GLY A O 1
ATOM 5653 N N . TYR A 1 731 ? -39.670 13.227 42.324 1.00 64.06 731 TYR A N 1
ATOM 5654 C CA . TYR A 1 731 ? -40.082 13.018 40.934 1.00 64.06 731 TYR A CA 1
ATOM 5655 C C . TYR A 1 731 ? -41.440 12.306 40.839 1.00 64.06 731 TYR A C 1
ATOM 5657 O O . TYR A 1 731 ? -41.750 11.395 41.612 1.00 64.06 731 TYR A O 1
ATOM 5665 N N . ALA A 1 732 ? -42.268 12.708 39.874 1.00 61.81 732 ALA A N 1
ATOM 5666 C CA . ALA A 1 732 ? -43.597 12.135 39.701 1.00 61.81 732 ALA A CA 1
ATOM 5667 C C . ALA A 1 732 ? -43.512 10.756 39.025 1.00 61.81 732 ALA A C 1
ATOM 5669 O O . ALA A 1 732 ? -42.923 10.624 37.953 1.00 61.81 732 ALA A O 1
ATOM 5670 N N . GLY A 1 733 ? -44.158 9.742 39.613 1.00 68.06 733 GLY A N 1
ATOM 5671 C CA . GLY A 1 733 ? -44.326 8.427 38.984 1.00 68.06 733 GLY A CA 1
ATOM 5672 C C . GLY A 1 733 ? -43.246 7.391 39.310 1.00 68.06 733 GLY A C 1
ATOM 5673 O O . GLY A 1 733 ? -42.793 6.696 38.406 1.00 68.06 733 GLY A O 1
ATOM 5674 N N . ASN A 1 734 ? -42.882 7.223 40.588 1.00 69.81 734 ASN A N 1
ATOM 5675 C CA . ASN A 1 734 ? -41.986 6.143 41.043 1.00 69.81 734 ASN A CA 1
ATOM 5676 C C . ASN A 1 734 ? -42.427 4.738 40.586 1.00 69.81 734 ASN A C 1
ATOM 5678 O O . ASN A 1 734 ? -41.581 3.878 40.362 1.00 69.81 734 ASN A O 1
ATOM 5682 N N . ASP A 1 735 ? -43.726 4.517 40.371 1.00 81.44 735 ASP A N 1
ATOM 5683 C CA . ASP A 1 735 ? -44.262 3.235 39.895 1.00 81.44 735 ASP A CA 1
ATOM 5684 C C . ASP A 1 735 ? -43.957 2.954 38.408 1.00 81.44 735 ASP A C 1
ATOM 5686 O O . ASP A 1 735 ? -44.109 1.820 37.950 1.00 81.44 735 ASP A O 1
ATOM 5690 N N . LEU A 1 736 ? -43.536 3.972 37.645 1.00 87.75 736 LEU A N 1
ATOM 5691 C CA . LEU A 1 736 ? -43.291 3.905 36.196 1.00 87.75 736 LEU A CA 1
ATOM 5692 C C . LEU A 1 736 ? -41.897 3.367 35.835 1.00 87.75 736 LEU A C 1
ATOM 5694 O O . LEU A 1 736 ? -41.634 3.103 34.659 1.00 87.75 736 LEU A O 1
ATOM 5698 N N . VAL A 1 737 ? -41.020 3.182 36.828 1.00 89.25 737 VAL A N 1
ATOM 5699 C CA . VAL A 1 737 ? -39.694 2.574 36.664 1.00 89.25 737 VAL A CA 1
ATOM 5700 C C . VAL A 1 737 ? -39.474 1.531 37.755 1.00 89.25 737 VAL A C 1
ATOM 5702 O O . VAL A 1 737 ? -39.411 1.867 38.935 1.00 89.25 737 VAL A O 1
ATOM 5705 N N . GLN A 1 738 ? -39.307 0.269 37.364 1.00 89.06 738 GLN A N 1
ATOM 5706 C CA . GLN A 1 738 ? -39.012 -0.833 38.282 1.00 89.06 738 GLN A CA 1
ATOM 5707 C C . GLN A 1 738 ? -37.573 -1.306 38.079 1.00 89.06 738 GLN A C 1
ATOM 5709 O O . GLN A 1 738 ? -37.172 -1.622 36.963 1.00 89.06 738 GLN A O 1
ATOM 5714 N N . VAL A 1 739 ? -36.796 -1.346 39.160 1.00 89.19 739 VAL A N 1
ATOM 5715 C CA . VAL A 1 739 ? -35.388 -1.773 39.161 1.00 89.19 739 VAL A CA 1
ATOM 5716 C C . VAL A 1 739 ? -35.202 -2.830 40.241 1.00 89.19 739 VAL A C 1
ATOM 5718 O O . VAL A 1 739 ? -35.796 -2.707 41.316 1.00 89.19 739 VAL A O 1
ATOM 5721 N N . GLY A 1 740 ? -34.409 -3.852 39.942 1.00 87.56 740 GLY A N 1
ATOM 5722 C CA . GLY A 1 740 ? -34.052 -4.934 40.858 1.00 87.56 740 GLY A CA 1
ATOM 5723 C C . GLY A 1 740 ? -33.804 -6.239 40.107 1.00 87.56 740 GLY A C 1
ATOM 5724 O O . GLY A 1 740 ? -34.053 -6.308 38.905 1.00 87.56 740 GLY A O 1
ATOM 5725 N N . ASN A 1 741 ? -33.296 -7.265 40.788 1.00 90.50 741 ASN A N 1
ATOM 5726 C CA . ASN A 1 741 ? -32.986 -8.586 40.223 1.00 90.50 741 ASN A CA 1
ATOM 5727 C C . ASN A 1 741 ? -32.170 -8.524 38.914 1.00 90.50 741 ASN A C 1
ATOM 5729 O O . ASN A 1 741 ? -32.391 -9.301 37.989 1.00 90.50 741 ASN A O 1
ATOM 5733 N N . GLY A 1 742 ? -31.253 -7.561 38.809 1.00 86.94 742 GLY A N 1
ATOM 5734 C CA . GLY A 1 742 ? -30.417 -7.342 37.632 1.00 86.94 742 GLY A CA 1
ATOM 5735 C C . GLY A 1 742 ? -31.165 -6.824 36.401 1.00 86.94 742 GLY A C 1
ATOM 5736 O O . GLY A 1 742 ? -30.670 -7.010 35.295 1.00 86.94 742 GLY A O 1
ATOM 5737 N N . GLN A 1 743 ? -32.345 -6.210 36.549 1.00 89.56 743 GLN A N 1
ATOM 5738 C CA . GLN A 1 743 ? -33.167 -5.713 35.436 1.00 89.56 743 GLN A CA 1
ATOM 5739 C C . GLN A 1 743 ? -33.695 -4.292 35.684 1.00 89.56 743 GLN A C 1
ATOM 5741 O O . GLN A 1 743 ? -33.844 -3.846 36.826 1.00 89.56 743 GLN A O 1
ATOM 5746 N N . ILE A 1 744 ? -34.020 -3.593 34.590 1.00 91.50 744 ILE A N 1
ATOM 5747 C CA . ILE A 1 744 ? -34.649 -2.265 34.590 1.00 91.50 744 ILE A CA 1
ATOM 5748 C C . ILE A 1 744 ? -35.872 -2.305 33.674 1.00 91.50 744 ILE A C 1
ATOM 5750 O O . ILE A 1 744 ? -35.780 -2.697 32.513 1.00 91.50 744 ILE A O 1
ATOM 5754 N N . TRP A 1 745 ? -37.018 -1.866 34.182 1.00 92.25 745 TRP A N 1
ATOM 5755 C CA . TRP A 1 745 ? -38.273 -1.803 33.443 1.00 92.25 745 TRP A CA 1
ATOM 5756 C C . TRP A 1 745 ? -38.827 -0.392 33.452 1.00 92.25 745 TRP A C 1
ATOM 5758 O O . TRP A 1 745 ? -38.982 0.199 34.518 1.00 92.25 745 TRP A O 1
ATOM 5768 N N . VAL A 1 746 ? -39.152 0.133 32.274 1.00 93.00 746 VAL A N 1
ATOM 5769 C CA . VAL A 1 746 ? -39.499 1.549 32.103 1.00 93.00 746 VAL A CA 1
ATOM 5770 C C . VAL A 1 746 ? -40.753 1.703 31.255 1.00 93.00 746 VAL A C 1
ATOM 5772 O O . VAL A 1 746 ? -40.830 1.148 30.158 1.00 93.00 746 VAL A O 1
ATOM 5775 N N . ALA A 1 747 ? -41.707 2.499 31.733 1.00 91.94 747 ALA A N 1
ATOM 5776 C CA . ALA A 1 747 ? -42.833 2.978 30.936 1.00 91.94 747 ALA A CA 1
ATOM 5777 C C . ALA A 1 747 ? -42.511 4.332 30.276 1.00 91.94 747 ALA A C 1
ATOM 5779 O O . ALA A 1 747 ? -41.845 5.180 30.871 1.00 91.94 747 ALA A O 1
ATOM 5780 N N . THR A 1 748 ? -42.993 4.565 29.051 1.00 90.62 748 THR A N 1
ATOM 5781 C CA . THR A 1 748 ? -42.716 5.798 28.281 1.00 90.62 748 THR A CA 1
ATOM 5782 C C . THR A 1 748 ? -43.208 7.068 28.990 1.00 90.62 748 THR A C 1
ATOM 5784 O O . THR A 1 748 ? -42.666 8.152 28.791 1.00 90.62 748 THR A O 1
ATOM 5787 N N . GLU A 1 749 ? -44.204 6.949 29.862 1.00 89.25 749 GLU A N 1
ATOM 5788 C CA . GLU A 1 749 ? -44.806 8.050 30.610 1.00 89.25 749 GLU A CA 1
ATOM 5789 C C . GLU A 1 749 ? -43.856 8.691 31.634 1.00 89.25 749 GLU A C 1
ATOM 5791 O O . GLU A 1 749 ? -44.079 9.841 32.016 1.00 89.25 749 GLU A O 1
ATOM 5796 N N . VAL A 1 750 ? -42.787 8.001 32.064 1.00 89.88 750 VAL A N 1
ATOM 5797 C CA . VAL A 1 750 ? -41.828 8.576 33.027 1.00 89.88 750 VAL A CA 1
ATOM 5798 C C . VAL A 1 750 ? -41.102 9.799 32.455 1.00 89.88 750 VAL A C 1
ATOM 5800 O O . VAL A 1 750 ? -40.757 10.714 33.201 1.00 89.88 750 VAL A O 1
ATOM 5803 N N . PHE A 1 751 ? -40.947 9.866 31.130 1.00 90.44 751 PHE A N 1
ATOM 5804 C CA . PHE A 1 751 ? -40.248 10.936 30.411 1.00 90.44 751 PHE A CA 1
ATOM 5805 C C . PHE A 1 751 ? -41.110 12.193 30.207 1.00 90.44 751 PHE A C 1
ATOM 5807 O O . PHE A 1 751 ? -40.860 12.988 29.304 1.00 90.44 751 PHE A O 1
ATOM 5814 N N . GLY A 1 752 ? -42.158 12.376 31.013 1.00 87.25 752 GLY A N 1
ATOM 5815 C CA . GLY A 1 752 ? -42.993 13.572 30.976 1.00 87.25 752 GLY A CA 1
ATOM 5816 C C . GLY A 1 752 ? -42.194 14.857 31.230 1.00 87.25 752 GLY A C 1
ATOM 5817 O O . GLY A 1 752 ? -41.158 14.845 31.895 1.00 87.25 752 GLY A O 1
ATOM 5818 N N . LYS A 1 753 ? -42.721 15.987 30.738 1.00 87.00 753 LYS A N 1
ATOM 5819 C CA . LYS A 1 753 ? -42.061 17.305 30.754 1.00 87.00 753 LYS A CA 1
ATOM 5820 C C . LYS A 1 753 ? -41.428 17.669 32.103 1.00 87.00 753 LYS A C 1
ATOM 5822 O O . LYS A 1 753 ? -40.253 18.005 32.139 1.00 87.00 753 LYS A O 1
ATOM 5827 N N . ALA A 1 754 ? -42.179 17.533 33.198 1.00 85.81 754 ALA A N 1
ATOM 5828 C CA . ALA A 1 754 ? -41.701 17.884 34.536 1.00 85.81 754 ALA A CA 1
ATOM 5829 C C . ALA A 1 754 ? -40.485 17.049 34.974 1.00 85.81 754 ALA A C 1
ATOM 5831 O O . ALA A 1 754 ? -39.528 17.583 35.521 1.00 85.81 754 ALA A O 1
ATOM 5832 N N . ASN A 1 755 ? -40.495 15.740 34.713 1.00 88.25 755 ASN A N 1
ATOM 5833 C CA . ASN A 1 755 ? -39.369 14.877 35.063 1.00 88.25 755 ASN A CA 1
ATOM 5834 C C . ASN A 1 755 ? -38.156 15.166 34.165 1.00 88.25 755 ASN A C 1
ATOM 5836 O O . ASN A 1 755 ? -37.024 15.175 34.644 1.00 88.25 755 ASN A O 1
ATOM 5840 N N . TRP A 1 756 ? -38.391 15.406 32.870 1.00 89.50 756 TRP A N 1
ATOM 5841 C CA . TRP A 1 756 ? -37.329 15.675 31.900 1.00 89.50 756 TRP A CA 1
ATOM 5842 C C . TRP A 1 756 ? -36.595 16.980 32.198 1.00 89.50 756 TRP A C 1
ATOM 5844 O O . TRP A 1 756 ? -35.371 16.981 32.266 1.00 89.50 756 TRP A O 1
ATOM 5854 N N . GLU A 1 757 ? -37.327 18.070 32.439 1.00 87.19 757 GLU A N 1
ATOM 5855 C CA . GLU A 1 757 ? -36.744 19.376 32.772 1.00 87.19 757 GLU A CA 1
ATOM 5856 C C . GLU A 1 757 ? -35.941 19.335 34.080 1.00 87.19 757 GLU A C 1
ATOM 5858 O O . GLU A 1 757 ? -34.950 20.044 34.205 1.00 87.19 757 GLU A O 1
ATOM 5863 N N . ASN A 1 758 ? -36.306 18.470 35.031 1.00 86.25 758 ASN A N 1
ATOM 5864 C CA . ASN A 1 758 ? -35.562 18.331 36.282 1.00 86.25 758 ASN A CA 1
ATOM 5865 C C . ASN A 1 758 ? -34.260 17.528 36.133 1.00 86.25 758 ASN A C 1
ATOM 5867 O O . ASN A 1 758 ? -33.250 17.877 36.739 1.00 86.25 758 ASN A O 1
ATOM 5871 N N . LEU A 1 759 ? -34.273 16.434 35.366 1.00 86.31 759 LEU A N 1
ATOM 5872 C CA . LEU A 1 759 ? -33.123 15.523 35.270 1.00 86.31 759 LEU A CA 1
ATOM 5873 C C . LEU A 1 759 ? -32.184 15.866 34.111 1.00 86.31 759 LEU A C 1
ATOM 5875 O O . LEU A 1 759 ? -30.967 15.692 34.218 1.00 86.31 759 LEU A O 1
ATOM 5879 N N . VAL A 1 760 ? -32.732 16.358 33.004 1.00 88.44 760 VAL A N 1
ATOM 5880 C CA . VAL A 1 760 ? -31.998 16.657 31.771 1.00 88.44 760 VAL A CA 1
ATOM 5881 C C . VAL A 1 760 ? -32.381 18.053 31.236 1.00 88.44 760 VAL A C 1
ATOM 5883 O O . VAL A 1 760 ? -32.810 18.181 30.088 1.00 88.44 760 VAL A O 1
ATOM 5886 N N . PRO A 1 761 ? -32.228 19.129 32.043 1.00 85.44 761 PRO A N 1
ATOM 5887 C CA . PRO A 1 761 ? -32.659 20.490 31.681 1.00 85.44 761 PRO A CA 1
ATOM 5888 C C . PRO A 1 761 ? -31.962 21.051 30.437 1.00 85.44 761 PRO A C 1
ATOM 5890 O O . PRO A 1 761 ? -32.484 21.941 29.772 1.00 85.44 761 PRO A O 1
ATOM 5893 N N . SER A 1 762 ? -30.761 20.559 30.139 1.00 85.56 762 SER A N 1
ATOM 5894 C CA . SER A 1 762 ? -29.923 21.021 29.034 1.00 85.56 762 SER A CA 1
ATOM 5895 C C . SER A 1 762 ? -30.363 20.498 27.664 1.00 85.56 762 SER A C 1
ATOM 5897 O O . SER A 1 762 ? -29.861 20.992 26.655 1.00 85.56 762 SER A O 1
ATOM 5899 N N . LEU A 1 763 ? -31.273 19.516 27.599 1.00 86.50 763 LEU A N 1
ATOM 5900 C CA . LEU A 1 763 ? -31.692 18.882 26.347 1.00 86.50 763 LEU A CA 1
ATOM 5901 C C . LEU A 1 763 ? -33.181 19.107 26.061 1.00 86.50 763 LEU A C 1
ATOM 5903 O O . LEU A 1 763 ? -34.010 19.007 26.970 1.00 86.50 763 LEU A O 1
ATOM 5907 N N . PRO A 1 764 ? -33.561 19.341 24.791 1.00 88.06 764 PRO A N 1
ATOM 5908 C CA . PRO A 1 764 ? -34.961 19.498 24.423 1.00 88.06 764 PRO A CA 1
ATOM 5909 C C . PRO A 1 764 ? -35.740 18.201 24.672 1.00 88.06 764 PRO A C 1
ATOM 5911 O O . PRO A 1 764 ? -35.275 17.117 24.317 1.00 88.06 764 PRO A O 1
ATOM 5914 N N . LEU A 1 765 ? -36.950 18.321 25.228 1.00 89.56 765 LEU A N 1
ATOM 5915 C CA . LEU A 1 765 ? -37.845 17.186 25.461 1.00 89.56 765 LEU A CA 1
ATOM 5916 C C . LEU A 1 765 ? -38.210 16.497 24.127 1.00 89.56 765 LEU A C 1
ATOM 5918 O O . LEU A 1 765 ? -38.848 17.122 23.272 1.00 89.56 765 LEU A O 1
ATOM 5922 N N . PRO A 1 766 ? -37.873 15.209 23.934 1.00 88.44 766 PRO A N 1
ATOM 5923 C CA . PRO A 1 766 ? -38.255 14.473 22.739 1.00 88.44 766 PRO A CA 1
ATOM 5924 C C . PRO A 1 766 ? -39.756 14.151 22.732 1.00 88.44 766 PRO A C 1
ATOM 5926 O O . PRO A 1 766 ? -40.379 13.940 23.769 1.00 88.44 766 PRO A O 1
ATOM 5929 N N . SER A 1 767 ? -40.348 14.026 21.541 1.00 90.31 767 SER A N 1
ATOM 5930 C CA . SER A 1 767 ? -41.727 13.530 21.402 1.00 90.31 767 SER A CA 1
ATOM 5931 C C . SER A 1 767 ? -41.869 12.099 21.944 1.00 90.31 767 SER A C 1
ATOM 5933 O O . SER A 1 767 ? -40.952 11.295 21.756 1.00 90.31 767 SER A O 1
ATOM 5935 N N . ALA A 1 768 ? -43.044 11.735 22.467 1.00 85.44 768 ALA A N 1
ATOM 5936 C CA . ALA A 1 768 ? -43.324 10.391 22.989 1.00 85.44 768 ALA A CA 1
ATOM 5937 C C . ALA A 1 768 ? -42.987 9.258 21.997 1.00 85.44 768 ALA A C 1
ATOM 5939 O O . ALA A 1 768 ? -42.421 8.243 22.392 1.00 85.44 768 ALA A O 1
ATOM 5940 N N . THR A 1 769 ? -43.237 9.452 20.697 1.00 85.62 769 THR A N 1
ATOM 5941 C CA . THR A 1 769 ? -42.874 8.485 19.644 1.00 85.62 769 THR A CA 1
ATOM 5942 C C . THR A 1 769 ? -41.364 8.242 19.568 1.00 85.62 769 THR A C 1
ATOM 5944 O O . THR A 1 769 ? -40.921 7.102 19.446 1.00 85.62 769 THR A O 1
ATOM 5947 N N . ARG A 1 770 ? -40.555 9.306 19.670 1.00 86.50 770 ARG A N 1
ATOM 5948 C CA . ARG A 1 770 ? -39.085 9.209 19.663 1.00 86.50 770 ARG A CA 1
ATOM 5949 C C . ARG A 1 770 ? -38.555 8.553 20.938 1.00 86.50 770 ARG A C 1
ATOM 5951 O O . ARG A 1 770 ? -37.648 7.735 20.845 1.00 86.50 770 ARG A O 1
ATOM 5958 N N . VAL A 1 771 ? -39.163 8.836 22.092 1.00 89.19 771 VAL A N 1
ATOM 5959 C CA . VAL A 1 771 ? -38.844 8.150 23.357 1.00 89.19 771 VAL A CA 1
ATOM 5960 C C . VAL A 1 771 ? -39.172 6.657 23.267 1.00 89.19 771 VAL A C 1
ATOM 5962 O O . VAL A 1 771 ? -38.341 5.828 23.620 1.00 89.19 771 VAL A O 1
ATOM 5965 N N . GLY A 1 772 ? -40.340 6.290 22.731 1.00 86.38 772 GLY A N 1
ATOM 5966 C CA . GLY A 1 772 ? -40.717 4.887 22.526 1.00 86.38 772 GLY A CA 1
ATOM 5967 C C . GLY A 1 772 ? -39.750 4.139 21.600 1.00 86.38 772 GLY A C 1
ATOM 5968 O O . GLY A 1 772 ? -39.369 3.000 21.883 1.00 86.38 772 GLY A O 1
ATOM 5969 N N . ARG A 1 773 ? -39.281 4.790 20.526 1.00 84.31 773 ARG A N 1
ATOM 5970 C CA . ARG A 1 773 ? -38.247 4.233 19.638 1.00 84.31 773 ARG A CA 1
ATOM 5971 C C . ARG A 1 773 ? -36.907 4.051 20.361 1.00 84.31 773 ARG A C 1
ATOM 5973 O O . ARG A 1 773 ? -36.318 2.980 20.262 1.00 84.31 773 ARG A O 1
ATOM 5980 N N . ALA A 1 774 ? -36.465 5.047 21.128 1.00 87.12 774 ALA A N 1
ATOM 5981 C CA . ALA A 1 774 ? -35.249 4.959 21.938 1.00 87.12 774 ALA A CA 1
ATOM 5982 C C . ALA A 1 774 ? -35.320 3.826 22.976 1.00 87.12 774 ALA A C 1
ATOM 5984 O O . ALA A 1 774 ? -34.384 3.041 23.093 1.00 87.12 774 ALA A O 1
ATOM 5985 N N . LEU A 1 775 ? -36.451 3.674 23.672 1.00 88.62 775 LEU A N 1
ATOM 5986 C CA . LEU A 1 775 ? -36.669 2.559 24.597 1.00 88.62 775 LEU A CA 1
ATOM 5987 C C . LEU A 1 775 ? -36.628 1.210 23.885 1.00 88.62 775 LEU A C 1
ATOM 5989 O O . LEU A 1 775 ? -36.049 0.269 24.414 1.00 88.62 775 LEU A O 1
ATOM 5993 N N . THR A 1 776 ? -37.197 1.112 22.683 1.00 85.81 776 THR A N 1
ATOM 5994 C CA . THR A 1 776 ? -37.141 -0.117 21.877 1.00 85.81 776 THR A CA 1
ATOM 5995 C C . THR A 1 776 ? -35.697 -0.489 21.533 1.00 85.81 776 THR A C 1
ATOM 5997 O O . THR A 1 776 ? -35.334 -1.654 21.645 1.00 85.81 776 THR A O 1
ATOM 6000 N N . ASN A 1 777 ? -34.857 0.492 21.194 1.00 81.94 777 ASN A N 1
ATOM 6001 C CA . ASN A 1 777 ? -33.431 0.274 20.933 1.00 81.94 777 ASN A CA 1
ATOM 6002 C C . ASN A 1 777 ? -32.646 -0.142 22.194 1.00 81.94 777 ASN A C 1
ATOM 6004 O O . ASN A 1 777 ? -31.708 -0.926 22.104 1.00 81.94 777 ASN A O 1
ATOM 6008 N N . LEU A 1 778 ? -33.033 0.361 23.369 1.00 85.94 778 LEU A N 1
ATOM 6009 C CA . LEU A 1 778 ? -32.391 0.060 24.656 1.00 85.94 778 LEU A CA 1
ATOM 6010 C C . LEU A 1 778 ? -32.862 -1.253 25.303 1.00 85.94 778 LEU A C 1
ATOM 6012 O O . LEU A 1 778 ? -32.325 -1.649 26.339 1.00 85.94 778 LEU A O 1
ATOM 6016 N N . SER A 1 779 ? -33.885 -1.906 24.748 1.00 88.25 779 SER A N 1
ATOM 6017 C CA . SER A 1 779 ? -34.603 -2.995 25.418 1.00 88.25 779 SER A CA 1
ATOM 6018 C C . SER A 1 779 ? -34.545 -4.310 24.653 1.00 88.25 779 SER A C 1
ATOM 6020 O O . SER A 1 779 ? -34.386 -4.331 23.438 1.00 88.25 779 SER A O 1
ATOM 6022 N N . ASN A 1 780 ? -34.700 -5.428 25.362 1.00 85.31 780 ASN A N 1
ATOM 6023 C CA . ASN A 1 780 ? -34.788 -6.779 24.780 1.00 85.31 780 ASN A CA 1
ATOM 6024 C C . ASN A 1 780 ? -36.144 -7.466 25.030 1.00 85.31 780 ASN A C 1
ATOM 6026 O O . ASN A 1 780 ? -36.310 -8.645 24.736 1.00 85.31 780 ASN A O 1
ATOM 6030 N N . GLY A 1 781 ? -37.127 -6.741 25.561 1.00 85.62 781 GLY A N 1
ATOM 6031 C CA . GLY A 1 781 ? -38.467 -7.259 25.812 1.00 85.62 781 GLY A CA 1
ATOM 6032 C C . GLY A 1 781 ? -39.419 -6.169 26.285 1.00 85.62 781 GLY A C 1
ATOM 6033 O O . GLY A 1 781 ? -39.002 -5.052 26.596 1.00 85.62 781 GLY A O 1
ATOM 6034 N N . ALA A 1 782 ? -40.713 -6.482 26.338 1.00 90.44 782 ALA A N 1
ATOM 6035 C CA . ALA A 1 782 ? -41.716 -5.589 26.907 1.00 90.44 782 ALA A CA 1
ATOM 6036 C C . ALA A 1 782 ? -42.907 -6.362 27.487 1.00 90.44 782 ALA A C 1
ATOM 6038 O O . ALA A 1 782 ? -43.300 -7.416 26.979 1.00 90.44 782 ALA A O 1
ATOM 6039 N N . VAL A 1 783 ? -43.531 -5.805 28.524 1.00 91.25 783 VAL A N 1
ATOM 6040 C CA . VAL A 1 783 ? -44.763 -6.329 29.128 1.00 91.25 783 VAL A CA 1
ATOM 6041 C C . VAL A 1 783 ? -45.824 -5.245 29.221 1.00 91.25 783 VAL A C 1
ATOM 6043 O O . VAL A 1 783 ? -45.520 -4.067 29.369 1.00 91.25 783 VAL A O 1
ATOM 6046 N N . ARG A 1 784 ? -47.097 -5.646 29.181 1.00 89.56 784 ARG A N 1
ATOM 6047 C CA . ARG A 1 784 ? -48.207 -4.766 29.563 1.00 89.56 784 ARG A CA 1
ATOM 6048 C C . ARG A 1 784 ? -48.587 -5.034 31.014 1.00 89.56 784 ARG A C 1
ATOM 6050 O O . ARG A 1 784 ? -48.843 -6.189 31.382 1.00 89.56 784 ARG A O 1
ATOM 6057 N N . ALA A 1 785 ? -48.648 -3.975 31.811 1.00 86.44 785 ALA A N 1
ATOM 6058 C CA . ALA A 1 785 ? -49.008 -4.024 33.222 1.00 86.44 785 ALA A CA 1
ATOM 6059 C C . ALA A 1 785 ? -49.997 -2.904 33.569 1.00 86.44 785 ALA A C 1
ATOM 6061 O O . ALA A 1 785 ? -50.005 -1.846 32.940 1.00 86.44 785 ALA A O 1
ATOM 6062 N N . LEU A 1 786 ? -50.862 -3.158 34.550 1.00 83.38 786 LEU A N 1
ATOM 6063 C CA . LEU A 1 786 ? -51.819 -2.174 35.046 1.00 83.38 786 LEU A CA 1
ATOM 6064 C C . LEU A 1 786 ? -51.176 -1.392 36.196 1.00 83.38 786 LEU A C 1
ATOM 6066 O O . LEU A 1 786 ? -50.824 -1.985 37.211 1.00 83.38 786 LEU A O 1
ATOM 6070 N N . VAL A 1 787 ? -51.055 -0.075 36.048 1.00 81.31 787 VAL A N 1
ATOM 6071 C CA . VAL A 1 787 ? -50.526 0.837 37.073 1.00 81.31 787 VAL A CA 1
ATOM 6072 C C . VAL A 1 787 ? -51.483 2.017 37.194 1.00 81.31 787 VAL A C 1
ATOM 6074 O O . VAL A 1 787 ? -51.871 2.607 36.189 1.00 81.31 787 VAL A O 1
ATOM 6077 N N . ASN A 1 788 ? -51.927 2.342 38.411 1.00 76.31 788 ASN A N 1
ATOM 6078 C CA . ASN A 1 788 ? -52.857 3.452 38.674 1.00 76.31 788 ASN A CA 1
ATOM 6079 C C . ASN A 1 788 ? -54.108 3.449 37.765 1.00 76.31 788 ASN A C 1
ATOM 6081 O O . ASN A 1 788 ? -54.510 4.478 37.224 1.00 76.31 788 ASN A O 1
ATOM 6085 N N . LYS A 1 789 ? -54.722 2.266 37.585 1.00 80.44 789 LYS A N 1
ATOM 6086 C CA . LYS A 1 789 ? -55.896 2.013 36.717 1.00 80.44 789 LYS A CA 1
ATOM 6087 C C . LYS A 1 789 ? -55.669 2.277 35.218 1.00 80.44 789 LYS A C 1
ATOM 6089 O O . LYS A 1 789 ? -56.630 2.298 34.454 1.00 80.44 789 LYS A O 1
ATOM 6094 N N . ARG A 1 790 ? -54.419 2.446 34.779 1.00 82.81 790 ARG A N 1
ATOM 6095 C CA . ARG A 1 790 ? -54.036 2.599 33.370 1.00 82.81 790 ARG A CA 1
ATOM 6096 C C . ARG A 1 790 ? -53.188 1.414 32.931 1.00 82.81 790 ARG A C 1
ATOM 6098 O O . ARG A 1 790 ? -52.335 0.941 33.677 1.00 82.81 790 ARG A O 1
ATOM 6105 N N . GLN A 1 791 ? -53.445 0.907 31.731 1.00 89.38 791 GLN A N 1
ATOM 6106 C CA . GLN A 1 791 ? -52.662 -0.181 31.156 1.00 89.38 791 GLN A CA 1
ATOM 6107 C C . GLN A 1 791 ? -51.475 0.416 30.404 1.00 89.38 791 GLN A C 1
ATOM 6109 O O . GLN A 1 791 ? -51.662 1.071 29.383 1.00 89.38 791 GLN A O 1
ATOM 6114 N N . LEU A 1 792 ? -50.270 0.197 30.924 1.00 90.19 792 LEU A N 1
ATOM 6115 C CA . LEU A 1 792 ? -49.033 0.763 30.393 1.00 90.19 792 LEU A CA 1
ATOM 6116 C C . LEU A 1 792 ? -48.132 -0.343 29.839 1.00 90.19 792 LEU A C 1
ATOM 6118 O O . LEU A 1 792 ? -48.228 -1.506 30.247 1.00 90.19 792 LEU A O 1
ATOM 6122 N N . THR A 1 793 ? -47.259 0.025 28.902 1.00 90.69 793 THR A N 1
ATOM 6123 C CA . THR A 1 793 ? -46.228 -0.872 28.365 1.00 90.69 793 THR A CA 1
ATOM 6124 C C . THR A 1 793 ? -44.900 -0.556 29.037 1.00 90.69 793 THR A C 1
ATOM 6126 O O . THR A 1 793 ? -44.430 0.575 28.976 1.00 90.69 793 THR A O 1
ATOM 6129 N N . PHE A 1 794 ? -44.305 -1.563 29.667 1.00 92.56 794 PHE A N 1
ATOM 6130 C CA . PHE A 1 794 ? -42.994 -1.490 30.294 1.00 92.56 794 PHE A CA 1
ATOM 6131 C C . PHE A 1 794 ? -41.974 -2.190 29.411 1.00 92.56 794 PHE A C 1
ATOM 6133 O O . PHE A 1 794 ? -42.148 -3.361 29.074 1.00 92.56 794 PHE A O 1
ATOM 6140 N N . HIS A 1 795 ? -40.911 -1.480 29.062 1.00 92.56 795 HIS A N 1
ATOM 6141 C CA . HIS A 1 795 ? -39.799 -1.989 28.274 1.00 92.56 795 HIS A CA 1
ATOM 6142 C C . HIS A 1 795 ? -38.687 -2.499 29.197 1.00 92.56 795 HIS A C 1
ATOM 6144 O O . HIS A 1 795 ? -38.319 -1.800 30.142 1.00 92.56 795 HIS A O 1
ATOM 6150 N N . ARG A 1 796 ? -38.176 -3.708 28.931 1.00 91.81 796 ARG A N 1
ATOM 6151 C CA . ARG A 1 796 ? -37.053 -4.339 29.642 1.00 91.81 796 ARG A CA 1
ATOM 6152 C C . ARG A 1 796 ? -35.748 -3.751 29.125 1.00 91.81 796 ARG A C 1
ATOM 6154 O O . ARG A 1 796 ? -35.171 -4.262 28.165 1.00 91.81 796 ARG A O 1
ATOM 6161 N N . VAL A 1 797 ? -35.324 -2.651 29.729 1.00 90.81 797 VAL A N 1
ATOM 6162 C CA . VAL A 1 797 ? -34.094 -1.956 29.362 1.00 90.81 797 VAL A CA 1
ATOM 6163 C C . VAL A 1 797 ? -32.899 -2.800 29.787 1.00 90.81 797 VAL A C 1
ATOM 6165 O O . VAL A 1 797 ? -32.829 -3.251 30.929 1.00 90.81 797 VAL A O 1
ATOM 6168 N N . GLN A 1 798 ? -31.951 -2.995 28.873 1.00 87.25 798 GLN A N 1
ATOM 6169 C CA . GLN A 1 798 ? -30.740 -3.767 29.126 1.00 87.25 798 GLN A CA 1
ATOM 6170 C C . GLN A 1 798 ? -29.808 -2.979 30.060 1.00 87.25 798 GLN A C 1
ATOM 6172 O O . GLN A 1 798 ? -29.283 -1.939 29.652 1.00 87.25 798 GLN A O 1
ATOM 6177 N N . PRO A 1 799 ? -29.543 -3.449 31.292 1.00 87.44 799 PRO A N 1
ATOM 6178 C CA . PRO A 1 799 ? -28.755 -2.672 32.247 1.00 87.44 799 PRO A CA 1
ATOM 6179 C C . PRO A 1 799 ? -27.316 -2.430 31.796 1.00 87.44 799 PRO A C 1
ATOM 6181 O O . PRO A 1 799 ? -26.783 -1.357 32.054 1.00 87.44 799 PRO A O 1
ATOM 6184 N N . GLY A 1 800 ? -26.714 -3.379 31.068 1.00 82.19 800 GLY A N 1
ATOM 6185 C CA . GLY A 1 800 ? -25.355 -3.237 30.537 1.00 82.19 800 GLY A CA 1
ATOM 6186 C C . GLY A 1 800 ? -25.183 -2.006 29.640 1.00 82.19 800 GLY A C 1
ATOM 6187 O O . GLY A 1 800 ? -24.196 -1.293 29.774 1.00 82.19 800 GLY A O 1
ATOM 6188 N N . LEU A 1 801 ? -26.182 -1.684 28.804 1.00 81.69 801 LEU A N 1
ATOM 6189 C CA . LEU A 1 801 ? -26.164 -0.485 27.953 1.00 81.69 801 LEU A CA 1
ATOM 6190 C C . LEU A 1 801 ? -26.163 0.810 28.775 1.00 81.69 801 LEU A C 1
ATOM 6192 O O . LEU A 1 801 ? -25.456 1.756 28.434 1.00 81.69 801 LEU A O 1
ATOM 6196 N N . LEU A 1 802 ? -26.954 0.847 29.851 1.00 85.69 802 LEU A N 1
ATOM 6197 C CA . LEU A 1 802 ? -27.041 1.997 30.753 1.00 85.69 802 LEU A CA 1
ATOM 6198 C C . LEU A 1 802 ? -25.767 2.167 31.579 1.00 85.69 802 LEU A C 1
ATOM 6200 O O . LEU A 1 802 ? -25.267 3.281 31.680 1.00 85.69 802 LEU A O 1
ATOM 6204 N N . VAL A 1 803 ? -25.224 1.079 32.132 1.00 84.06 803 VAL A N 1
ATOM 6205 C CA . VAL A 1 803 ? -23.976 1.100 32.912 1.00 84.06 803 VAL A CA 1
ATOM 6206 C C . VAL A 1 803 ? -22.811 1.574 32.044 1.00 84.06 803 VAL A C 1
ATOM 6208 O O . VAL A 1 803 ? -22.102 2.498 32.438 1.00 84.06 803 VAL A O 1
ATOM 6211 N N . ALA A 1 804 ? -22.649 0.995 30.850 1.00 78.75 804 ALA A N 1
ATOM 6212 C CA . ALA A 1 804 ? -21.584 1.372 29.923 1.00 78.75 804 ALA A CA 1
ATOM 6213 C C . ALA A 1 804 ? -21.709 2.840 29.482 1.00 78.75 804 ALA A C 1
ATOM 6215 O O . ALA A 1 804 ? -20.719 3.574 29.452 1.00 78.75 804 ALA A O 1
ATOM 6216 N N . TRP A 1 805 ? -22.933 3.300 29.193 1.00 86.56 805 TRP A N 1
ATOM 6217 C CA . TRP A 1 805 ? -23.184 4.704 28.870 1.00 86.56 805 TRP A CA 1
ATOM 6218 C C . TRP A 1 805 ? -22.851 5.629 30.050 1.00 86.56 805 TRP A C 1
ATOM 6220 O O . TRP A 1 805 ? -22.146 6.616 29.861 1.00 86.56 805 TRP A O 1
ATOM 6230 N N . ALA A 1 806 ? -23.292 5.292 31.265 1.00 85.69 806 ALA A N 1
ATOM 6231 C CA . ALA A 1 806 ? -23.064 6.080 32.477 1.00 85.69 806 ALA A CA 1
ATOM 6232 C C . ALA A 1 806 ? -21.571 6.219 32.809 1.00 85.69 806 ALA A C 1
ATOM 6234 O O . ALA A 1 806 ? -21.104 7.319 33.105 1.00 85.69 806 ALA A O 1
ATOM 6235 N N . GLN A 1 807 ? -20.810 5.124 32.686 1.00 82.88 807 GLN A N 1
ATOM 6236 C CA . GLN A 1 807 ? -19.349 5.117 32.820 1.00 82.88 807 GLN A CA 1
ATOM 6237 C C . GLN A 1 807 ? -18.684 6.047 31.806 1.00 82.88 807 GLN A C 1
ATOM 6239 O O . GLN A 1 807 ? -17.846 6.868 32.175 1.00 82.88 807 GLN A O 1
ATOM 6244 N N . LYS A 1 808 ? -19.085 5.954 30.535 1.00 77.50 808 LYS A N 1
ATOM 6245 C CA . LYS A 1 808 ? -18.493 6.734 29.445 1.00 77.50 808 LYS A CA 1
ATOM 6246 C C . LYS A 1 808 ? -18.841 8.221 29.507 1.00 77.50 808 LYS A C 1
ATOM 6248 O O . LYS A 1 808 ? -17.979 9.058 29.253 1.00 77.50 808 LYS A O 1
ATOM 6253 N N . ALA A 1 809 ? -20.091 8.547 29.825 1.00 82.88 809 ALA A N 1
ATOM 6254 C CA . ALA A 1 809 ? -20.570 9.919 29.953 1.00 82.88 809 ALA A CA 1
ATOM 6255 C C . ALA A 1 809 ? -20.152 10.570 31.282 1.00 82.88 809 ALA A C 1
ATOM 6257 O O . ALA A 1 809 ? -20.246 11.788 31.406 1.00 82.88 809 ALA A O 1
ATOM 6258 N N . GLN A 1 810 ? -19.697 9.774 32.260 1.00 84.31 810 GLN A N 1
ATOM 6259 C CA . GLN A 1 810 ? -19.442 10.197 33.642 1.00 84.31 810 GLN A CA 1
ATOM 6260 C C . GLN A 1 810 ? -20.664 10.876 34.280 1.00 84.31 810 GLN A C 1
ATOM 6262 O O . GLN A 1 810 ? -20.562 11.904 34.948 1.00 84.31 810 GLN A O 1
ATOM 6267 N N . VAL A 1 811 ? -21.846 10.299 34.050 1.00 84.19 811 VAL A N 1
ATOM 6268 C CA . VAL A 1 811 ? -23.125 10.825 34.537 1.00 84.19 811 VAL A CA 1
ATOM 6269 C C . VAL A 1 811 ? -23.787 9.818 35.471 1.00 84.19 811 VAL A C 1
ATOM 6271 O O . VAL A 1 811 ? -23.897 8.640 35.146 1.00 84.19 811 VAL A O 1
ATOM 6274 N N . GLY A 1 812 ? -24.314 10.313 36.595 1.00 83.19 812 GLY A N 1
ATOM 6275 C CA . GLY A 1 812 ? -25.020 9.514 37.599 1.00 83.19 812 GLY A CA 1
ATOM 6276 C C . GLY A 1 812 ? -24.104 8.933 38.679 1.00 83.19 812 GLY A C 1
ATOM 6277 O O . GLY A 1 812 ? -22.911 9.212 38.721 1.00 83.19 812 GLY A O 1
ATOM 6278 N N . ASP A 1 813 ? -24.696 8.138 39.569 1.00 84.75 813 ASP A N 1
ATOM 6279 C CA . ASP A 1 813 ? -24.003 7.374 40.613 1.00 84.75 813 ASP A CA 1
ATOM 6280 C C . ASP A 1 813 ? -24.023 5.890 40.219 1.00 84.75 813 ASP A C 1
ATOM 6282 O O . ASP A 1 813 ? -25.073 5.234 40.269 1.00 84.75 813 ASP A O 1
ATOM 6286 N N . LEU A 1 814 ? -22.867 5.402 39.757 1.00 83.12 814 LEU A N 1
ATOM 6287 C CA . LEU A 1 814 ? -22.666 4.036 39.268 1.00 83.12 814 LEU A CA 1
ATOM 6288 C C . LEU A 1 814 ? -22.768 2.996 40.380 1.00 83.12 814 LEU A C 1
ATOM 6290 O O . LEU A 1 814 ? -23.417 1.968 40.182 1.00 83.12 814 LEU A O 1
ATOM 6294 N N . ASP A 1 815 ? -22.185 3.274 41.545 1.00 83.38 815 ASP A N 1
ATOM 6295 C CA . ASP A 1 815 ? -22.228 2.373 42.698 1.00 83.38 815 ASP A CA 1
ATOM 6296 C C . ASP A 1 815 ? -23.667 2.198 43.176 1.00 83.38 815 ASP A C 1
ATOM 6298 O O . ASP A 1 815 ? -24.114 1.088 43.474 1.00 83.38 815 ASP A O 1
ATOM 6302 N N . TYR A 1 816 ? -24.426 3.293 43.221 1.00 84.38 816 TYR A N 1
ATOM 6303 C CA . TYR A 1 816 ? -25.836 3.244 43.574 1.00 84.38 816 TYR A CA 1
ATOM 6304 C C . TYR A 1 816 ? -26.666 2.507 42.518 1.00 84.38 816 TYR A C 1
ATOM 6306 O O . TYR A 1 816 ? -27.510 1.677 42.866 1.00 84.38 816 TYR A O 1
ATOM 6314 N N . LEU A 1 817 ? -26.418 2.761 41.230 1.00 84.81 817 LEU A N 1
ATOM 6315 C CA . LEU A 1 817 ? -27.100 2.072 40.134 1.00 84.81 817 LEU A CA 1
ATOM 6316 C C . LEU A 1 817 ? -26.857 0.554 40.191 1.00 84.81 817 LEU A C 1
ATOM 6318 O O . LEU A 1 817 ? -27.812 -0.219 40.099 1.00 84.81 817 LEU A O 1
ATOM 6322 N N . GLN A 1 818 ? -25.616 0.124 40.431 1.00 86.19 818 GLN A N 1
ATOM 6323 C CA . GLN A 1 818 ? -25.268 -1.287 40.616 1.00 86.19 818 GLN A CA 1
ATOM 6324 C C . GLN A 1 818 ? -25.921 -1.890 41.868 1.00 86.19 818 GLN A C 1
ATOM 6326 O O . GLN A 1 818 ? -26.523 -2.962 41.788 1.00 86.19 818 GLN A O 1
ATOM 6331 N N . LYS A 1 819 ? -25.895 -1.189 43.011 1.00 86.62 819 LYS A N 1
ATOM 6332 C CA . LYS A 1 819 ? -26.581 -1.629 44.242 1.00 86.62 819 LYS A CA 1
ATOM 6333 C C . LYS A 1 819 ? -28.080 -1.813 44.028 1.00 86.62 819 LYS A C 1
ATOM 6335 O O . LYS A 1 819 ? -28.663 -2.785 44.502 1.00 86.62 819 LYS A O 1
ATOM 6340 N N . ARG A 1 820 ? -28.717 -0.898 43.298 1.00 85.31 820 ARG A N 1
ATOM 6341 C CA . ARG A 1 820 ? -30.153 -0.966 43.024 1.00 85.31 820 ARG A CA 1
ATOM 6342 C C . ARG A 1 820 ? -30.494 -2.088 42.047 1.00 85.31 820 ARG A C 1
ATOM 6344 O O . ARG A 1 820 ? -31.495 -2.770 42.248 1.00 85.31 820 ARG A O 1
ATOM 6351 N N . LEU A 1 821 ? -29.654 -2.333 41.043 1.00 87.81 821 LEU A N 1
ATOM 6352 C CA . LEU A 1 821 ? -29.774 -3.513 40.184 1.00 87.81 821 LEU A CA 1
ATOM 6353 C C . LEU A 1 821 ? -29.689 -4.811 40.993 1.00 87.81 821 LEU A C 1
ATOM 6355 O O . LEU A 1 821 ? -30.469 -5.723 40.738 1.00 87.81 821 LEU A O 1
ATOM 6359 N N . ALA A 1 822 ? -28.809 -4.877 41.991 1.00 87.69 822 ALA A N 1
ATOM 6360 C CA . ALA A 1 822 ? -28.669 -6.040 42.866 1.00 87.69 822 ALA A CA 1
ATOM 6361 C C . ALA A 1 822 ? -29.815 -6.207 43.887 1.00 87.69 822 ALA A C 1
ATOM 6363 O O . ALA A 1 822 ? -29.933 -7.267 44.497 1.00 87.69 822 ALA A O 1
ATOM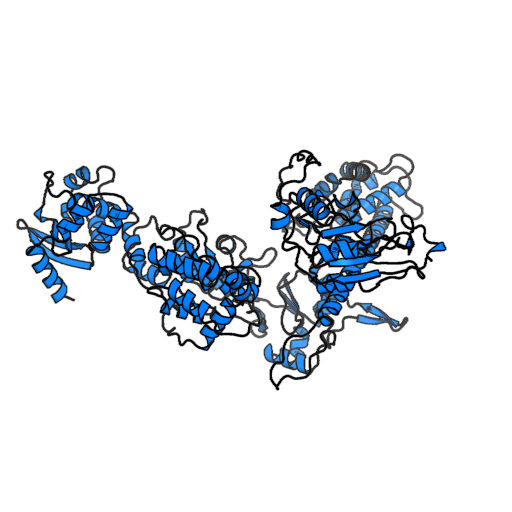 6364 N N . SER A 1 823 ? -30.657 -5.188 44.089 1.00 88.38 823 SER A N 1
ATOM 6365 C CA . SER A 1 823 ? -31.762 -5.250 45.053 1.00 88.38 823 SER A CA 1
ATOM 6366 C C . SER A 1 823 ? -32.895 -6.175 44.597 1.00 88.38 823 SER A C 1
ATOM 6368 O O . SER A 1 823 ? -33.158 -6.313 43.403 1.00 88.38 823 SER A O 1
ATOM 6370 N N . ASP A 1 824 ? -33.597 -6.795 45.544 1.00 87.69 824 ASP A N 1
ATOM 6371 C CA . ASP A 1 824 ? -34.733 -7.665 45.238 1.00 87.69 824 ASP A CA 1
ATOM 6372 C C . ASP A 1 824 ? -36.009 -6.872 44.926 1.00 87.69 824 ASP A C 1
ATOM 6374 O O . ASP A 1 824 ? -36.457 -6.031 45.707 1.00 87.69 824 ASP A O 1
ATOM 6378 N N . ASN A 1 825 ? -36.656 -7.203 43.806 1.00 87.19 825 ASN A N 1
ATOM 6379 C CA . ASN A 1 825 ? -37.928 -6.635 43.383 1.00 87.19 825 ASN A CA 1
ATOM 6380 C C . ASN A 1 825 ? -38.866 -7.718 42.811 1.00 87.19 825 ASN A C 1
ATOM 6382 O O . ASN A 1 825 ? -38.752 -8.190 41.676 1.00 87.19 825 ASN A O 1
ATOM 6386 N N . LYS A 1 826 ? -39.884 -8.077 43.600 1.00 85.12 826 LYS A N 1
ATOM 6387 C CA . LYS A 1 826 ? -40.864 -9.121 43.249 1.00 85.12 826 LYS A CA 1
ATOM 6388 C C . LYS A 1 826 ? -41.654 -8.814 41.970 1.00 85.12 826 LYS A C 1
ATOM 6390 O O . LYS A 1 826 ? -42.028 -9.746 41.259 1.00 85.12 826 LYS A O 1
ATOM 6395 N N . VAL A 1 827 ? -41.904 -7.536 41.664 1.00 84.88 827 VAL A N 1
ATOM 6396 C CA . VAL A 1 827 ? -42.613 -7.122 40.438 1.00 84.88 827 VAL A CA 1
ATOM 6397 C C . VAL A 1 827 ? -41.752 -7.416 39.215 1.00 84.88 827 VAL A C 1
ATOM 6399 O O . VAL A 1 827 ? -42.237 -8.003 38.249 1.00 84.88 827 VAL A O 1
ATOM 6402 N N . VAL A 1 828 ? -40.462 -7.087 39.299 1.00 85.00 828 VAL A N 1
ATOM 6403 C CA . VAL A 1 828 ? -39.480 -7.364 38.248 1.00 85.00 828 VAL A CA 1
ATOM 6404 C C . VAL A 1 828 ? -39.370 -8.863 37.989 1.00 85.00 828 VAL A C 1
ATOM 6406 O O . VAL A 1 828 ? -39.497 -9.285 36.844 1.00 85.00 828 VAL A O 1
ATOM 6409 N N . THR A 1 829 ? -39.248 -9.676 39.042 1.00 85.88 829 THR A N 1
ATOM 6410 C CA . THR A 1 829 ? -39.188 -11.145 38.920 1.00 85.88 829 THR A CA 1
ATOM 6411 C C . THR A 1 829 ? -40.425 -11.716 38.209 1.00 85.88 829 THR A C 1
ATOM 6413 O O . THR A 1 829 ? -40.322 -12.604 37.363 1.00 85.88 829 THR A O 1
ATOM 6416 N N . ALA A 1 830 ? -41.619 -11.204 38.528 1.00 85.62 830 ALA A N 1
ATOM 6417 C CA . ALA A 1 830 ? -42.863 -11.650 37.902 1.00 85.62 830 ALA A CA 1
ATOM 6418 C C . ALA A 1 830 ? -42.973 -11.226 36.429 1.00 85.62 830 ALA A C 1
ATOM 6420 O O . ALA A 1 830 ? -43.525 -11.965 35.612 1.00 85.62 830 ALA A O 1
ATOM 6421 N N . TRP A 1 831 ? -42.485 -10.035 36.079 1.00 88.06 831 TRP A N 1
ATOM 6422 C CA . TRP A 1 831 ? -42.486 -9.555 34.697 1.00 88.06 831 TRP A CA 1
ATOM 6423 C C . TRP A 1 831 ? -41.453 -10.272 33.838 1.00 88.06 831 TRP A C 1
ATOM 6425 O O . TRP A 1 831 ? -41.756 -10.585 32.688 1.00 88.06 831 TRP A O 1
ATOM 6435 N N . ASP A 1 832 ? -40.296 -10.600 34.406 1.00 82.25 832 ASP A N 1
ATOM 6436 C CA . ASP A 1 832 ? -39.233 -11.292 33.688 1.00 82.25 832 ASP A CA 1
ATOM 6437 C C . ASP A 1 832 ? -39.667 -12.690 33.236 1.00 82.25 832 ASP A C 1
ATOM 6439 O O . ASP A 1 832 ? -39.654 -12.994 32.042 1.00 82.25 832 ASP A O 1
ATOM 6443 N N . ARG A 1 833 ? -40.255 -13.474 34.152 1.00 82.69 833 ARG A N 1
ATOM 6444 C CA . ARG A 1 833 ? -40.846 -14.787 33.834 1.00 82.69 833 ARG A CA 1
ATOM 6445 C C . ARG A 1 833 ? -41.908 -14.729 32.731 1.00 82.69 833 ARG A C 1
ATOM 6447 O O . ARG A 1 833 ? -42.076 -15.689 31.987 1.00 82.69 833 ARG A O 1
ATOM 6454 N N . ARG A 1 834 ? -42.658 -13.624 32.612 1.00 81.75 834 ARG A N 1
ATOM 6455 C CA . ARG A 1 834 ? -43.681 -13.454 31.557 1.00 81.75 834 ARG A CA 1
ATOM 6456 C C . ARG A 1 834 ? -43.076 -13.198 30.179 1.00 81.75 834 ARG A C 1
ATOM 6458 O O . ARG A 1 834 ? -43.758 -13.459 29.189 1.00 81.75 834 ARG A O 1
ATOM 6465 N N . VAL A 1 835 ? -41.870 -12.638 30.110 1.00 76.50 835 VAL A N 1
ATOM 6466 C CA . VAL A 1 835 ? -41.133 -12.487 28.850 1.00 76.50 835 VAL A CA 1
ATOM 6467 C C . VAL A 1 835 ? -40.434 -13.789 28.493 1.00 76.50 835 VAL A C 1
ATOM 6469 O O . VAL A 1 835 ? -40.565 -14.222 27.356 1.00 76.50 835 VAL A O 1
ATOM 6472 N N . GLU A 1 836 ? -39.798 -14.456 29.458 1.00 75.75 836 GLU A N 1
ATOM 6473 C CA . GLU A 1 836 ? -39.175 -15.769 29.237 1.00 75.75 836 GLU A CA 1
ATOM 6474 C C . GLU A 1 836 ? -40.182 -16.831 28.786 1.00 75.75 836 GLU A C 1
ATOM 6476 O O . GLU A 1 836 ? -39.872 -17.615 27.909 1.00 75.75 836 GLU A O 1
ATOM 6481 N N . ALA A 1 837 ? -41.415 -16.821 29.302 1.00 70.50 837 ALA A N 1
ATOM 6482 C CA . ALA A 1 837 ? -42.465 -17.746 28.862 1.00 70.50 837 ALA A CA 1
ATOM 6483 C C . ALA A 1 837 ? -43.043 -17.448 27.458 1.00 70.50 837 ALA A C 1
ATOM 6485 O O . ALA A 1 837 ? -43.907 -18.187 26.986 1.00 70.50 837 ALA A O 1
ATOM 6486 N N . LYS A 1 838 ? -42.661 -16.326 26.832 1.00 61.03 838 LYS A N 1
ATOM 6487 C CA . LYS A 1 838 ? -43.094 -15.923 25.481 1.00 61.03 838 LYS A CA 1
ATOM 6488 C C . LYS A 1 838 ? -42.017 -16.116 24.412 1.00 61.03 838 LYS A C 1
ATOM 6490 O O . LYS A 1 838 ? -42.368 -16.073 23.232 1.00 61.03 838 LYS A O 1
ATOM 6495 N N . LEU A 1 839 ? -40.757 -16.215 24.828 1.00 46.53 839 LEU A N 1
ATOM 6496 C CA . LEU A 1 839 ? -39.614 -16.600 24.001 1.00 46.53 839 LEU A CA 1
ATOM 6497 C C . LEU A 1 839 ? -39.566 -18.126 23.913 1.00 46.53 839 LEU A C 1
ATOM 6499 O O . LEU A 1 839 ? -39.150 -18.612 22.840 1.00 46.53 839 LEU A O 1
#